Protein 7CTO (pdb70)

Organism: Staphylococcus aureus (NCBI:txid1280)

InterPro domains:
  IPR002579 Peptide methionine sulphoxide reductase MrsB domain [MF_01400] (2-125)
  IPR002579 Peptide methionine sulphoxide reductase MrsB domain [PF01641] (9-124)
  IPR002579 Peptide methionine sulphoxide reductase MrsB domain [PS51790] (2-125)
  IPR002579 Peptide methionine sulphoxide 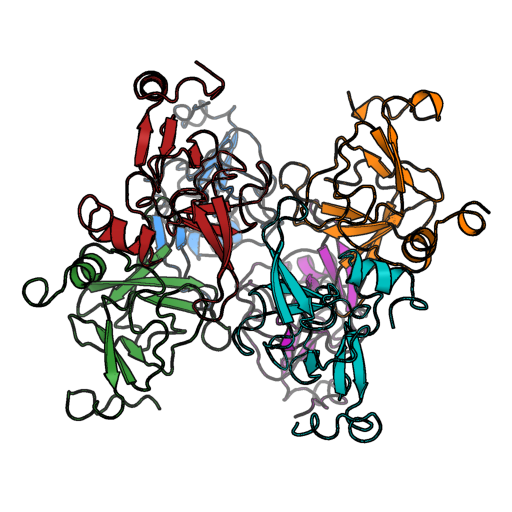reductase MrsB domain [TIGR00357] (6-133)
  IPR011057 Mss4-like superfamily [SSF51316] (6-139)
  IPR028427 Peptide methionine sulfoxide reductase MsrB [PTHR10173] (5-134)

Nearest PDB structures (foldseek):
  7cto-assembly1_A  TM=9.844E-01  e=1.155E-24  Staphylococcus aureus
  5fa9-assembly1_A  TM=9.884E-01  e=1.352E-18  Treponema denticola ATCC 35405
  7e43-assembly1_B  TM=9.863E-01  e=5.174E-18  Helicobacter pylori 26695
  3hcg-assembly1_D  TM=9.739E-01  e=3.814E-18  Neisseria meningitidis serogroup A
  3hch-assembly1_A  TM=9.843E-01  e=1.076E-17  Neisseria meningitidis serogroup A

Secondary structure (DSSP, 8-state):
--S--HHHHHHHHHT--PPSSSSSTTT---SEEEEETTT--EEE-STTEE--SSSS-EESS-S-STT-EEEE--TTT---EEEE-TTT--EEEEEBS-S-TTTTS-B--B-GGGEEEEEGGGHHHHT-TT----/-HHHH--TTHHHHHHTS-----TT-SSSTT---SEEEEETTT--EEEEGGGEE--SSSS-EES---STT-EEEEEE-GGG--EEEEEESSS--EEEEEES-S-TTTTS-EEEE-GGGEEEEEGGGHHHHT-STTSGGG-/--TTT--HHHHHHHHH---PPTTTSSSSS---SEEEEETTT--EEEETTSEE--SSSS-EES--S-TTTEEEEEE-GGG--EEEEEETTT--EEEEEEE---SSS-SEEEEE-STTEEEEEGGGSTTTT-SS----/-HHHHS-HHHHHHHHH---PPSS-TTTTT---SEEEE----EEEEGGGEE--SSSS-EESS-S-GGGEEEEEE--TTS-EEEEEETTT--EEEEEES-S-TTTTS-EEEE-STT-EEEETTHHHHTT---------/---S-HHHHHHHHHT--PPSS-SSTTS---SEEEE-TTT--EEEESTT----SSSS-EESS-SSTTSEEEEEE-TTT--EEEEEETTT----EEEES-S-TTT-S-EEEE-GGG-EEEEGGGHHHHS--STT----/--SSS-HHHHHHHTT---PPTTTSSTTT---SEEEEETTT--EEEETTT-B--SSSS-EESS-S-TTSEEEEEE-GGG--EEEEEESSS--EEEEEES-S-TTTTS-EEEE-GGGEEEEEGGGTTTTT-TTTT--

Structure (mmCIF, N/CA/C/O backbone):
data_7CTO
#
_entry.id   7CTO
#
_cell.length_a   114.825
_cell.length_b   122.190
_cell.length_c   73.270
_cell.angle_alpha   90.000
_cell.angle_beta   90.000
_cell.angle_gamma   90.000
#
_symmetry.space_group_name_H-M   'P 21 21 2'
#
loop_
_atom_site.group_PDB
_atom_site.id
_atom_site.type_symbol
_atom_site.label_atom_id
_atom_site.label_alt_id
_atom_site.label_comp_id
_atom_site.label_asym_id
_atom_site.label_entity_id
_atom_site.label_seq_id
_atom_site.pdbx_PDB_ins_code
_atom_site.Cartn_x
_atom_site.Cartn_y
_atom_site.Cartn_z
_atom_site.occupancy
_atom_site.B_iso_or_equiv
_atom_site.auth_seq_id
_atom_site.auth_comp_id
_atom_site.auth_asym_id
_atom_site.auth_atom_id
_atom_site.pdbx_PDB_model_num
ATOM 1 N N . LYS A 1 23 ? -51.650 -0.309 -23.256 1.00 102.55 6 LYS A N 1
ATOM 2 C CA . LYS A 1 23 ? -52.940 0.479 -23.133 1.00 108.57 6 LYS A CA 1
ATOM 3 C C . LYS A 1 23 ? -53.674 0.179 -21.803 1.00 121.08 6 LYS A C 1
ATOM 4 O O . LYS A 1 23 ? -54.924 0.096 -21.829 1.00 116.18 6 LYS A O 1
ATOM 10 N N . SER A 1 24 ? -52.913 0.059 -20.697 1.00 127.50 7 SER A N 1
ATOM 11 C CA . SER A 1 24 ? -53.295 0.098 -19.250 1.00 124.72 7 SER A CA 1
ATOM 12 C C . SER A 1 24 ? -53.306 -1.306 -18.635 1.00 138.73 7 SER A C 1
ATOM 13 O O . SER A 1 24 ? -54.131 -1.553 -17.727 1.00 129.82 7 SER A O 1
ATOM 16 N N . GLU A 1 25 ? -52.423 -2.181 -19.132 1.00 168.10 8 GLU A N 1
ATOM 17 C CA . GLU A 1 25 ? -51.794 -3.307 -18.381 1.00 175.56 8 GLU A CA 1
ATOM 18 C C . GLU A 1 25 ? -50.271 -3.156 -18.514 1.00 169.36 8 GLU A C 1
ATOM 19 O O . GLU A 1 25 ? -49.608 -4.146 -18.882 1.00 172.91 8 GLU A O 1
ATOM 25 N N . LEU A 1 26 ? -49.740 -1.963 -18.207 1.00 157.74 9 LEU A N 1
ATOM 26 C CA . LEU A 1 26 ? -48.367 -1.512 -18.595 1.00 135.00 9 LEU A CA 1
ATOM 27 C C . LEU A 1 26 ? -47.505 -1.340 -17.342 1.00 125.77 9 LEU A C 1
ATOM 28 O O . LEU A 1 26 ? -48.092 -1.184 -16.236 1.00 108.81 9 LEU A O 1
ATOM 33 N N . THR A 1 27 ? -46.174 -1.367 -17.523 1.00 120.90 10 THR A N 1
ATOM 34 C CA . THR A 1 27 ? -45.174 -1.567 -16.433 1.00 114.79 10 THR A CA 1
ATOM 35 C C . THR A 1 27 ? -45.568 -0.632 -15.285 1.00 107.04 10 THR A C 1
ATOM 36 O O . THR A 1 27 ? -46.293 0.334 -15.542 1.00 111.44 10 THR A O 1
ATOM 40 N N . ASP A 1 28 ? -45.172 -0.930 -14.052 1.00 113.91 11 ASP A N 1
ATOM 41 C CA . ASP A 1 28 ? -45.485 -0.039 -12.904 1.00 129.12 11 ASP A CA 1
ATOM 42 C C . ASP A 1 28 ? -45.041 1.395 -13.271 1.00 136.87 11 ASP A C 1
ATOM 43 O O . ASP A 1 28 ? -45.835 2.329 -13.020 1.00 140.69 11 ASP A O 1
ATOM 48 N N . ILE A 1 29 ? -43.874 1.561 -13.918 1.00 133.23 12 ILE A N 1
ATOM 49 C CA . ILE A 1 29 ? -43.286 2.883 -14.325 1.00 127.02 12 ILE A CA 1
ATOM 50 C C . ILE A 1 29 ? -43.981 3.434 -15.578 1.00 118.58 12 ILE A C 1
ATOM 51 O O . ILE A 1 29 ? -43.971 4.656 -15.746 1.00 133.08 12 ILE A O 1
ATOM 56 N N . GLU A 1 30 ? -44.468 2.596 -16.490 1.00 109.17 13 GLU A N 1
ATOM 57 C CA . GLU A 1 30 ? -45.231 3.110 -17.654 1.00 107.14 13 GLU A CA 1
ATOM 58 C C . GLU A 1 30 ? -46.451 3.829 -17.086 1.00 100.02 13 GLU A C 1
ATOM 59 O O . GLU A 1 30 ? -46.771 4.911 -17.597 1.00 88.55 13 GLU A O 1
ATOM 65 N N . TYR A 1 31 ? -47.015 3.269 -16.011 1.00 107.50 14 TYR A N 1
ATOM 66 C CA . TYR A 1 31 ? -48.282 3.691 -15.357 1.00 131.56 14 TYR A CA 1
ATOM 67 C C . TYR A 1 31 ? -47.964 4.873 -14.418 1.00 131.01 14 TYR A C 1
ATOM 68 O O . TYR A 1 31 ? -48.507 5.981 -14.688 1.00 131.84 14 TYR A O 1
ATOM 77 N N . ILE A 1 32 ? -47.075 4.688 -13.425 1.00 116.42 15 ILE A N 1
ATOM 78 C CA . ILE A 1 32 ? -46.559 5.769 -12.511 1.00 120.52 15 ILE A CA 1
ATOM 79 C C . ILE A 1 32 ? -46.416 7.113 -13.270 1.00 114.18 15 ILE A C 1
ATOM 80 O O . ILE A 1 32 ? -46.932 8.127 -12.770 1.00 101.48 15 ILE A O 1
ATOM 85 N N . VAL A 1 33 ? -45.725 7.132 -14.422 1.00 113.96 16 VAL A N 1
ATOM 86 C CA . VAL A 1 33 ? -45.399 8.355 -15.223 1.00 92.45 16 VAL A CA 1
ATOM 87 C C . VAL A 1 33 ? -46.693 8.877 -15.833 1.00 93.93 16 VAL A C 1
ATOM 88 O O . VAL A 1 33 ? -47.181 9.917 -15.370 1.00 105.39 16 VAL A O 1
ATOM 92 N N . THR A 1 34 ? -47.208 8.182 -16.840 1.00 90.66 17 THR A N 1
ATOM 93 C CA . THR A 1 34 ? -48.432 8.594 -17.556 1.00 99.87 17 THR A CA 1
ATOM 94 C C . THR A 1 34 ? -49.464 8.993 -16.494 1.00 112.10 17 THR A C 1
ATOM 95 O O . THR A 1 34 ? -49.856 10.195 -16.478 1.00 110.46 17 THR A O 1
ATOM 99 N N . GLN A 1 35 ? -49.823 8.057 -15.597 1.00 106.31 18 GLN A N 1
ATOM 100 C CA . GLN A 1 35 ? -51.052 8.148 -14.754 1.00 109.48 18 GLN A CA 1
ATOM 101 C C . GLN A 1 35 ? -50.793 8.958 -13.482 1.00 103.38 18 GLN A C 1
ATOM 102 O O . GLN A 1 35 ? -51.573 9.882 -13.254 1.00 110.67 18 GLN A O 1
ATOM 108 N N . GLU A 1 36 ? -49.754 8.629 -12.707 1.00 100.27 19 GLU A N 1
ATOM 109 C CA . GLU A 1 36 ? -49.449 9.252 -11.384 1.00 105.64 19 GLU A CA 1
ATOM 110 C C . GLU A 1 36 ? -48.477 10.450 -11.501 1.00 112.28 19 GLU A C 1
ATOM 111 O O . GLU A 1 36 ? -47.923 10.845 -10.451 1.00 104.12 19 GLU A O 1
ATOM 117 N N . ASN A 1 37 ? -48.261 11.019 -12.698 1.00 120.08 20 ASN A N 1
ATOM 118 C CA . ASN A 1 37 ? -47.381 12.205 -12.930 1.00 122.17 20 ASN A CA 1
ATOM 119 C C . ASN A 1 37 ? -45.941 11.924 -12.453 1.00 119.59 20 ASN A C 1
ATOM 120 O O . ASN A 1 37 ? -45.333 12.809 -11.817 1.00 120.44 20 ASN A O 1
ATOM 125 N N . GLY A 1 38 ? -45.403 10.736 -12.741 1.00 121.28 21 GLY A N 1
ATOM 126 C CA . GLY A 1 38 ? -44.043 10.321 -12.333 1.00 115.58 21 GLY A CA 1
ATOM 127 C C . GLY A 1 38 ? -42.971 10.732 -13.333 1.00 103.78 21 GLY A C 1
ATOM 128 O O . GLY A 1 38 ? -43.309 11.168 -14.453 1.00 94.54 21 GLY A O 1
ATOM 129 N N . THR A 1 39 ? -41.704 10.584 -12.949 1.00 102.45 22 THR A N 1
ATOM 130 C CA . THR A 1 39 ? -40.532 10.843 -13.832 1.00 112.13 22 THR A CA 1
ATOM 131 C C . THR A 1 39 ? -39.533 9.668 -13.720 1.00 115.00 22 THR A C 1
ATOM 132 O O . THR A 1 39 ? -39.121 9.295 -12.582 1.00 99.05 22 THR A O 1
ATOM 136 N N . GLU A 1 40 ? -39.211 9.066 -14.875 1.00 107.66 23 GLU A N 1
ATOM 137 C CA . GLU A 1 40 ? -38.343 7.864 -15.001 1.00 92.89 23 GLU A CA 1
ATOM 138 C C . GLU A 1 40 ? -36.916 8.292 -14.732 1.00 87.56 23 GLU A C 1
ATOM 139 O O . GLU A 1 40 ? -36.573 9.455 -14.903 1.00 92.65 23 GLU A O 1
ATOM 145 N N . PRO A 1 41 ? -36.039 7.383 -14.281 1.00 91.41 24 PRO A N 1
ATOM 146 C CA . PRO A 1 41 ? -34.649 7.765 -14.070 1.00 103.11 24 PRO A CA 1
ATOM 147 C C . PRO A 1 41 ? -34.085 8.293 -15.385 1.00 104.48 24 PRO A C 1
ATOM 148 O O . PRO A 1 41 ? -34.616 7.988 -16.449 1.00 111.73 24 PRO A O 1
ATOM 152 N N . PRO A 1 42 ? -33.048 9.161 -15.357 1.00 112.11 25 PRO A N 1
ATOM 153 C CA . PRO A 1 42 ? -32.400 9.621 -16.582 1.00 111.92 25 PRO A CA 1
ATOM 154 C C . PRO A 1 42 ? -31.437 8.548 -17.091 1.00 106.51 25 PRO A C 1
ATOM 155 O O . PRO A 1 42 ? -30.821 7.901 -16.261 1.00 118.44 25 PRO A O 1
ATOM 159 N N . PHE A 1 43 ? -31.349 8.381 -18.411 1.00 98.23 26 PHE A N 1
ATOM 160 C CA . PHE A 1 43 ? -30.364 7.507 -19.106 1.00 102.55 26 PHE A CA 1
ATOM 161 C C . PHE A 1 43 ? -30.788 6.042 -19.014 1.00 101.91 26 PHE A C 1
ATOM 162 O O . PHE A 1 43 ? -30.748 5.343 -20.049 1.00 114.30 26 PHE A O 1
ATOM 170 N N . MET A 1 44 ? -31.129 5.593 -17.807 1.00 93.72 27 MET A N 1
ATOM 171 C CA . MET A 1 44 ? -31.910 4.355 -17.582 1.00 100.56 27 MET A CA 1
ATOM 172 C C . MET A 1 44 ? -33.343 4.587 -18.090 1.00 95.47 27 MET A C 1
ATOM 173 O O . MET A 1 44 ? -34.274 4.509 -17.263 1.00 105.57 27 MET A O 1
ATOM 178 N N . ASN A 1 45 ? -33.515 4.869 -19.392 1.00 88.76 28 ASN A N 1
ATOM 179 C CA . ASN A 1 45 ? -34.838 4.923 -20.082 1.00 91.75 28 ASN A CA 1
ATOM 180 C C . ASN A 1 45 ? -34.665 4.567 -21.568 1.00 90.36 28 ASN A C 1
ATOM 181 O O . ASN A 1 45 ? -33.541 4.644 -22.069 1.00 107.29 28 ASN A O 1
ATOM 186 N N . GLU A 1 46 ? -35.746 4.175 -22.241 1.00 98.79 29 GLU A N 1
ATOM 187 C CA . GLU A 1 46 ? -35.704 3.513 -23.574 1.00 113.64 29 GLU A CA 1
ATOM 188 C C . GLU A 1 46 ? -35.249 4.522 -24.628 1.00 107.24 29 GLU A C 1
ATOM 189 O O . GLU A 1 46 ? -34.083 4.456 -25.034 1.00 108.35 29 GLU A O 1
ATOM 195 N N . TYR A 1 47 ? -36.118 5.464 -24.989 1.00 107.05 30 TYR A N 1
ATOM 196 C CA . TYR A 1 47 ? -35.979 6.322 -26.193 1.00 110.69 30 TYR A CA 1
ATOM 197 C C . TYR A 1 47 ? -34.998 7.487 -25.921 1.00 105.88 30 TYR A C 1
ATOM 198 O O . TYR A 1 47 ? -34.952 8.440 -26.747 1.00 89.19 30 TYR A O 1
ATOM 207 N N . TRP A 1 48 ? -34.182 7.402 -24.856 1.00 95.98 31 TRP A N 1
ATOM 208 C CA . TRP A 1 48 ? -33.090 8.374 -24.595 1.00 100.95 31 TRP A CA 1
ATOM 209 C C . TRP A 1 48 ? -32.214 8.481 -25.851 1.00 105.29 31 TRP A C 1
ATOM 210 O O . TRP A 1 48 ? -32.283 9.535 -26.527 1.00 98.18 31 TRP A O 1
ATOM 221 N N . ASN A 1 49 ? -31.426 7.434 -26.135 1.00 117.12 32 ASN A N 1
ATOM 222 C CA . ASN A 1 49 ? -30.296 7.438 -27.108 1.00 121.30 32 ASN A CA 1
ATOM 223 C C . ASN A 1 49 ? -30.788 6.966 -28.489 1.00 124.91 32 ASN A C 1
ATOM 224 O O . ASN A 1 49 ? -30.059 7.189 -29.493 1.00 119.57 32 ASN A O 1
ATOM 229 N N . HIS A 1 50 ? -31.976 6.342 -28.518 1.00 120.10 33 HIS A N 1
ATOM 230 C CA . HIS A 1 50 ? -32.751 5.886 -29.709 1.00 108.74 33 HIS A CA 1
ATOM 231 C C . HIS A 1 50 ? -32.942 7.035 -30.704 1.00 102.30 33 HIS A C 1
ATOM 232 O O . HIS A 1 50 ? -33.381 8.103 -30.272 1.00 111.59 33 HIS A O 1
ATOM 239 N N . PHE A 1 51 ? -32.617 6.820 -31.982 1.00 102.48 34 PHE A N 1
ATOM 240 C CA . PHE A 1 51 ? -32.681 7.851 -33.058 1.00 115.95 34 PHE A CA 1
ATOM 241 C C . PHE A 1 51 ? -33.192 7.227 -34.373 1.00 108.78 34 PHE A C 1
ATOM 242 O O . PHE A 1 51 ? -32.980 7.820 -35.476 1.00 107.84 34 PHE A O 1
ATOM 250 N N . ALA A 1 52 ? -33.860 6.072 -34.277 1.00 90.79 35 ALA A N 1
ATOM 251 C CA . ALA A 1 52 ? -34.430 5.331 -35.428 1.00 102.55 35 ALA A CA 1
ATOM 252 C C . ALA A 1 52 ? -35.480 6.209 -36.115 1.00 106.85 35 ALA A C 1
ATOM 253 O O . ALA A 1 52 ? -36.061 7.070 -35.409 1.00 117.34 35 ALA A O 1
ATOM 255 N N . LYS A 1 53 ? -35.722 5.993 -37.416 1.00 106.99 36 LYS A N 1
ATOM 256 C CA . LYS A 1 53 ? -36.703 6.786 -38.211 1.00 121.08 36 LYS A CA 1
ATOM 257 C C . LYS A 1 53 ? -38.059 6.069 -38.230 1.00 123.35 36 LYS A C 1
ATOM 258 O O . LYS A 1 53 ? -38.150 4.939 -38.734 1.00 125.97 36 LYS A O 1
ATOM 264 N N . GLY A 1 54 ? -39.060 6.763 -37.687 1.00 125.63 37 GLY A N 1
ATOM 265 C CA . GLY A 1 54 ? -40.430 6.318 -37.367 1.00 114.91 37 GLY A CA 1
ATOM 266 C C . GLY A 1 54 ? -41.040 7.338 -36.421 1.00 114.23 37 GLY A C 1
ATOM 267 O O . GLY A 1 54 ? -40.377 8.369 -36.201 1.00 113.10 37 GLY A O 1
ATOM 268 N N . ILE A 1 55 ? -42.218 7.085 -35.845 1.00 119.99 38 ILE A N 1
ATOM 269 C CA . ILE A 1 55 ? -42.879 8.065 -34.924 1.00 124.70 38 ILE A CA 1
ATOM 270 C C . ILE A 1 55 ? -42.920 7.519 -33.494 1.00 120.18 38 ILE A C 1
ATOM 271 O O . ILE A 1 55 ? -42.767 6.295 -33.299 1.00 115.68 38 ILE A O 1
ATOM 276 N N . TYR A 1 56 ? -43.112 8.431 -32.539 1.00 114.93 39 TYR A N 1
ATOM 277 C CA . TYR A 1 56 ? -43.352 8.129 -31.108 1.00 113.16 39 TYR A CA 1
ATOM 278 C C . TYR A 1 56 ? -44.796 8.535 -30.756 1.00 107.71 39 TYR A C 1
ATOM 279 O O . TYR A 1 56 ? -45.260 9.670 -31.087 1.00 73.02 39 TYR A O 1
ATOM 288 N N . VAL A 1 57 ? -45.491 7.607 -30.087 1.00 107.42 40 VAL A N 1
ATOM 289 C CA . VAL A 1 57 ? -46.960 7.637 -29.833 1.00 106.89 40 VAL A CA 1
ATOM 290 C C . VAL A 1 57 ? -47.198 7.483 -28.330 1.00 110.13 40 VAL A C 1
ATOM 291 O O . VAL A 1 57 ? -46.376 6.821 -27.657 1.00 103.74 40 VAL A O 1
ATOM 295 N N . ASP A 1 58 ? -48.292 8.076 -27.844 1.00 113.33 41 ASP A N 1
ATOM 296 C CA . ASP A 1 58 ? -48.796 7.926 -26.456 1.00 112.14 41 ASP A CA 1
ATOM 297 C C . ASP A 1 58 ? -48.939 6.424 -26.153 1.00 104.54 41 ASP A C 1
ATOM 298 O O . ASP A 1 58 ? -49.782 5.787 -26.794 1.00 92.12 41 ASP A O 1
ATOM 303 N N . LYS A 1 59 ? -48.136 5.880 -25.226 1.00 113.99 42 LYS A N 1
ATOM 304 C CA . LYS A 1 59 ? -48.134 4.443 -24.794 1.00 123.50 42 LYS A CA 1
ATOM 305 C C . LYS A 1 59 ? -49.573 3.955 -24.520 1.00 133.54 42 LYS A C 1
ATOM 306 O O . LYS A 1 59 ? -49.840 2.733 -24.705 1.00 135.22 42 LYS A O 1
ATOM 312 N N . ILE A 1 60 ? -50.460 4.872 -24.104 1.00 147.53 43 ILE A N 1
ATOM 313 C CA . ILE A 1 60 ? -51.907 4.624 -23.811 1.00 149.79 43 ILE A CA 1
ATOM 314 C C . ILE A 1 60 ? -52.731 4.846 -25.091 1.00 139.76 43 ILE A C 1
ATOM 315 O O . ILE A 1 60 ? -53.154 3.836 -25.688 1.00 157.73 43 ILE A O 1
ATOM 320 N N . SER A 1 61 ? -52.945 6.106 -25.498 1.00 117.70 44 SER A N 1
ATOM 321 C CA . SER A 1 61 ? -53.856 6.502 -26.607 1.00 118.22 44 SER A CA 1
ATOM 322 C C . SER A 1 61 ? -53.414 5.830 -27.912 1.00 121.13 44 SER A C 1
ATOM 323 O O . SER A 1 61 ? -54.285 5.393 -28.689 1.00 122.22 44 SER A O 1
ATOM 326 N N . GLY A 1 62 ? -52.103 5.738 -28.129 1.00 118.01 45 GLY A N 1
ATOM 327 C CA . GLY A 1 62 ? -51.519 5.391 -29.432 1.00 111.69 45 GLY A CA 1
ATOM 328 C C . GLY A 1 62 ? -51.490 6.607 -30.339 1.00 110.89 45 GLY A C 1
ATOM 329 O O . GLY A 1 62 ? -50.887 6.502 -31.422 1.00 120.64 45 GLY A O 1
ATOM 330 N N . LYS A 1 63 ? -52.104 7.725 -29.931 1.00 106.88 46 LYS A N 1
ATOM 331 C CA . LYS A 1 63 ? -52.194 8.929 -30.794 1.00 126.98 46 LYS A CA 1
ATOM 332 C C . LYS A 1 63 ? -50.786 9.519 -30.919 1.00 134.06 46 LYS A C 1
ATOM 333 O O . LYS A 1 63 ? -50.119 9.742 -29.900 1.00 119.84 46 LYS A O 1
ATOM 339 N N . PRO A 1 64 ? -50.288 9.714 -32.173 1.00 127.55 47 PRO A N 1
ATOM 340 C CA . PRO A 1 64 ? -48.953 10.267 -32.439 1.00 113.61 47 PRO A CA 1
ATOM 341 C C . PRO A 1 64 ? -48.703 11.641 -31.805 1.00 122.20 47 PRO A C 1
ATOM 342 O O . PRO A 1 64 ? -49.498 12.543 -32.052 1.00 120.85 47 PRO A O 1
ATOM 346 N N . LEU A 1 65 ? -47.612 11.756 -31.030 1.00 128.31 48 LEU A N 1
ATOM 347 C CA . LEU A 1 65 ? -47.218 12.966 -30.247 1.00 117.47 48 LEU A CA 1
ATOM 348 C C . LEU A 1 65 ? -45.940 13.599 -30.834 1.00 111.93 48 LEU A C 1
ATOM 349 O O . LEU A 1 65 ? -45.816 14.842 -30.791 1.00 97.38 48 LEU A O 1
ATOM 354 N N . PHE A 1 66 ? -45.017 12.789 -31.368 1.00 110.21 49 PHE A N 1
ATOM 355 C CA . PHE A 1 66 ? -43.769 13.261 -32.024 1.00 102.50 49 PHE A CA 1
ATOM 356 C C . PHE A 1 66 ? -43.327 12.301 -33.130 1.00 98.37 49 PHE A C 1
ATOM 357 O O . PHE A 1 66 ? -43.737 11.141 -33.179 1.00 95.38 49 PHE A O 1
ATOM 365 N N . THR A 1 67 ? -42.444 12.808 -33.977 1.00 105.62 50 THR A N 1
ATOM 366 C CA . THR A 1 67 ? -41.779 12.085 -35.082 1.00 110.70 50 THR A CA 1
ATOM 367 C C . THR A 1 67 ? -40.357 11.756 -34.618 1.00 116.39 50 THR A C 1
ATOM 368 O O . THR A 1 67 ? -40.100 11.960 -33.419 1.00 110.88 50 THR A O 1
ATOM 372 N N . SER A 1 68 ? -39.485 11.302 -35.532 1.00 125.68 51 SER A N 1
ATOM 373 C CA . SER A 1 68 ? -38.055 10.946 -35.297 1.00 131.47 51 SER A CA 1
ATOM 374 C C . SER A 1 68 ? -37.100 12.039 -35.799 1.00 134.25 51 SER A C 1
ATOM 375 O O . SER A 1 68 ? -35.972 12.113 -35.256 1.00 120.41 51 SER A O 1
ATOM 378 N N . GLU A 1 69 ? -37.493 12.794 -36.835 1.00 143.78 52 GLU A N 1
ATOM 379 C CA . GLU A 1 69 ? -36.631 13.826 -37.474 1.00 152.89 52 GLU A CA 1
ATOM 380 C C . GLU A 1 69 ? -36.569 15.057 -36.567 1.00 133.19 52 GLU A C 1
ATOM 381 O O . GLU A 1 69 ? -35.657 15.887 -36.775 1.00 126.06 52 GLU A O 1
ATOM 387 N N . GLU A 1 70 ? -37.489 15.166 -35.604 1.00 121.97 53 GLU A N 1
ATOM 388 C CA . GLU A 1 70 ? -37.602 16.356 -34.719 1.00 136.40 53 GLU A CA 1
ATOM 389 C C . GLU A 1 70 ? -37.077 16.031 -33.310 1.00 112.64 53 GLU A C 1
ATOM 390 O O . GLU A 1 70 ? -37.534 16.656 -32.350 1.00 119.15 53 GLU A O 1
ATOM 396 N N . LYS A 1 71 ? -36.088 15.145 -33.208 1.00 96.81 54 LYS A N 1
ATOM 397 C CA . LYS A 1 71 ? -35.442 14.720 -31.938 1.00 95.28 54 LYS A CA 1
ATOM 398 C C . LYS A 1 71 ? -33.962 15.145 -31.932 1.00 97.16 54 LYS A C 1
ATOM 399 O O . LYS A 1 71 ? -33.413 15.373 -33.015 1.00 94.34 54 LYS A O 1
ATOM 405 N N . PHE A 1 72 ? -33.315 15.222 -30.763 1.00 101.82 55 PHE A N 1
ATOM 406 C CA . PHE A 1 72 ? -31.866 15.539 -30.656 1.00 110.63 55 PHE A CA 1
ATOM 407 C C . PHE A 1 72 ? -31.260 15.099 -29.315 1.00 116.62 55 PHE A C 1
ATOM 408 O O . PHE A 1 72 ? -31.987 14.673 -28.362 1.00 101.15 55 PHE A O 1
ATOM 416 N N . HIS A 1 73 ? -29.923 15.178 -29.295 1.00 117.19 56 HIS A N 1
ATOM 417 C CA . HIS A 1 73 ? -29.022 14.892 -28.153 1.00 123.16 56 HIS A CA 1
ATOM 418 C C . HIS A 1 73 ? -28.985 16.131 -27.276 1.00 113.29 56 HIS A C 1
ATOM 419 O O . HIS A 1 73 ? -28.581 17.182 -27.790 1.00 81.02 56 HIS A O 1
ATOM 426 N N . SER A 1 74 ? -29.443 15.990 -26.032 1.00 138.61 57 SER A N 1
ATOM 427 C CA . SER A 1 74 ? -29.475 17.052 -24.996 1.00 140.92 57 SER A CA 1
ATOM 428 C C . SER A 1 74 ? -28.690 16.582 -23.770 1.00 119.91 57 SER A C 1
ATOM 429 O O . SER A 1 74 ? -28.737 17.295 -22.751 1.00 99.55 57 SER A O 1
ATOM 432 N N . GLU A 1 75 ? -27.992 15.442 -23.875 1.00 118.49 58 GLU A N 1
ATOM 433 C CA . GLU A 1 75 ? -27.256 14.804 -22.745 1.00 140.02 58 GLU A CA 1
ATOM 434 C C . GLU A 1 75 ? -27.962 15.174 -21.432 1.00 125.15 58 GLU A C 1
ATOM 435 O O . GLU A 1 75 ? -27.261 15.532 -20.451 1.00 104.45 58 GLU A O 1
ATOM 441 N N . CYS A 1 76 ? -29.299 15.118 -21.433 1.00 120.82 59 CYS A N 1
ATOM 442 C CA . CYS A 1 76 ? -30.174 15.572 -20.323 1.00 107.74 59 CYS A CA 1
ATOM 443 C C . CYS A 1 76 ? -30.711 14.383 -19.542 1.00 97.32 59 CYS A C 1
ATOM 444 O O . CYS A 1 76 ? -31.065 14.593 -18.376 1.00 100.95 59 CYS A O 1
ATOM 447 N N . GLY A 1 77 ? -30.834 13.222 -20.202 1.00 108.37 60 GLY A N 1
ATOM 448 C CA . GLY A 1 77 ? -31.191 11.919 -19.595 1.00 103.15 60 GLY A CA 1
ATOM 449 C C . GLY A 1 77 ? -32.491 11.326 -20.126 1.00 85.08 60 GLY A C 1
ATOM 450 O O . GLY A 1 77 ? -32.799 10.178 -19.724 1.00 66.77 60 GLY A O 1
ATOM 451 N N . TRP A 1 78 ? -33.214 12.079 -20.971 1.00 80.10 61 TRP A N 1
ATOM 452 C CA . TRP A 1 78 ? -34.570 11.755 -21.493 1.00 78.90 61 TRP A CA 1
ATOM 453 C C . TRP A 1 78 ? -34.686 12.231 -22.933 1.00 76.63 61 TRP A C 1
ATOM 454 O O . TRP A 1 78 ? -34.143 13.280 -23.299 1.00 76.65 61 TRP A O 1
ATOM 465 N N . PRO A 1 79 ? -35.465 11.496 -23.756 1.00 74.09 62 PRO A N 1
ATOM 466 C CA . PRO A 1 79 ? -35.726 11.896 -25.135 1.00 75.94 62 PRO A CA 1
ATOM 467 C C . PRO A 1 79 ? -36.015 13.396 -25.160 1.00 67.09 62 PRO A C 1
ATOM 468 O O . PRO A 1 79 ? -36.885 13.794 -24.453 1.00 69.73 62 PRO A O 1
ATOM 472 N N . SER A 1 80 ? -35.276 14.188 -25.918 1.00 71.41 63 SER A N 1
ATOM 473 C CA . SER A 1 80 ? -35.595 15.632 -26.062 1.00 95.71 63 SER A CA 1
ATOM 474 C C . SER A 1 80 ? -35.991 15.892 -27.521 1.00 98.31 63 SER A C 1
ATOM 475 O O . SER A 1 80 ? -35.380 15.236 -28.388 1.00 130.50 63 SER A O 1
ATOM 478 N N . PHE A 1 81 ? -36.998 16.747 -27.776 1.00 86.71 64 PHE A N 1
ATOM 479 C CA . PHE A 1 81 ? -37.480 17.129 -29.135 1.00 90.87 64 PHE A CA 1
ATOM 480 C C . PHE A 1 81 ? -37.596 18.657 -29.226 1.00 98.90 64 PHE A C 1
ATOM 481 O O . PHE A 1 81 ? -37.828 19.286 -28.187 1.00 105.25 64 PHE A O 1
ATOM 489 N N . SER A 1 82 ? -37.452 19.213 -30.437 1.00 114.14 65 SER A N 1
ATOM 490 C CA . SER A 1 82 ? -37.334 20.668 -30.742 1.00 120.08 65 SER A CA 1
ATOM 491 C C . SER A 1 82 ? -38.717 21.328 -30.914 1.00 124.90 65 SER A C 1
ATOM 492 O O . SER A 1 82 ? -38.829 22.520 -30.542 1.00 127.88 65 SER A O 1
ATOM 495 N N . LYS A 1 83 ? -39.704 20.616 -31.491 1.00 112.08 66 LYS A N 1
ATOM 496 C CA . LYS A 1 83 ? -41.165 20.901 -31.342 1.00 101.47 66 LYS A CA 1
ATOM 497 C C . LYS A 1 83 ? -41.935 19.577 -31.195 1.00 99.17 66 LYS A C 1
ATOM 498 O O . LYS A 1 83 ? -41.292 18.493 -31.125 1.00 84.33 66 LYS A O 1
ATOM 504 N N . ALA A 1 84 ? -43.265 19.675 -31.102 1.00 102.23 67 ALA A N 1
ATOM 505 C CA . ALA A 1 84 ? -44.212 18.536 -31.030 1.00 100.93 67 ALA A CA 1
ATOM 506 C C . ALA A 1 84 ? -44.681 18.199 -32.448 1.00 105.02 67 ALA A C 1
ATOM 507 O O . ALA A 1 84 ? -44.683 19.120 -33.296 1.00 95.17 67 ALA A O 1
ATOM 509 N N . LEU A 1 85 ? -45.078 16.950 -32.714 1.00 104.58 68 LEU A N 1
ATOM 510 C CA . LEU A 1 85 ? -45.627 16.586 -34.052 1.00 112.88 68 LEU A CA 1
ATOM 511 C C . LEU A 1 85 ? -46.751 17.582 -34.411 1.00 117.09 68 LEU A C 1
ATOM 512 O O . LEU A 1 85 ? -46.581 18.317 -35.399 1.00 111.64 68 LEU A O 1
ATOM 517 N N . ASP A 1 86 ? -47.792 17.682 -33.575 1.00 130.90 69 ASP A N 1
ATOM 518 C CA . ASP A 1 86 ? -49.043 18.456 -33.820 1.00 137.58 69 ASP A CA 1
ATOM 519 C C . ASP A 1 86 ? -49.271 19.437 -32.646 1.00 141.95 69 ASP A C 1
ATOM 520 O O . ASP A 1 86 ? -49.948 19.045 -31.669 1.00 127.11 69 ASP A O 1
ATOM 525 N N . ASP A 1 87 ? -48.740 20.672 -32.718 1.00 142.51 70 ASP A N 1
ATOM 526 C CA . ASP A 1 87 ? -48.880 21.689 -31.632 1.00 139.38 70 ASP A CA 1
ATOM 527 C C . ASP A 1 87 ? -50.280 21.569 -31.015 1.00 146.29 70 ASP A C 1
ATOM 528 O O . ASP A 1 87 ? -50.383 21.494 -29.777 1.00 139.45 70 ASP A O 1
ATOM 533 N N . ASP A 1 88 ? -51.311 21.502 -31.863 1.00 159.68 71 ASP A N 1
ATOM 534 C CA . ASP A 1 88 ? -52.729 21.284 -31.467 1.00 151.56 71 ASP A CA 1
ATOM 535 C C . ASP A 1 88 ? -52.916 19.816 -31.057 1.00 149.41 71 ASP A C 1
ATOM 536 O O . ASP A 1 88 ? -53.868 19.196 -31.556 1.00 182.83 71 ASP A O 1
ATOM 541 N N . GLU A 1 89 ? -52.053 19.267 -30.194 1.00 129.30 72 GLU A N 1
ATOM 542 C CA . GLU A 1 89 ? -52.135 17.831 -29.808 1.00 127.70 72 GLU A CA 1
ATOM 543 C C . GLU A 1 89 ? -51.328 17.534 -28.538 1.00 114.82 72 GLU A C 1
ATOM 544 O O . GLU A 1 89 ? -51.215 16.341 -28.240 1.00 116.27 72 GLU A O 1
ATOM 550 N N . ILE A 1 90 ? -50.788 18.533 -27.821 1.00 113.37 73 ILE A N 1
ATOM 551 C CA . ILE A 1 90 ? -50.320 18.385 -26.399 1.00 118.19 73 ILE A CA 1
ATOM 552 C C . ILE A 1 90 ? -50.826 19.588 -25.599 1.00 120.19 73 ILE A C 1
ATOM 553 O O . ILE A 1 90 ? -50.691 20.747 -26.067 1.00 112.78 73 ILE A O 1
ATOM 558 N N . ILE A 1 91 ? -51.414 19.316 -24.436 1.00 132.22 74 ILE A N 1
ATOM 559 C CA . ILE A 1 91 ? -51.851 20.374 -23.479 1.00 133.66 74 ILE A CA 1
ATOM 560 C C . ILE A 1 91 ? -50.664 20.670 -22.569 1.00 120.50 74 ILE A C 1
ATOM 561 O O . ILE A 1 91 ? -50.089 19.710 -22.012 1.00 101.20 74 ILE A O 1
ATOM 566 N N . GLU A 1 92 ? -50.285 21.946 -22.504 1.00 115.64 75 GLU A N 1
ATOM 567 C CA . GLU A 1 92 ? -49.171 22.428 -21.658 1.00 108.77 75 GLU A CA 1
ATOM 568 C C . GLU A 1 92 ? -49.770 23.147 -20.452 1.00 97.05 75 GLU A C 1
ATOM 569 O O . GLU A 1 92 ? -50.587 24.065 -20.626 1.00 85.45 75 GLU A O 1
ATOM 575 N N . LEU A 1 93 ? -49.410 22.684 -19.266 1.00 92.24 76 LEU A N 1
ATOM 576 C CA . LEU A 1 93 ? -49.915 23.233 -17.991 1.00 95.77 76 LEU A CA 1
ATOM 577 C C . LEU A 1 93 ? -48.742 23.927 -17.304 1.00 83.83 76 LEU A C 1
ATOM 578 O O . LEU A 1 93 ? -47.606 23.550 -17.610 1.00 79.83 76 LEU A O 1
ATOM 583 N N . VAL A 1 94 ? -49.026 24.909 -16.445 1.00 74.09 77 VAL A N 1
ATOM 584 C CA . VAL A 1 94 ? -48.075 25.440 -15.429 1.00 74.22 77 VAL A CA 1
ATOM 585 C C . VAL A 1 94 ? -47.885 24.356 -14.366 1.00 75.71 77 VAL A C 1
ATOM 586 O O . VAL A 1 94 ? -48.873 23.689 -14.035 1.00 87.06 77 VAL A O 1
ATOM 590 N N . ASP A 1 95 ? -46.670 24.201 -13.841 1.00 77.85 78 ASP A N 1
ATOM 591 C CA . ASP A 1 95 ? -46.316 23.136 -12.866 1.00 83.22 78 ASP A CA 1
ATOM 592 C C . ASP A 1 95 ? -45.562 23.777 -11.697 1.00 89.48 78 ASP A C 1
ATOM 593 O O . ASP A 1 95 ? -44.328 23.987 -11.820 1.00 82.00 78 ASP A O 1
ATOM 598 N N . LYS A 1 96 ? -46.308 24.034 -10.611 1.00 100.05 79 LYS A N 1
ATOM 599 C CA . LYS A 1 96 ? -45.871 24.611 -9.311 1.00 93.19 79 LYS A CA 1
ATOM 600 C C . LYS A 1 96 ? -45.109 23.564 -8.487 1.00 98.41 79 LYS A C 1
ATOM 601 O O . LYS A 1 96 ? -44.532 23.971 -7.464 1.00 103.63 79 LYS A O 1
ATOM 607 N N . SER A 1 97 ? -45.115 22.284 -8.903 1.00 108.43 80 SER A N 1
ATOM 608 C CA . SER A 1 97 ? -44.370 21.141 -8.291 1.00 111.08 80 SER A CA 1
ATOM 609 C C . SER A 1 97 ? -42.993 21.563 -7.764 1.00 104.70 80 SER A C 1
ATOM 610 O O . SER A 1 97 ? -42.247 22.222 -8.516 1.00 112.64 80 SER A O 1
ATOM 613 N N . PHE A 1 98 ? -42.660 21.122 -6.546 1.00 100.78 81 PHE A N 1
ATOM 614 C CA . PHE A 1 98 ? -41.275 20.980 -6.011 1.00 110.62 81 PHE A CA 1
ATOM 615 C C . PHE A 1 98 ? -40.614 22.364 -5.894 1.00 112.22 81 PHE A C 1
ATOM 616 O O . PHE A 1 98 ? -39.481 22.559 -6.407 1.00 96.56 81 PHE A O 1
ATOM 624 N N . GLY A 1 99 ? -41.316 23.284 -5.219 1.00 118.76 82 GLY A N 1
ATOM 625 C CA . GLY A 1 99 ? -40.980 24.715 -5.072 1.00 114.64 82 GLY A CA 1
ATOM 626 C C . GLY A 1 99 ? -40.448 25.328 -6.356 1.00 107.00 82 GLY A C 1
ATOM 627 O O . GLY A 1 99 ? -39.382 25.982 -6.291 1.00 128.18 82 GLY A O 1
ATOM 628 N N . MET A 1 100 ? -41.131 25.113 -7.483 1.00 94.25 83 MET A N 1
ATOM 629 C CA . MET A 1 100 ? -40.716 25.647 -8.811 1.00 104.86 83 MET A CA 1
ATOM 630 C C . MET A 1 100 ? -41.962 26.104 -9.597 1.00 114.55 83 MET A C 1
ATOM 631 O O . MET A 1 100 ? -43.071 25.655 -9.267 1.00 125.19 83 MET A O 1
ATOM 636 N N . VAL A 1 101 ? -41.800 27.038 -10.543 1.00 113.18 84 VAL A N 1
ATOM 637 C CA . VAL A 1 101 ? -42.718 27.228 -11.708 1.00 105.89 84 VAL A CA 1
ATOM 638 C C . VAL A 1 101 ? -42.305 26.211 -12.785 1.00 101.41 84 VAL A C 1
ATOM 639 O O . VAL A 1 101 ? -41.375 25.432 -12.502 1.00 120.86 84 VAL A O 1
ATOM 643 N N . ARG A 1 102 ? -42.956 26.184 -13.954 1.00 83.99 85 ARG A N 1
ATOM 644 C CA . ARG A 1 102 ? -42.605 25.249 -15.066 1.00 87.74 85 ARG A CA 1
ATOM 645 C C . ARG A 1 102 ? -43.777 25.040 -16.046 1.00 79.39 85 ARG A C 1
ATOM 646 O O . ARG A 1 102 ? -44.911 25.387 -15.701 1.00 76.54 85 ARG A O 1
ATOM 654 N N . THR A 1 103 ? -43.507 24.459 -17.223 1.00 72.51 86 THR A N 1
ATOM 655 C CA . THR A 1 103 ? -44.537 24.069 -18.223 1.00 80.47 86 THR A CA 1
ATOM 656 C C . THR A 1 103 ? -44.592 22.538 -18.407 1.00 80.22 86 THR A C 1
ATOM 657 O O . THR A 1 103 ? -43.830 22.021 -19.212 1.00 82.81 86 THR A O 1
ATOM 661 N N . GLU A 1 104 ? -45.487 21.839 -17.703 1.00 81.02 87 GLU A N 1
ATOM 662 C CA . GLU A 1 104 ? -45.823 20.407 -17.928 1.00 79.17 87 GLU A CA 1
ATOM 663 C C . GLU A 1 104 ? -46.341 20.238 -19.363 1.00 93.49 87 GLU A C 1
ATOM 664 O O . GLU A 1 104 ? -46.901 21.239 -19.908 1.00 104.34 87 GLU A O 1
ATOM 670 N N . VAL A 1 105 ? -46.131 19.039 -19.940 1.00 89.52 88 VAL A N 1
ATOM 671 C CA . VAL A 1 105 ? -46.571 18.605 -21.306 1.00 84.21 88 VAL A CA 1
ATOM 672 C C . VAL A 1 105 ? -47.336 17.286 -21.174 1.00 89.15 88 VAL A C 1
ATOM 673 O O . VAL A 1 105 ? -46.696 16.278 -20.821 1.00 91.02 88 VAL A O 1
ATOM 677 N N . ARG A 1 106 ? -48.641 17.274 -21.456 1.00 92.61 89 ARG A N 1
ATOM 678 C CA . ARG A 1 106 ? -49.483 16.062 -21.256 1.00 90.06 89 ARG A CA 1
ATOM 679 C C . ARG A 1 106 ? -50.243 15.770 -22.536 1.00 93.06 89 ARG A C 1
ATOM 680 O O . ARG A 1 106 ? -50.356 16.679 -23.414 1.00 83.21 89 ARG A O 1
ATOM 688 N N . SER A 1 107 ? -50.763 14.549 -22.589 1.00 95.63 90 SER A N 1
ATOM 689 C CA . SER A 1 107 ? -51.553 14.038 -23.720 1.00 102.32 90 SER A CA 1
ATOM 690 C C . SER A 1 107 ? -52.991 14.565 -23.593 1.00 110.04 90 SER A C 1
ATOM 691 O O . SER A 1 107 ? -53.740 14.047 -22.771 1.00 95.19 90 SER A O 1
ATOM 694 N N . GLU A 1 108 ? -53.329 15.637 -24.314 1.00 127.04 91 GLU A N 1
ATOM 695 C CA . GLU A 1 108 ? -54.733 15.988 -24.680 1.00 132.71 91 GLU A CA 1
ATOM 696 C C . GLU A 1 108 ? -55.572 14.707 -24.734 1.00 113.17 91 GLU A C 1
ATOM 697 O O . GLU A 1 108 ? -56.464 14.559 -23.916 1.00 118.53 91 GLU A O 1
ATOM 703 N N . GLU A 1 109 ? -55.234 13.799 -25.642 1.00 110.55 92 GLU A N 1
ATOM 704 C CA . GLU A 1 109 ? -56.016 12.583 -25.969 1.00 114.64 92 GLU A CA 1
ATOM 705 C C . GLU A 1 109 ? -56.148 11.670 -24.738 1.00 102.26 92 GLU A C 1
ATOM 706 O O . GLU A 1 109 ? -57.284 11.412 -24.316 1.00 89.01 92 GLU A O 1
ATOM 712 N N . SER A 1 110 ? -55.033 11.176 -24.193 1.00 111.02 93 SER A N 1
ATOM 713 C CA . SER A 1 110 ? -54.988 10.171 -23.088 1.00 106.16 93 SER A CA 1
ATOM 714 C C . SER A 1 110 ? -54.987 10.846 -21.712 1.00 108.57 93 SER A C 1
ATOM 715 O O . SER A 1 110 ? -55.037 10.112 -20.692 1.00 93.82 93 SER A O 1
ATOM 718 N N . ASN A 1 111 ? -54.871 12.181 -21.712 1.00 125.51 94 ASN A N 1
ATOM 719 C CA . ASN A 1 111 ? -54.618 13.075 -20.548 1.00 117.53 94 ASN A CA 1
ATOM 720 C C . ASN A 1 111 ? -53.561 12.500 -19.606 1.00 104.86 94 ASN A C 1
ATOM 721 O O . ASN A 1 111 ? -53.732 12.723 -18.410 1.00 81.01 94 ASN A O 1
ATOM 726 N N . SER A 1 112 ? -52.509 11.846 -20.122 1.00 111.63 95 SER A N 1
ATOM 727 C CA . SER A 1 112 ? -51.401 11.259 -19.319 1.00 105.55 95 SER A CA 1
ATOM 728 C C . SER A 1 112 ? -50.142 12.126 -19.473 1.00 102.44 95 SER A C 1
ATOM 729 O O . SER A 1 112 ? -50.062 12.908 -20.464 1.00 93.90 95 SER A O 1
ATOM 732 N N . HIS A 1 113 ? -49.233 12.014 -18.494 1.00 107.10 96 HIS A N 1
ATOM 733 C CA . HIS A 1 113 ? -48.023 12.862 -18.268 1.00 115.18 96 HIS A CA 1
ATOM 734 C C . HIS A 1 113 ? -46.935 12.479 -19.271 1.00 112.29 96 HIS A C 1
ATOM 735 O O . HIS A 1 113 ? -46.598 11.261 -19.335 1.00 105.51 96 HIS A O 1
ATOM 742 N N . LEU A 1 114 ? -46.415 13.465 -20.016 1.00 105.91 97 LEU A N 1
ATOM 743 C CA . LEU A 1 114 ? -45.203 13.305 -20.878 1.00 100.18 97 LEU A CA 1
ATOM 744 C C . LEU A 1 114 ? -43.958 13.843 -20.136 1.00 97.67 97 LEU A C 1
ATOM 745 O O . LEU A 1 114 ? -42.874 13.211 -20.240 1.00 79.74 97 LEU A O 1
ATOM 750 N N . GLY A 1 115 ? -44.125 14.924 -19.359 1.00 92.92 98 GLY A N 1
ATOM 751 C CA . GLY A 1 115 ? -43.044 15.744 -18.778 1.00 80.24 98 GLY A CA 1
ATOM 752 C C . GLY A 1 115 ? -43.151 17.175 -19.275 1.00 74.13 98 GLY A C 1
ATOM 753 O O . GLY A 1 115 ? -44.245 17.552 -19.757 1.00 66.16 98 GLY A O 1
ATOM 754 N N . HIS A 1 116 ? -42.052 17.934 -19.215 1.00 71.14 99 HIS A N 1
ATOM 755 C CA . HIS A 1 116 ? -42.050 19.411 -19.368 1.00 70.72 99 HIS A CA 1
ATOM 756 C C . HIS A 1 116 ? -41.304 19.891 -20.628 1.00 75.62 99 HIS A C 1
ATOM 757 O O . HIS A 1 116 ? -40.560 19.080 -21.235 1.00 74.48 99 HIS A O 1
ATOM 764 N N . VAL A 1 117 ? -41.496 21.185 -20.960 1.00 78.04 100 VAL A N 1
ATOM 765 C CA . VAL A 1 117 ? -40.858 21.976 -22.065 1.00 76.65 100 VAL A CA 1
ATOM 766 C C . VAL A 1 117 ? -40.068 23.182 -21.506 1.00 77.03 100 VAL A C 1
ATOM 767 O O . VAL A 1 117 ? -40.499 23.791 -20.493 1.00 76.13 100 VAL A O 1
ATOM 771 N N . PHE A 1 118 ? -38.970 23.541 -22.184 1.00 76.79 101 PHE A N 1
ATOM 772 C CA . PHE A 1 118 ? -37.955 24.533 -21.749 1.00 76.91 101 PHE A CA 1
ATOM 773 C C . PHE A 1 118 ? -37.430 25.345 -22.940 1.00 93.50 101 PHE A C 1
ATOM 774 O O . PHE A 1 118 ? -37.518 24.841 -24.081 1.00 107.70 101 PHE A O 1
ATOM 782 N N . ASN A 1 119 ? -36.836 26.521 -22.689 1.00 91.75 102 ASN A N 1
ATOM 783 C CA . ASN A 1 119 ? -36.489 27.486 -23.768 1.00 98.84 102 ASN A CA 1
ATOM 784 C C . ASN A 1 119 ? -35.022 27.358 -24.169 1.00 110.04 102 ASN A C 1
ATOM 785 O O . ASN A 1 119 ? -34.552 28.139 -25.025 1.00 124.13 102 ASN A O 1
ATOM 790 N N . ASP A 1 120 ? -34.348 26.364 -23.616 1.00 106.15 103 ASP A N 1
ATOM 791 C CA . ASP A 1 120 ? -32.892 26.159 -23.775 1.00 107.11 103 ASP A CA 1
ATOM 792 C C . ASP A 1 120 ? -32.581 25.256 -24.983 1.00 120.96 103 ASP A C 1
ATOM 793 O O . ASP A 1 120 ? -31.433 24.776 -25.051 1.00 123.64 103 ASP A O 1
ATOM 798 N N . GLY A 1 121 ? -33.524 25.009 -25.905 1.00 127.10 104 GLY A N 1
ATOM 799 C CA . GLY A 1 121 ? -33.321 24.063 -27.028 1.00 131.67 104 GLY A CA 1
ATOM 800 C C . GLY A 1 121 ? -32.246 24.529 -28.014 1.00 135.96 104 GLY A C 1
ATOM 801 O O . GLY A 1 121 ? -31.665 25.597 -27.845 1.00 155.30 104 GLY A O 1
ATOM 802 N N . PRO A 1 122 ? -31.917 23.755 -29.075 1.00 140.10 105 PRO A N 1
ATOM 803 C CA . PRO A 1 122 ? -31.190 24.308 -30.214 1.00 143.19 105 PRO A CA 1
ATOM 804 C C . PRO A 1 122 ? -31.902 25.571 -30.728 1.00 138.32 105 PRO A C 1
ATOM 805 O O . PRO A 1 122 ? -33.124 25.535 -30.896 1.00 114.29 105 PRO A O 1
ATOM 809 N N . LYS A 1 123 ? -31.122 26.639 -30.944 1.00 137.19 106 LYS A N 1
ATOM 810 C CA . LYS A 1 123 ? -31.614 28.025 -31.178 1.00 135.48 106 LYS A CA 1
ATOM 811 C C . LYS A 1 123 ? -32.113 28.204 -32.611 1.00 129.80 106 LYS A C 1
ATOM 812 O O . LYS A 1 123 ? -32.726 29.241 -32.873 1.00 138.25 106 LYS A O 1
ATOM 818 N N . GLU A 1 124 ? -31.867 27.233 -33.489 1.00 127.63 107 GLU A N 1
ATOM 819 C CA . GLU A 1 124 ? -32.180 27.327 -34.936 1.00 143.44 107 GLU A CA 1
ATOM 820 C C . GLU A 1 124 ? -33.084 26.149 -35.341 1.00 144.94 107 GLU A C 1
ATOM 821 O O . GLU A 1 124 ? -33.061 25.767 -36.529 1.00 128.54 107 GLU A O 1
ATOM 827 N N . SER A 1 125 ? -33.852 25.600 -34.389 1.00 160.08 108 SER A N 1
ATOM 828 C CA . SER A 1 125 ? -35.007 24.683 -34.616 1.00 150.85 108 SER A CA 1
ATOM 829 C C . SER A 1 125 ? -36.279 25.347 -34.058 1.00 162.51 108 SER A C 1
ATOM 830 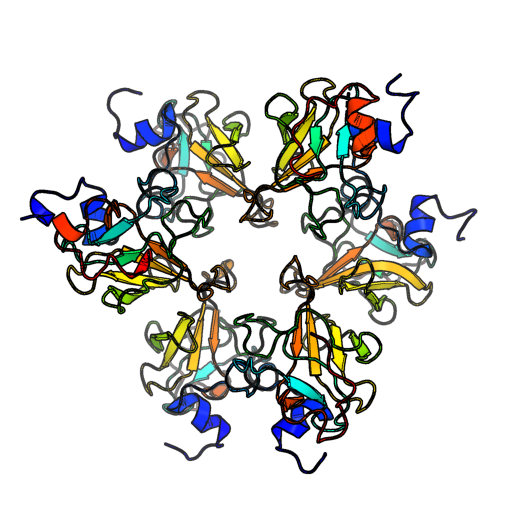O O . SER A 1 125 ? -37.019 25.992 -34.846 1.00 138.36 108 SER A O 1
ATOM 833 N N . GLY A 1 126 ? -36.506 25.225 -32.745 1.00 166.91 109 GLY A N 1
ATOM 834 C CA . GLY A 1 126 ? -37.582 25.927 -32.024 1.00 150.60 109 GLY A CA 1
ATOM 835 C C . GLY A 1 126 ? -37.053 26.782 -30.889 1.00 139.82 109 GLY A C 1
ATOM 836 O O . GLY A 1 126 ? -37.777 27.711 -30.497 1.00 147.31 109 GLY A O 1
ATOM 837 N N . GLY A 1 127 ? -35.855 26.482 -30.365 1.00 127.48 110 GLY A N 1
ATOM 838 C CA . GLY A 1 127 ? -35.366 27.027 -29.079 1.00 132.72 110 GLY A CA 1
ATOM 839 C C . GLY A 1 127 ? -36.231 26.568 -27.911 1.00 122.37 110 GLY A C 1
ATOM 840 O O . GLY A 1 127 ? -36.101 27.130 -26.809 1.00 103.30 110 GLY A O 1
ATOM 841 N N . LEU A 1 128 ? -37.101 25.587 -28.167 1.00 120.90 111 LEU A N 1
ATOM 842 C CA . LEU A 1 128 ? -37.956 24.883 -27.180 1.00 113.15 111 LEU A CA 1
ATOM 843 C C . LEU A 1 128 ? -37.361 23.489 -26.993 1.00 113.28 111 LEU A C 1
ATOM 844 O O . LEU A 1 128 ? -36.915 22.896 -28.009 1.00 120.31 111 LEU A O 1
ATOM 849 N N . ARG A 1 129 ? -37.368 22.986 -25.759 1.00 97.97 112 ARG A N 1
ATOM 850 C CA . ARG A 1 129 ? -36.855 21.637 -25.424 1.00 92.34 112 ARG A CA 1
ATOM 851 C C . ARG A 1 129 ? -37.975 20.797 -24.811 1.00 80.70 112 ARG A C 1
ATOM 852 O O . ARG A 1 129 ? -38.218 20.986 -23.628 1.00 78.96 112 ARG A O 1
ATOM 860 N N . TYR A 1 130 ? -38.584 19.879 -25.570 1.00 80.39 113 TYR A N 1
ATOM 861 C CA . TYR A 1 130 ? -39.715 19.022 -25.109 1.00 93.37 113 TYR A CA 1
ATOM 862 C C . TYR A 1 130 ? -39.161 17.764 -24.412 1.00 91.16 113 TYR A C 1
ATOM 863 O O . TYR A 1 130 ? -39.350 16.641 -24.935 1.00 81.41 113 TYR A O 1
ATOM 872 N N . CYS A 1 131 ? -38.547 17.931 -23.231 1.00 82.68 114 CYS A N 1
ATOM 873 C CA . CYS A 1 131 ? -37.944 16.825 -22.440 1.00 87.13 114 CYS A CA 1
ATOM 874 C C . CYS A 1 131 ? -39.022 15.811 -21.992 1.00 93.00 114 CYS A C 1
ATOM 875 O O . CYS A 1 131 ? -39.519 15.946 -20.852 1.00 90.70 114 CYS A O 1
ATOM 878 N N . ILE A 1 132 ? -39.312 14.793 -22.830 1.00 93.88 115 ILE A N 1
ATOM 879 C CA . ILE A 1 132 ? -40.429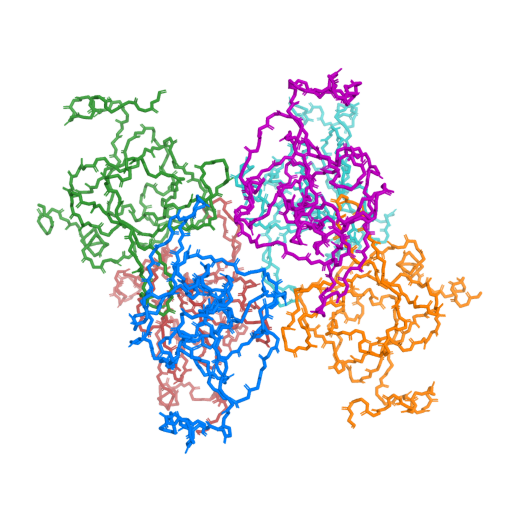 13.801 -22.683 1.00 89.39 115 ILE A CA 1
ATOM 880 C C . ILE A 1 132 ? -39.958 12.487 -22.041 1.00 91.03 115 ILE A C 1
ATOM 881 O O . ILE A 1 132 ? -38.906 11.977 -22.468 1.00 92.48 115 ILE A O 1
ATOM 886 N N . ASN A 1 133 ? -40.760 11.928 -21.115 1.00 93.50 116 ASN A N 1
ATOM 887 C CA . ASN A 1 133 ? -40.519 10.616 -20.440 1.00 84.39 116 ASN A CA 1
ATOM 888 C C . ASN A 1 133 ? -40.803 9.508 -21.453 1.00 82.76 116 ASN A C 1
ATOM 889 O O . ASN A 1 133 ? -41.790 9.689 -22.212 1.00 91.41 116 ASN A O 1
ATOM 894 N N . SER A 1 134 ? -39.981 8.442 -21.478 1.00 82.30 117 SER A N 1
ATOM 895 C CA . SER A 1 134 ? -40.056 7.326 -22.469 1.00 88.80 117 SER A CA 1
ATOM 896 C C . SER A 1 134 ? -41.134 6.300 -22.076 1.00 89.63 117 SER A C 1
ATOM 897 O O . SER A 1 134 ? -41.734 5.689 -23.002 1.00 80.23 117 SER A O 1
ATOM 900 N N . ALA A 1 135 ? -41.418 6.167 -20.774 1.00 86.70 118 ALA A N 1
ATOM 901 C CA . ALA A 1 135 ? -42.513 5.334 -20.219 1.00 94.09 118 ALA A CA 1
ATOM 902 C C . ALA A 1 135 ? -43.909 5.886 -20.606 1.00 100.71 118 ALA A C 1
ATOM 903 O O . ALA A 1 135 ? -44.931 5.251 -20.238 1.00 130.59 118 ALA A O 1
ATOM 905 N N . ALA A 1 136 ? -43.985 7.005 -21.338 1.00 92.13 119 ALA A N 1
ATOM 906 C CA . ALA A 1 136 ? -45.236 7.565 -21.906 1.00 88.85 119 ALA A CA 1
ATOM 907 C C . ALA A 1 136 ? -45.138 7.584 -23.435 1.00 85.56 119 ALA A C 1
ATOM 908 O O . ALA A 1 136 ? -46.016 8.184 -24.069 1.00 83.80 119 ALA A O 1
ATOM 910 N N . ILE A 1 137 ? -44.124 6.934 -24.013 1.00 92.52 120 ILE A N 1
ATOM 911 C CA . ILE A 1 137 ? -44.015 6.780 -25.497 1.00 102.10 120 ILE A CA 1
ATOM 912 C C . ILE A 1 137 ? -43.670 5.331 -25.880 1.00 96.11 120 ILE A C 1
ATOM 913 O O . ILE A 1 137 ? -42.823 4.698 -25.219 1.00 87.43 120 ILE A O 1
ATOM 918 N N . GLN A 1 138 ? -44.319 4.842 -26.936 1.00 96.05 121 GLN A N 1
ATOM 919 C CA . GLN A 1 138 ? -43.892 3.654 -27.720 1.00 120.29 121 GLN A CA 1
ATOM 920 C C . GLN A 1 138 ? -43.423 4.136 -29.098 1.00 129.93 121 GLN A C 1
ATOM 921 O O . GLN A 1 138 ? -44.233 4.743 -29.818 1.00 134.03 121 GLN A O 1
ATOM 927 N N . PHE A 1 139 ? -42.163 3.891 -29.460 1.00 129.15 122 PHE A N 1
ATOM 928 C CA . PHE A 1 139 ? -41.677 4.179 -30.828 1.00 127.06 122 PHE A CA 1
ATOM 929 C C . PHE A 1 139 ? -42.480 3.306 -31.779 1.00 126.98 122 PHE A C 1
ATOM 930 O O . PHE A 1 139 ? -42.913 2.224 -31.352 1.00 124.02 122 PHE A O 1
ATOM 938 N N . ILE A 1 140 ? -42.692 3.793 -32.998 1.00 131.43 123 ILE A N 1
ATOM 939 C CA . ILE A 1 140 ? -43.148 2.972 -34.154 1.00 126.82 123 ILE A CA 1
ATOM 940 C C . ILE A 1 140 ? -42.189 3.243 -35.306 1.00 129.02 123 ILE A C 1
ATOM 941 O O . ILE A 1 140 ? -41.976 4.399 -35.668 1.00 124.34 123 ILE A O 1
ATOM 946 N N . PRO A 1 141 ? -41.530 2.197 -35.857 1.00 135.71 124 PRO A N 1
ATOM 947 C CA . PRO A 1 141 ? -40.601 2.368 -36.980 1.00 149.98 124 PRO A CA 1
ATOM 948 C C . PRO A 1 141 ? -41.271 2.855 -38.279 1.00 150.83 124 PRO A C 1
ATOM 949 O O . PRO A 1 141 ? -42.398 2.466 -38.528 1.00 150.80 124 PRO A O 1
ATOM 953 N N . TYR A 1 142 ? -40.552 3.670 -39.067 1.00 142.96 125 TYR A N 1
ATOM 954 C CA . TYR A 1 142 ? -40.992 4.265 -40.362 1.00 146.64 125 TYR A CA 1
ATOM 955 C C . TYR A 1 142 ? -41.534 3.179 -41.309 1.00 138.37 125 TYR A C 1
ATOM 956 O O . TYR A 1 142 ? -42.497 3.430 -42.081 1.00 118.22 125 TYR A O 1
ATOM 965 N N . GLU A 1 143 ? -40.912 2.000 -41.262 1.00 143.08 126 GLU A N 1
ATOM 966 C CA . GLU A 1 143 ? -41.148 0.881 -42.206 1.00 160.63 126 GLU A CA 1
ATOM 967 C C . GLU A 1 143 ? -42.443 0.123 -41.881 1.00 168.24 126 GLU A C 1
ATOM 968 O O . GLU A 1 143 ? -42.894 -0.629 -42.762 1.00 198.53 126 GLU A O 1
ATOM 974 N N . LYS A 1 144 ? -43.013 0.281 -40.681 1.00 168.12 127 LYS A N 1
ATOM 975 C CA . LYS A 1 144 ? -44.284 -0.387 -40.271 1.00 163.87 127 LYS A CA 1
ATOM 976 C C . LYS A 1 144 ? -45.386 0.652 -40.008 1.00 155.78 127 LYS A C 1
ATOM 977 O O . LYS A 1 144 ? -46.183 0.461 -39.051 1.00 128.98 127 LYS A O 1
ATOM 983 N N . LEU A 1 145 ? -45.456 1.700 -40.831 1.00 147.60 128 LEU A N 1
ATOM 984 C CA . LEU A 1 145 ? -46.373 2.839 -40.592 1.00 135.55 128 LEU A CA 1
ATOM 985 C C . LEU A 1 145 ? -47.594 2.701 -41.486 1.00 138.16 128 LEU A C 1
ATOM 986 O O . LEU A 1 145 ? -48.698 2.558 -40.929 1.00 136.19 128 LEU A O 1
ATOM 991 N N . GLU A 1 146 ? -47.389 2.665 -42.804 1.00 144.02 129 GLU A N 1
ATOM 992 C CA . GLU A 1 146 ? -48.476 2.385 -43.782 1.00 140.31 129 GLU A CA 1
ATOM 993 C C . GLU A 1 146 ? -48.963 0.936 -43.600 1.00 121.49 129 GLU A C 1
ATOM 994 O O . GLU A 1 146 ? -49.599 0.430 -44.543 1.00 91.61 129 GLU A O 1
ATOM 1000 N N . GLU A 1 147 ? -48.682 0.318 -42.434 1.00 123.71 130 GLU A N 1
ATOM 1001 C CA . GLU A 1 147 ? -49.080 -1.063 -42.023 1.00 134.72 130 GLU A CA 1
ATOM 1002 C C . GLU A 1 147 ? -49.914 -1.044 -40.726 1.00 135.85 130 GLU A C 1
ATOM 1003 O O . GLU A 1 147 ? -50.851 -1.845 -40.644 1.00 146.39 130 GLU A O 1
ATOM 1009 N N . LEU A 1 148 ? -49.591 -0.206 -39.730 1.00 145.36 131 LEU A N 1
ATOM 1010 C CA . LEU A 1 148 ? -50.322 -0.157 -38.424 1.00 141.88 131 LEU A CA 1
ATOM 1011 C C . LEU A 1 148 ? -51.287 1.037 -38.361 1.00 146.01 131 LEU A C 1
ATOM 1012 O O . LEU A 1 148 ? -51.697 1.405 -37.226 1.00 135.66 131 LEU A O 1
ATOM 1017 N N . GLY A 1 149 ? -51.628 1.617 -39.517 1.00 131.73 132 GLY A N 1
ATOM 1018 C CA . GLY A 1 149 ? -52.727 2.587 -39.667 1.00 130.78 132 GLY A CA 1
ATOM 1019 C C . GLY A 1 149 ? -52.360 3.977 -39.173 1.00 141.13 132 GLY A C 1
ATOM 1020 O O . GLY A 1 149 ? -53.258 4.684 -38.647 1.00 172.48 132 GLY A O 1
ATOM 1021 N N . TYR A 1 150 ? -51.097 4.374 -39.325 1.00 129.38 133 TYR A N 1
ATOM 1022 C CA . TYR A 1 150 ? -50.667 5.797 -39.263 1.00 127.55 133 TYR A CA 1
ATOM 1023 C C . TYR A 1 150 ? -50.255 6.256 -40.675 1.00 120.21 133 TYR A C 1
ATOM 1024 O O . TYR A 1 150 ? -50.186 7.466 -40.910 1.00 118.21 133 TYR A O 1
ATOM 1033 N N . GLY A 1 151 ? -50.030 5.314 -41.600 1.00 130.24 134 GLY A N 1
ATOM 1034 C CA . GLY A 1 151 ? -49.516 5.549 -42.965 1.00 139.58 134 GLY A CA 1
ATOM 1035 C C . GLY A 1 151 ? -49.483 7.018 -43.346 1.00 147.15 134 GLY A C 1
ATOM 1036 O O . GLY A 1 151 ? -48.407 7.471 -43.790 1.00 131.67 134 GLY A O 1
ATOM 1037 N N . ASP A 1 152 ? -50.626 7.713 -43.210 1.00 165.61 135 ASP A N 1
ATOM 1038 C CA . ASP A 1 152 ? -50.797 9.169 -43.488 1.00 176.37 135 ASP A CA 1
ATOM 1039 C C . ASP A 1 152 ? -49.485 9.872 -43.149 1.00 160.53 135 ASP A C 1
ATOM 1040 O O . ASP A 1 152 ? -48.871 10.473 -44.060 1.00 164.96 135 ASP A O 1
ATOM 1045 N N . LEU A 1 153 ? -49.081 9.753 -41.881 1.00 136.59 136 LEU A N 1
ATOM 1046 C CA . LEU A 1 153 ? -47.778 10.225 -41.358 1.00 132.42 136 LEU A CA 1
ATOM 1047 C C . LEU A 1 153 ? -46.665 9.647 -42.248 1.00 138.81 136 LEU A C 1
ATOM 1048 O O . LEU A 1 153 ? -46.055 8.639 -41.870 1.00 148.27 136 LEU A O 1
ATOM 1053 N N . ILE A 1 154 ? -46.477 10.223 -43.440 1.00 146.89 137 ILE A N 1
ATOM 1054 C CA . ILE A 1 154 ? -45.187 10.205 -44.190 1.00 127.77 137 ILE A CA 1
ATOM 1055 C C . ILE A 1 154 ? -44.937 11.649 -44.653 1.00 121.31 137 ILE A C 1
ATOM 1056 O O . ILE A 1 154 ? -45.746 12.181 -45.497 1.00 82.36 137 ILE A O 1
ATOM 1061 N N . SER A 1 155 ? -43.916 12.259 -44.031 1.00 118.75 138 SER A N 1
ATOM 1062 C CA . SER A 1 155 ? -43.449 13.663 -44.182 1.00 118.13 138 SER A CA 1
ATOM 1063 C C . SER A 1 155 ? -42.311 13.698 -45.207 1.00 124.58 138 SER A C 1
ATOM 1064 O O . SER A 1 155 ? -42.529 13.309 -46.369 1.00 125.82 138 SER A O 1
ATOM 1067 N N . HIS A 1 156 ? -41.126 14.130 -44.781 1.00 134.25 139 HIS A N 1
ATOM 1068 C CA . HIS A 1 156 ? -39.835 13.773 -45.421 1.00 137.21 139 HIS A CA 1
ATOM 1069 C C . HIS A 1 156 ? -40.017 13.744 -46.945 1.00 112.68 139 HIS A C 1
ATOM 1070 O O . HIS A 1 156 ? -39.112 14.136 -47.680 1.00 106.27 139 HIS A O 1
ATOM 1077 N N . LYS B 1 20 ? 18.076 14.626 -22.054 1.00 176.09 3 LYS B N 1
ATOM 1078 C CA . LYS B 1 20 ? 16.944 13.787 -22.559 1.00 183.00 3 LYS B CA 1
ATOM 1079 C C . LYS B 1 20 ? 15.786 14.693 -23.004 1.00 186.59 3 LYS B C 1
ATOM 1080 O O . LYS B 1 20 ? 15.438 15.596 -22.223 1.00 189.73 3 LYS B O 1
ATOM 1086 N N . LYS B 1 21 ? 15.217 14.430 -24.197 1.00 177.31 4 LYS B N 1
ATOM 1087 C CA . LYS B 1 21 ? 14.145 15.209 -24.899 1.00 150.67 4 LYS B CA 1
ATOM 1088 C C . LYS B 1 21 ? 13.425 16.156 -23.933 1.00 141.54 4 LYS B C 1
ATOM 1089 O O . LYS B 1 21 ? 13.231 17.324 -24.293 1.00 133.30 4 LYS B O 1
ATOM 1095 N N . ASP B 1 22 ? 13.022 15.639 -22.771 1.00 137.66 5 ASP B N 1
ATOM 1096 C CA . ASP B 1 22 ? 12.275 16.374 -21.718 1.00 134.98 5 ASP B CA 1
ATOM 1097 C C . ASP B 1 22 ? 13.233 17.278 -20.938 1.00 122.26 5 ASP B C 1
ATOM 1098 O O . ASP B 1 22 ? 12.952 18.472 -20.812 1.00 121.20 5 ASP B O 1
ATOM 1103 N N . LYS B 1 23 ? 14.316 16.706 -20.418 1.00 133.55 6 LYS B N 1
ATOM 1104 C CA . LYS B 1 23 ? 15.420 17.460 -19.775 1.00 151.00 6 LYS B CA 1
ATOM 1105 C C . LYS B 1 23 ? 15.904 18.511 -20.783 1.00 149.62 6 LYS B C 1
ATOM 1106 O O . LYS B 1 23 ? 15.629 19.703 -20.561 1.00 142.69 6 LYS B O 1
ATOM 1112 N N . SER B 1 24 ? 16.531 18.075 -21.883 1.00 161.33 7 SER B N 1
ATOM 1113 C CA . SER B 1 24 ? 17.125 18.947 -22.936 1.00 173.54 7 SER B CA 1
ATOM 1114 C C . SER B 1 24 ? 16.119 20.031 -23.351 1.00 175.03 7 SER B C 1
ATOM 1115 O O . SER B 1 24 ? 16.373 21.213 -23.030 1.00 204.96 7 SER B O 1
ATOM 1118 N N . GLU B 1 25 ? 15.018 19.641 -24.009 1.00 149.29 8 GLU B N 1
ATOM 1119 C CA . GLU B 1 25 ? 14.009 20.565 -24.604 1.00 141.67 8 GLU B CA 1
ATOM 1120 C C . GLU B 1 25 ? 13.052 21.043 -23.500 1.00 122.51 8 GLU B C 1
ATOM 1121 O O . GLU B 1 25 ? 13.475 21.130 -22.334 1.00 106.09 8 GLU B O 1
ATOM 1127 N N . LEU B 1 26 ? 11.808 21.351 -23.881 1.00 128.54 9 LEU B N 1
ATOM 1128 C CA . LEU B 1 26 ? 10.670 21.778 -23.022 1.00 131.01 9 LEU B CA 1
ATOM 1129 C C . LEU B 1 26 ? 10.846 23.245 -22.616 1.00 119.93 9 LEU B C 1
ATOM 1130 O O . LEU B 1 26 ? 11.176 23.516 -21.443 1.00 117.52 9 LEU B O 1
ATOM 1135 N N . THR B 1 27 ? 10.567 24.144 -23.567 1.00 105.79 10 THR B N 1
ATOM 1136 C CA . THR B 1 27 ? 10.657 25.616 -23.425 1.00 100.49 10 THR B CA 1
ATOM 1137 C C . THR B 1 27 ? 10.958 25.925 -21.963 1.00 105.38 10 THR B C 1
ATOM 1138 O O . THR B 1 27 ? 12.062 26.395 -21.667 1.00 138.82 10 THR B O 1
ATOM 1142 N N . ASP B 1 28 ? 10.028 25.588 -21.078 1.00 106.20 11 ASP B N 1
ATOM 1143 C CA . ASP B 1 28 ? 9.972 26.138 -19.703 1.00 110.74 11 ASP B CA 1
ATOM 1144 C C . ASP B 1 28 ? 8.571 25.789 -19.202 1.00 104.59 11 ASP B C 1
ATOM 1145 O O . ASP B 1 28 ? 8.387 24.654 -18.720 1.00 79.45 11 ASP B O 1
ATOM 1150 N N . ILE B 1 29 ? 7.621 26.709 -19.413 1.00 108.28 12 ILE B N 1
ATOM 1151 C CA . ILE B 1 29 ? 6.156 26.442 -19.494 1.00 104.65 12 ILE B CA 1
ATOM 1152 C C . ILE B 1 29 ? 5.968 24.983 -19.918 1.00 100.05 12 ILE B C 1
ATOM 1153 O O . ILE B 1 29 ? 5.262 24.268 -19.175 1.00 100.48 12 ILE B O 1
ATOM 1158 N N . GLU B 1 30 ? 6.624 24.555 -21.014 1.00 94.09 13 GLU B N 1
ATOM 1159 C CA . GLU B 1 30 ? 6.528 23.174 -21.559 1.00 91.83 13 GLU B CA 1
ATOM 1160 C C . GLU B 1 30 ? 6.797 22.202 -20.411 1.00 100.76 13 GLU B C 1
ATOM 1161 O O . GLU B 1 30 ? 5.958 21.288 -20.187 1.00 89.82 13 GLU B O 1
ATOM 1167 N N . TYR B 1 31 ? 7.884 22.431 -19.669 1.00 109.71 14 TYR B N 1
ATOM 1168 C CA . TYR B 1 31 ? 8.227 21.620 -18.473 1.00 119.29 14 TYR B CA 1
ATOM 1169 C C . TYR B 1 31 ? 7.057 21.695 -17.472 1.00 111.24 14 TYR B C 1
ATOM 1170 O O . TYR B 1 31 ? 6.408 20.664 -17.230 1.00 104.71 14 TYR B O 1
ATOM 1179 N N . ILE B 1 32 ? 6.756 22.892 -16.966 1.00 102.75 15 ILE B N 1
ATOM 1180 C CA . ILE B 1 32 ? 5.688 23.179 -15.956 1.00 96.61 15 ILE B CA 1
ATOM 1181 C C . ILE B 1 32 ? 4.346 22.510 -16.324 1.00 97.44 15 ILE B C 1
ATOM 1182 O O . ILE B 1 32 ? 3.624 22.003 -15.386 1.00 82.96 15 ILE B O 1
ATOM 1187 N N . VAL B 1 33 ? 3.989 22.550 -17.613 1.00 78.67 16 VAL B N 1
ATOM 1188 C CA . VAL B 1 33 ? 2.636 22.179 -18.109 1.00 76.41 16 VAL B CA 1
ATOM 1189 C C . VAL B 1 33 ? 2.515 20.658 -18.111 1.00 79.97 16 VAL B C 1
ATOM 1190 O O . VAL B 1 33 ? 1.576 20.124 -17.499 1.00 76.11 16 VAL B O 1
ATOM 1194 N N . THR B 1 34 ? 3.437 20.003 -18.810 1.00 86.90 17 THR B N 1
ATOM 1195 C CA . THR B 1 34 ? 3.551 18.525 -18.911 1.00 84.38 17 THR B CA 1
ATOM 1196 C C . THR B 1 34 ? 3.876 17.946 -17.532 1.00 85.33 17 THR B C 1
ATOM 1197 O O . THR B 1 34 ? 3.092 17.146 -17.027 1.00 92.96 17 THR B O 1
ATOM 1201 N N . GLN B 1 35 ? 4.977 18.397 -16.933 1.00 92.05 18 GLN B N 1
ATOM 1202 C CA . GLN B 1 35 ? 5.634 17.747 -15.770 1.00 90.78 18 GLN B CA 1
ATOM 1203 C C . GLN B 1 35 ? 4.883 18.061 -14.478 1.00 89.36 18 GLN B C 1
ATOM 1204 O O . GLN B 1 35 ? 4.379 17.078 -13.885 1.00 85.88 18 GLN B O 1
ATOM 1210 N N . GLU B 1 36 ? 4.801 19.353 -14.102 1.00 95.80 19 GLU B N 1
ATOM 1211 C CA . GLU B 1 36 ? 4.339 19.859 -12.769 1.00 103.77 19 GLU B CA 1
ATOM 1212 C C . GLU B 1 36 ? 2.815 20.068 -12.732 1.00 98.38 19 GLU B C 1
ATOM 1213 O O . GLU B 1 36 ? 2.295 20.449 -11.652 1.00 89.21 19 GLU B O 1
ATOM 1219 N N . ASN B 1 37 ? 2.127 19.768 -13.838 1.00 100.54 20 ASN B N 1
ATOM 1220 C CA . ASN B 1 37 ? 0.652 19.886 -13.999 1.00 100.17 20 ASN B CA 1
ATOM 1221 C C . ASN B 1 37 ? 0.339 21.382 -14.005 1.00 98.95 20 ASN B C 1
ATOM 1222 O O . ASN B 1 37 ? -0.598 21.819 -13.293 1.00 87.12 20 ASN B O 1
ATOM 1227 N N . GLY B 1 38 ? 1.135 22.123 -14.779 1.00 96.70 21 GLY B N 1
ATOM 1228 C CA . GLY B 1 38 ? 0.896 23.540 -15.099 1.00 102.39 21 GLY B CA 1
ATOM 1229 C C . GLY B 1 38 ? -0.169 23.716 -16.175 1.00 101.75 21 GLY B C 1
ATOM 1230 O O . GLY B 1 38 ? -0.348 22.818 -17.034 1.00 94.25 21 GLY B O 1
ATOM 1231 N N . THR B 1 39 ? -0.886 24.835 -16.099 1.00 102.76 22 THR B N 1
ATOM 1232 C CA . THR B 1 39 ? -1.644 25.441 -17.220 1.00 93.66 22 THR B CA 1
ATOM 1233 C C . THR B 1 39 ? -0.780 26.526 -17.845 1.00 90.16 22 THR B C 1
ATOM 1234 O O . THR B 1 39 ? 0.177 26.960 -17.191 1.00 88.27 22 THR B O 1
ATOM 1238 N N . GLU B 1 40 ? -1.120 26.947 -19.055 1.00 96.44 23 GLU B N 1
ATOM 1239 C CA . GLU B 1 40 ? -0.372 27.989 -19.803 1.00 91.98 23 GLU B CA 1
ATOM 1240 C C . GLU B 1 40 ? -1.293 29.188 -19.902 1.00 90.53 23 GLU B C 1
ATOM 1241 O O . GLU B 1 40 ? -2.497 29.060 -19.698 1.00 97.22 23 GLU B O 1
ATOM 1247 N N . PRO B 1 41 ? -0.760 30.383 -20.212 1.00 99.78 24 PRO B N 1
ATOM 1248 C CA . PRO B 1 41 ? -1.596 31.577 -20.270 1.00 100.01 24 PRO B CA 1
ATOM 1249 C C . PRO B 1 41 ? -2.486 31.429 -21.499 1.00 88.62 24 PRO B C 1
ATOM 1250 O O . PRO B 1 41 ? -2.018 30.969 -22.538 1.00 102.07 24 PRO B O 1
ATOM 1254 N N . PRO B 1 42 ? -3.797 31.725 -21.398 1.00 77.77 25 PRO B N 1
ATOM 1255 C CA . PRO B 1 42 ? -4.707 31.668 -22.544 1.00 83.17 25 PRO B CA 1
ATOM 1256 C C . PRO B 1 42 ? -4.460 32.740 -23.616 1.00 83.67 25 PRO B C 1
ATOM 1257 O O . PRO B 1 42 ? -3.864 33.757 -23.314 1.00 74.83 25 PRO B O 1
ATOM 1261 N N . PHE B 1 43 ? -4.963 32.474 -24.823 1.00 86.06 26 PHE B N 1
ATOM 1262 C CA . PHE B 1 43 ? -4.864 33.385 -25.991 1.00 86.21 26 PHE B CA 1
ATOM 1263 C C . PHE B 1 43 ? -3.401 33.722 -26.273 1.00 82.29 26 PHE B C 1
ATOM 1264 O O . PHE B 1 43 ? -3.112 34.390 -27.263 1.00 85.22 26 PHE B O 1
ATOM 1272 N N . MET B 1 44 ? -2.517 33.160 -25.457 1.00 90.12 27 MET B N 1
ATOM 1273 C CA . MET B 1 44 ? -1.062 33.365 -25.634 1.00 109.53 27 MET B CA 1
ATOM 1274 C C . MET B 1 44 ? -0.415 32.049 -26.066 1.00 126.83 27 MET B C 1
ATOM 1275 O O . MET B 1 44 ? 0.812 32.030 -26.214 1.00 139.58 27 MET B O 1
ATOM 1280 N N . ASN B 1 45 ? -1.215 30.996 -26.267 1.00 115.87 28 ASN B N 1
ATOM 1281 C CA . ASN B 1 45 ? -0.668 29.695 -26.736 1.00 104.83 28 ASN B CA 1
ATOM 1282 C C . ASN B 1 45 ? -0.488 29.752 -28.249 1.00 100.76 28 ASN B C 1
ATOM 1283 O O . ASN B 1 45 ? -1.030 30.654 -28.890 1.00 92.34 28 ASN B O 1
ATOM 1288 N N . GLU B 1 46 ? 0.202 28.763 -28.796 1.00 105.48 29 GLU B N 1
ATOM 1289 C CA . GLU B 1 46 ? 0.473 28.756 -30.248 1.00 99.22 29 GLU B CA 1
ATOM 1290 C C . GLU B 1 46 ? -0.638 27.994 -30.962 1.00 93.32 29 GLU B C 1
ATOM 1291 O O . GLU B 1 46 ? -0.643 28.018 -32.187 1.00 114.06 29 GLU B O 1
ATOM 1297 N N . TYR B 1 47 ? -1.587 27.418 -30.225 1.00 85.34 30 TYR B N 1
ATOM 1298 C CA . TYR B 1 47 ? -2.585 26.559 -30.911 1.00 98.06 30 TYR B CA 1
ATOM 1299 C C . TYR B 1 47 ? -4.040 26.981 -30.687 1.00 104.28 30 TYR B C 1
ATOM 1300 O O . TYR B 1 47 ? -4.898 26.335 -31.294 1.00 104.75 30 TYR B O 1
ATOM 1309 N N . TRP B 1 48 ? -4.292 27.967 -29.826 1.00 107.35 31 TRP B N 1
ATOM 1310 C CA . TRP B 1 48 ? -5.651 28.510 -29.549 1.00 112.51 31 TRP B CA 1
ATOM 1311 C C . TRP B 1 48 ? -6.433 28.655 -30.867 1.00 105.10 31 TRP B C 1
ATOM 1312 O O . TRP B 1 48 ? -7.560 28.102 -30.971 1.00 101.99 31 TRP B O 1
ATOM 1323 N N . ASN B 1 49 ? -5.879 29.393 -31.830 1.00 100.38 32 ASN B N 1
ATOM 1324 C CA . ASN B 1 49 ? -6.598 29.784 -33.069 1.00 108.45 32 ASN B CA 1
ATOM 1325 C C . ASN B 1 49 ? -5.916 29.109 -34.262 1.00 108.75 32 ASN B C 1
ATOM 1326 O O . ASN B 1 49 ? -5.763 29.754 -35.328 1.00 121.22 32 ASN B O 1
ATOM 1331 N N . HIS B 1 50 ? -5.534 27.848 -34.079 1.00 94.52 33 HIS B N 1
ATOM 1332 C CA . HIS B 1 50 ? -4.797 27.042 -35.082 1.00 92.37 33 HIS B CA 1
ATOM 1333 C C . HIS B 1 50 ? -5.739 25.976 -35.657 1.00 86.44 33 HIS B C 1
ATOM 1334 O O . HIS B 1 50 ? -6.072 25.008 -34.964 1.00 89.35 33 HIS B O 1
ATOM 1341 N N . PHE B 1 51 ? -6.171 26.160 -36.893 1.00 84.03 34 PHE B N 1
ATOM 1342 C CA . PHE B 1 51 ? -7.138 25.255 -37.549 1.00 90.73 34 PHE B CA 1
ATOM 1343 C C . PHE B 1 51 ? -6.533 24.736 -38.835 1.00 99.74 34 PHE B C 1
ATOM 1344 O O . PHE B 1 51 ? -7.300 24.358 -39.751 1.00 102.71 34 PHE B O 1
ATOM 1352 N N . ALA B 1 52 ? -5.198 24.709 -38.835 1.00 99.86 35 ALA B N 1
ATOM 1353 C CA . ALA B 1 52 ? -4.338 24.115 -39.876 1.00 90.51 35 ALA B CA 1
ATOM 1354 C C . ALA B 1 52 ? -4.658 22.631 -39.988 1.00 92.81 35 ALA B C 1
ATOM 1355 O O . ALA B 1 52 ? -4.937 21.997 -38.954 1.00 95.87 35 ALA B O 1
ATOM 1357 N N . LYS B 1 53 ? -4.578 22.126 -41.214 1.00 102.20 36 LYS B N 1
ATOM 1358 C CA . LYS B 1 53 ? -4.873 20.724 -41.593 1.00 105.20 36 LYS B CA 1
ATOM 1359 C C . LYS B 1 53 ? -3.629 19.892 -41.276 1.00 92.46 36 LYS B C 1
ATOM 1360 O O . LYS B 1 53 ? -2.544 20.176 -41.827 1.00 90.78 36 LYS B O 1
ATOM 1366 N N . GLY B 1 54 ? -3.777 18.957 -40.343 1.00 84.01 37 GLY B N 1
ATOM 1367 C CA . GLY B 1 54 ? -2.669 18.154 -39.802 1.00 83.44 37 GLY B CA 1
ATOM 1368 C C . GLY B 1 54 ? -3.023 17.505 -38.470 1.00 80.68 37 GLY B C 1
ATOM 1369 O O . GLY B 1 54 ? -4.199 17.602 -38.026 1.00 75.88 37 GLY B O 1
ATOM 1370 N N . ILE B 1 55 ? -2.037 16.835 -37.872 1.00 69.34 38 ILE B N 1
ATOM 1371 C CA . ILE B 1 55 ? -2.181 16.116 -36.584 1.00 71.82 38 ILE B CA 1
ATOM 1372 C C . ILE B 1 55 ? -1.376 16.890 -35.538 1.00 74.94 38 ILE B C 1
ATOM 1373 O O . ILE B 1 55 ? -0.455 17.626 -35.922 1.00 75.79 38 ILE B O 1
ATOM 1378 N N . TYR B 1 56 ? -1.766 16.703 -34.275 1.00 75.18 39 TYR B N 1
ATOM 1379 C CA . TYR B 1 56 ? -1.176 17.252 -33.035 1.00 63.43 39 TYR B CA 1
ATOM 1380 C C . TYR B 1 56 ? -0.683 16.059 -32.215 1.00 62.85 39 TYR B C 1
ATOM 1381 O O . TYR B 1 56 ? -1.531 15.278 -31.759 1.00 69.58 39 TYR B O 1
ATOM 1390 N N . VAL B 1 57 ? 0.631 15.912 -32.053 1.00 66.54 40 VAL B N 1
ATOM 1391 C CA . VAL B 1 57 ? 1.270 14.735 -31.382 1.00 68.36 40 VAL B CA 1
ATOM 1392 C C . VAL B 1 57 ? 1.739 15.155 -29.985 1.00 63.69 40 VAL B C 1
ATOM 1393 O O . VAL B 1 57 ? 1.682 16.372 -29.702 1.00 60.12 40 VAL B O 1
ATOM 1397 N N . ASP B 1 58 ? 2.136 14.194 -29.136 1.00 62.70 41 ASP B N 1
ATOM 1398 C CA . ASP B 1 58 ? 2.580 14.487 -27.745 1.00 69.46 41 ASP B CA 1
ATOM 1399 C C . ASP B 1 58 ? 3.950 15.141 -27.853 1.00 75.52 41 ASP B C 1
ATOM 1400 O O . ASP B 1 58 ? 4.718 14.663 -28.673 1.00 81.44 41 ASP B O 1
ATOM 1405 N N . LYS B 1 59 ? 4.200 16.202 -27.076 1.00 87.38 42 LYS B N 1
ATOM 1406 C CA . LYS B 1 59 ? 5.440 17.021 -27.127 1.00 88.28 42 LYS B CA 1
ATOM 1407 C C . LYS B 1 59 ? 6.640 16.134 -26.775 1.00 89.25 42 LYS B C 1
ATOM 1408 O O . LYS B 1 59 ? 7.718 16.356 -27.370 1.00 100.02 42 LYS B O 1
ATOM 1414 N N . ILE B 1 60 ? 6.436 15.138 -25.903 1.00 80.88 43 ILE B N 1
ATOM 1415 C CA . ILE B 1 60 ? 7.508 14.411 -25.159 1.00 80.81 43 ILE B CA 1
ATOM 1416 C C . ILE B 1 60 ? 7.741 13.036 -25.772 1.00 80.75 43 ILE B C 1
ATOM 1417 O O . ILE B 1 60 ? 8.901 12.601 -25.775 1.00 92.69 43 ILE B O 1
ATOM 1422 N N . SER B 1 61 ? 6.674 12.392 -26.249 1.00 85.42 44 SER B N 1
ATOM 1423 C CA . SER B 1 61 ? 6.674 11.024 -26.831 1.00 86.03 44 SER B CA 1
ATOM 1424 C C . SER B 1 61 ? 6.201 11.021 -28.289 1.00 79.30 44 SER B C 1
ATOM 1425 O O . SER B 1 61 ? 5.858 9.945 -28.781 1.00 89.85 44 SER B O 1
ATOM 1428 N N . GLY B 1 62 ? 6.091 12.180 -28.926 1.00 82.36 45 GLY B N 1
ATOM 1429 C CA . GLY B 1 62 ? 5.638 12.323 -30.324 1.00 88.41 45 GLY B CA 1
ATOM 1430 C C . GLY B 1 62 ? 4.443 11.450 -30.683 1.00 95.94 45 GLY B C 1
ATOM 1431 O O . GLY B 1 62 ? 4.249 11.221 -31.902 1.00 107.47 45 GLY B O 1
ATOM 1432 N N . LYS B 1 63 ? 3.651 10.975 -29.711 1.00 92.38 46 LYS B N 1
ATOM 1433 C CA . LYS B 1 63 ? 2.535 10.038 -30.011 1.00 88.22 46 LYS B CA 1
ATOM 1434 C C . LYS B 1 63 ? 1.336 10.858 -30.488 1.00 77.16 46 LYS B C 1
ATOM 1435 O O . LYS B 1 63 ? 1.083 11.933 -29.949 1.00 71.70 46 LYS B O 1
ATOM 1441 N N . PRO B 1 64 ? 0.613 10.448 -31.561 1.00 75.19 47 PRO B N 1
ATOM 1442 C CA . PRO B 1 64 ? -0.604 11.146 -31.998 1.00 83.47 47 PRO B CA 1
ATOM 1443 C C . PRO B 1 64 ? -1.630 11.373 -30.884 1.00 75.88 47 PRO B C 1
ATOM 1444 O O . PRO B 1 64 ? -1.861 10.441 -30.157 1.00 78.81 47 PRO B O 1
ATOM 1448 N N . LEU B 1 65 ? -2.192 12.584 -30.787 1.00 71.28 48 LEU B N 1
ATOM 1449 C CA . LEU B 1 65 ? -3.194 12.949 -29.751 1.00 71.62 48 LEU B CA 1
ATOM 1450 C C . LEU B 1 65 ? -4.452 13.573 -30.379 1.00 76.73 48 LEU B C 1
ATOM 1451 O O . LEU B 1 65 ? -5.557 13.247 -29.898 1.00 80.13 48 LEU B O 1
ATOM 1456 N N . PHE B 1 66 ? -4.344 14.428 -31.400 1.00 73.08 49 PHE B N 1
ATOM 1457 C CA . PHE B 1 66 ? -5.549 15.085 -31.973 1.00 72.48 49 PHE B CA 1
ATOM 1458 C C . PHE B 1 66 ? -5.389 15.290 -33.475 1.00 70.28 49 PHE B C 1
ATOM 1459 O O . PHE B 1 66 ? -4.292 15.288 -33.980 1.00 71.86 49 PHE B O 1
ATOM 1467 N N . THR B 1 67 ? -6.533 15.360 -34.137 1.00 78.41 50 THR B N 1
ATOM 1468 C CA . THR B 1 67 ? -6.729 15.608 -35.580 1.00 86.23 50 THR B CA 1
ATOM 1469 C C . THR B 1 67 ? -7.321 17.019 -35.630 1.00 88.69 50 THR B C 1
ATOM 1470 O O . THR B 1 67 ? -8.267 17.275 -34.865 1.00 88.78 50 THR B O 1
ATOM 1474 N N . SER B 1 68 ? -6.752 17.930 -36.417 1.00 91.09 51 SER B N 1
ATOM 1475 C CA . SER B 1 68 ? -7.395 19.238 -36.684 1.00 91.34 51 SER B CA 1
ATOM 1476 C C . SER B 1 68 ? -8.849 18.924 -37.009 1.00 93.51 51 SER B C 1
ATOM 1477 O O . SER B 1 68 ? -9.729 19.611 -36.473 1.00 96.40 51 SER B O 1
ATOM 1480 N N . GLU B 1 69 ? -9.071 17.852 -37.779 1.00 99.05 52 GLU B N 1
ATOM 1481 C CA . GLU B 1 69 ? -10.416 17.458 -38.270 1.00 111.36 52 GLU B CA 1
ATOM 1482 C C . GLU B 1 69 ? -11.381 17.497 -37.080 1.00 98.93 52 GLU B C 1
ATOM 1483 O O . GLU B 1 69 ? -12.556 17.826 -37.315 1.00 107.08 52 GLU B O 1
ATOM 1489 N N . GLU B 1 70 ? -10.890 17.276 -35.853 1.00 94.66 53 GLU B N 1
ATOM 1490 C CA . GLU B 1 70 ? -11.735 17.134 -34.628 1.00 95.74 53 GLU B CA 1
ATOM 1491 C C . GLU B 1 70 ? -11.550 18.299 -33.632 1.00 80.14 53 GLU B C 1
ATOM 1492 O O . GLU B 1 70 ? -12.065 18.184 -32.513 1.00 68.84 53 GLU B O 1
ATOM 1498 N N . LYS B 1 71 ? -10.897 19.393 -34.036 1.00 73.25 54 LYS B N 1
ATOM 1499 C CA . LYS B 1 71 ? -10.586 20.583 -33.196 1.00 79.15 54 LYS B CA 1
ATOM 1500 C C . LYS B 1 71 ? -11.698 21.594 -33.431 1.00 81.11 54 LYS B C 1
ATOM 1501 O O . LYS B 1 71 ? -12.378 21.400 -34.413 1.00 83.48 54 LYS B O 1
ATOM 1507 N N . PHE B 1 72 ? -11.858 22.623 -32.592 1.00 94.29 55 PHE B N 1
ATOM 1508 C CA . PHE B 1 72 ? -12.843 23.720 -32.815 1.00 89.85 55 PHE B CA 1
ATOM 1509 C C . PHE B 1 72 ? -12.513 24.954 -31.962 1.00 97.16 55 PHE B C 1
ATOM 1510 O O . PHE B 1 72 ? -11.609 24.885 -31.077 1.00 97.91 55 PHE B O 1
ATOM 1518 N N . HIS B 1 73 ? -13.181 26.068 -32.302 1.00 98.62 56 HIS B N 1
ATOM 1519 C CA . HIS B 1 73 ? -13.156 27.362 -31.573 1.00 101.11 56 HIS B CA 1
ATOM 1520 C C . HIS B 1 73 ? -14.043 27.209 -30.361 1.00 104.06 56 HIS B C 1
ATOM 1521 O O . HIS B 1 73 ? -15.226 26.895 -30.586 1.00 95.78 56 HIS B O 1
ATOM 1528 N N . SER B 1 74 ? -13.473 27.371 -29.169 1.00 113.40 57 SER B N 1
ATOM 1529 C CA . SER B 1 74 ? -14.157 27.175 -27.869 1.00 130.62 57 SER B CA 1
ATOM 1530 C C . SER B 1 74 ? -14.334 28.533 -27.200 1.00 136.37 57 SER B C 1
ATOM 1531 O O . SER B 1 74 ? -15.172 28.626 -26.274 1.00 140.79 57 SER B O 1
ATOM 1534 N N . GLU B 1 75 ? -13.560 29.526 -27.655 1.00 131.76 58 GLU B N 1
ATOM 1535 C CA . GLU B 1 75 ? -13.463 30.882 -27.041 1.00 156.42 58 GLU B CA 1
ATOM 1536 C C . GLU B 1 75 ? -12.878 30.779 -25.609 1.00 142.01 58 GLU B C 1
ATOM 1537 O O . GLU B 1 75 ? -12.729 31.835 -24.939 1.00 123.56 58 GLU B O 1
ATOM 1543 N N . CYS B 1 76 ? -12.466 29.571 -25.190 1.00 125.13 59 CYS B N 1
ATOM 1544 C CA . CYS B 1 76 ? -11.772 29.269 -23.908 1.00 106.93 59 CYS B CA 1
ATOM 1545 C C . CYS B 1 76 ? -10.309 29.710 -23.978 1.00 108.30 59 CYS B C 1
ATOM 1546 O O . CYS B 1 76 ? -9.641 29.760 -22.932 1.00 112.89 59 CYS B O 1
ATOM 1549 N N . GLY B 1 77 ? -9.820 30.004 -25.178 1.00 115.21 60 GLY B N 1
ATOM 1550 C CA . GLY B 1 77 ? -8.443 30.480 -25.375 1.00 110.19 60 GLY B CA 1
ATOM 1551 C C . GLY B 1 77 ? -7.429 29.386 -25.118 1.00 97.93 60 GLY B C 1
ATOM 1552 O O . GLY B 1 77 ? -6.264 29.755 -24.887 1.00 82.77 60 GLY B O 1
ATOM 1553 N N . TRP B 1 78 ? -7.867 28.114 -25.132 1.00 92.29 61 TRP B N 1
ATOM 1554 C CA . TRP B 1 78 ? -7.003 26.910 -25.262 1.00 80.71 61 TRP B CA 1
ATOM 1555 C C . TRP B 1 78 ? -7.481 26.055 -26.425 1.00 84.32 61 TRP B C 1
ATOM 1556 O O . TRP B 1 78 ? -8.663 26.041 -26.772 1.00 89.58 61 TRP B O 1
ATOM 1567 N N . PRO B 1 79 ? -6.546 25.330 -27.071 1.00 82.53 62 PRO B N 1
ATOM 1568 C CA . PRO B 1 79 ? -6.905 24.332 -28.069 1.00 77.10 62 PRO B CA 1
ATOM 1569 C C . PRO B 1 79 ? -8.023 23.448 -27.510 1.00 76.64 62 PRO B C 1
ATOM 1570 O O . PRO B 1 79 ? -7.873 22.867 -26.415 1.00 66.61 62 PRO B O 1
ATOM 1574 N N . SER B 1 80 ? -9.133 23.391 -28.239 1.00 78.60 63 SER B N 1
ATOM 1575 C CA . SER B 1 80 ? -10.283 22.539 -27.853 1.00 87.82 63 SER B CA 1
ATOM 1576 C C . SER B 1 80 ? -10.670 21.599 -29.007 1.00 82.40 63 SER B C 1
ATOM 1577 O O . SER B 1 80 ? -10.662 22.042 -30.177 1.00 73.31 63 SER B O 1
ATOM 1580 N N . PHE B 1 81 ? -10.925 20.329 -28.656 1.00 79.44 64 PHE B N 1
ATOM 1581 C CA . PHE B 1 81 ? -11.144 19.187 -29.578 1.00 76.44 64 PHE B CA 1
ATOM 1582 C C . PHE B 1 81 ? -12.441 18.488 -29.188 1.00 81.24 64 PHE B C 1
ATOM 1583 O O . PHE B 1 81 ? -12.732 18.462 -27.969 1.00 70.00 64 PHE B O 1
ATOM 1591 N N . SER B 1 82 ? -13.166 18.015 -30.219 1.00 90.38 65 SER B N 1
ATOM 1592 C CA . SER B 1 82 ? -14.410 17.199 -30.198 1.00 91.64 65 SER B CA 1
ATOM 1593 C C . SER B 1 82 ? -14.186 15.982 -29.318 1.00 98.39 65 SER B C 1
ATOM 1594 O O . SER B 1 82 ? -15.080 15.642 -28.527 1.00 128.05 65 SER B O 1
ATOM 1597 N N . LYS B 1 83 ? -13.085 15.297 -29.548 1.00 93.05 66 LYS B N 1
ATOM 1598 C CA . LYS B 1 83 ? -12.802 14.072 -28.786 1.00 94.55 66 LYS B CA 1
ATOM 1599 C C . LYS B 1 83 ? -11.374 13.718 -29.121 1.00 100.72 66 LYS B C 1
ATOM 1600 O O . LYS B 1 83 ? -11.021 13.836 -30.303 1.00 105.00 66 LYS B O 1
ATOM 1606 N N . ALA B 1 84 ? -10.635 13.103 -28.204 1.00 103.11 67 ALA B N 1
ATOM 1607 C CA . ALA B 1 84 ? -9.253 12.688 -28.531 1.00 95.25 67 ALA B CA 1
ATOM 1608 C C . ALA B 1 84 ? -9.284 11.686 -29.682 1.00 95.98 67 ALA B C 1
ATOM 1609 O O . ALA B 1 84 ? -8.201 11.263 -30.091 1.00 106.09 67 ALA B O 1
ATOM 1611 N N . LEU B 1 85 ? -10.481 11.383 -30.194 1.00 109.58 68 LEU B N 1
ATOM 1612 C CA . LEU B 1 85 ? -10.757 10.403 -31.290 1.00 130.96 68 LEU B CA 1
ATOM 1613 C C . LEU B 1 85 ? -9.752 9.249 -31.304 1.00 121.34 68 LEU B C 1
ATOM 1614 O O . LEU B 1 85 ? -10.116 8.163 -30.825 1.00 92.83 68 LEU B O 1
ATOM 1619 N N . ASP B 1 86 ? -8.521 9.546 -31.728 1.00 126.47 69 ASP B N 1
ATOM 1620 C CA . ASP B 1 86 ? -7.421 8.555 -31.863 1.00 137.85 69 ASP B CA 1
ATOM 1621 C C . ASP B 1 86 ? -7.346 7.630 -30.650 1.00 126.85 69 ASP B C 1
ATOM 1622 O O . ASP B 1 86 ? -6.903 8.065 -29.576 1.00 119.44 69 ASP B O 1
ATOM 1627 N N . ASP B 1 87 ? -7.754 6.382 -30.872 1.00 127.53 70 ASP B N 1
ATOM 1628 C CA . ASP B 1 87 ? -7.785 5.337 -29.821 1.00 132.11 70 ASP B CA 1
ATOM 1629 C C . ASP B 1 87 ? -8.466 5.923 -28.585 1.00 104.77 70 ASP B C 1
ATOM 1630 O O . ASP B 1 87 ? -9.689 6.146 -28.616 1.00 96.39 70 ASP B O 1
ATOM 1635 N N . ASP B 1 88 ? -7.628 6.179 -27.587 1.00 88.91 71 ASP B N 1
ATOM 1636 C CA . ASP B 1 88 ? -7.867 6.707 -26.227 1.00 96.93 71 ASP B CA 1
ATOM 1637 C C . ASP B 1 88 ? -6.594 6.288 -25.519 1.00 99.88 71 ASP B C 1
ATOM 1638 O O . ASP B 1 88 ? -6.666 5.608 -24.492 1.00 100.19 71 ASP B O 1
ATOM 1643 N N . GLU B 1 89 ? -5.459 6.685 -26.104 1.00 122.95 72 GLU B N 1
ATOM 1644 C CA . GLU B 1 89 ? -4.105 6.365 -25.578 1.00 130.09 72 GLU B CA 1
ATOM 1645 C C . GLU B 1 89 ? -3.564 7.554 -24.772 1.00 117.87 72 GLU B C 1
ATOM 1646 O O . GLU B 1 89 ? -2.342 7.744 -24.710 1.00 98.40 72 GLU B O 1
ATOM 1652 N N . ILE B 1 90 ? -4.497 8.313 -24.205 1.00 115.52 73 ILE B N 1
ATOM 1653 C CA . ILE B 1 90 ? -4.333 9.450 -23.271 1.00 112.93 73 ILE B CA 1
ATOM 1654 C C . ILE B 1 90 ? -5.170 8.989 -22.082 1.00 104.38 73 ILE B C 1
ATOM 1655 O O . ILE B 1 90 ? -6.308 8.572 -22.301 1.00 98.56 73 ILE B O 1
ATOM 1660 N N . ILE B 1 91 ? -4.599 8.975 -20.890 1.00 86.89 74 ILE B N 1
ATOM 1661 C CA . ILE B 1 91 ? -5.364 8.452 -19.726 1.00 93.35 74 ILE B CA 1
ATOM 1662 C C . ILE B 1 91 ? -6.179 9.605 -19.145 1.00 101.83 74 ILE B C 1
ATOM 1663 O O . ILE B 1 91 ? -5.814 10.760 -19.376 1.00 100.94 74 ILE B O 1
ATOM 1668 N N . GLU B 1 92 ? -7.227 9.264 -18.399 1.00 105.22 75 GLU B N 1
ATOM 1669 C CA . GLU B 1 92 ? -8.205 10.215 -17.809 1.00 94.73 75 GLU B CA 1
ATOM 1670 C C . GLU B 1 92 ? -8.333 9.994 -16.297 1.00 86.56 75 GLU B C 1
ATOM 1671 O O . GLU B 1 92 ? -8.873 8.962 -15.860 1.00 91.16 75 GLU B O 1
ATOM 1677 N N . LEU B 1 93 ? -7.884 10.964 -15.517 1.00 80.28 76 LEU B N 1
ATOM 1678 C CA . LEU B 1 93 ? -7.870 10.855 -14.042 1.00 86.31 76 LEU B CA 1
ATOM 1679 C C . LEU B 1 93 ? -8.866 11.825 -13.432 1.00 86.60 76 LEU B C 1
ATOM 1680 O O . LEU B 1 93 ? -9.228 12.815 -14.110 1.00 79.02 76 LEU B O 1
ATOM 1685 N N . VAL B 1 94 ? -9.205 11.575 -12.169 1.00 79.53 77 VAL B N 1
ATOM 1686 C CA . VAL B 1 94 ? -9.903 12.568 -11.317 1.00 82.22 77 VAL B CA 1
ATOM 1687 C C . VAL B 1 94 ? -8.920 13.694 -11.026 1.00 87.72 77 VAL B C 1
ATOM 1688 O O . VAL B 1 94 ? -7.720 13.478 -11.199 1.00 116.86 77 VAL B O 1
ATOM 1692 N N . ASP B 1 95 ? -9.423 14.860 -10.647 1.00 90.95 78 ASP B N 1
ATOM 1693 C CA . ASP B 1 95 ? -8.593 15.996 -10.188 1.00 103.85 78 ASP B CA 1
ATOM 1694 C C . ASP B 1 95 ? -9.482 16.810 -9.257 1.00 108.91 78 ASP B C 1
ATOM 1695 O O . ASP B 1 95 ? -10.553 17.284 -9.706 1.00 104.49 78 ASP B O 1
ATOM 1700 N N . LYS B 1 96 ? -9.059 16.905 -8.001 1.00 114.71 79 LYS B N 1
ATOM 1701 C CA . LYS B 1 96 ? -9.753 17.679 -6.946 1.00 126.84 79 LYS B CA 1
ATOM 1702 C C . LYS B 1 96 ? -8.858 18.876 -6.595 1.00 115.10 79 LYS B C 1
ATOM 1703 O O . LYS B 1 96 ? -9.004 19.393 -5.474 1.00 116.87 79 LYS B O 1
ATOM 1709 N N . SER B 1 97 ? -7.972 19.298 -7.517 1.00 106.59 80 SER B N 1
ATOM 1710 C CA . SER B 1 97 ? -7.179 20.557 -7.411 1.00 103.30 80 SER B CA 1
ATOM 1711 C C . SER B 1 97 ? -8.143 21.733 -7.195 1.00 102.75 80 SER B C 1
ATOM 1712 O O . SER B 1 97 ? -9.142 21.834 -7.947 1.00 109.43 80 SER B O 1
ATOM 1715 N N . PHE B 1 98 ? -7.881 22.546 -6.170 1.00 97.96 81 PHE B N 1
ATOM 1716 C CA . PHE B 1 98 ? -8.485 23.886 -5.934 1.00 111.40 81 PHE B CA 1
ATOM 1717 C C . PHE B 1 98 ? -10.009 23.780 -5.722 1.00 115.92 81 PHE B C 1
ATOM 1718 O O . PHE B 1 98 ? -10.769 24.554 -6.339 1.00 116.22 81 PHE B O 1
ATOM 1726 N N . GLY B 1 99 ? -10.440 22.872 -4.837 1.00 131.55 82 GLY B N 1
ATOM 1727 C CA . GLY B 1 99 ? -11.829 22.742 -4.338 1.00 133.89 82 GLY B CA 1
ATOM 1728 C C . GLY B 1 99 ? -12.830 22.333 -5.411 1.00 126.41 82 GLY B C 1
ATOM 1729 O O . GLY B 1 99 ? -14.048 22.615 -5.228 1.00 120.26 82 GLY B O 1
ATOM 1730 N N . MET B 1 100 ? -12.358 21.679 -6.477 1.00 106.55 83 MET B N 1
ATOM 1731 C CA . MET B 1 100 ? -13.153 21.413 -7.699 1.00 100.94 83 MET B CA 1
ATOM 1732 C C . MET B 1 100 ? -13.160 19.918 -7.993 1.00 96.08 83 MET B C 1
ATOM 1733 O O . MET B 1 100 ? -12.537 19.166 -7.254 1.00 97.22 83 MET B O 1
ATOM 1738 N N . VAL B 1 101 ? -13.877 19.528 -9.038 1.00 94.30 84 VAL B N 1
ATOM 1739 C CA . VAL B 1 101 ? -13.974 18.127 -9.516 1.00 104.31 84 VAL B CA 1
ATOM 1740 C C . VAL B 1 101 ? -13.835 18.187 -11.028 1.00 105.92 84 VAL B C 1
ATOM 1741 O O . VAL B 1 101 ? -14.848 18.469 -11.681 1.00 109.83 84 VAL B O 1
ATOM 1745 N N . ARG B 1 102 ? -12.616 17.968 -11.528 1.00 109.35 85 ARG B N 1
ATOM 1746 C CA . ARG B 1 102 ? -12.274 17.998 -12.975 1.00 99.17 85 ARG B CA 1
ATOM 1747 C C . ARG B 1 102 ? -11.678 16.647 -13.369 1.00 85.46 85 ARG B C 1
ATOM 1748 O O . ARG B 1 102 ? -11.243 15.916 -12.457 1.00 70.19 85 ARG B O 1
ATOM 1756 N N . THR B 1 103 ? -11.660 16.361 -14.675 1.00 83.48 86 THR B N 1
ATOM 1757 C CA . THR B 1 103 ? -11.148 15.104 -15.285 1.00 86.98 86 THR B CA 1
ATOM 1758 C C . THR B 1 103 ? -9.799 15.351 -15.979 1.00 89.95 86 THR B C 1
ATOM 1759 O O . THR B 1 103 ? -9.812 15.606 -17.206 1.00 79.24 86 THR B O 1
ATOM 1763 N N . GLU B 1 104 ? -8.690 15.278 -15.223 1.00 93.35 87 GLU B N 1
ATOM 1764 C CA . GLU B 1 104 ? -7.319 15.564 -15.725 1.00 91.04 87 GLU B CA 1
ATOM 1765 C C . GLU B 1 104 ? -6.999 14.584 -16.852 1.00 95.71 87 GLU B C 1
ATOM 1766 O O . GLU B 1 104 ? -7.165 13.354 -16.675 1.00 92.00 87 GLU B O 1
ATOM 1772 N N . VAL B 1 105 ? -6.531 15.149 -17.961 1.00 105.54 88 VAL B N 1
ATOM 1773 C CA . VAL B 1 105 ? -6.073 14.430 -19.180 1.00 100.89 88 VAL B CA 1
ATOM 1774 C C . VAL B 1 105 ? -4.538 14.431 -19.184 1.00 106.38 88 VAL B C 1
ATOM 1775 O O . VAL B 1 105 ? -3.929 15.510 -18.965 1.00 100.97 88 VAL B O 1
ATOM 1779 N N . ARG B 1 106 ? -3.947 13.253 -19.399 1.00 102.67 89 ARG B N 1
ATOM 1780 C CA . ARG B 1 106 ? -2.480 13.035 -19.502 1.00 96.65 89 ARG B CA 1
ATOM 1781 C C . ARG B 1 106 ? -2.233 12.098 -20.676 1.00 87.59 89 ARG B C 1
ATOM 1782 O O . ARG B 1 106 ? -3.146 11.306 -20.954 1.00 98.75 89 ARG B O 1
ATOM 1790 N N . SER B 1 107 ? -1.073 12.184 -21.332 1.00 85.79 90 SER B N 1
ATOM 1791 C CA . SER B 1 107 ? -0.705 11.258 -22.433 1.00 97.68 90 SER B CA 1
ATOM 1792 C C . SER B 1 107 ? -0.578 9.876 -21.805 1.00 100.60 90 SER B C 1
ATOM 1793 O O . SER B 1 107 ? -0.135 9.848 -20.640 1.00 95.12 90 SER B O 1
ATOM 1796 N N . GLU B 1 108 ? -1.001 8.793 -22.472 1.00 98.31 91 GLU B N 1
ATOM 1797 C CA . GLU B 1 108 ? -0.717 7.456 -21.896 1.00 112.97 91 GLU B CA 1
ATOM 1798 C C . GLU B 1 108 ? 0.792 7.313 -21.966 1.00 116.69 91 GLU B C 1
ATOM 1799 O O . GLU B 1 108 ? 1.427 7.282 -20.883 1.00 110.34 91 GLU B O 1
ATOM 1805 N N . GLU B 1 109 ? 1.305 7.292 -23.204 1.00 118.14 92 GLU B N 1
ATOM 1806 C CA . GLU B 1 109 ? 2.720 6.970 -23.521 1.00 111.51 92 GLU B CA 1
ATOM 1807 C C . GLU B 1 109 ? 3.632 7.799 -22.610 1.00 91.97 92 GLU B C 1
ATOM 1808 O O . GLU B 1 109 ? 4.076 7.276 -21.573 1.00 72.67 92 GLU B O 1
ATOM 1814 N N . SER B 1 110 ? 3.845 9.063 -22.978 1.00 92.41 93 SER B N 1
ATOM 1815 C CA . SER B 1 110 ? 4.693 10.053 -22.269 1.00 91.99 93 SER B CA 1
ATOM 1816 C C . SER B 1 110 ? 4.328 10.126 -20.786 1.00 81.69 93 SER B C 1
ATOM 1817 O O . SER B 1 110 ? 5.224 10.244 -19.968 1.00 73.36 93 SER B O 1
ATOM 1820 N N . ASN B 1 111 ? 3.042 10.100 -20.464 1.00 92.34 94 ASN B N 1
ATOM 1821 C CA . ASN B 1 111 ? 2.537 10.551 -19.143 1.00 110.02 94 ASN B CA 1
ATOM 1822 C C . ASN B 1 111 ? 3.166 11.917 -18.864 1.00 110.31 94 ASN B C 1
ATOM 1823 O O . ASN B 1 111 ? 3.891 12.057 -17.870 1.00 107.13 94 ASN B O 1
ATOM 1828 N N . SER B 1 112 ? 2.949 12.860 -19.776 1.00 115.09 95 SER B N 1
ATOM 1829 C CA . SER B 1 112 ? 2.937 14.308 -19.473 1.00 105.07 95 SER B CA 1
ATOM 1830 C C . SER B 1 112 ? 1.473 14.711 -19.278 1.00 105.43 95 SER B C 1
ATOM 1831 O O . SER B 1 112 ? 0.584 13.979 -19.757 1.00 106.99 95 SER B O 1
ATOM 1834 N N . HIS B 1 113 ? 1.243 15.786 -18.529 1.00 115.85 96 HIS B N 1
ATOM 1835 C CA . HIS B 1 113 ? -0.086 16.412 -18.302 1.00 109.43 96 HIS B CA 1
ATOM 1836 C C . HIS B 1 113 ? -0.476 17.180 -19.561 1.00 97.49 96 HIS B C 1
ATOM 1837 O O . HIS B 1 113 ? 0.232 18.133 -19.897 1.00 93.05 96 HIS B O 1
ATOM 1844 N N . LEU B 1 114 ? -1.577 16.787 -20.194 1.00 95.34 97 LEU B N 1
ATOM 1845 C CA . LEU B 1 114 ? -2.171 17.481 -21.365 1.00 98.26 97 LEU B CA 1
ATOM 1846 C C . LEU B 1 114 ? -3.041 18.665 -20.912 1.00 94.42 97 LEU B C 1
ATOM 1847 O O . LEU B 1 114 ? -2.812 19.814 -21.415 1.00 74.17 97 LEU B O 1
ATOM 1852 N N . GLY B 1 115 ? -4.024 18.390 -20.039 1.00 84.81 98 GLY B N 1
ATOM 1853 C CA . GLY B 1 115 ? -5.033 19.377 -19.607 1.00 85.91 98 GLY B CA 1
ATOM 1854 C C . GLY B 1 115 ? -6.257 18.731 -18.987 1.00 78.10 98 GLY B C 1
ATOM 1855 O O . GLY B 1 115 ? -6.083 17.985 -18.013 1.00 80.75 98 GLY B O 1
ATOM 1856 N N . HIS B 1 116 ? -7.451 19.019 -19.515 1.00 71.68 99 HIS B N 1
ATOM 1857 C CA . HIS B 1 116 ? -8.742 18.515 -18.974 1.00 73.63 99 HIS B CA 1
ATOM 1858 C C . HIS B 1 116 ? -9.767 18.252 -20.082 1.00 70.44 99 HIS B C 1
ATOM 1859 O O . HIS B 1 116 ? -9.466 18.481 -21.290 1.00 62.62 99 HIS B O 1
ATOM 1866 N N . VAL B 1 117 ? -10.956 17.816 -19.668 1.00 65.21 100 VAL B N 1
ATOM 1867 C CA . VAL B 1 117 ? -12.062 17.488 -20.605 1.00 74.88 100 VAL B CA 1
ATOM 1868 C C . VAL B 1 117 ? -13.405 17.687 -19.884 1.00 78.38 100 VAL B C 1
ATOM 1869 O O . VAL B 1 117 ? -13.449 17.413 -18.654 1.00 84.96 100 VAL B O 1
ATOM 1873 N N . PHE B 1 118 ? -14.434 18.150 -20.622 1.00 72.07 101 PHE B N 1
ATOM 1874 C CA . PHE B 1 118 ? -15.772 18.564 -20.119 1.00 72.09 101 PHE B CA 1
ATOM 1875 C C . PHE B 1 118 ? -16.881 18.030 -21.025 1.00 72.38 101 PHE B C 1
ATOM 1876 O O . PHE B 1 118 ? -16.524 17.453 -22.050 1.00 75.82 101 PHE B O 1
ATOM 1884 N N . ASN B 1 119 ? -18.162 18.248 -20.678 1.00 82.91 102 ASN B N 1
ATOM 1885 C CA . ASN B 1 119 ? -19.337 17.820 -21.504 1.00 97.53 102 ASN B CA 1
ATOM 1886 C C . ASN B 1 119 ? -20.131 19.038 -22.001 1.00 105.88 102 ASN B C 1
ATOM 1887 O O . ASN B 1 119 ? -21.300 18.850 -22.436 1.00 116.50 102 ASN B O 1
ATOM 1892 N N . ASP B 1 120 ? -19.507 20.220 -21.965 1.00 93.92 103 ASP B N 1
ATOM 1893 C CA . ASP B 1 120 ? -20.016 21.482 -22.558 1.00 88.52 103 ASP B CA 1
ATOM 1894 C C . ASP B 1 120 ? -19.416 21.627 -23.969 1.00 94.64 103 ASP B C 1
ATOM 1895 O O . ASP B 1 120 ? -18.651 22.594 -24.220 1.00 93.80 103 ASP B O 1
ATOM 1900 N N . GLY B 1 121 ? -19.721 20.695 -24.872 1.00 92.52 104 GLY B N 1
ATOM 1901 C CA . GLY B 1 121 ? -19.119 20.695 -26.216 1.00 101.59 104 GLY B CA 1
ATOM 1902 C C . GLY B 1 121 ? -20.141 21.042 -27.286 1.00 107.43 104 GLY B C 1
ATOM 1903 O O . GLY B 1 121 ? -21.305 21.290 -26.985 1.00 122.03 104 GLY B O 1
ATOM 1904 N N . PRO B 1 122 ? -19.734 21.052 -28.571 1.00 110.34 105 PRO B N 1
ATOM 1905 C CA . PRO B 1 122 ? -20.689 21.066 -29.666 1.00 116.34 105 PRO B CA 1
ATOM 1906 C C . PRO B 1 122 ? -21.346 19.694 -29.561 1.00 106.99 105 PRO B C 1
ATOM 1907 O O . PRO B 1 122 ? -20.608 18.733 -29.540 1.00 96.49 105 PRO B O 1
ATOM 1911 N N . LYS B 1 123 ? -22.676 19.658 -29.466 1.00 113.60 106 LYS B N 1
ATOM 1912 C CA . LYS B 1 123 ? -23.451 18.424 -29.168 1.00 126.48 106 LYS B CA 1
ATOM 1913 C C . LYS B 1 123 ? -23.491 17.492 -30.395 1.00 117.27 106 LYS B C 1
ATOM 1914 O O . LYS B 1 123 ? -24.119 16.421 -30.274 1.00 121.99 106 LYS B O 1
ATOM 1920 N N . GLU B 1 124 ? -22.814 17.845 -31.501 1.00 106.36 107 GLU B N 1
ATOM 1921 C CA . GLU B 1 124 ? -22.827 17.103 -32.794 1.00 100.79 107 GLU B CA 1
ATOM 1922 C C . GLU B 1 124 ? -21.553 16.272 -32.984 1.00 103.13 107 GLU B C 1
ATOM 1923 O O . GLU B 1 124 ? -21.615 15.292 -33.738 1.00 108.29 107 GLU B O 1
ATOM 1929 N N . SER B 1 125 ? -20.424 16.699 -32.411 1.00 118.09 108 SER B N 1
ATOM 1930 C CA . SER B 1 125 ? -19.104 16.023 -32.527 1.00 114.18 108 SER B CA 1
ATOM 1931 C C . SER B 1 125 ? -18.993 14.958 -31.433 1.00 117.63 108 SER B C 1
ATOM 1932 O O . SER B 1 125 ? -18.017 14.197 -31.462 1.00 127.36 108 SER B O 1
ATOM 1935 N N . GLY B 1 126 ? -19.958 14.928 -30.505 1.00 127.43 109 GLY B N 1
ATOM 1936 C CA . GLY B 1 126 ? -19.928 14.117 -29.268 1.00 127.39 109 GLY B CA 1
ATOM 1937 C C . GLY B 1 126 ? -20.335 14.912 -28.032 1.00 108.59 109 GLY B C 1
ATOM 1938 O O . GLY B 1 126 ? -20.464 14.300 -26.960 1.00 97.75 109 GLY B O 1
ATOM 1939 N N . GLY B 1 127 ? -20.514 16.229 -28.157 1.00 98.17 110 GLY B N 1
ATOM 1940 C CA . GLY B 1 127 ? -20.864 17.107 -27.029 1.00 109.28 110 GLY B CA 1
ATOM 1941 C C . GLY B 1 127 ? -19.753 17.163 -25.998 1.00 115.21 110 GLY B C 1
ATOM 1942 O O . GLY B 1 127 ? -19.959 17.850 -24.971 1.00 131.87 110 GLY B O 1
ATOM 1943 N N . LEU B 1 128 ? -18.628 16.481 -26.264 1.00 94.68 111 LEU B N 1
ATOM 1944 C CA . LEU B 1 128 ? -17.433 16.457 -25.387 1.00 83.92 111 LEU B CA 1
ATOM 1945 C C . LEU B 1 128 ? -16.549 17.645 -25.741 1.00 88.18 111 LEU B C 1
ATOM 1946 O O . LEU B 1 128 ? -16.639 18.103 -26.906 1.00 95.59 111 LEU B O 1
ATOM 1951 N N . ARG B 1 129 ? -15.707 18.081 -24.794 1.00 85.85 112 ARG B N 1
ATOM 1952 C CA . ARG B 1 129 ? -14.715 19.173 -25.006 1.00 89.14 112 ARG B CA 1
ATOM 1953 C C . ARG B 1 129 ? -13.400 18.871 -24.273 1.00 77.87 112 ARG B C 1
ATOM 1954 O O . ARG B 1 129 ? -13.410 18.954 -23.028 1.00 70.38 112 ARG B O 1
ATOM 1962 N N . TYR B 1 130 ? -12.322 18.592 -25.029 1.00 70.52 113 TYR B N 1
ATOM 1963 C CA . TYR B 1 130 ? -10.954 18.300 -24.523 1.00 70.17 113 TYR B CA 1
ATOM 1964 C C . TYR B 1 130 ? -10.164 19.596 -24.576 1.00 70.36 113 TYR B C 1
ATOM 1965 O O . TYR B 1 130 ? -9.826 19.991 -25.682 1.00 73.06 113 TYR B O 1
ATOM 1974 N N . CYS B 1 131 ? -9.938 20.250 -23.439 1.00 75.78 114 CYS B N 1
ATOM 1975 C CA . CYS B 1 131 ? -9.247 21.565 -23.367 1.00 81.78 114 CYS B CA 1
ATOM 1976 C C . CYS B 1 131 ? -7.805 21.261 -23.000 1.00 74.71 114 CYS B C 1
ATOM 1977 O O . CYS B 1 131 ? -7.584 20.865 -21.849 1.00 75.61 114 CYS B O 1
ATOM 1980 N N . ILE B 1 132 ? -6.887 21.363 -23.960 1.00 77.15 115 ILE B N 1
ATOM 1981 C CA . ILE B 1 132 ? -5.494 20.841 -23.790 1.00 80.56 115 ILE B CA 1
ATOM 1982 C C . ILE B 1 132 ? -4.467 21.948 -24.090 1.00 78.33 115 ILE B C 1
ATOM 1983 O O . ILE B 1 132 ? -4.605 22.652 -25.147 1.00 62.02 115 ILE B O 1
ATOM 1988 N N . ASN B 1 133 ? -3.473 22.094 -23.196 1.00 74.94 116 ASN B N 1
ATOM 1989 C CA . ASN B 1 133 ? -2.342 23.045 -23.375 1.00 84.35 116 ASN B CA 1
ATOM 1990 C C . ASN B 1 133 ? -1.610 22.755 -24.698 1.00 86.11 116 ASN B C 1
ATOM 1991 O O . ASN B 1 133 ? -1.121 21.597 -24.895 1.00 79.39 116 ASN B O 1
ATOM 1996 N N . SER B 1 134 ? -1.479 23.778 -25.544 1.00 78.91 117 SER B N 1
ATOM 1997 C CA . SER B 1 134 ? -0.682 23.740 -26.796 1.00 82.60 117 SER B CA 1
ATOM 1998 C C . SER B 1 134 ? 0.778 23.372 -26.482 1.00 75.95 117 SER B C 1
ATOM 1999 O O . SER B 1 134 ? 1.450 22.757 -27.332 1.00 88.49 117 SER B O 1
ATOM 2002 N N . ALA B 1 135 ? 1.253 23.774 -25.313 1.00 73.21 118 ALA B N 1
ATOM 2003 C CA . ALA B 1 135 ? 2.652 23.491 -24.942 1.00 80.48 118 ALA B CA 1
ATOM 2004 C C . ALA B 1 135 ? 2.849 21.986 -24.825 1.00 74.12 118 ALA B C 1
ATOM 2005 O O . ALA B 1 135 ? 3.972 21.529 -25.022 1.00 66.23 118 ALA B O 1
ATOM 2007 N N . ALA B 1 136 ? 1.772 21.252 -24.565 1.00 71.91 119 ALA B N 1
ATOM 2008 C CA . ALA B 1 136 ? 1.892 19.797 -24.342 1.00 75.70 119 ALA B CA 1
ATOM 2009 C C . ALA B 1 136 ? 1.759 19.001 -25.637 1.00 82.95 119 ALA B C 1
ATOM 2010 O O . ALA B 1 136 ? 1.605 17.792 -25.534 1.00 90.18 119 ALA B O 1
ATOM 2012 N N . ILE B 1 137 ? 1.793 19.641 -26.803 1.00 85.12 120 ILE B N 1
ATOM 2013 C CA . ILE B 1 137 ? 1.670 18.878 -28.079 1.00 90.58 120 ILE B CA 1
ATOM 2014 C C . ILE B 1 137 ? 2.613 19.491 -29.106 1.00 87.43 120 ILE B C 1
ATOM 2015 O O . ILE B 1 137 ? 3.532 20.205 -28.700 1.00 100.54 120 ILE B O 1
ATOM 2020 N N . GLN B 1 138 ? 2.378 19.197 -30.383 1.00 76.11 121 GLN B N 1
ATOM 2021 C CA . GLN B 1 138 ? 3.172 19.782 -31.489 1.00 71.39 121 GLN B CA 1
ATOM 2022 C C . GLN B 1 138 ? 2.443 19.501 -32.796 1.00 73.68 121 GLN B C 1
ATOM 2023 O O . GLN B 1 138 ? 2.414 18.350 -33.193 1.00 82.95 121 GLN B O 1
ATOM 2029 N N . PHE B 1 139 ? 1.886 20.530 -33.426 1.00 75.15 122 PHE B N 1
ATOM 2030 C CA . PHE B 1 139 ? 1.145 20.359 -34.699 1.00 79.68 122 PHE B CA 1
ATOM 2031 C C . PHE B 1 139 ? 2.097 19.860 -35.777 1.00 82.53 122 PHE B C 1
ATOM 2032 O O . PHE B 1 139 ? 3.252 20.287 -35.807 1.00 84.17 122 PHE B O 1
ATOM 2040 N N . ILE B 1 140 ? 1.592 18.984 -36.638 1.00 78.70 123 ILE B N 1
ATOM 2041 C CA . ILE B 1 140 ? 2.344 18.412 -37.789 1.00 76.46 123 ILE B CA 1
ATOM 2042 C C . ILE B 1 140 ? 1.480 18.545 -39.024 1.00 76.61 123 ILE B C 1
ATOM 2043 O O . ILE B 1 140 ? 0.507 17.814 -39.147 1.00 76.18 123 ILE B O 1
ATOM 2048 N N . PRO B 1 141 ? 1.851 19.392 -40.002 1.00 81.99 124 PRO B N 1
ATOM 2049 C CA . PRO B 1 141 ? 0.954 19.684 -41.115 1.00 91.94 124 PRO B CA 1
ATOM 2050 C C . PRO B 1 141 ? 0.600 18.375 -41.830 1.00 104.57 124 PRO B C 1
ATOM 2051 O O . PRO B 1 141 ? 1.477 17.502 -41.895 1.00 106.07 124 PRO B O 1
ATOM 2055 N N . TYR B 1 142 ? -0.645 18.272 -42.322 1.00 99.45 125 TYR B N 1
ATOM 2056 C CA . TYR B 1 142 ? -1.105 17.232 -43.279 1.00 88.14 125 TYR B CA 1
ATOM 2057 C C . TYR B 1 142 ? 0.006 16.988 -44.316 1.00 96.57 125 TYR B C 1
ATOM 2058 O O . TYR B 1 142 ? 0.204 15.830 -44.733 1.00 110.08 125 TYR B O 1
ATOM 2067 N N . GLU B 1 143 ? 0.751 18.042 -44.676 1.00 94.32 126 GLU B N 1
ATOM 2068 C CA . GLU B 1 143 ? 1.709 18.069 -45.816 1.00 97.32 126 GLU B CA 1
ATOM 2069 C C . GLU B 1 143 ? 3.122 17.603 -45.396 1.00 98.19 126 GLU B C 1
ATOM 2070 O O . GLU B 1 143 ? 4.088 17.879 -46.146 1.00 96.79 126 GLU B O 1
ATOM 2076 N N . LYS B 1 144 ? 3.266 16.895 -44.271 1.00 96.36 127 LYS B N 1
ATOM 2077 C CA . LYS B 1 144 ? 4.589 16.418 -43.786 1.00 96.82 127 LYS B CA 1
ATOM 2078 C C . LYS B 1 144 ? 4.421 15.115 -42.985 1.00 98.62 127 LYS B C 1
ATOM 2079 O O . LYS B 1 144 ? 5.260 14.836 -42.113 1.00 100.93 127 LYS B O 1
ATOM 2085 N N . LEU B 1 145 ? 3.424 14.294 -43.325 1.00 93.78 128 LEU B N 1
ATOM 2086 C CA . LEU B 1 145 ? 2.970 13.156 -42.480 1.00 91.37 128 LEU B CA 1
ATOM 2087 C C . LEU B 1 145 ? 3.686 11.859 -42.888 1.00 96.84 128 LEU B C 1
ATOM 2088 O O . LEU B 1 145 ? 4.363 11.244 -42.007 1.00 78.76 128 LEU B O 1
ATOM 2093 N N . GLU B 1 146 ? 3.516 11.439 -44.153 1.00 119.90 129 GLU B N 1
ATOM 2094 C CA . GLU B 1 146 ? 4.072 10.164 -44.691 1.00 130.96 129 GLU B CA 1
ATOM 2095 C C . GLU B 1 146 ? 5.582 10.231 -44.456 1.00 117.63 129 GLU B C 1
ATOM 2096 O O . GLU B 1 146 ? 6.145 9.203 -44.033 1.00 118.13 129 GLU B O 1
ATOM 2102 N N . GLU B 1 147 ? 6.155 11.433 -44.636 1.00 111.05 130 GLU B N 1
ATOM 2103 C CA . GLU B 1 147 ? 7.557 11.824 -44.291 1.00 104.79 130 GLU B CA 1
ATOM 2104 C C . GLU B 1 147 ? 7.894 11.469 -42.843 1.00 115.13 130 GLU B C 1
ATOM 2105 O O . GLU B 1 147 ? 8.815 10.659 -42.613 1.00 117.60 130 GLU B O 1
ATOM 2111 N N . LEU B 1 148 ? 7.182 12.092 -41.903 1.00 124.25 131 LEU B N 1
ATOM 2112 C CA . LEU B 1 148 ? 7.493 12.030 -40.451 1.00 114.33 131 LEU B CA 1
ATOM 2113 C C . LEU B 1 148 ? 7.024 10.693 -39.860 1.00 103.25 131 LEU B C 1
ATOM 2114 O O . LEU B 1 148 ? 7.211 10.484 -38.641 1.00 77.21 131 LEU B O 1
ATOM 2119 N N . GLY B 1 149 ? 6.501 9.804 -40.710 1.00 99.95 132 GLY B N 1
ATOM 2120 C CA . GLY B 1 149 ? 6.119 8.441 -40.324 1.00 99.41 132 GLY B CA 1
ATOM 2121 C C . GLY B 1 149 ? 4.732 8.465 -39.748 1.00 89.95 132 GLY B C 1
ATOM 2122 O O . GLY B 1 149 ? 4.510 7.849 -38.682 1.00 84.85 132 GLY B O 1
ATOM 2123 N N . TYR B 1 150 ? 3.849 9.177 -40.442 1.00 81.82 133 TYR B N 1
ATOM 2124 C CA . TYR B 1 150 ? 2.408 9.275 -40.112 1.00 86.13 133 TYR B CA 1
ATOM 2125 C C . TYR B 1 150 ? 1.592 9.046 -41.391 1.00 97.42 133 TYR B C 1
ATOM 2126 O O . TYR B 1 150 ? 0.631 9.808 -41.621 1.00 113.32 133 TYR B O 1
ATOM 2135 N N . GLY B 1 151 ? 1.951 8.049 -42.210 1.00 93.64 134 GLY B N 1
ATOM 2136 C CA . GLY B 1 151 ? 1.096 7.601 -43.329 1.00 93.84 134 GLY B CA 1
ATOM 2137 C C . GLY B 1 151 ? -0.257 7.124 -42.810 1.00 103.22 134 GLY B C 1
ATOM 2138 O O . GLY B 1 151 ? -1.311 7.698 -43.195 1.00 85.24 134 GLY B O 1
ATOM 2139 N N . ASP B 1 152 ? -0.224 6.122 -41.934 1.00 111.74 135 ASP B N 1
ATOM 2140 C CA . ASP B 1 152 ? -1.439 5.491 -41.356 1.00 119.98 135 ASP B CA 1
ATOM 2141 C C . ASP B 1 152 ? -2.445 6.542 -40.892 1.00 109.40 135 ASP B C 1
ATOM 2142 O O . ASP B 1 152 ? -3.637 6.228 -40.848 1.00 110.92 135 ASP B O 1
ATOM 2147 N N . LEU B 1 153 ? -1.980 7.756 -40.608 1.00 103.09 136 LEU B N 1
ATOM 2148 C CA . LEU B 1 153 ? -2.904 8.786 -40.076 1.00 99.81 136 LEU B CA 1
ATOM 2149 C C . LEU B 1 153 ? -3.355 9.731 -41.184 1.00 87.09 136 LEU B C 1
ATOM 2150 O O . LEU B 1 153 ? -4.020 10.707 -40.863 1.00 98.00 136 LEU B O 1
ATOM 2155 N N . ILE B 1 154 ? -3.018 9.454 -42.437 1.00 80.60 137 ILE B N 1
ATOM 2156 C CA . ILE B 1 154 ? -3.458 10.387 -43.512 1.00 92.51 137 ILE B CA 1
ATOM 2157 C C . ILE B 1 154 ? -4.969 10.250 -43.702 1.00 112.42 137 ILE B C 1
ATOM 2158 O O . ILE B 1 154 ? -5.643 11.273 -43.846 1.00 138.95 137 ILE B O 1
ATOM 2163 N N . SER B 1 155 ? -5.455 9.010 -43.687 1.00 114.00 138 SER B N 1
ATOM 2164 C CA . SER B 1 155 ? -6.875 8.650 -43.935 1.00 98.42 138 SER B CA 1
ATOM 2165 C C . SER B 1 155 ? -7.887 9.622 -43.322 1.00 102.53 138 SER B C 1
ATOM 2166 O O . SER B 1 155 ? -8.769 10.048 -44.081 1.00 77.20 138 SER B O 1
ATOM 2169 N N . HIS B 1 156 ? -7.766 9.938 -42.027 1.00 108.81 139 HIS B N 1
ATOM 2170 C CA . HIS B 1 156 ? -8.745 10.794 -41.295 1.00 118.81 139 HIS B CA 1
ATOM 2171 C C . HIS B 1 156 ? -9.175 12.014 -42.110 1.00 109.07 139 HIS B C 1
ATOM 2172 O O . HIS B 1 156 ? -10.357 12.070 -42.461 1.00 73.30 139 HIS B O 1
ATOM 2179 N N . PHE B 1 157 ? -8.245 12.933 -42.360 1.00 146.74 140 PHE B N 1
ATOM 2180 C CA . PHE B 1 157 ? -8.412 14.147 -43.201 1.00 169.27 140 PHE B CA 1
ATOM 2181 C C . PHE B 1 157 ? -9.338 13.862 -44.376 1.00 153.88 140 PHE B C 1
ATOM 2182 O O . PHE B 1 157 ? -10.309 14.629 -44.511 1.00 166.03 140 PHE B O 1
ATOM 2190 N N . ASP B 1 158 ? -9.112 12.726 -45.045 1.00 133.48 141 ASP B N 1
ATOM 2191 C CA . ASP B 1 158 ? -9.962 12.249 -46.168 1.00 142.38 141 ASP B CA 1
ATOM 2192 C C . ASP B 1 158 ? -9.490 10.856 -46.593 1.00 153.82 141 ASP B C 1
ATOM 2193 O O . ASP B 1 158 ? -10.354 9.968 -46.671 1.00 170.33 141 ASP B O 1
ATOM 2198 N N . LYS C 1 21 ? -60.583 54.608 -14.390 1.00 148.30 4 LYS C N 1
ATOM 2199 C CA . LYS C 1 21 ? -60.004 53.230 -14.445 1.00 136.90 4 LYS C CA 1
ATOM 2200 C C . LYS C 1 21 ? -59.963 52.771 -15.906 1.00 140.27 4 LYS C C 1
ATOM 2201 O O . LYS C 1 21 ? -60.916 53.096 -16.631 1.00 149.39 4 LYS C O 1
ATOM 2207 N N . ASP C 1 22 ? -58.911 52.038 -16.302 1.00 138.91 5 ASP C N 1
ATOM 2208 C CA . ASP C 1 22 ? -58.517 51.763 -17.719 1.00 134.73 5 ASP C CA 1
ATOM 2209 C C . ASP C 1 22 ? -58.156 53.098 -18.379 1.00 139.39 5 ASP C C 1
ATOM 2210 O O . ASP C 1 22 ? -57.574 53.940 -17.679 1.00 153.67 5 ASP C O 1
ATOM 2215 N N . LYS C 1 23 ? -58.500 53.317 -19.652 1.00 141.37 6 LYS C N 1
ATOM 2216 C CA . LYS C 1 23 ? -58.433 54.678 -20.258 1.00 154.19 6 LYS C CA 1
ATOM 2217 C C . LYS C 1 23 ? -59.087 55.684 -19.292 1.00 142.61 6 LYS C C 1
ATOM 2218 O O . LYS C 1 23 ? -59.828 55.244 -18.372 1.00 109.40 6 LYS C O 1
ATOM 2224 N N . SER C 1 24 ? -58.796 56.979 -19.467 1.00 141.41 7 SER C N 1
ATOM 2225 C CA . SER C 1 24 ? -59.233 58.089 -18.575 1.00 157.54 7 SER C CA 1
ATOM 2226 C C . SER C 1 24 ? -58.863 57.758 -17.113 1.00 157.78 7 SER C C 1
ATOM 2227 O O . SER C 1 24 ? -59.429 58.374 -16.181 1.00 157.80 7 SER C O 1
ATOM 2230 N N . GLU C 1 25 ? -57.973 56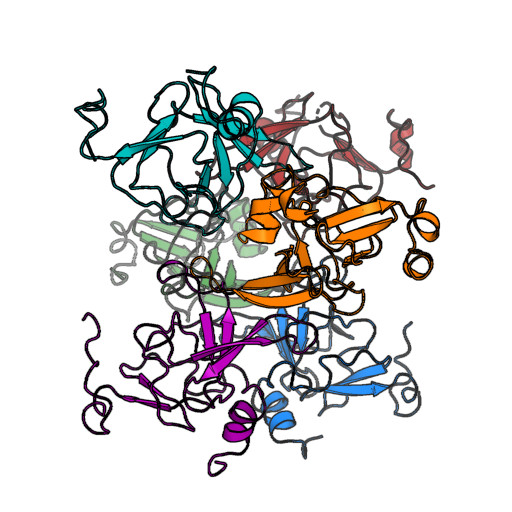.777 -16.926 1.00 143.31 8 GLU C N 1
ATOM 2231 C CA . GLU C 1 25 ? -57.067 56.652 -15.753 1.00 139.17 8 GLU C CA 1
ATOM 2232 C C . GLU C 1 25 ? -55.679 56.250 -16.293 1.00 128.34 8 GLU C C 1
ATOM 2233 O O . GLU C 1 25 ? -54.706 56.909 -15.906 1.00 142.03 8 GLU C O 1
ATOM 2239 N N . LEU C 1 26 ? -55.589 55.283 -17.214 1.00 112.09 9 LEU C N 1
ATOM 2240 C CA . LEU C 1 26 ? -54.314 54.610 -17.591 1.00 110.77 9 LEU C CA 1
ATOM 2241 C C . LEU C 1 26 ? -53.552 55.417 -18.645 1.00 112.99 9 LEU C C 1
ATOM 2242 O O . LEU C 1 26 ? -54.173 55.795 -19.657 1.00 125.69 9 LEU C O 1
ATOM 2247 N N . THR C 1 27 ? -52.246 55.636 -18.415 1.00 118.94 10 THR C N 1
ATOM 2248 C CA . THR C 1 27 ? -51.302 56.266 -19.383 1.00 131.49 10 THR C CA 1
ATOM 2249 C C . THR C 1 27 ? -51.142 55.322 -20.578 1.00 123.54 10 THR C C 1
ATOM 2250 O O . THR C 1 27 ? -51.738 54.231 -20.552 1.00 113.75 10 THR C O 1
ATOM 2254 N N . ASP C 1 28 ? -50.373 55.718 -21.589 1.00 119.71 11 ASP C N 1
ATOM 2255 C CA . ASP C 1 28 ? -50.187 54.875 -22.795 1.00 120.69 11 ASP C CA 1
ATOM 2256 C C . ASP C 1 28 ? -49.582 53.551 -22.318 1.00 108.40 11 ASP C C 1
ATOM 2257 O O . ASP C 1 28 ? -50.361 52.578 -22.176 1.00 89.22 11 ASP C O 1
ATOM 2262 N N . ILE C 1 29 ? -48.284 53.539 -21.991 1.00 100.70 12 ILE C N 1
ATOM 2263 C CA . ILE C 1 29 ? -47.562 52.323 -21.501 1.00 96.50 12 ILE C CA 1
ATOM 2264 C C . ILE C 1 29 ? -48.455 51.589 -20.489 1.00 92.08 12 ILE C C 1
ATOM 2265 O O . ILE C 1 29 ? -48.642 50.363 -20.642 1.00 77.55 12 ILE C O 1
ATOM 2270 N N . GLU C 1 30 ? -49.004 52.315 -19.511 1.00 97.91 13 GLU C N 1
ATOM 2271 C CA . GLU C 1 30 ? -49.727 51.724 -18.355 1.00 106.07 13 GLU C CA 1
ATOM 2272 C C . GLU C 1 30 ? -50.807 50.783 -18.900 1.00 104.82 13 GLU C C 1
ATOM 2273 O O . GLU C 1 30 ? -50.873 49.625 -18.427 1.00 82.27 13 GLU C O 1
ATOM 2279 N N . TYR C 1 31 ? -51.584 51.263 -19.880 1.00 118.83 14 TYR C N 1
ATOM 2280 C CA . TYR C 1 31 ? -52.669 50.509 -20.566 1.00 121.66 14 TYR C CA 1
ATOM 2281 C C . TY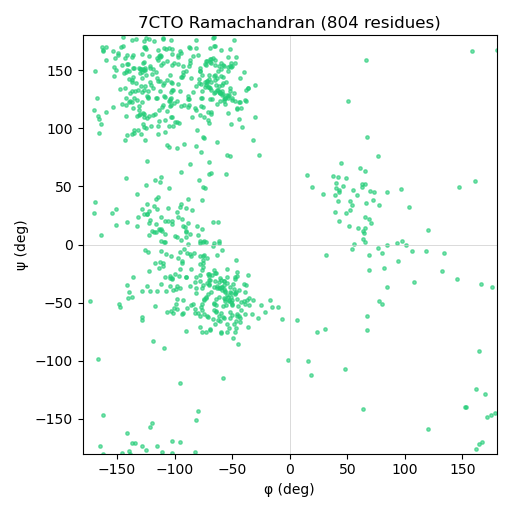R C 1 31 ? -52.045 49.331 -21.328 1.00 112.69 14 TYR C C 1
ATOM 2282 O O . TYR C 1 31 ? -52.387 48.160 -21.053 1.00 103.11 14 TYR C O 1
ATOM 2291 N N . ILE C 1 32 ? -51.124 49.644 -22.239 1.00 96.14 15 ILE C N 1
ATOM 2292 C CA . ILE C 1 32 ? -50.426 48.659 -23.112 1.00 84.03 15 ILE C CA 1
ATOM 2293 C C . ILE C 1 32 ? -49.866 47.509 -22.270 1.00 73.21 15 ILE C C 1
ATOM 2294 O O . ILE C 1 32 ? -50.081 46.373 -22.646 1.00 69.60 15 ILE C O 1
ATOM 2299 N N . VAL C 1 33 ? -49.175 47.776 -21.173 1.00 71.18 16 VAL C N 1
ATOM 2300 C CA . VAL C 1 33 ? -48.696 46.684 -20.276 1.00 88.10 16 VAL C CA 1
ATOM 2301 C C . VAL C 1 33 ? -49.900 45.888 -19.751 1.00 86.20 16 VAL C C 1
ATOM 2302 O O . VAL C 1 33 ? -50.078 44.783 -20.229 1.00 87.80 16 VAL C O 1
ATOM 2306 N N . THR C 1 34 ? -50.668 46.422 -18.793 1.00 94.66 17 THR C N 1
ATOM 2307 C CA . THR C 1 34 ? -51.748 45.697 -18.060 1.00 104.71 17 THR C CA 1
ATOM 2308 C C . THR C 1 34 ? -52.763 45.078 -19.023 1.00 114.51 17 THR C C 1
ATOM 2309 O O . THR C 1 34 ? -53.325 44.038 -18.632 1.00 118.65 17 THR C O 1
ATOM 2313 N N . GLN C 1 35 ? -53.036 45.718 -20.177 1.00 119.60 18 GLN C N 1
ATOM 2314 C CA . GLN C 1 35 ? -54.212 45.400 -21.050 1.00 113.81 18 GLN C CA 1
ATOM 2315 C C . GLN C 1 35 ? -53.811 44.701 -22.353 1.00 108.51 18 GLN C C 1
ATOM 2316 O O . GLN C 1 35 ? -54.674 43.996 -22.891 1.00 118.56 18 GLN C O 1
ATOM 2322 N N . GLU C 1 36 ? -52.601 44.915 -22.876 1.00 103.73 19 GLU C N 1
ATOM 2323 C CA . GLU C 1 36 ? -52.150 44.305 -24.160 1.00 91.41 19 GLU C CA 1
ATOM 2324 C C . GLU C 1 36 ? -50.969 43.354 -23.895 1.00 81.27 19 GLU C C 1
ATOM 2325 O O . GLU C 1 36 ? -50.365 42.872 -24.857 1.00 96.91 19 GLU C O 1
ATOM 2331 N N . ASN C 1 37 ? -50.701 43.051 -22.626 1.00 74.49 20 ASN C N 1
ATOM 2332 C CA . ASN C 1 37 ? -49.473 42.380 -22.133 1.00 72.70 20 ASN C CA 1
ATOM 2333 C C . ASN C 1 37 ? -48.253 42.969 -22.841 1.00 76.65 20 ASN C C 1
ATOM 2334 O O . ASN C 1 37 ? -47.400 42.207 -23.294 1.00 69.07 20 ASN C O 1
ATOM 2339 N N . GLY C 1 38 ? -48.172 44.295 -22.924 1.00 96.23 21 GLY C N 1
ATOM 2340 C CA . GLY C 1 38 ? -46.944 44.991 -23.344 1.00 109.41 21 GLY C CA 1
ATOM 2341 C C . GLY C 1 38 ? -45.857 44.866 -22.282 1.00 115.11 21 GLY C C 1
ATOM 2342 O O . GLY C 1 38 ? -46.162 44.407 -21.140 1.00 94.88 21 GLY C O 1
ATOM 2343 N N . THR C 1 39 ? -44.630 45.254 -22.636 1.00 108.79 22 THR C N 1
ATOM 2344 C CA . THR C 1 39 ? -43.478 45.305 -21.708 1.00 104.89 22 THR C CA 1
ATOM 2345 C C . THR C 1 39 ? -42.787 46.664 -21.853 1.00 113.45 22 THR C C 1
ATOM 2346 O O . THR C 1 39 ? -42.272 46.947 -22.960 1.00 106.84 22 THR C O 1
ATOM 2350 N N . GLU C 1 40 ? -42.818 47.461 -20.773 1.00 121.85 23 GLU C N 1
ATOM 2351 C CA . GLU C 1 40 ? -42.108 48.766 -20.613 1.00 109.12 23 GLU C CA 1
ATOM 2352 C C . GLU C 1 40 ? -40.620 48.548 -20.867 1.00 100.04 23 GLU C C 1
ATOM 2353 O O . GLU C 1 40 ? -40.057 47.540 -20.441 1.00 94.28 23 GLU C O 1
ATOM 2359 N N . PRO C 1 41 ? -39.933 49.481 -21.560 1.00 92.27 24 PRO C N 1
ATOM 2360 C CA . PRO C 1 41 ? -38.495 49.337 -21.782 1.00 91.71 24 PRO C CA 1
ATOM 2361 C C . PRO C 1 41 ? -37.807 49.053 -20.452 1.00 91.22 24 PRO C C 1
ATOM 2362 O O . PRO C 1 41 ? -38.321 49.394 -19.390 1.00 102.45 24 PRO C O 1
ATOM 2366 N N . PRO C 1 42 ? -36.646 48.381 -20.437 1.00 90.43 25 PRO C N 1
ATOM 2367 C CA . PRO C 1 42 ? -35.932 48.169 -19.184 1.00 100.04 25 PRO C CA 1
ATOM 2368 C C . PRO C 1 42 ? -35.002 49.362 -18.915 1.00 103.48 25 PRO C C 1
ATOM 2369 O O . PRO C 1 42 ? -34.631 50.025 -19.870 1.00 92.86 25 PRO C O 1
ATOM 2373 N N . PHE C 1 43 ? -34.704 49.624 -17.634 1.00 105.02 26 PHE C N 1
ATOM 2374 C CA . PHE C 1 43 ? -33.800 50.698 -17.138 1.00 104.15 26 PHE C CA 1
ATOM 2375 C C . PHE C 1 43 ? -34.341 52.099 -17.453 1.00 106.88 26 PHE C C 1
ATOM 2376 O O . PHE C 1 43 ? -33.597 53.084 -17.290 1.00 106.58 26 PHE C O 1
ATOM 2384 N N . MET C 1 44 ? -35.583 52.182 -17.924 1.00 116.42 27 MET C N 1
ATOM 2385 C CA . MET C 1 44 ? -36.318 53.454 -18.131 1.00 128.91 27 MET C CA 1
ATOM 2386 C C . MET C 1 44 ? -37.309 53.595 -16.974 1.00 117.79 27 MET C C 1
ATOM 2387 O O . MET C 1 44 ? -37.187 54.581 -16.221 1.00 124.71 27 MET C O 1
ATOM 2392 N N . ASN C 1 45 ? -38.176 52.586 -16.817 1.00 104.60 28 ASN C N 1
ATOM 2393 C CA . ASN C 1 45 ? -39.291 52.481 -15.832 1.00 110.39 28 ASN C CA 1
ATOM 2394 C C . ASN C 1 45 ? -38.841 52.776 -14.389 1.00 109.26 28 ASN C C 1
ATOM 2395 O O . ASN C 1 45 ? -37.638 52.598 -14.101 1.00 101.22 28 ASN C O 1
ATOM 2400 N N . GLU C 1 46 ? -39.796 53.189 -13.529 1.00 114.76 29 GLU C N 1
ATOM 2401 C CA . GLU C 1 46 ? -39.644 53.443 -12.061 1.00 118.33 29 GLU C CA 1
ATOM 2402 C C . GLU C 1 46 ? -39.736 52.109 -11.312 1.00 109.63 29 GLU C C 1
ATOM 2403 O O . GLU C 1 46 ? -39.969 51.076 -11.962 1.00 117.11 29 GLU C O 1
ATOM 2409 N N . TYR C 1 47 ? -39.546 52.112 -9.996 1.00 101.50 30 TYR C N 1
ATOM 2410 C CA . TYR C 1 47 ? -39.788 50.932 -9.119 1.00 109.62 30 TYR C CA 1
ATOM 2411 C C . TYR C 1 47 ? -38.763 49.811 -9.391 1.00 101.23 30 TYR C C 1
ATOM 2412 O O . TYR C 1 47 ? -38.694 48.869 -8.587 1.00 77.41 30 TYR C O 1
ATOM 2421 N N . TRP C 1 48 ? -37.938 49.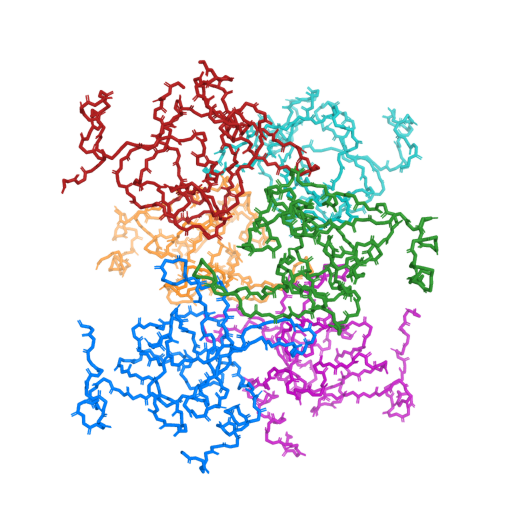920 -10.441 1.00 114.50 31 TRP C N 1
ATOM 2422 C CA . TRP C 1 48 ? -36.961 48.864 -10.838 1.00 118.51 31 TRP C CA 1
ATOM 2423 C C . TRP C 1 48 ? -35.703 48.963 -9.976 1.00 109.54 31 TRP C C 1
ATOM 2424 O O . TRP C 1 48 ? -35.148 47.904 -9.628 1.00 98.28 31 TRP C O 1
ATOM 2435 N N . ASN C 1 49 ? -35.278 50.185 -9.649 1.00 121.92 32 ASN C N 1
ATOM 2436 C CA . ASN C 1 49 ? -34.144 50.449 -8.721 1.00 127.13 32 ASN C CA 1
ATOM 2437 C C . ASN C 1 49 ? -34.677 50.704 -7.297 1.00 122.51 32 ASN C C 1
ATOM 2438 O O . ASN C 1 49 ? -33.994 50.239 -6.338 1.00 97.22 32 ASN C O 1
ATOM 2443 N N . HIS C 1 50 ? -35.832 51.399 -7.199 1.00 105.22 33 HIS C N 1
ATOM 2444 C CA . HIS C 1 50 ? -36.601 51.811 -5.985 1.00 103.38 33 HIS C CA 1
ATOM 2445 C C . HIS C 1 50 ? -36.745 50.655 -4.972 1.00 117.57 33 HIS C C 1
ATOM 2446 O O . HIS C 1 50 ? -37.393 49.634 -5.299 1.00 115.33 33 HIS C O 1
ATOM 2453 N N . PHE C 1 51 ? -36.170 50.828 -3.773 1.00 113.52 34 PHE C N 1
ATOM 2454 C CA . PHE C 1 51 ? -36.262 49.899 -2.617 1.00 101.12 34 PHE C CA 1
ATOM 2455 C C . PHE C 1 51 ? -36.839 50.617 -1.400 1.00 101.27 34 PHE C C 1
ATOM 2456 O O . PHE C 1 51 ? -36.680 50.105 -0.265 1.00 92.75 34 PHE C O 1
ATOM 2464 N N . ALA C 1 52 ? -37.495 51.758 -1.640 1.00 108.03 35 ALA C N 1
ATOM 2465 C CA . ALA C 1 52 ? -38.272 52.500 -0.623 1.00 108.11 35 ALA C CA 1
ATOM 2466 C C . ALA C 1 52 ? -39.169 51.483 0.087 1.00 104.50 35 ALA C C 1
ATOM 2467 O O . ALA C 1 52 ? -39.800 50.655 -0.589 1.00 102.96 35 ALA C O 1
ATOM 2469 N N . LYS C 1 53 ? -39.151 51.490 1.412 1.00 113.23 36 LYS C N 1
ATOM 2470 C CA . LYS C 1 53 ? -39.907 50.510 2.221 1.00 121.59 36 LYS C CA 1
ATOM 2471 C C . LYS C 1 53 ? -41.398 50.848 2.093 1.00 122.99 36 LYS C C 1
ATOM 2472 O O . LYS C 1 53 ? -41.832 51.895 2.628 1.00 114.30 36 LYS C O 1
ATOM 2478 N N . GLY C 1 54 ? -42.137 50.016 1.351 1.00 128.87 37 GLY C N 1
ATOM 2479 C CA . GLY C 1 54 ? -43.608 50.081 1.278 1.00 124.69 37 GLY C CA 1
ATOM 2480 C C . GLY C 1 54 ? -44.230 48.803 0.740 1.00 115.19 37 GLY C C 1
ATOM 2481 O O . GLY C 1 54 ? -43.723 47.686 1.064 1.00 94.62 37 GLY C O 1
ATOM 2482 N N . ILE C 1 55 ? -45.338 48.970 0.009 1.00 103.27 38 ILE C N 1
ATOM 2483 C CA . ILE C 1 55 ? -46.051 47.888 -0.727 1.00 100.02 38 ILE C CA 1
ATOM 2484 C C . ILE C 1 55 ? -46.236 48.369 -2.164 1.00 103.03 38 ILE C C 1
ATOM 2485 O O . ILE C 1 55 ? -46.364 49.589 -2.371 1.00 105.28 38 ILE C O 1
ATOM 2490 N N . TYR C 1 56 ? -46.227 47.417 -3.095 1.00 108.79 39 TYR C N 1
ATOM 2491 C CA . TYR C 1 56 ? -46.578 47.569 -4.527 1.00 101.31 39 TYR C CA 1
ATOM 2492 C C . TYR C 1 56 ? -47.955 46.915 -4.767 1.00 111.04 39 TYR C C 1
ATOM 2493 O O . TYR C 1 56 ? -48.079 45.674 -4.616 1.00 105.03 39 TYR C O 1
ATOM 2502 N N . VAL C 1 57 ? -48.971 47.710 -5.120 1.00 112.09 40 VAL C N 1
ATOM 2503 C CA . VAL C 1 57 ? -50.348 47.211 -5.428 1.00 115.66 40 VAL C CA 1
ATOM 2504 C C . VAL C 1 57 ? -50.541 47.190 -6.952 1.00 125.69 40 VAL C C 1
ATOM 2505 O O . VAL C 1 57 ? -49.595 47.569 -7.677 1.00 128.44 40 VAL C O 1
ATOM 2509 N N . ASP C 1 58 ? -51.722 46.775 -7.424 1.00 125.41 41 ASP C N 1
ATOM 2510 C CA . ASP C 1 58 ? -52.075 46.772 -8.871 1.00 121.32 41 ASP C CA 1
ATOM 2511 C C . ASP C 1 58 ? -52.649 48.142 -9.245 1.00 110.41 41 ASP C C 1
ATOM 2512 O O . ASP C 1 58 ? -53.637 48.587 -8.619 1.00 94.85 41 ASP C O 1
ATOM 2517 N N . LYS C 1 59 ? -52.067 48.780 -10.256 1.00 114.71 42 LYS C N 1
ATOM 2518 C CA . LYS C 1 59 ? -52.454 50.155 -10.670 1.00 123.00 42 LYS C CA 1
ATOM 2519 C C . LYS C 1 59 ? -53.985 50.236 -10.736 1.00 110.95 42 LYS C C 1
ATOM 2520 O O . LYS C 1 59 ? -54.539 51.330 -10.550 1.00 107.58 42 LYS C O 1
ATOM 2526 N N . ILE C 1 60 ? -54.651 49.114 -10.991 1.00 106.53 43 ILE C N 1
ATOM 2527 C CA . ILE C 1 60 ? -56.104 49.104 -11.299 1.00 104.97 43 ILE C CA 1
ATOM 2528 C C . ILE C 1 60 ? -56.853 48.699 -10.046 1.00 101.98 43 ILE C C 1
ATOM 2529 O O . ILE C 1 60 ? -57.785 49.434 -9.683 1.00 122.61 43 ILE C O 1
ATOM 2534 N N . SER C 1 61 ? -56.502 47.551 -9.458 1.00 94.89 44 SER C N 1
ATOM 2535 C CA . SER C 1 61 ? -57.232 47.013 -8.279 1.00 97.03 44 SER C CA 1
ATOM 2536 C C . SER C 1 61 ? -56.837 47.812 -7.030 1.00 91.06 44 SER C C 1
ATOM 2537 O O . SER C 1 61 ? -57.594 47.775 -6.061 1.00 85.52 44 SER C O 1
ATOM 2540 N N . GLY C 1 62 ? -55.710 48.526 -7.055 1.00 88.12 45 GLY C N 1
ATOM 2541 C CA . GLY C 1 62 ? -55.014 48.912 -5.816 1.00 95.58 45 GLY C CA 1
ATOM 2542 C C . GLY C 1 62 ? -55.045 47.779 -4.799 1.00 97.34 45 GLY C C 1
ATOM 2543 O O . GLY C 1 62 ? -55.031 48.048 -3.577 1.00 111.98 45 GLY C O 1
ATOM 2544 N N . LYS C 1 63 ? -55.111 46.537 -5.274 1.00 104.55 46 LYS C N 1
ATOM 2545 C CA . LYS C 1 63 ? -55.103 45.357 -4.387 1.00 112.10 46 LYS C CA 1
ATOM 2546 C C . LYS C 1 63 ? -53.644 44.958 -4.252 1.00 115.43 46 LYS C C 1
ATOM 2547 O O . LYS C 1 63 ? -52.998 44.693 -5.272 1.00 100.47 46 LYS C O 1
ATOM 2553 N N . PRO C 1 64 ? -53.118 44.964 -2.999 1.00 113.54 47 PRO C N 1
ATOM 2554 C CA . PRO C 1 64 ? -51.720 44.638 -2.714 1.00 106.08 47 PRO C CA 1
ATOM 2555 C C . PRO C 1 64 ? -51.251 43.413 -3.512 1.00 108.10 47 PRO C C 1
ATOM 2556 O O . PRO C 1 64 ? -52.070 42.535 -3.676 1.00 111.31 47 PRO C O 1
ATOM 2560 N N . LEU C 1 65 ? -49.990 43.394 -3.980 1.00 110.23 48 LEU C N 1
ATOM 2561 C CA . LEU C 1 65 ? -49.336 42.228 -4.655 1.00 101.15 48 LEU C CA 1
ATOM 2562 C C . LEU C 1 65 ? -47.981 41.919 -3.991 1.00 101.27 48 LEU C C 1
ATOM 2563 O O . LEU C 1 65 ? -47.871 40.843 -3.359 1.00 102.96 48 LEU C O 1
ATOM 2568 N N . PHE C 1 66 ? -47.008 42.838 -4.086 1.00 92.10 49 PHE C N 1
ATOM 2569 C CA . PHE C 1 66 ? -45.613 42.669 -3.599 1.00 88.69 49 PHE C CA 1
ATOM 2570 C C . PHE C 1 66 ? -45.261 43.697 -2.535 1.00 87.14 49 PHE C C 1
ATOM 2571 O O . PHE C 1 66 ? -45.797 44.799 -2.624 1.00 83.20 49 PHE C O 1
ATOM 2579 N N . THR C 1 67 ? -44.347 43.354 -1.622 1.00 98.30 50 THR C N 1
ATOM 2580 C CA . THR C 1 67 ? -43.695 44.306 -0.676 1.00 110.36 50 THR C CA 1
ATOM 2581 C C . THR C 1 67 ? -42.294 44.613 -1.211 1.00 112.05 50 THR C C 1
ATOM 2582 O O . THR C 1 67 ? -41.863 43.878 -2.127 1.00 107.39 50 THR C O 1
ATOM 2586 N N . SER C 1 68 ? -41.617 45.629 -0.652 1.00 110.64 51 SER C N 1
ATOM 2587 C CA . SER C 1 68 ? -40.186 45.949 -0.916 1.00 109.50 51 SER C CA 1
ATOM 2588 C C . SER C 1 68 ? -39.286 45.071 -0.037 1.00 100.10 51 SER C C 1
ATOM 2589 O O . SER C 1 68 ? -38.051 45.113 -0.236 1.00 93.73 51 SER C O 1
ATOM 2592 N N . GLU C 1 69 ? -39.888 44.317 0.894 1.00 102.38 52 GLU C N 1
ATOM 2593 C CA . GLU C 1 69 ? -39.205 43.317 1.765 1.00 116.18 52 GLU C CA 1
ATOM 2594 C C . GLU C 1 69 ? -39.216 41.947 1.080 1.00 107.80 52 GLU C C 1
ATOM 2595 O O . GLU C 1 69 ? -38.853 40.972 1.768 1.00 98.59 52 GLU C O 1
ATOM 2601 N N . GLU C 1 70 ? -39.682 41.876 -0.179 1.00 107.29 53 GLU C N 1
ATOM 2602 C CA . GLU C 1 70 ? -39.586 40.680 -1.070 1.00 105.44 53 GLU C CA 1
ATOM 2603 C C . GLU C 1 70 ? -38.736 41.004 -2.313 1.00 98.03 53 GLU C C 1
ATOM 2604 O O . GLU C 1 70 ? -38.316 40.039 -2.984 1.00 100.11 53 GLU C O 1
ATOM 2610 N N . LYS C 1 71 ? -38.491 42.293 -2.600 1.00 87.05 54 LYS C N 1
ATOM 2611 C CA . LYS C 1 71 ? -37.763 42.807 -3.797 1.00 91.51 54 LYS C CA 1
ATOM 2612 C C . LYS C 1 71 ? -36.279 42.386 -3.777 1.00 103.52 54 LYS C C 1
ATOM 2613 O O . LYS C 1 71 ? -35.848 41.814 -2.755 1.00 120.39 54 LYS C O 1
ATOM 2619 N N . PHE C 1 72 ? -35.538 42.619 -4.881 1.00 120.58 55 PHE C N 1
ATOM 2620 C CA . PHE C 1 72 ? -34.044 42.543 -4.983 1.00 113.91 55 PHE C CA 1
ATOM 2621 C C . PHE C 1 72 ? -33.538 43.230 -6.262 1.00 104.68 55 PHE C C 1
ATOM 2622 O O . PHE C 1 72 ? -34.339 43.908 -6.962 1.00 102.90 55 PHE C O 1
ATOM 2630 N N . HIS C 1 73 ? -32.228 43.101 -6.516 1.00 93.92 56 HIS C N 1
ATOM 2631 C CA . HIS C 1 73 ? -31.561 43.412 -7.810 1.00 97.03 56 HIS C CA 1
ATOM 2632 C C . HIS C 1 73 ? -31.075 42.118 -8.480 1.00 101.78 56 HIS C C 1
ATOM 2633 O O . HIS C 1 73 ? -30.216 41.411 -7.906 1.00 91.44 56 HIS C O 1
ATOM 2640 N N . SER C 1 74 ? -31.605 41.826 -9.669 1.00 127.68 57 SER C N 1
ATOM 2641 C CA . SER C 1 74 ? -31.220 40.662 -10.513 1.00 139.99 57 SER C CA 1
ATOM 2642 C C . SER C 1 74 ? -30.339 41.114 -11.685 1.00 138.90 57 SER C C 1
ATOM 2643 O O . SER C 1 74 ? -29.537 40.277 -12.149 1.00 138.17 57 SER C O 1
ATOM 2646 N N . GLU C 1 75 ? -30.509 42.365 -12.145 1.00 127.81 58 GLU C N 1
ATOM 2647 C CA . GLU C 1 75 ? -29.695 43.051 -13.189 1.00 125.32 58 GLU C CA 1
ATOM 2648 C C . GLU C 1 75 ? -30.450 43.033 -14.529 1.00 127.94 58 GLU C C 1
ATOM 2649 O O . GLU C 1 75 ? -29.906 43.622 -15.494 1.00 128.49 58 GLU C O 1
ATOM 2655 N N . CYS C 1 76 ? -31.654 42.428 -14.584 1.00 128.66 59 CYS C N 1
ATOM 2656 C CA . CYS C 1 76 ? -32.472 42.196 -15.820 1.00 114.25 59 CYS C CA 1
ATOM 2657 C C . CYS C 1 76 ? -33.005 43.535 -16.379 1.00 102.96 59 CYS C C 1
ATOM 2658 O O . CYS C 1 76 ? -32.970 43.741 -17.640 1.00 81.09 59 CYS C O 1
ATOM 2661 N N . GLY C 1 77 ? -33.439 44.427 -15.476 1.00 89.99 60 GLY C N 1
ATOM 2662 C CA . GLY C 1 77 ? -33.762 45.837 -15.769 1.00 88.95 60 GLY C CA 1
ATOM 2663 C C . GLY C 1 77 ? -35.204 46.162 -15.457 1.00 89.81 60 GLY C C 1
ATOM 2664 O O . GLY C 1 77 ? -35.678 47.220 -15.918 1.00 96.82 60 GLY C O 1
ATOM 2665 N N . TRP C 1 78 ? -35.887 45.261 -14.746 1.00 89.18 61 TRP C N 1
ATOM 2666 C CA . TRP C 1 78 ? -37.298 45.403 -14.295 1.00 88.70 61 TRP C CA 1
ATOM 2667 C C . TRP C 1 78 ? -37.361 45.146 -12.796 1.00 77.58 61 TRP C C 1
ATOM 2668 O O . TRP C 1 78 ? -36.532 44.427 -12.242 1.00 82.78 61 TRP C O 1
ATOM 2679 N N . PRO C 1 79 ? -38.382 45.673 -12.099 1.00 67.63 62 PRO C N 1
ATOM 2680 C CA . PRO C 1 79 ? -38.707 45.160 -10.781 1.00 67.88 62 PRO C CA 1
ATOM 2681 C C . PRO C 1 79 ? -38.511 43.637 -10.822 1.00 69.23 62 PRO C C 1
ATOM 2682 O O . PRO C 1 79 ? -38.905 42.987 -11.762 1.00 62.89 62 PRO C O 1
ATOM 2686 N N . SER C 1 80 ? -37.833 43.103 -9.816 1.00 83.76 63 SER C N 1
ATOM 2687 C CA . SER C 1 80 ? -37.698 41.645 -9.594 1.00 91.26 63 SER C CA 1
ATOM 2688 C C . SER C 1 80 ? -37.938 41.387 -8.106 1.00 79.13 63 SER C C 1
ATOM 2689 O O . SER C 1 80 ? -37.302 42.092 -7.316 1.00 74.60 63 SER C O 1
ATOM 2692 N N . PHE C 1 81 ? -38.871 40.480 -7.777 1.00 81.55 64 PHE C N 1
ATOM 2693 C CA . PHE C 1 81 ? -39.269 40.060 -6.400 1.00 81.49 64 PHE C CA 1
ATOM 2694 C C . PHE C 1 81 ? -39.062 38.552 -6.242 1.00 73.86 64 PHE C C 1
ATOM 2695 O O . PHE C 1 81 ? -39.049 37.828 -7.252 1.00 80.32 64 PHE C O 1
ATOM 2703 N N . SER C 1 82 ? -38.841 38.131 -5.005 1.00 71.61 65 SER C N 1
ATOM 2704 C CA . SER C 1 82 ? -38.557 36.713 -4.697 1.00 88.30 65 SER C CA 1
ATOM 2705 C C . SER C 1 82 ? -39.862 35.930 -4.628 1.00 90.18 65 SER C C 1
ATOM 2706 O O . SER C 1 82 ? -39.899 34.804 -5.127 1.00 90.59 65 SER C O 1
ATOM 2709 N N . LYS C 1 83 ? -40.886 36.516 -4.020 1.00 91.66 66 LYS C N 1
ATOM 2710 C CA . LYS C 1 83 ? -42.179 35.808 -3.892 1.00 107.75 66 LYS C CA 1
ATOM 2711 C C . LYS C 1 83 ? -43.264 36.816 -3.533 1.00 108.47 66 LYS C C 1
ATOM 2712 O O . LYS C 1 83 ? -43.328 37.216 -2.374 1.00 114.24 66 LYS C O 1
ATOM 2718 N N . ALA C 1 84 ? -44.096 37.199 -4.497 1.00 112.56 67 ALA C N 1
ATOM 2719 C CA . ALA C 1 84 ? -45.186 38.144 -4.184 1.00 119.66 67 ALA C CA 1
ATOM 2720 C C . ALA C 1 84 ? -46.056 37.498 -3.106 1.00 125.88 67 ALA C C 1
ATOM 2721 O O . ALA C 1 84 ? -46.421 36.330 -3.275 1.00 136.04 67 ALA C O 1
ATOM 2723 N N . LEU C 1 85 ? -46.385 38.230 -2.041 1.00 118.77 68 LEU C N 1
ATOM 2724 C CA . LEU C 1 85 ? -47.203 37.619 -0.964 1.00 122.30 68 LEU C CA 1
ATOM 2725 C C . LEU C 1 85 ? -48.652 37.472 -1.424 1.00 118.62 68 LEU C C 1
ATOM 2726 O O . LEU C 1 85 ? -49.069 38.259 -2.290 1.00 89.82 68 LEU C O 1
ATOM 2731 N N . ASP C 1 86 ? -49.358 36.511 -0.817 1.00 124.40 69 ASP C N 1
ATOM 2732 C CA . ASP C 1 86 ? -50.767 36.133 -1.106 1.00 101.42 69 ASP C CA 1
ATOM 2733 C C . ASP C 1 86 ? -50.850 35.517 -2.502 1.00 109.78 69 ASP C C 1
ATOM 2734 O O . ASP C 1 86 ? -51.023 36.264 -3.472 1.00 95.39 69 ASP C O 1
ATOM 2739 N N . ASP C 1 87 ? -50.734 34.191 -2.579 1.00 107.56 70 ASP C N 1
ATOM 2740 C CA . ASP C 1 87 ? -50.833 33.486 -3.881 1.00 108.14 70 ASP C CA 1
ATOM 2741 C C . ASP C 1 87 ? -52.284 33.571 -4.357 1.00 114.55 70 ASP C C 1
ATOM 2742 O O . ASP C 1 87 ? -52.494 33.656 -5.574 1.00 123.35 70 ASP C O 1
ATOM 2747 N N . ASP C 1 88 ? -53.239 33.526 -3.424 1.00 112.43 71 ASP C N 1
ATOM 2748 C CA . ASP C 1 88 ? -54.674 33.676 -3.774 1.00 111.06 71 ASP C CA 1
ATOM 2749 C C . ASP C 1 88 ? -54.890 35.134 -4.181 1.00 113.59 71 ASP C C 1
ATOM 2750 O O . ASP C 1 88 ? -55.676 35.819 -3.520 1.00 144.77 71 ASP C O 1
ATOM 2755 N N . GLU C 1 89 ? -54.191 35.552 -5.233 1.00 94.77 72 GLU C N 1
ATOM 2756 C CA . GLU C 1 89 ? -54.170 36.917 -5.808 1.00 93.97 72 GLU C CA 1
ATOM 2757 C C . GLU C 1 89 ? -53.358 36.887 -7.108 1.00 103.42 72 GLU C C 1
ATOM 2758 O O . GLU C 1 89 ? -53.833 37.396 -8.150 1.00 113.50 72 GLU C O 1
ATOM 2764 N N . ILE C 1 90 ? -52.172 36.299 -7.087 1.00 103.90 73 ILE C N 1
ATOM 2765 C CA . ILE C 1 90 ? -51.391 36.161 -8.344 1.00 102.48 73 ILE C CA 1
ATOM 2766 C C . ILE C 1 90 ? -51.798 34.857 -9.062 1.00 106.67 73 ILE C C 1
ATOM 2767 O O . ILE C 1 90 ? -51.654 33.741 -8.475 1.00 103.54 73 ILE C O 1
ATOM 2772 N N . ILE C 1 91 ? -52.311 34.987 -10.292 1.00 99.77 74 ILE C N 1
ATOM 2773 C CA . ILE C 1 91 ? -52.693 33.837 -11.170 1.00 98.71 74 ILE C CA 1
ATOM 2774 C C . ILE C 1 91 ? -51.697 33.700 -12.327 1.00 103.69 74 ILE C C 1
ATOM 2775 O O . ILE C 1 91 ? -51.509 34.691 -13.078 1.00 93.17 74 ILE C O 1
ATOM 2780 N N . GLU C 1 92 ? -51.161 32.478 -12.472 1.00 109.33 75 GLU C N 1
ATOM 2781 C CA . GLU C 1 92 ? -50.029 32.057 -13.344 1.00 92.50 75 GLU C CA 1
ATOM 2782 C C . GLU C 1 92 ? -50.641 31.393 -14.596 1.00 91.38 75 GLU C C 1
ATOM 2783 O O . GLU C 1 92 ? -51.802 30.966 -14.541 1.00 94.31 75 GLU C O 1
ATOM 2789 N N . LEU C 1 93 ? -49.932 31.364 -15.719 1.00 90.32 76 LEU C N 1
ATOM 2790 C CA . LEU C 1 93 ? -50.546 31.135 -17.056 1.00 95.53 76 LEU C CA 1
ATOM 2791 C C . LEU C 1 93 ? -49.446 30.923 -18.092 1.00 94.66 76 LEU C C 1
ATOM 2792 O O . LEU C 1 93 ? -48.741 31.895 -18.374 1.00 95.32 76 LEU C O 1
ATOM 2797 N N . VAL C 1 94 ? -49.368 29.734 -18.692 1.00 106.85 77 VAL C N 1
ATOM 2798 C CA . VAL C 1 94 ? -48.456 29.419 -19.839 1.00 96.71 77 VAL C CA 1
ATOM 2799 C C . VAL C 1 94 ? -48.586 30.570 -20.843 1.00 86.36 77 VAL C C 1
ATOM 2800 O O . VAL C 1 94 ? -49.698 30.823 -21.298 1.00 85.30 77 VAL C O 1
ATOM 2804 N N . ASP C 1 95 ? -47.496 31.292 -21.084 1.00 89.38 78 ASP C N 1
ATOM 2805 C CA . ASP C 1 95 ? -47.352 32.245 -22.209 1.00 96.86 78 ASP C CA 1
ATOM 2806 C C . ASP C 1 95 ? -46.492 31.523 -23.237 1.00 103.92 78 ASP C C 1
ATOM 2807 O O . ASP C 1 95 ? -45.375 31.112 -2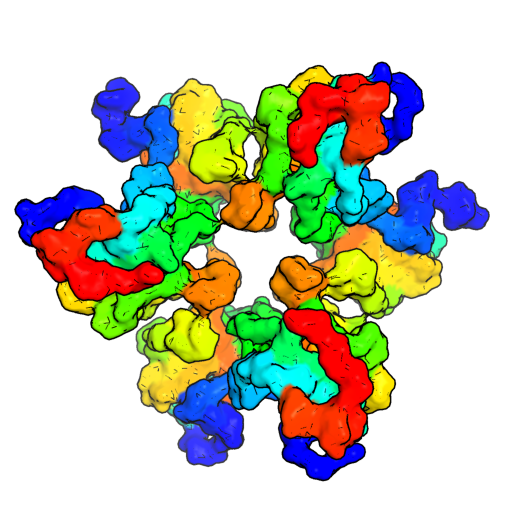2.863 1.00 111.36 78 ASP C O 1
ATOM 2812 N N . LYS C 1 96 ? -47.040 31.329 -24.441 1.00 115.97 79 LYS C N 1
ATOM 2813 C CA . LYS C 1 96 ? -46.315 30.870 -25.655 1.00 124.61 79 LYS C CA 1
ATOM 2814 C C . LYS C 1 96 ? -46.179 32.044 -26.639 1.00 111.92 79 LYS C C 1
ATOM 2815 O O . LYS C 1 96 ? -45.963 31.797 -27.834 1.00 123.73 79 LYS C O 1
ATOM 2821 N N . SER C 1 97 ? -46.297 33.287 -26.174 1.00 100.57 80 SER C N 1
ATOM 2822 C CA . SER C 1 97 ? -45.976 34.481 -26.994 1.00 97.05 80 SER C CA 1
ATOM 2823 C C . SER C 1 97 ? -44.574 34.278 -27.578 1.00 97.37 80 SER C C 1
ATOM 2824 O O . SER C 1 97 ? -43.781 33.513 -26.959 1.00 86.58 80 SER C O 1
ATOM 2827 N N . PHE C 1 98 ? -44.306 34.902 -28.730 1.00 95.10 81 PHE C N 1
ATOM 2828 C CA . PHE C 1 98 ? -42.988 34.950 -29.419 1.00 96.15 81 PHE C CA 1
ATOM 2829 C C . PHE C 1 98 ? -42.276 33.594 -29.334 1.00 102.61 81 PHE C C 1
ATOM 2830 O O . PHE C 1 98 ? -41.119 33.561 -28.891 1.00 93.71 81 PHE C O 1
ATOM 2838 N N . GLY C 1 99 ? -42.962 32.515 -29.739 1.00 123.88 82 GLY C N 1
ATOM 2839 C CA . GLY C 1 99 ? -42.406 31.157 -29.940 1.00 132.19 82 GLY C CA 1
ATOM 2840 C C . GLY C 1 99 ? -41.569 30.653 -28.768 1.00 138.28 82 GLY C C 1
ATOM 2841 O O . GLY C 1 99 ? -40.680 29.797 -29.003 1.00 131.43 82 GLY C O 1
ATOM 2842 N N . MET C 1 100 ? -41.852 31.136 -27.551 1.00 140.76 83 MET C N 1
ATOM 2843 C CA . MET C 1 100 ? -41.166 30.733 -26.294 1.00 123.55 83 MET C CA 1
ATOM 2844 C C . MET C 1 100 ? -42.162 30.025 -25.365 1.00 110.88 83 MET C C 1
ATOM 2845 O O . MET C 1 100 ? -43.289 29.717 -25.780 1.00 111.33 83 MET C O 1
ATOM 2850 N N . VAL C 1 101 ? -41.726 29.723 -24.157 1.00 96.68 84 VAL C N 1
ATOM 2851 C CA . VAL C 1 101 ? -42.581 29.143 -23.095 1.00 101.19 84 VAL C CA 1
ATOM 2852 C C . VAL C 1 101 ? -42.214 29.883 -21.813 1.00 97.97 84 VAL C C 1
ATOM 2853 O O . VAL C 1 101 ? -41.200 29.519 -21.182 1.00 101.29 84 VAL C O 1
ATOM 2857 N N . ARG C 1 102 ? -42.964 30.928 -21.486 1.00 85.84 85 ARG C N 1
ATOM 2858 C CA . ARG C 1 102 ? -42.816 31.629 -20.193 1.00 85.58 85 ARG C CA 1
ATOM 2859 C C . ARG C 1 102 ? -44.067 31.324 -19.375 1.00 73.41 85 ARG C C 1
ATOM 2860 O O . ARG C 1 102 ? -44.915 30.607 -19.897 1.00 61.27 85 ARG C O 1
ATOM 2868 N N . THR C 1 103 ? -44.132 31.815 -18.139 1.00 71.73 86 THR C N 1
ATOM 2869 C CA . THR C 1 103 ? -45.253 31.603 -17.193 1.00 67.24 86 THR C CA 1
ATOM 2870 C C . THR C 1 103 ? -45.770 32.976 -16.745 1.00 79.38 86 THR C C 1
ATOM 2871 O O . THR C 1 103 ? -45.500 33.359 -15.591 1.00 93.06 86 THR C O 1
ATOM 2875 N N . GLU C 1 104 ? -46.453 33.693 -17.647 1.00 88.79 87 GLU C N 1
ATOM 2876 C CA . GLU C 1 104 ? -47.097 35.021 -17.427 1.00 90.12 87 GLU C CA 1
ATOM 2877 C C . GLU C 1 104 ? -47.755 35.074 -16.037 1.00 99.40 87 GLU C C 1
ATOM 2878 O O . GLU C 1 104 ? -48.266 34.027 -15.550 1.00 82.61 87 GLU C O 1
ATOM 2884 N N . VAL C 1 105 ? -47.780 36.281 -15.459 1.00 104.08 88 VAL C N 1
ATOM 2885 C CA . VAL C 1 105 ? -48.314 36.585 -14.104 1.00 95.96 88 VAL C CA 1
ATOM 2886 C C . VAL C 1 105 ? -49.254 37.805 -14.177 1.00 103.55 88 VAL C C 1
ATOM 2887 O O . VAL C 1 105 ? -48.890 38.811 -14.851 1.00 93.35 88 VAL C O 1
ATOM 2891 N N . ARG C 1 106 ? -50.444 37.707 -13.553 1.00 102.25 89 ARG C N 1
ATOM 2892 C CA . ARG C 1 106 ? -51.477 38.783 -13.582 1.00 104.99 89 ARG C CA 1
ATOM 2893 C C . ARG C 1 106 ? -52.339 38.774 -12.312 1.00 108.81 89 ARG C C 1
ATOM 2894 O O . ARG C 1 106 ? -52.516 37.690 -11.705 1.00 116.70 89 ARG C O 1
ATOM 2902 N N . SER C 1 107 ? -52.825 39.965 -11.936 1.00 99.28 90 SER C N 1
ATOM 2903 C CA . SER C 1 107 ? -53.695 40.244 -10.765 1.00 99.92 90 SER C CA 1
ATOM 2904 C C . SER C 1 107 ? -54.968 39.400 -10.907 1.00 103.88 90 SER C C 1
ATOM 2905 O O . SER C 1 107 ? -55.522 39.432 -12.010 1.00 114.73 90 SER C O 1
ATOM 2908 N N . GLU C 1 108 ? -55.398 38.634 -9.892 1.00 97.44 91 GLU C N 1
ATOM 2909 C CA . GLU C 1 108 ? -56.700 37.911 -9.957 1.00 96.39 91 GLU C CA 1
ATOM 2910 C C . GLU C 1 108 ? -57.825 38.936 -9.854 1.00 115.45 91 GLU C C 1
ATOM 2911 O O . GLU C 1 108 ? -58.588 39.032 -10.826 1.00 155.05 91 GLU C O 1
ATOM 2917 N N . GLU C 1 109 ? -57.913 39.670 -8.734 1.00 130.67 92 GLU C N 1
ATOM 2918 C CA . GLU C 1 109 ? -59.021 40.628 -8.437 1.00 131.10 92 GLU C CA 1
ATOM 2919 C C . GLU C 1 109 ? -58.821 41.906 -9.270 1.00 114.55 92 GLU C C 1
ATOM 2920 O O . GLU C 1 109 ? -58.925 43.004 -8.711 1.00 128.49 92 GLU C O 1
ATOM 2926 N N . SER C 1 110 ? -58.589 41.742 -10.574 1.00 91.66 93 SER C N 1
ATOM 2927 C CA . SER C 1 110 ? -58.248 42.799 -11.563 1.00 101.43 93 SER C CA 1
ATOM 2928 C C . SER C 1 110 ? -57.966 42.168 -12.932 1.00 109.12 93 SER C C 1
ATOM 2929 O O . SER C 1 110 ? -58.288 42.807 -13.941 1.00 119.44 93 SER C O 1
ATOM 2932 N N . ASN C 1 111 ? -57.345 40.985 -12.966 1.00 113.56 94 ASN C N 1
ATOM 2933 C CA . ASN C 1 111 ? -56.854 40.328 -14.205 1.00 110.34 94 ASN C CA 1
ATOM 2934 C C . ASN C 1 111 ? -56.139 41.381 -15.062 1.00 113.13 94 ASN C C 1
ATOM 2935 O O . ASN C 1 111 ? -56.688 41.777 -16.117 1.00 113.47 94 ASN C O 1
ATOM 2940 N N . SER C 1 112 ? -54.968 41.831 -14.607 1.00 108.25 95 SER C N 1
ATOM 2941 C CA . SER C 1 112 ? -54.070 42.749 -15.357 1.00 114.21 95 SER C CA 1
ATOM 2942 C C . SER C 1 112 ? -52.713 42.055 -15.528 1.00 107.90 95 SER C C 1
ATOM 2943 O O . SER C 1 112 ? -52.316 41.350 -14.591 1.00 107.54 95 SER C O 1
ATOM 2946 N N . HIS C 1 113 ? -52.071 42.189 -16.698 1.00 110.51 96 HIS C N 1
ATOM 2947 C CA . HIS C 1 113 ? -50.752 41.569 -17.030 1.00 101.48 96 HIS C CA 1
ATOM 2948 C C . HIS C 1 113 ? -49.693 42.304 -16.223 1.00 98.67 96 HIS C C 1
ATOM 2949 O O . HIS C 1 113 ? -49.509 43.519 -16.481 1.00 102.65 96 HIS C O 1
ATOM 2956 N N . LEU C 1 114 ? -49.052 41.604 -15.287 1.00 89.47 97 LEU C N 1
ATOM 2957 C CA . LEU C 1 114 ? -47.966 42.171 -14.448 1.00 90.76 97 LEU C CA 1
ATOM 2958 C C . LEU C 1 114 ? -46.619 41.876 -15.139 1.00 93.00 97 LEU C C 1
ATOM 2959 O O . LEU C 1 114 ? -45.922 42.840 -15.545 1.00 74.48 97 LEU C O 1
ATOM 2964 N N . GLY C 1 115 ? -46.320 40.590 -15.366 1.00 115.64 98 GLY C N 1
ATOM 2965 C CA . GLY C 1 115 ? -45.143 40.081 -16.109 1.00 108.05 98 GLY C CA 1
ATOM 2966 C C . GLY C 1 115 ? -45.089 38.566 -16.031 1.00 96.00 98 GLY C C 1
ATOM 2967 O O . GLY C 1 115 ? -46.166 37.957 -15.946 1.00 87.16 98 GLY C O 1
ATOM 2968 N N . HIS C 1 116 ? -43.897 37.967 -16.000 1.00 100.55 99 HIS C N 1
ATOM 2969 C CA . HIS C 1 116 ? -43.724 36.489 -15.856 1.00 106.43 99 HIS C CA 1
ATOM 2970 C C . HIS C 1 116 ? -42.968 36.161 -14.553 1.00 94.12 99 HIS C C 1
ATOM 2971 O O . HIS C 1 116 ? -42.531 37.104 -13.842 1.00 81.98 99 HIS C O 1
ATOM 2978 N N . VAL C 1 117 ? -42.847 34.862 -14.259 1.00 80.50 100 VAL C N 1
ATOM 2979 C CA . VAL C 1 117 ? -42.164 34.297 -13.059 1.00 82.39 100 VAL C CA 1
ATOM 2980 C C . VAL C 1 117 ? -41.159 33.250 -13.537 1.00 82.71 100 VAL C C 1
ATOM 2981 O O . VAL C 1 117 ? -41.550 32.386 -14.356 1.00 88.51 100 VAL C O 1
ATOM 2985 N N . PHE C 1 118 ? -39.923 33.333 -13.040 1.00 80.26 101 PHE C N 1
ATOM 2986 C CA . PHE C 1 118 ? -38.740 32.611 -13.582 1.00 85.89 101 PHE C CA 1
ATOM 2987 C C . PHE C 1 118 ? -38.051 31.795 -12.476 1.00 90.34 101 PHE C C 1
ATOM 2988 O O . PHE C 1 118 ? -38.134 32.169 -11.291 1.00 102.68 101 PHE C O 1
ATOM 2996 N N . ASN C 1 119 ? -37.392 30.697 -12.851 1.00 88.61 102 ASN C N 1
ATOM 2997 C CA . ASN C 1 119 ? -36.678 29.798 -11.906 1.00 97.61 102 ASN C CA 1
ATOM 2998 C C . ASN C 1 119 ? -35.204 30.185 -11.951 1.00 96.24 102 ASN C C 1
ATOM 2999 O O . ASN C 1 119 ? -34.456 29.574 -12.747 1.00 107.15 102 ASN C O 1
ATOM 3004 N N . ASP C 1 120 ? -34.832 31.213 -11.194 1.00 89.83 103 ASP C N 1
ATOM 3005 C CA . ASP C 1 120 ? -33.425 31.674 -11.064 1.00 87.72 103 ASP C CA 1
ATOM 3006 C C . ASP C 1 120 ? -33.356 32.674 -9.916 1.00 93.27 103 ASP C C 1
ATOM 3007 O O . ASP C 1 120 ? -32.607 33.627 -10.051 1.00 118.08 103 ASP C O 1
ATOM 3012 N N . GLY C 1 121 ? -34.116 32.464 -8.841 1.00 96.19 104 GLY C N 1
ATOM 3013 C CA . GLY C 1 121 ? -34.157 33.374 -7.677 1.00 109.48 104 GLY C CA 1
ATOM 3014 C C . GLY C 1 121 ? -33.020 33.091 -6.697 1.00 109.60 104 GLY C C 1
ATOM 3015 O O . GLY C 1 121 ? -32.429 32.017 -6.755 1.00 123.33 104 GLY C O 1
ATOM 3016 N N . PRO C 1 122 ? -32.681 34.024 -5.772 1.00 115.49 105 PRO C N 1
ATOM 3017 C CA . PRO C 1 122 ? -31.426 33.947 -5.019 1.00 131.70 105 PRO C CA 1
ATOM 3018 C C . PRO C 1 122 ? -31.238 32.707 -4.124 1.00 133.76 105 PRO C C 1
ATOM 3019 O O . PRO C 1 122 ? -30.207 32.644 -3.459 1.00 160.10 105 PRO C O 1
ATOM 3023 N N . LYS C 1 123 ? -32.184 31.758 -4.137 1.00 112.49 106 LYS C N 1
ATOM 3024 C CA . LYS C 1 123 ? -32.195 30.584 -3.227 1.00 107.23 106 LYS C CA 1
ATOM 3025 C C . LYS C 1 123 ? -32.403 31.120 -1.814 1.00 116.35 106 LYS C C 1
ATOM 3026 O O . LYS C 1 123 ? -32.163 32.316 -1.597 1.00 118.90 106 LYS C O 1
ATOM 3032 N N . GLU C 1 124 ? -32.866 30.287 -0.889 1.00 136.52 107 GLU C N 1
ATOM 3033 C CA . GLU C 1 124 ? -33.480 30.767 0.378 1.00 150.92 107 GLU C CA 1
ATOM 3034 C C . GLU C 1 124 ? -34.791 31.471 -0.004 1.00 155.43 107 GLU C C 1
ATOM 3035 O O . GLU C 1 124 ? -35.862 30.835 0.171 1.00 166.56 107 GLU C O 1
ATOM 3041 N N . SER C 1 125 ? -34.699 32.682 -0.583 1.00 132.47 108 SER C N 1
ATOM 3042 C CA . SER C 1 125 ? -35.833 33.600 -0.891 1.00 120.32 108 SER C CA 1
ATOM 3043 C C . SER C 1 125 ? -36.965 32.860 -1.625 1.00 123.29 108 SER C C 1
ATOM 3044 O O . SER C 1 125 ? -38.145 33.214 -1.371 1.00 114.17 108 SER C O 1
ATOM 3047 N N . GLY C 1 126 ? -36.624 31.875 -2.476 1.00 117.36 109 GLY C N 1
ATOM 3048 C CA . GLY C 1 126 ? -37.580 31.051 -3.246 1.00 105.80 109 GLY C CA 1
ATOM 3049 C C . GLY C 1 126 ? -36.922 30.260 -4.372 1.00 105.53 109 GLY C C 1
ATOM 3050 O O . GLY C 1 126 ? -37.382 29.136 -4.665 1.00 109.83 109 GLY C O 1
ATOM 3051 N N . GLY C 1 127 ? -35.886 30.806 -5.014 1.00 106.84 110 GLY C N 1
ATOM 3052 C CA . GLY C 1 127 ? -35.378 30.285 -6.301 1.00 102.16 110 GLY C CA 1
ATOM 3053 C C . GLY C 1 127 ? -36.186 30.864 -7.451 1.00 103.94 110 GLY C C 1
ATOM 3054 O O . GLY C 1 127 ? -35.822 30.592 -8.635 1.00 85.77 110 GLY C O 1
ATOM 3055 N N . LEU C 1 128 ? -37.174 31.708 -7.085 1.00 113.59 111 LEU C N 1
ATOM 3056 C CA . LEU C 1 128 ? -38.212 32.362 -7.933 1.00 99.58 111 LEU C CA 1
ATOM 3057 C C . LEU C 1 128 ? -37.837 33.820 -8.177 1.00 90.99 111 LEU C C 1
ATOM 3058 O O . LEU C 1 128 ? -37.438 34.501 -7.212 1.00 96.06 111 LEU C O 1
ATOM 3063 N N . ARG C 1 129 ? -38.046 34.284 -9.401 1.00 90.33 112 ARG C N 1
ATOM 3064 C CA . ARG C 1 129 ? -37.944 35.713 -9.778 1.00 97.81 112 ARG C CA 1
ATOM 3065 C C . ARG C 1 129 ? -39.265 36.136 -10.430 1.00 95.13 112 ARG C C 1
ATOM 3066 O O . ARG C 1 129 ? -39.444 35.832 -11.635 1.00 103.18 112 ARG C O 1
ATOM 3074 N N . TYR C 1 130 ? -40.151 36.802 -9.681 1.00 81.47 113 TYR C N 1
ATOM 3075 C CA . TYR C 1 130 ? -41.315 37.514 -10.268 1.00 86.68 113 TYR C CA 1
ATOM 3076 C C . TYR C 1 130 ? -40.800 38.790 -10.935 1.00 83.01 113 TYR C C 1
ATOM 3077 O O . TYR C 1 130 ? -40.385 39.685 -10.205 1.00 79.22 113 TYR C O 1
ATOM 3086 N N . CYS C 1 131 ? -40.819 38.846 -12.275 1.00 89.76 114 CYS C N 1
ATOM 3087 C CA . CYS C 1 131 ? -40.222 39.938 -13.094 1.00 87.52 114 CYS C CA 1
ATOM 3088 C C . CYS C 1 131 ? -41.290 40.889 -13.686 1.00 83.36 114 CYS C C 1
ATOM 3089 O O . CYS C 1 131 ? -41.599 40.774 -14.907 1.00 67.47 114 CYS C O 1
ATOM 3092 N N . ILE C 1 132 ? -41.720 41.874 -12.877 1.00 76.41 115 ILE C N 1
ATOM 3093 C CA . ILE C 1 132 ? -42.974 42.674 -13.027 1.00 76.18 115 ILE C CA 1
ATOM 3094 C C . ILE C 1 132 ? -42.683 43.990 -13.766 1.00 82.99 115 ILE C C 1
ATOM 3095 O O . ILE C 1 132 ? -41.736 44.695 -13.409 1.00 75.86 115 ILE C O 1
ATOM 3100 N N . ASN C 1 133 ? -43.500 44.320 -14.765 1.00 95.34 116 ASN C N 1
ATOM 3101 C CA . ASN C 1 133 ? -43.634 45.708 -15.268 1.00 96.83 116 ASN C CA 1
ATOM 3102 C C . ASN C 1 133 ? -44.098 46.574 -14.094 1.00 103.70 116 ASN C C 1
ATOM 3103 O O . ASN C 1 133 ? -45.074 46.180 -13.423 1.00 97.57 116 ASN C O 1
ATOM 3108 N N . SER C 1 134 ? -43.400 47.681 -13.835 1.00 108.66 117 SER C N 1
ATOM 3109 C CA . SER C 1 134 ? -43.807 48.742 -12.878 1.00 104.90 117 SER C CA 1
ATOM 3110 C C . SER C 1 134 ? -45.014 49.520 -13.441 1.00 94.85 117 SER C C 1
ATOM 3111 O O . SER C 1 134 ? -45.836 50.054 -12.637 1.00 79.07 117 SER C O 1
ATOM 3114 N N . ALA C 1 135 ? -45.137 49.568 -14.773 1.00 86.47 118 ALA C N 1
ATOM 3115 C CA . ALA C 1 135 ? -46.284 50.178 -15.481 1.00 84.72 118 ALA C CA 1
ATOM 3116 C C . ALA C 1 135 ? -47.573 49.674 -14.835 1.00 81.49 118 ALA C C 1
ATOM 3117 O O . ALA C 1 135 ? -48.439 50.506 -14.573 1.00 102.89 118 ALA C O 1
ATOM 3119 N N . ALA C 1 136 ? -47.645 48.377 -14.521 1.00 79.39 119 ALA C N 1
ATOM 3120 C CA . ALA C 1 136 ? -48.829 47.688 -13.951 1.00 86.50 119 ALA C CA 1
ATOM 3121 C C . ALA C 1 136 ? -48.781 47.648 -12.419 1.00 90.27 119 ALA C C 1
ATOM 3122 O O . ALA C 1 136 ? -49.487 46.808 -11.832 1.00 89.88 119 ALA C O 1
ATOM 3124 N N . ILE C 1 137 ? -48.018 48.557 -11.806 1.00 108.70 120 ILE C N 1
ATOM 3125 C CA . ILE C 1 137 ? -47.702 48.603 -10.343 1.00 112.07 120 ILE C CA 1
ATOM 3126 C C . ILE C 1 137 ? -47.753 50.066 -9.879 1.00 122.82 120 ILE C C 1
ATOM 3127 O O . ILE C 1 137 ? -47.297 50.955 -10.655 1.00 132.47 120 ILE C O 1
ATOM 3132 N N . GLN C 1 138 ? -48.266 50.302 -8.665 1.00 113.95 121 GLN C N 1
ATOM 3133 C CA . GLN C 1 138 ? -48.019 51.544 -7.883 1.00 102.18 121 GLN C CA 1
ATOM 3134 C C . GLN C 1 138 ? -47.427 51.140 -6.529 1.00 111.01 121 GLN C C 1
ATOM 3135 O O . GLN C 1 138 ? -47.973 50.202 -5.869 1.00 105.27 121 GLN C O 1
ATOM 3141 N N . PHE C 1 139 ? -46.340 51.822 -6.159 1.00 101.36 122 PHE C N 1
ATOM 3142 C CA . PHE C 1 139 ? -45.701 51.747 -4.827 1.00 95.51 122 PHE C CA 1
ATOM 3143 C C . PHE C 1 139 ? -46.512 52.585 -3.828 1.00 102.69 122 PHE C C 1
ATOM 3144 O O . PHE C 1 139 ? -47.147 53.583 -4.235 1.00 100.66 122 PHE C O 1
ATOM 3152 N N . ILE C 1 140 ? -46.514 52.168 -2.559 1.00 111.33 123 ILE C N 1
ATOM 3153 C CA . ILE C 1 140 ? -47.143 52.902 -1.420 1.00 116.58 123 ILE C CA 1
ATOM 3154 C C . ILE C 1 140 ? -46.119 52.978 -0.300 1.00 107.46 123 ILE C C 1
ATOM 3155 O O . ILE C 1 140 ? -45.708 51.937 0.205 1.00 92.87 123 ILE C O 1
ATOM 3160 N N . PRO C 1 141 ? -45.700 54.193 0.126 1.00 112.57 124 PRO C N 1
ATOM 3161 C CA . PRO C 1 141 ? -44.729 54.332 1.211 1.00 123.26 124 PRO C CA 1
ATOM 3162 C C . PRO C 1 141 ? -45.265 53.716 2.511 1.00 133.85 124 PRO C C 1
ATOM 3163 O O . PRO C 1 141 ? -46.328 54.127 2.940 1.00 148.85 124 PRO C O 1
ATOM 3167 N N . TYR C 1 142 ? -44.527 52.762 3.091 1.00 124.14 125 TYR C N 1
ATOM 3168 C CA . TYR C 1 142 ? -44.815 52.118 4.401 1.00 117.45 125 TYR C CA 1
ATOM 3169 C C . TYR C 1 142 ? -45.509 53.104 5.345 1.00 122.83 125 TYR C C 1
ATOM 3170 O O . TYR C 1 142 ? -46.518 52.766 5.961 1.00 104.48 125 TYR C O 1
ATOM 3179 N N . GLU C 1 143 ? -44.968 54.315 5.449 1.00 144.79 126 GLU C N 1
ATOM 3180 C CA . GLU C 1 143 ? -45.427 55.315 6.441 1.00 155.86 126 GLU C CA 1
ATOM 3181 C C . GLU C 1 143 ? -46.811 55.877 6.058 1.00 151.67 126 GLU C C 1
ATOM 3182 O O . GLU C 1 143 ? -47.416 56.518 6.932 1.00 167.96 126 GLU C O 1
ATOM 3188 N N . LYS C 1 144 ? -47.323 55.633 4.841 1.00 145.35 127 LYS C N 1
ATOM 3189 C CA . LYS C 1 144 ? -48.640 56.167 4.374 1.00 141.09 127 LYS C CA 1
ATOM 3190 C C . LYS C 1 144 ? -49.636 55.014 4.134 1.00 131.58 127 LYS C C 1
ATOM 3191 O O . LYS C 1 144 ? -50.530 55.187 3.283 1.00 107.10 127 LYS C O 1
ATOM 3197 N N . LEU C 1 145 ? -49.526 53.904 4.881 1.00 134.73 128 LEU C N 1
ATOM 3198 C CA . LEU C 1 145 ? -50.339 52.665 4.680 1.00 138.43 128 LEU C CA 1
ATOM 3199 C C . LEU C 1 145 ? -51.732 52.837 5.292 1.00 144.45 128 LEU C C 1
ATOM 3200 O O . LEU C 1 145 ? -52.750 52.707 4.554 1.00 130.33 128 LEU C O 1
ATOM 3205 N N . GLU C 1 146 ? -51.735 53.106 6.602 1.00 139.92 129 GLU C N 1
ATOM 3206 C CA . GLU C 1 146 ? -52.889 53.006 7.535 1.00 138.32 129 GLU C CA 1
ATOM 3207 C C . GLU C 1 146 ? -54.027 53.913 7.076 1.00 136.59 129 GLU C C 1
ATOM 3208 O O . GLU C 1 146 ? -55.202 53.533 7.261 1.00 121.94 129 GLU C O 1
ATOM 3214 N N . GLU C 1 147 ? -53.667 55.077 6.531 1.00 142.99 130 GLU C N 1
ATOM 3215 C CA . GLU C 1 147 ? -54.617 56.165 6.193 1.00 155.53 130 GLU C CA 1
ATOM 3216 C C . GLU C 1 147 ? -55.342 55.804 4.885 1.00 162.50 130 GLU C C 1
ATOM 3217 O O . GLU C 1 147 ? -56.513 56.227 4.719 1.00 185.26 130 GLU C O 1
ATOM 3223 N N . LEU C 1 148 ? -54.715 54.987 4.032 1.00 139.22 131 LEU C N 1
ATOM 3224 C CA . LEU C 1 148 ? -55.218 54.676 2.667 1.00 129.26 131 LEU C CA 1
ATOM 3225 C C . LEU C 1 148 ? -56.140 53.453 2.690 1.00 127.02 131 LEU C C 1
ATOM 3226 O O . LEU C 1 148 ? -57.058 53.382 1.832 1.00 119.15 131 LEU C O 1
ATOM 3231 N N . GLY C 1 149 ? -55.915 52.553 3.650 1.00 120.41 132 GLY C N 1
ATOM 3232 C CA . GLY C 1 149 ? -56.627 51.268 3.776 1.00 118.10 132 GLY C CA 1
ATOM 3233 C C . GLY C 1 149 ? -55.709 50.183 4.306 1.00 115.54 132 GLY C C 1
ATOM 3234 O O . GLY C 1 149 ? -56.195 49.287 5.025 1.00 125.61 132 GLY C O 1
ATOM 3235 N N . TYR C 1 150 ? -54.413 50.286 4.010 1.00 104.71 133 TYR C N 1
ATOM 3236 C CA . TYR C 1 150 ? -53.441 49.178 4.171 1.00 98.80 133 TYR C CA 1
ATOM 3237 C C . TYR C 1 150 ? -52.918 49.153 5.611 1.00 103.12 133 TYR C C 1
ATOM 3238 O O . TYR C 1 150 ? -51.777 48.711 5.818 1.00 109.08 133 TYR C O 1
ATOM 3247 N N . GLY C 1 151 ? -53.726 49.592 6.582 1.00 107.18 134 GLY C N 1
ATOM 3248 C CA . GLY C 1 151 ? -53.393 49.465 8.014 1.00 122.35 134 GLY C CA 1
ATOM 3249 C C . GLY C 1 151 ? -52.853 48.076 8.309 1.00 126.58 134 GLY C C 1
ATOM 3250 O O . GLY C 1 151 ? -51.612 47.900 8.356 1.00 112.95 134 GLY C O 1
ATOM 3251 N N . ASP C 1 152 ? -53.775 47.144 8.554 1.00 151.75 135 ASP C N 1
ATOM 3252 C CA . ASP C 1 152 ? -53.520 45.720 8.902 1.00 166.09 135 ASP C CA 1
ATOM 3253 C C . ASP C 1 152 ? -52.311 45.185 8.135 1.00 151.00 135 ASP C C 1
ATOM 3254 O O . ASP C 1 152 ? -51.637 44.270 8.642 1.00 143.86 135 ASP C O 1
ATOM 3259 N N . LEU C 1 153 ? -52.034 45.780 6.976 1.00 137.82 136 LEU C N 1
ATOM 3260 C CA . LEU C 1 153 ? -50.907 45.308 6.138 1.00 132.98 136 LEU C CA 1
ATOM 3261 C C . LEU C 1 153 ? -49.581 45.769 6.735 1.00 136.45 136 LEU C C 1
ATOM 3262 O O . LEU C 1 153 ? -49.161 46.882 6.422 1.00 155.53 136 LEU C O 1
ATOM 3267 N N . ILE C 1 154 ? -48.976 44.921 7.566 1.00 147.75 137 ILE C N 1
ATOM 3268 C CA . ILE C 1 154 ? -47.648 45.197 8.186 1.00 134.56 137 ILE C CA 1
ATOM 3269 C C . ILE C 1 154 ? -46.894 43.867 8.257 1.00 129.41 137 ILE C C 1
ATOM 3270 O O . ILE C 1 154 ? -47.020 43.165 9.272 1.00 113.69 137 ILE C O 1
ATOM 3275 N N . SER C 1 155 ? -46.138 43.549 7.202 1.00 121.18 138 SER C N 1
ATOM 3276 C CA . SER C 1 155 ? -45.365 42.284 7.103 1.00 124.59 138 SER C CA 1
ATOM 3277 C C . SER C 1 155 ? -43.918 42.507 7.550 1.00 135.43 138 SER C C 1
ATOM 3278 O O . SER C 1 155 ? -43.036 41.827 7.004 1.00 154.91 138 SER C O 1
ATOM 3281 N N . HIS C 1 156 ? -43.696 43.416 8.503 1.00 124.85 139 HIS C N 1
ATOM 3282 C CA . HIS C 1 156 ? -42.332 43.715 9.006 1.00 111.50 139 HIS C CA 1
ATOM 3283 C C . HIS C 1 156 ? -42.275 43.480 10.516 1.00 102.19 139 HIS C C 1
ATOM 3284 O O . HIS C 1 156 ? -41.329 42.799 10.942 1.00 86.30 139 HIS C O 1
ATOM 3291 N N . LYS D 1 21 ? -35.008 67.830 -39.004 1.00 166.21 4 LYS D N 1
ATOM 3292 C CA . LYS D 1 21 ? -33.695 67.608 -38.335 1.00 162.43 4 LYS D CA 1
ATOM 3293 C C . LYS D 1 21 ? -33.835 66.451 -37.334 1.00 163.52 4 LYS D C 1
ATOM 3294 O O . LYS D 1 21 ? -34.901 65.805 -37.288 1.00 133.07 4 LYS D O 1
ATOM 3300 N N . ASP D 1 22 ? -32.770 66.188 -36.583 1.00 179.83 5 ASP D N 1
ATOM 3301 C CA . ASP D 1 22 ? -32.681 65.138 -35.532 1.00 186.02 5 ASP D CA 1
ATOM 3302 C C . ASP D 1 22 ? -33.968 65.136 -34.686 1.00 197.88 5 ASP D C 1
ATOM 3303 O O . ASP D 1 22 ? -34.719 64.138 -34.736 1.00 190.53 5 ASP D O 1
ATOM 3308 N N . LYS D 1 23 ? -34.242 66.239 -33.985 1.00 207.37 6 LYS D N 1
ATOM 3309 C CA . LYS D 1 23 ? -35.343 66.353 -32.987 1.00 213.11 6 LYS D CA 1
ATOM 3310 C C . LYS D 1 23 ? -36.629 66.838 -33.678 1.00 223.74 6 LYS D C 1
ATOM 3311 O O . LYS D 1 23 ? -37.447 67.487 -32.995 1.00 231.75 6 LYS D O 1
ATOM 3317 N N . SER D 1 24 ? -36.831 66.491 -34.958 1.00 230.77 7 SER D N 1
ATOM 3318 C CA . SER D 1 24 ? -38.009 66.899 -35.776 1.00 240.57 7 SER D CA 1
ATOM 3319 C C . SER D 1 24 ? -38.366 65.817 -36.809 1.00 238.16 7 SER D C 1
ATOM 3320 O O . SER D 1 24 ? -39.558 65.434 -36.874 1.00 232.62 7 SER D O 1
ATOM 3323 N N . GLU D 1 25 ? -37.384 65.360 -37.597 1.00 219.90 8 GLU D N 1
ATOM 3324 C CA . GLU D 1 25 ? -37.539 64.271 -38.605 1.00 189.79 8 GLU D CA 1
ATOM 3325 C C . GLU D 1 25 ? -37.949 62.979 -37.889 1.00 183.44 8 GLU D C 1
ATOM 3326 O O . GLU D 1 25 ? -38.769 62.235 -38.450 1.00 194.63 8 GLU D O 1
ATOM 3332 N N . LEU D 1 26 ? -37.397 62.736 -36.697 1.00 165.24 9 LEU D N 1
ATOM 3333 C CA . LEU D 1 26 ? -37.523 61.460 -35.945 1.00 144.46 9 LEU D CA 1
ATOM 3334 C C . LEU D 1 26 ? -38.798 61.466 -35.115 1.00 133.33 9 LEU D C 1
ATOM 3335 O O . LEU D 1 26 ? -39.078 62.531 -34.534 1.00 130.77 9 LEU D O 1
ATOM 3340 N N . THR D 1 27 ? -39.470 60.309 -35.000 1.00 129.12 10 THR D N 1
ATOM 3341 C CA . THR D 1 27 ? -40.506 60.040 -33.960 1.00 126.59 10 THR D CA 1
ATOM 3342 C C . THR D 1 27 ? -39.922 60.467 -32.615 1.00 122.98 10 THR D C 1
ATOM 3343 O O . THR D 1 27 ? -38.738 60.852 -32.589 1.00 109.18 10 THR D O 1
ATOM 3347 N N . ASP D 1 28 ? -40.697 60.393 -31.537 1.00 142.63 11 ASP D N 1
ATOM 3348 C CA . ASP D 1 28 ? -40.137 60.611 -30.177 1.00 167.47 11 ASP D CA 1
ATOM 3349 C C . ASP D 1 28 ? -39.280 59.386 -29.813 1.00 164.65 11 ASP D C 1
ATOM 3350 O O . ASP D 1 28 ? -38.136 59.606 -29.352 1.00 152.23 11 ASP D O 1
ATOM 3355 N N . ILE D 1 29 ? -39.767 58.160 -30.069 1.00 152.31 12 ILE D N 1
ATOM 3356 C CA . ILE D 1 29 ? -39.000 56.894 -29.826 1.00 137.37 12 ILE D CA 1
ATOM 3357 C C . ILE D 1 29 ? -37.618 56.984 -30.482 1.00 122.58 12 ILE D C 1
ATOM 3358 O O . ILE D 1 29 ? -36.644 56.580 -29.836 1.00 117.68 12 ILE D O 1
ATOM 3363 N N . GLU D 1 30 ? -37.538 57.462 -31.723 1.00 123.12 13 GLU D N 1
ATOM 3364 C CA . GLU D 1 30 ? -36.264 57.496 -32.489 1.00 131.11 13 GLU D CA 1
ATOM 3365 C C . GLU D 1 30 ? -35.300 58.478 -31.798 1.00 140.78 13 GLU D C 1
ATOM 3366 O O . GLU D 1 30 ? -34.200 58.034 -31.388 1.00 117.18 13 GLU D O 1
ATOM 3372 N N . TYR D 1 31 ? -35.712 59.738 -31.607 1.00 163.38 14 TYR D N 1
ATOM 3373 C CA . TYR D 1 31 ? -34.896 60.797 -30.948 1.00 162.25 14 TYR D CA 1
ATOM 3374 C C . TYR D 1 31 ? -34.355 60.253 -29.616 1.00 143.27 14 TYR D C 1
ATOM 3375 O O . TYR D 1 31 ? -33.130 60.317 -29.411 1.00 123.60 14 TYR D O 1
ATOM 3384 N N . ILE D 1 32 ? -35.227 59.707 -28.760 1.00 131.10 15 ILE D N 1
ATOM 3385 C CA . ILE D 1 32 ? -34.847 59.204 -27.403 1.00 132.29 15 ILE D CA 1
ATOM 3386 C C . ILE D 1 32 ? -33.585 58.339 -27.553 1.00 139.39 15 ILE D C 1
ATOM 3387 O O . ILE D 1 32 ? -32.493 58.846 -27.237 1.00 145.95 15 ILE D O 1
ATOM 3392 N N . VAL D 1 33 ? -33.727 57.112 -28.072 1.00 144.76 16 VAL D N 1
ATOM 3393 C CA . VAL D 1 33 ? -32.652 56.073 -28.187 1.00 137.17 16 VAL D CA 1
ATOM 3394 C C . VAL D 1 33 ? -31.400 56.670 -28.844 1.00 139.24 16 VAL D C 1
ATOM 3395 O O . VAL D 1 33 ? -30.324 56.660 -28.195 1.00 127.99 16 VAL D O 1
ATOM 3399 N N . THR D 1 34 ? -31.546 57.157 -30.083 1.00 132.19 17 THR D N 1
ATOM 3400 C CA . THR D 1 34 ? -30.441 57.616 -30.971 1.00 131.99 17 THR D CA 1
ATOM 3401 C C . THR D 1 34 ? -29.611 58.713 -30.294 1.00 137.38 17 THR D C 1
ATOM 3402 O O . THR D 1 34 ? -28.405 58.780 -30.611 1.00 134.72 17 THR D O 1
ATOM 3406 N N . GLN D 1 35 ? -30.238 59.541 -29.439 1.00 129.02 18 GLN D N 1
ATOM 3407 C CA . GLN D 1 35 ? -29.642 60.766 -28.838 1.00 107.02 18 GLN D CA 1
ATOM 3408 C C . GLN D 1 35 ? -29.549 60.626 -27.325 1.00 102.35 18 GLN D C 1
ATOM 3409 O O . GLN D 1 35 ? -28.446 60.854 -26.790 1.00 95.16 18 GLN D O 1
ATOM 3415 N N . GLU D 1 36 ? -30.672 60.296 -26.681 1.00 114.01 19 GLU D N 1
ATOM 3416 C CA . GLU D 1 36 ? -30.820 60.257 -25.198 1.00 131.55 19 GLU D CA 1
ATOM 3417 C C . GLU D 1 36 ? -30.380 58.882 -24.665 1.00 126.61 19 GLU D C 1
ATOM 3418 O O . GLU D 1 36 ? -30.587 58.638 -23.450 1.00 101.32 19 GLU D O 1
ATOM 3424 N N . ASN D 1 37 ? -29.783 58.039 -25.530 1.00 122.94 20 ASN D N 1
ATOM 3425 C CA . ASN D 1 37 ? -29.193 56.715 -25.187 1.00 108.38 20 ASN D CA 1
ATOM 3426 C C . ASN D 1 37 ? -30.236 55.883 -24.436 1.00 109.92 20 ASN D C 1
ATOM 3427 O O . ASN D 1 37 ? -29.852 55.198 -23.489 1.00 105.02 20 ASN D O 1
ATOM 3432 N N . GLY D 1 38 ? -31.512 55.975 -24.823 1.00 124.53 21 GLY D N 1
ATOM 3433 C CA . GLY D 1 38 ? -32.636 55.273 -24.168 1.00 133.19 21 GLY D CA 1
ATOM 3434 C C . GLY D 1 38 ? -32.705 53.827 -24.611 1.00 129.78 21 GLY D C 1
ATOM 3435 O O . GLY D 1 38 ? -31.637 53.241 -24.839 1.00 158.26 21 GLY D O 1
ATOM 3436 N N . THR D 1 39 ? -33.903 53.263 -24.768 1.00 120.00 22 THR D N 1
ATOM 3437 C CA . THR D 1 39 ? -34.053 51.894 -25.325 1.00 117.98 22 THR D CA 1
ATOM 3438 C C . THR D 1 39 ? -35.510 51.571 -25.700 1.00 127.75 22 THR D C 1
ATOM 3439 O O . THR D 1 39 ? -36.404 51.685 -24.832 1.00 121.79 22 THR D O 1
ATOM 3443 N N . GLU D 1 40 ? -35.716 51.149 -26.955 1.00 128.06 23 GLU D N 1
ATOM 3444 C CA . GLU D 1 40 ? -37.004 50.613 -27.467 1.00 116.36 23 GLU D CA 1
ATOM 3445 C C . GLU D 1 40 ? -37.415 49.485 -26.534 1.00 108.57 23 GLU D C 1
ATOM 3446 O O . GLU D 1 40 ? -36.562 48.809 -25.969 1.00 102.71 23 GLU D O 1
ATOM 3452 N N . PRO D 1 41 ? -38.727 49.247 -26.339 1.00 115.92 24 PRO D N 1
ATOM 3453 C CA . PRO D 1 41 ? -39.181 48.071 -25.599 1.00 111.56 24 PRO D CA 1
ATOM 3454 C C . PRO D 1 41 ? -38.956 46.824 -26.445 1.00 102.11 24 PRO D C 1
ATOM 3455 O O . PRO D 1 41 ? -38.906 46.903 -27.670 1.00 109.43 24 PRO D O 1
ATOM 3459 N N . PRO D 1 42 ? -38.867 45.629 -25.833 1.00 103.75 25 PRO D N 1
ATOM 3460 C CA . PRO D 1 42 ? -38.531 44.412 -26.567 1.00 112.86 25 PRO D CA 1
ATOM 3461 C C . PRO D 1 42 ? -39.720 43.879 -27.382 1.00 114.14 25 PRO D C 1
ATOM 3462 O O . PRO D 1 42 ? -40.835 44.007 -26.936 1.00 114.97 25 PRO D O 1
ATOM 3466 N N . PHE D 1 43 ? -39.454 43.287 -28.546 1.00 113.43 26 PHE D N 1
ATOM 3467 C CA . PHE D 1 43 ? -40.486 42.725 -29.454 1.00 103.59 26 PHE D CA 1
ATOM 3468 C C . PHE D 1 43 ? -41.356 43.882 -29.980 1.00 113.99 26 PHE D C 1
ATOM 3469 O O . PHE D 1 43 ? -42.586 43.944 -29.657 1.00 96.27 26 PHE D O 1
ATOM 3477 N N . MET D 1 44 ? -40.710 44.793 -30.734 1.00 124.64 27 MET D N 1
ATOM 3478 C CA . MET D 1 44 ? -41.336 45.885 -31.538 1.00 115.59 27 MET D CA 1
ATOM 3479 C C . MET D 1 44 ? -40.316 46.421 -32.556 1.00 112.61 27 MET D C 1
ATOM 3480 O O . MET D 1 44 ? -39.105 46.121 -32.418 1.00 109.98 27 MET D O 1
ATOM 3485 N N . ASN D 1 45 ? -40.837 47.255 -33.469 1.00 143.20 28 ASN D N 1
ATOM 3486 C CA . ASN D 1 45 ? -40.342 47.704 -34.808 1.00 158.02 28 ASN D CA 1
ATOM 3487 C C . ASN D 1 45 ? -39.944 46.495 -35.662 1.00 149.11 28 ASN D C 1
ATOM 3488 O O . ASN D 1 45 ? -39.066 45.734 -35.209 1.00 127.37 28 ASN D O 1
ATOM 3493 N N . GLU D 1 46 ? -40.552 46.370 -36.860 1.00 171.70 29 GLU D N 1
ATOM 3494 C CA . GLU D 1 46 ? -40.385 45.229 -37.812 1.00 170.23 29 GLU D CA 1
ATOM 3495 C C . GLU D 1 46 ? -38.886 45.092 -38.107 1.00 160.06 29 GLU D C 1
ATOM 3496 O O . GLU D 1 46 ? -38.480 45.228 -39.282 1.00 175.40 29 GLU D O 1
ATOM 3502 N N . TYR D 1 47 ? -38.116 44.833 -37.042 1.00 133.55 30 TYR D N 1
ATOM 3503 C CA . TYR D 1 47 ? -36.643 44.645 -37.038 1.00 116.52 30 TYR D CA 1
ATOM 3504 C C . TYR D 1 47 ? -36.283 43.502 -36.078 1.00 120.98 30 TYR D C 1
ATOM 3505 O O . TYR D 1 47 ? -35.429 42.669 -36.476 1.00 106.10 30 TYR D O 1
ATOM 3514 N N . TRP D 1 48 ? -36.941 43.427 -34.908 1.00 127.04 31 TRP D N 1
ATOM 3515 C CA . TRP D 1 48 ? -36.875 42.282 -33.953 1.00 112.68 31 TRP D CA 1
ATOM 3516 C C . TRP D 1 48 ? -36.989 40.934 -34.690 1.00 112.83 31 TRP D C 1
ATOM 3517 O O . TRP D 1 48 ? -36.110 40.080 -34.457 1.00 108.14 31 TRP D O 1
ATOM 3528 N N . ASN D 1 49 ? -38.023 40.733 -35.526 1.00 123.64 32 ASN D N 1
ATOM 3529 C CA . ASN D 1 49 ? -38.356 39.410 -36.135 1.00 130.87 32 ASN D CA 1
ATOM 3530 C C . ASN D 1 49 ? -38.105 39.400 -37.659 1.00 138.68 32 ASN D C 1
ATOM 3531 O O . ASN D 1 49 ? -38.512 38.415 -38.316 1.00 149.00 32 ASN D O 1
ATOM 3536 N N . HIS D 1 50 ? -37.392 40.403 -38.188 1.00 129.41 33 HIS D N 1
ATOM 3537 C CA . HIS D 1 50 ? -37.118 40.631 -39.636 1.00 126.28 33 HIS D CA 1
ATOM 3538 C C . HIS D 1 50 ? -36.112 39.586 -40.143 1.00 140.98 33 HIS D C 1
ATOM 3539 O O . HIS D 1 50 ? -35.182 39.225 -39.392 1.00 143.90 33 HIS D O 1
ATOM 3546 N N . PHE D 1 51 ? -36.325 39.085 -41.360 1.00 158.85 34 PHE D N 1
ATOM 3547 C CA . PHE D 1 51 ? -35.417 38.156 -42.086 1.00 162.37 34 PHE D CA 1
ATOM 3548 C C . PHE D 1 51 ? -35.076 38.742 -43.457 1.00 162.13 34 PHE D C 1
ATOM 3549 O O . PHE D 1 51 ? -34.248 38.143 -44.160 1.00 152.02 34 PHE D O 1
ATOM 3557 N N . ALA D 1 52 ? -35.693 39.879 -43.802 1.00 170.37 35 ALA D N 1
ATOM 3558 C CA . ALA D 1 52 ? -35.713 40.489 -45.152 1.00 177.48 35 ALA D CA 1
ATOM 3559 C C . ALA D 1 52 ? -34.299 40.902 -45.570 1.00 154.71 35 ALA D C 1
ATOM 3560 O O . ALA D 1 52 ? -33.576 41.483 -44.737 1.00 155.66 35 ALA D O 1
ATOM 3562 N N . LYS D 1 53 ? -33.942 40.633 -46.827 1.00 130.44 36 LYS D N 1
ATOM 3563 C CA . LYS D 1 53 ? -32.562 40.809 -47.338 1.00 132.79 36 LYS D CA 1
ATOM 3564 C C . LYS D 1 53 ? -32.397 42.229 -47.861 1.00 133.80 36 LYS D C 1
ATOM 3565 O O . LYS D 1 53 ? -33.221 42.673 -48.677 1.00 146.18 36 LYS D O 1
ATOM 3571 N N . GLY D 1 54 ? -31.354 42.889 -47.366 1.00 141.10 37 GLY D N 1
ATOM 3572 C CA . GLY D 1 54 ? -30.957 44.264 -47.711 1.00 149.81 37 GLY D CA 1
ATOM 3573 C C . GLY D 1 54 ? -29.859 44.725 -46.776 1.00 136.75 37 GLY D C 1
ATOM 3574 O O . GLY D 1 54 ? -29.059 43.868 -46.348 1.00 128.52 37 GLY D O 1
ATOM 3575 N N . ILE D 1 55 ? -29.815 46.023 -46.471 1.00 128.88 38 ILE D N 1
ATOM 3576 C CA . ILE D 1 55 ? -28.961 46.570 -45.381 1.00 126.89 38 ILE D CA 1
ATOM 3577 C C . ILE D 1 55 ? -29.792 47.559 -44.565 1.00 141.06 38 ILE D C 1
ATOM 3578 O O . ILE D 1 55 ? -30.766 48.139 -45.125 1.00 134.14 38 ILE D O 1
ATOM 3583 N N . TYR D 1 56 ? -29.421 47.677 -43.284 1.00 144.98 39 TYR D N 1
ATOM 3584 C CA . TYR D 1 56 ? -30.026 48.542 -42.236 1.00 140.08 39 TYR D CA 1
ATOM 3585 C C . TYR D 1 56 ? -29.138 49.781 -42.068 1.00 133.76 39 TYR D C 1
ATOM 3586 O O . TYR D 1 56 ? -27.901 49.612 -41.984 1.00 122.38 39 TYR D O 1
ATOM 3595 N N . VAL D 1 57 ? -29.726 50.982 -42.030 1.00 135.74 40 VAL D N 1
ATOM 3596 C CA . VAL D 1 57 ? -28.950 52.258 -42.101 1.00 153.33 40 VAL D CA 1
ATOM 3597 C C . VAL D 1 57 ? -29.276 53.154 -40.892 1.00 160.63 40 VAL D C 1
ATOM 3598 O O . VAL D 1 57 ? -30.439 53.127 -40.400 1.00 135.25 40 VAL D O 1
ATOM 3602 N N . ASP D 1 58 ? -28.255 53.901 -40.436 1.00 160.88 41 ASP D N 1
ATOM 3603 C CA . ASP D 1 58 ? -28.294 54.892 -39.327 1.00 151.19 41 ASP D CA 1
ATOM 3604 C C . ASP D 1 58 ? -29.357 55.933 -39.681 1.00 170.27 41 ASP D C 1
ATOM 3605 O O . ASP D 1 58 ? -29.103 56.728 -40.607 1.00 185.70 41 ASP D O 1
ATOM 3610 N N . SER D 1 61 ? -27.492 59.713 -40.267 1.00 158.15 44 SER D N 1
ATOM 3611 C CA . SER D 1 61 ? -26.511 59.870 -41.377 1.00 167.34 44 SER D CA 1
ATOM 3612 C C . SER D 1 61 ? -26.875 58.954 -42.559 1.00 159.04 44 SER D C 1
ATOM 3613 O O . SER D 1 61 ? -26.235 59.099 -43.633 1.00 133.59 44 SER D O 1
ATOM 3616 N N . GLY D 1 62 ? -27.852 58.051 -42.376 1.00 146.36 45 GLY D N 1
ATOM 3617 C CA . GLY D 1 62 ? -28.286 57.063 -43.387 1.00 149.03 45 GLY D CA 1
ATOM 3618 C C . GLY D 1 62 ? -27.154 56.139 -43.811 1.00 163.64 45 GLY D C 1
ATOM 3619 O O . GLY D 1 62 ? -27.307 55.444 -44.837 1.00 164.55 45 GLY D O 1
ATOM 3620 N N . LYS D 1 63 ? -26.056 56.119 -43.050 1.00 179.88 46 LYS D N 1
ATOM 3621 C CA . LYS D 1 63 ? -24.819 55.352 -43.355 1.00 187.00 46 LYS D CA 1
ATOM 3622 C C . LYS D 1 63 ? -25.095 53.870 -43.100 1.00 202.60 46 LYS D C 1
ATOM 3623 O O . LYS D 1 63 ? -25.721 53.538 -42.097 1.00 234.22 46 LYS D O 1
ATOM 3629 N N . PRO D 1 64 ? -24.681 52.936 -43.994 1.00 185.44 47 PRO D N 1
ATOM 3630 C CA . PRO D 1 64 ? -24.832 51.497 -43.735 1.00 173.82 47 PRO D CA 1
ATOM 3631 C C . PRO D 1 64 ? -24.132 51.038 -42.439 1.00 187.77 47 PRO D C 1
ATOM 3632 O O . PRO D 1 64 ? -23.039 51.519 -42.196 1.00 226.30 47 PRO D O 1
ATOM 3636 N N . LEU D 1 65 ? -24.757 50.147 -41.646 1.00 162.86 48 LEU D N 1
ATOM 3637 C CA . LEU D 1 65 ? -24.256 49.701 -40.308 1.00 145.10 48 LEU D CA 1
ATOM 3638 C C . LEU D 1 65 ? -24.203 48.164 -40.220 1.00 134.56 48 LEU D C 1
ATOM 3639 O O . LEU D 1 65 ? -23.105 47.645 -39.994 1.00 131.12 48 LEU D O 1
ATOM 3644 N N . PHE D 1 66 ? -25.342 47.468 -40.328 1.00 130.88 49 PHE D N 1
ATOM 3645 C CA . PHE D 1 66 ? -25.439 45.985 -40.453 1.00 124.34 49 PHE D CA 1
ATOM 3646 C C . PHE D 1 66 ? -26.249 45.613 -41.698 1.00 130.50 49 PHE D C 1
ATOM 3647 O O . PHE D 1 66 ? -26.917 46.487 -42.315 1.00 117.99 49 PHE D O 1
ATOM 3655 N N . THR D 1 67 ? -26.222 44.325 -42.036 1.00 120.56 50 THR D N 1
ATOM 3656 C CA . THR D 1 67 ? -26.940 43.768 -43.205 1.00 109.28 50 THR D CA 1
ATOM 3657 C C . THR D 1 67 ? -27.768 42.549 -42.798 1.00 115.58 50 THR D C 1
ATOM 3658 O O . THR D 1 67 ? -27.368 41.848 -41.863 1.00 138.64 50 THR D O 1
ATOM 3662 N N . SER D 1 68 ? -28.865 42.307 -43.518 1.00 118.02 51 SER D N 1
ATOM 3663 C CA . SER D 1 68 ? -29.750 41.120 -43.400 1.00 108.49 51 SER D CA 1
ATOM 3664 C C . SER D 1 68 ? -28.911 39.847 -43.284 1.00 101.10 51 SER D C 1
ATOM 3665 O O . SER D 1 68 ? -29.297 38.971 -42.513 1.00 79.31 51 SER D O 1
ATOM 3668 N N . GLU D 1 69 ? -27.812 39.771 -44.046 1.00 109.96 52 GLU D N 1
ATOM 3669 C CA . GLU D 1 69 ? -26.963 38.561 -44.228 1.00 121.55 52 GLU D CA 1
ATOM 3670 C C . GLU D 1 69 ? -26.288 38.200 -42.892 1.00 125.90 52 GLU D C 1
ATOM 3671 O O . GLU D 1 69 ? -25.947 37.009 -42.733 1.00 151.82 52 GLU D O 1
ATOM 3677 N N . GLU D 1 70 ? -26.140 39.148 -41.950 1.00 122.95 53 GLU D N 1
ATOM 3678 C CA . GLU D 1 70 ? -25.414 38.946 -40.655 1.00 114.25 53 GLU D CA 1
ATOM 3679 C C . GLU D 1 70 ? -26.363 38.956 -39.449 1.00 99.99 53 GLU D C 1
ATOM 3680 O O . GLU D 1 70 ? -25.830 39.040 -38.326 1.00 82.94 53 GLU D O 1
ATOM 3686 N N . LYS D 1 71 ? -27.684 38.888 -39.674 1.00 98.59 54 LYS D N 1
ATOM 3687 C CA . LYS D 1 71 ? -28.751 38.983 -38.634 1.00 103.66 54 LYS D CA 1
ATOM 3688 C C . LYS D 1 71 ? -29.179 37.565 -38.250 1.00 103.13 54 LYS D C 1
ATOM 3689 O O . LYS D 1 71 ? -28.872 36.656 -39.019 1.00 106.99 54 LYS D O 1
ATOM 3695 N N . PHE D 1 72 ? -29.825 37.373 -37.099 1.00 111.67 55 PHE D N 1
ATOM 3696 C CA . PHE D 1 72 ? -30.360 36.050 -36.673 1.00 134.00 55 PHE D CA 1
ATOM 3697 C C . PHE D 1 72 ? -31.408 36.235 -35.569 1.00 150.43 55 PHE D C 1
ATOM 3698 O O . PHE D 1 72 ? -31.685 37.404 -35.206 1.00 177.48 55 PHE D O 1
ATOM 3706 N N . HIS D 1 73 ? -31.984 35.126 -35.077 1.00 132.28 56 HIS D N 1
ATOM 3707 C CA . HIS D 1 73 ? -33.106 35.119 -34.101 1.00 125.58 56 HIS D CA 1
ATOM 3708 C C . HIS D 1 73 ? -32.539 34.735 -32.731 1.00 130.59 56 HIS D C 1
ATOM 3709 O O . HIS D 1 73 ? -32.221 33.551 -32.530 1.00 142.09 56 HIS D O 1
ATOM 3716 N N . SER D 1 74 ? -32.353 35.742 -31.866 1.00 145.13 57 SER D N 1
ATOM 3717 C CA . SER D 1 74 ? -31.631 35.687 -30.563 1.00 140.43 57 SER D CA 1
ATOM 3718 C C . SER D 1 74 ? -32.602 35.325 -29.439 1.00 130.44 57 SER D C 1
ATOM 3719 O O . SER D 1 74 ? -32.160 34.777 -28.414 1.00 134.84 57 SER D O 1
ATOM 3722 N N . GLU D 1 75 ? -33.875 35.672 -29.625 1.00 125.19 58 GLU D N 1
ATOM 3723 C CA . GLU D 1 75 ? -34.955 35.443 -28.637 1.00 130.40 58 GLU D CA 1
ATOM 3724 C C . GLU D 1 75 ? -34.685 36.373 -27.445 1.00 113.20 58 GLU D C 1
ATOM 3725 O O . GLU D 1 75 ? -35.240 36.105 -26.372 1.00 104.24 58 GLU D O 1
ATOM 3731 N N . CYS D 1 76 ? -33.914 37.456 -27.665 1.00 114.48 59 CYS D N 1
ATOM 3732 C CA . CYS D 1 76 ? -33.417 38.423 -26.632 1.00 111.10 59 CYS D CA 1
ATOM 3733 C C . CYS D 1 76 ? -34.215 39.723 -26.655 1.00 104.40 59 CYS D C 1
ATOM 3734 O O . CYS D 1 76 ? -34.000 40.528 -25.714 1.00 98.83 59 CYS D O 1
ATOM 3737 N N . GLY D 1 77 ? -35.060 39.891 -27.688 1.00 99.98 60 GLY D N 1
ATOM 3738 C CA . GLY D 1 77 ? -36.126 40.907 -27.804 1.00 91.62 60 GLY D CA 1
ATOM 3739 C C . GLY D 1 77 ? -35.775 42.027 -28.775 1.00 99.21 60 GLY D C 1
ATOM 3740 O O . GLY D 1 77 ? -36.653 42.895 -29.021 1.00 111.57 60 GLY D O 1
ATOM 3741 N N . TRP D 1 78 ? -34.547 42.034 -29.313 1.00 100.53 61 TRP D N 1
ATOM 3742 C CA . TRP D 1 78 ? -34.001 43.162 -30.123 1.00 91.30 61 TRP D CA 1
ATOM 3743 C C . TRP D 1 78 ? -33.197 42.644 -31.303 1.00 84.51 61 TRP D C 1
ATOM 3744 O O . TRP D 1 78 ? -32.644 41.547 -31.255 1.00 85.00 61 TRP D O 1
ATOM 3755 N N . PRO D 1 79 ? -33.096 43.473 -32.366 1.00 91.25 62 PRO D N 1
ATOM 3756 C CA . PRO D 1 79 ? -32.256 43.184 -33.527 1.00 87.83 62 PRO D CA 1
ATOM 3757 C C . PRO D 1 79 ? -30.892 42.654 -33.096 1.00 79.96 62 PRO D C 1
ATOM 3758 O O . PRO D 1 79 ? -30.221 43.310 -32.350 1.00 76.62 62 PRO D O 1
ATOM 3762 N N . SER D 1 80 ? -30.539 41.467 -33.571 1.00 85.27 63 SER D N 1
ATOM 3763 C CA . SER D 1 80 ? -29.284 40.781 -33.192 1.00 88.29 63 SER D CA 1
ATOM 3764 C C . SER D 1 80 ? -28.475 40.464 -34.456 1.00 74.57 63 SER D C 1
ATOM 3765 O O . SER D 1 80 ? -29.015 39.899 -35.411 1.00 67.95 63 SER D O 1
ATOM 3768 N N . PHE D 1 81 ? -27.218 40.876 -34.461 1.00 69.55 64 PHE D N 1
ATOM 3769 C CA . PHE D 1 81 ? -26.287 40.678 -35.584 1.00 77.49 64 PHE D CA 1
ATOM 3770 C C . PHE D 1 81 ? -24.998 40.053 -35.041 1.00 81.87 64 PHE D C 1
ATOM 3771 O O . PHE D 1 81 ? -24.477 40.475 -33.968 1.00 77.29 64 PHE D O 1
ATOM 3779 N N . SER D 1 82 ? -24.499 39.059 -35.775 1.00 89.53 65 SER D N 1
ATOM 3780 C CA . SER D 1 82 ? -23.195 38.384 -35.549 1.00 94.18 65 SER D CA 1
ATOM 3781 C C . SER D 1 82 ? -22.081 39.439 -35.552 1.00 84.19 65 SER D C 1
ATOM 3782 O O . SER D 1 82 ? -21.195 39.397 -34.706 1.00 72.08 65 SER D O 1
ATOM 3785 N N . LYS D 1 83 ? -22.175 40.397 -36.463 1.00 93.10 66 LYS D N 1
ATOM 3786 C CA . LYS D 1 83 ? -21.095 41.372 -36.719 1.00 97.28 66 LYS D CA 1
ATOM 3787 C C . LYS D 1 83 ? -21.666 42.619 -37.421 1.00 109.16 66 LYS D C 1
ATOM 3788 O O . LYS D 1 83 ? -22.789 42.564 -38.027 1.00 94.77 66 LYS D O 1
ATOM 3794 N N . ALA D 1 84 ? -20.918 43.719 -37.301 1.00 108.46 67 ALA D N 1
ATOM 3795 C CA . ALA D 1 84 ? -21.105 44.980 -38.043 1.00 111.89 67 ALA D CA 1
ATOM 3796 C C . ALA D 1 84 ? -20.979 44.714 -39.548 1.00 125.28 67 ALA D C 1
ATOM 3797 O O . ALA D 1 84 ? -20.340 43.716 -39.919 1.00 125.82 67 ALA D O 1
ATOM 3799 N N . LEU D 1 85 ? -21.581 45.580 -40.372 1.00 139.62 68 LEU D N 1
ATOM 3800 C CA . LEU D 1 85 ? -21.409 45.618 -41.852 1.00 127.44 68 LEU D CA 1
ATOM 3801 C C . LEU D 1 85 ? -19.982 46.045 -42.226 1.00 122.45 68 LEU D C 1
ATOM 3802 O O . LEU D 1 85 ? -19.558 45.697 -43.334 1.00 114.60 68 LEU D O 1
ATOM 3807 N N . ASP D 1 86 ? -19.281 46.796 -41.368 1.00 135.78 69 ASP D N 1
ATOM 3808 C CA . ASP D 1 86 ? -17.887 47.245 -41.633 1.00 147.26 69 ASP D CA 1
ATOM 3809 C C . ASP D 1 86 ? -17.217 47.696 -40.333 1.00 148.79 69 ASP D C 1
ATOM 3810 O O . ASP D 1 86 ? -17.906 47.923 -39.324 1.00 132.35 69 ASP D O 1
ATOM 3815 N N . ASP D 1 87 ? -15.899 47.848 -40.415 1.00 170.09 70 ASP D N 1
ATOM 3816 C CA . ASP D 1 87 ? -15.003 48.404 -39.371 1.00 173.63 70 ASP D CA 1
ATOM 3817 C C . ASP D 1 87 ? -15.341 49.888 -39.160 1.00 162.23 70 ASP D C 1
ATOM 3818 O O . ASP D 1 87 ? -15.593 50.266 -38.011 1.00 144.85 70 ASP D O 1
ATOM 3823 N N . ASP D 1 88 ? -15.419 50.663 -40.249 1.00 176.93 71 ASP D N 1
ATOM 3824 C CA . ASP D 1 88 ? -15.410 52.154 -40.269 1.00 191.54 71 ASP D CA 1
ATOM 3825 C C . ASP D 1 88 ? -16.757 52.756 -39.829 1.00 191.53 71 ASP D C 1
ATOM 3826 O O . ASP D 1 88 ? -16.944 53.970 -40.039 1.00 209.06 71 ASP D O 1
ATOM 3831 N N . GLU D 1 89 ? -17.662 51.976 -39.238 1.00 174.87 72 GLU D N 1
ATOM 3832 C CA . GLU D 1 89 ? -19.082 52.383 -39.075 1.00 175.33 72 GLU D CA 1
ATOM 3833 C C . GLU D 1 89 ? -19.328 52.860 -37.642 1.00 150.01 72 GLU D C 1
ATOM 3834 O O . GLU D 1 89 ? -20.085 53.846 -37.470 1.00 147.58 72 GLU D O 1
ATOM 3840 N N . ILE D 1 90 ? -18.709 52.178 -36.673 1.00 128.17 73 ILE D N 1
ATOM 3841 C CA . ILE D 1 90 ? -19.230 52.019 -35.279 1.00 133.34 73 ILE D CA 1
ATOM 3842 C C . ILE D 1 90 ? -18.087 52.198 -34.276 1.00 118.87 73 ILE D C 1
ATOM 3843 O O . ILE D 1 90 ? -16.995 51.668 -34.512 1.00 124.66 73 ILE D O 1
ATOM 3848 N N . ILE D 1 91 ? -18.360 52.877 -33.166 1.00 117.26 74 ILE D N 1
ATOM 3849 C CA . ILE D 1 91 ? -17.396 53.090 -32.047 1.00 120.38 74 ILE D CA 1
ATOM 3850 C C . ILE D 1 91 ? -17.991 52.387 -30.825 1.00 104.87 74 ILE D C 1
ATOM 3851 O O . ILE D 1 91 ? -19.242 52.295 -30.750 1.00 90.80 74 ILE D O 1
ATOM 3856 N N . GLU D 1 92 ? -17.131 51.870 -29.941 1.00 95.18 75 GLU D N 1
ATOM 3857 C CA . GLU D 1 92 ? -17.528 50.985 -28.814 1.00 95.10 75 GLU D CA 1
ATOM 3858 C C . GLU D 1 92 ? -17.026 51.596 -27.504 1.00 98.51 75 GLU D C 1
ATOM 3859 O O . GLU D 1 92 ? -15.804 51.600 -27.301 1.00 107.18 75 GLU D O 1
ATOM 3865 N N . LEU D 1 93 ? -17.941 52.109 -26.673 1.00 101.21 76 LEU D N 1
ATOM 3866 C CA . LEU D 1 93 ? -17.633 52.777 -25.383 1.00 102.93 76 LEU D CA 1
ATOM 3867 C C . LEU D 1 93 ? -17.967 51.828 -24.239 1.00 101.92 76 LEU D C 1
ATOM 3868 O O . LEU D 1 93 ? -18.952 51.078 -24.396 1.00 100.87 76 LEU D O 1
ATOM 3873 N N . VAL D 1 94 ? -17.174 51.907 -23.158 1.00 94.86 77 VAL D N 1
ATOM 3874 C CA . VAL D 1 94 ? -17.396 51.272 -21.821 1.00 90.67 77 VAL D CA 1
ATOM 3875 C C . VAL D 1 94 ? -18.562 51.977 -21.124 1.00 92.46 77 VAL D C 1
ATOM 3876 O O . VAL D 1 94 ? -18.346 53.092 -20.639 1.00 109.32 77 VAL D O 1
ATOM 3880 N N . ASP D 1 95 ? -19.745 51.359 -21.063 1.00 93.29 78 ASP D N 1
ATOM 3881 C CA . ASP D 1 95 ? -20.932 51.962 -20.404 1.00 92.08 78 ASP D CA 1
ATOM 3882 C C . ASP D 1 95 ? -21.046 51.382 -18.995 1.00 92.90 78 ASP D C 1
ATOM 3883 O O . ASP D 1 95 ? -21.138 50.139 -18.881 1.00 90.10 78 ASP D O 1
ATOM 3888 N N . LYS D 1 96 ? -21.066 52.247 -17.973 1.00 93.73 79 LYS D N 1
ATOM 3889 C CA . LYS D 1 96 ? -21.189 51.827 -16.549 1.00 100.78 79 LYS D CA 1
ATOM 3890 C C . LYS D 1 96 ? -22.574 52.196 -15.997 1.00 101.25 79 LYS D C 1
ATOM 3891 O O . LYS D 1 96 ? -22.819 51.901 -14.800 1.00 100.23 79 LYS D O 1
ATOM 3897 N N . SER D 1 97 ? -23.456 52.767 -16.831 1.00 90.52 80 SER D N 1
ATOM 3898 C CA . SER D 1 97 ? -24.909 52.899 -16.549 1.00 87.52 80 SER D CA 1
ATOM 3899 C C . SER D 1 97 ? -25.358 51.735 -15.669 1.00 91.01 80 SER D C 1
ATOM 3900 O O . SER D 1 97 ? -24.970 50.570 -15.967 1.00 96.19 80 SER D O 1
ATOM 3903 N N . PHE D 1 98 ? -26.182 52.035 -14.666 1.00 92.94 81 PHE D N 1
ATOM 3904 C CA . PHE D 1 98 ? -26.888 51.031 -13.833 1.00 101.33 81 PHE D CA 1
ATOM 3905 C C . PHE D 1 98 ? -25.848 50.080 -13.238 1.00 98.29 81 PHE D C 1
ATOM 3906 O O . PHE D 1 98 ? -26.037 48.846 -13.341 1.00 87.44 81 PHE D O 1
ATOM 3914 N N . GLY D 1 99 ? -24.772 50.652 -12.685 1.00 93.60 82 GLY D N 1
ATOM 3915 C CA . GLY D 1 99 ? -23.806 49.964 -11.811 1.00 97.25 82 GLY D CA 1
ATOM 3916 C C . GLY D 1 99 ? -22.978 48.940 -12.559 1.00 104.98 82 GLY D C 1
ATOM 3917 O O . GLY D 1 99 ? -21.887 48.623 -12.074 1.00 124.62 82 GLY D O 1
ATOM 3918 N N . MET D 1 100 ? -23.469 48.464 -13.707 1.00 108.60 83 MET D N 1
ATOM 3919 C CA . MET D 1 100 ? -22.935 47.305 -14.471 1.00 102.61 83 MET D CA 1
ATOM 3920 C C . MET D 1 100 ? -21.836 47.789 -15.413 1.00 95.27 83 MET D C 1
ATOM 3921 O O . MET D 1 100 ? -21.745 49.014 -15.606 1.00 104.86 83 MET D O 1
ATOM 3926 N N . VAL D 1 101 ? -21.096 46.847 -16.011 1.00 87.98 84 VAL D N 1
ATOM 3927 C CA . VAL D 1 101 ? -20.139 47.071 -17.143 1.00 92.27 84 VAL D CA 1
ATOM 3928 C C . VAL D 1 101 ? -20.797 46.572 -18.424 1.00 82.31 84 VAL D C 1
ATOM 3929 O O . VAL D 1 101 ? -21.126 45.394 -18.460 1.00 89.69 84 VAL D O 1
ATOM 3933 N N . ARG D 1 102 ? -20.910 47.394 -19.459 1.00 76.20 85 ARG D N 1
ATOM 3934 C CA . ARG D 1 102 ? -21.319 46.899 -20.796 1.00 73.32 85 ARG D CA 1
ATOM 3935 C C . ARG D 1 102 ? -20.432 47.571 -21.845 1.00 70.10 85 ARG D C 1
ATOM 3936 O O . ARG D 1 102 ? -19.441 48.203 -21.454 1.00 68.32 85 ARG D O 1
ATOM 3944 N N . THR D 1 103 ? -20.761 47.404 -23.123 1.00 70.50 86 THR D N 1
ATOM 3945 C CA . THR D 1 103 ? -20.061 48.058 -24.253 1.00 72.58 86 THR D CA 1
ATOM 3946 C C . THR D 1 103 ? -21.112 48.723 -25.146 1.00 74.90 86 THR D C 1
ATOM 3947 O O . THR D 1 103 ? -21.704 48.024 -25.980 1.00 72.79 86 THR D O 1
ATOM 3951 N N . GLU D 1 104 ? -21.357 50.018 -24.918 1.00 89.96 87 GLU D N 1
ATOM 3952 C CA . GLU D 1 104 ? -22.296 50.846 -25.717 1.00 100.37 87 GLU D CA 1
ATOM 3953 C C . GLU D 1 104 ? -21.769 50.861 -27.149 1.00 104.96 87 GLU D C 1
ATOM 3954 O O . GLU D 1 104 ? -20.567 51.085 -27.327 1.00 111.20 87 GLU D O 1
ATOM 3960 N N . VAL D 1 105 ? -22.647 50.589 -28.109 1.00 110.64 88 VAL D N 1
ATOM 3961 C CA . VAL D 1 105 ? -22.380 50.694 -29.569 1.00 112.72 88 VAL D CA 1
ATOM 3962 C C . VAL D 1 105 ? -23.067 51.971 -30.083 1.00 119.44 88 VAL D C 1
ATOM 3963 O O . VAL D 1 105 ? -24.293 52.128 -29.868 1.00 112.42 88 VAL D O 1
ATOM 3967 N N . ARG D 1 106 ? -22.292 52.866 -30.703 1.00 118.82 89 ARG D N 1
ATOM 3968 C CA . ARG D 1 106 ? -22.766 54.145 -31.298 1.00 125.15 89 ARG D CA 1
ATOM 3969 C C . ARG D 1 106 ? -22.284 54.184 -32.763 1.00 140.42 89 ARG D C 1
ATOM 3970 O O . ARG D 1 106 ? -21.489 53.292 -33.124 1.00 147.18 89 ARG D O 1
ATOM 3978 N N . SER D 1 107 ? -22.754 55.133 -33.592 1.00 142.50 90 SER D N 1
ATOM 3979 C CA . SER D 1 107 ? -22.280 55.345 -34.993 1.00 136.65 90 SER D CA 1
ATOM 3980 C C . SER D 1 107 ? -20.948 56.108 -34.981 1.00 160.64 90 SER D C 1
ATOM 3981 O O . SER D 1 107 ? -20.818 57.059 -34.184 1.00 186.21 90 SER D O 1
ATOM 3984 N N . GLU D 1 108 ? -19.990 55.730 -35.830 1.00 176.04 91 GLU D N 1
ATOM 3985 C CA . GLU D 1 108 ? -18.765 56.548 -36.044 1.00 176.10 91 GLU D CA 1
ATOM 3986 C C . GLU D 1 108 ? -19.228 57.922 -36.522 1.00 166.43 91 GLU D C 1
ATOM 3987 O O . GLU D 1 108 ? -18.835 58.932 -35.898 1.00 140.99 91 GLU D O 1
ATOM 3993 N N . GLU D 1 109 ? -20.061 57.907 -37.572 1.00 159.84 92 GLU D N 1
ATOM 3994 C CA . GLU D 1 109 ? -20.452 59.083 -38.393 1.00 146.37 92 GLU D CA 1
ATOM 3995 C C . GLU D 1 109 ? -21.392 59.983 -37.584 1.00 129.03 92 GLU D C 1
ATOM 3996 O O . GLU D 1 109 ? -21.033 61.151 -37.341 1.00 126.18 92 GLU D O 1
ATOM 4002 N N . SER D 1 110 ? -22.550 59.452 -37.192 1.00 108.35 93 SER D N 1
ATOM 4003 C CA . SER D 1 110 ? -23.695 60.224 -36.652 1.00 103.37 93 SER D CA 1
ATOM 4004 C C . SER D 1 110 ? -23.776 60.114 -35.127 1.00 109.94 93 SER D C 1
ATOM 4005 O O . SER D 1 110 ? -24.886 60.383 -34.604 1.00 108.28 93 SER D O 1
ATOM 4008 N N . ASN D 1 111 ? -22.673 59.743 -34.452 1.00 119.43 94 ASN D N 1
ATOM 4009 C CA . ASN D 1 111 ? -22.572 59.531 -32.974 1.00 121.92 94 ASN D CA 1
ATOM 4010 C C . ASN D 1 111 ? -23.966 59.433 -32.343 1.00 127.98 94 ASN D C 1
ATOM 4011 O O . ASN D 1 111 ? -24.261 60.231 -31.426 1.00 112.53 94 ASN D O 1
ATOM 4016 N N . SER D 1 112 ? -24.756 58.454 -32.774 1.00 143.18 95 SER D N 1
ATOM 4017 C CA . SER D 1 112 ? -26.104 58.233 -32.196 1.00 135.64 95 SER D CA 1
ATOM 4018 C C . SER D 1 112 ? -26.063 56.936 -31.388 1.00 139.19 95 SER D C 1
ATOM 4019 O O . SER D 1 112 ? -25.438 55.988 -31.867 1.00 151.13 95 SER D O 1
ATOM 4022 N N . HIS D 1 113 ? -26.670 56.914 -30.201 1.00 135.37 96 HIS D N 1
ATOM 4023 C CA . HIS D 1 113 ? -26.681 55.681 -29.370 1.00 128.06 96 HIS D CA 1
ATOM 4024 C C . HIS D 1 113 ? -27.233 54.541 -30.222 1.00 118.09 96 HIS D C 1
ATOM 4025 O O . HIS D 1 113 ? -28.317 54.714 -30.772 1.00 112.13 96 HIS D O 1
ATOM 4032 N N . LEU D 1 114 ? -26.506 53.431 -30.337 1.00 119.48 97 LEU D N 1
ATOM 4033 C CA . LEU D 1 114 ? -26.993 52.311 -31.181 1.00 112.28 97 LEU D CA 1
ATOM 4034 C C . LEU D 1 114 ? -27.451 51.146 -30.304 1.00 109.95 97 LEU D C 1
ATOM 4035 O O . LEU D 1 114 ? -28.468 50.530 -30.632 1.00 94.10 97 LEU D O 1
ATOM 4040 N N . GLY D 1 115 ? -26.719 50.864 -29.232 1.00 98.42 98 GLY D N 1
ATOM 4041 C CA . GLY D 1 115 ? -27.108 49.757 -28.347 1.00 99.74 98 GLY D CA 1
ATOM 4042 C C . GLY D 1 115 ? -25.902 49.188 -27.644 1.00 92.01 98 GLY D C 1
ATOM 4043 O O . GLY D 1 115 ? -25.032 49.971 -27.247 1.00 88.43 98 GLY D O 1
ATOM 4044 N N . HIS D 1 116 ? -25.857 47.866 -27.512 1.00 86.58 99 HIS D N 1
ATOM 4045 C CA . HIS D 1 116 ? -24.744 47.169 -26.830 1.00 83.83 99 HIS D CA 1
ATOM 4046 C C . HIS D 1 116 ? -24.297 45.938 -27.595 1.00 83.23 99 HIS D C 1
ATOM 4047 O O . HIS D 1 116 ? -25.042 45.438 -28.449 1.00 97.85 99 HIS D O 1
ATOM 4054 N N . VAL D 1 117 ? -23.114 45.462 -27.255 1.00 76.29 100 VAL D N 1
ATOM 4055 C CA . VAL D 1 117 ? -22.556 44.231 -27.860 1.00 81.73 100 VAL D CA 1
ATOM 4056 C C . VAL D 1 117 ? -22.123 43.347 -26.696 1.00 87.34 100 VAL D C 1
ATOM 4057 O O . VAL D 1 117 ? -21.850 43.923 -25.599 1.00 88.25 100 VAL D O 1
ATOM 4061 N N . PHE D 1 118 ? -22.166 42.025 -26.918 1.00 81.03 101 PHE D N 1
ATOM 4062 C CA . PHE D 1 118 ? -21.812 40.949 -25.955 1.00 75.84 101 PHE D CA 1
ATOM 4063 C C . PHE D 1 118 ? -21.164 39.801 -26.720 1.00 79.91 101 PHE D C 1
ATOM 4064 O O . PHE D 1 118 ? -21.273 39.785 -27.952 1.00 90.99 101 PHE D O 1
ATOM 4072 N N . ASN D 1 119 ? -20.603 38.829 -26.001 1.00 86.33 102 ASN D N 1
ATOM 4073 C CA . ASN D 1 119 ? -19.962 37.620 -26.586 1.00 88.72 102 ASN D CA 1
ATOM 4074 C C . ASN D 1 119 ? -20.827 36.407 -26.209 1.00 98.23 102 ASN D C 1
ATOM 4075 O O . ASN D 1 119 ? -20.298 35.433 -25.625 1.00 101.36 102 ASN D O 1
ATOM 4080 N N . ASP D 1 120 ? -22.124 36.481 -26.519 1.00 91.93 103 ASP D N 1
ATOM 4081 C CA . ASP D 1 120 ? -23.119 35.420 -26.222 1.00 89.37 103 ASP D CA 1
ATOM 4082 C C . ASP D 1 120 ? -23.877 35.107 -27.518 1.00 93.15 103 ASP D C 1
ATOM 4083 O O . ASP D 1 120 ? -25.058 34.726 -27.473 1.00 100.06 103 ASP D O 1
ATOM 4088 N N . GLY D 1 121 ? -23.214 35.258 -28.654 1.00 92.87 104 GLY D N 1
ATOM 4089 C CA . GLY D 1 121 ? -23.880 35.150 -29.959 1.00 94.77 104 GLY D CA 1
ATOM 4090 C C . GLY D 1 121 ? -23.467 33.880 -30.684 1.00 95.45 104 GLY D C 1
ATOM 4091 O O . GLY D 1 121 ? -22.499 33.223 -30.301 1.00 80.93 104 GLY D O 1
ATOM 4092 N N . PRO D 1 122 ? -24.161 33.541 -31.791 1.00 103.12 105 PRO D N 1
ATOM 4093 C CA . PRO D 1 122 ? -23.840 32.354 -32.563 1.00 103.02 105 PRO D CA 1
ATOM 4094 C C . PRO D 1 122 ? -22.315 32.270 -32.574 1.00 99.38 105 PRO D C 1
ATOM 4095 O O . PRO D 1 122 ? -21.677 33.237 -32.939 1.00 93.76 105 PRO D O 1
ATOM 4099 N N . LYS D 1 123 ? -21.809 31.128 -32.117 1.00 110.64 106 LYS D N 1
ATOM 4100 C CA . LYS D 1 123 ? -20.371 30.836 -31.907 1.00 120.96 106 LYS D CA 1
ATOM 4101 C C . LYS D 1 123 ? -19.743 30.620 -33.286 1.00 113.38 106 LYS D C 1
ATOM 4102 O O . LYS D 1 123 ? -18.708 31.248 -33.561 1.00 105.72 106 LYS D O 1
ATOM 4108 N N . GLU D 1 124 ? -20.400 29.822 -34.135 1.00 123.43 107 GLU D N 1
ATOM 4109 C CA . GLU D 1 124 ? -19.945 29.499 -35.517 1.00 134.17 107 GLU D CA 1
ATOM 4110 C C . GLU D 1 124 ? -19.843 30.784 -36.364 1.00 130.11 107 GLU D C 1
ATOM 4111 O O . GLU D 1 124 ? -19.010 30.791 -37.293 1.00 133.70 107 GLU D O 1
ATOM 4117 N N . SER D 1 125 ? -20.635 31.826 -36.081 1.00 123.69 108 SER D N 1
ATOM 4118 C CA . SER D 1 125 ? -20.492 33.167 -36.719 1.00 125.29 108 SER D CA 1
ATOM 4119 C C . SER D 1 125 ? -20.017 34.187 -35.669 1.00 114.38 108 SER D C 1
ATOM 4120 O O . SER D 1 125 ? -20.737 35.183 -35.423 1.00 121.76 108 SER D O 1
ATOM 4123 N N . GLY D 1 126 ? -18.857 33.910 -35.049 1.00 98.06 109 GLY D N 1
ATOM 4124 C CA . GLY D 1 126 ? -17.983 34.907 -34.391 1.00 102.76 109 GLY D CA 1
ATOM 4125 C C . GLY D 1 126 ? -18.214 35.087 -32.894 1.00 100.37 109 GLY D C 1
ATOM 4126 O O . GLY D 1 126 ? -17.380 35.744 -32.254 1.00 97.79 109 GLY D O 1
ATOM 4127 N N . GLY D 1 127 ? -19.321 34.586 -32.343 1.00 108.27 110 GLY D N 1
ATOM 4128 C CA . GLY D 1 127 ? -19.573 34.582 -30.889 1.00 98.63 110 GLY D CA 1
ATOM 4129 C C . GLY D 1 127 ? -20.110 35.909 -30.394 1.00 96.48 110 GLY D C 1
ATOM 4130 O O . GLY D 1 127 ? -20.712 35.919 -29.303 1.00 97.17 110 GLY D O 1
ATOM 4131 N N . LEU D 1 128 ? -19.908 36.988 -31.158 1.00 91.78 111 LEU D N 1
ATOM 4132 C CA . LEU D 1 128 ? -20.365 38.356 -30.794 1.00 92.85 111 LEU D CA 1
ATOM 4133 C C . LEU D 1 128 ? -21.872 38.462 -31.052 1.00 84.65 111 LEU D C 1
ATOM 4134 O O . LEU D 1 128 ? -22.341 37.952 -32.093 1.00 94.45 111 LEU D O 1
ATOM 4139 N N . ARG D 1 129 ? -22.605 39.090 -30.138 1.00 72.81 112 ARG D N 1
ATOM 4140 C CA . ARG D 1 129 ? -23.982 39.558 -30.419 1.00 81.07 112 ARG D CA 1
ATOM 4141 C C . ARG D 1 129 ? -24.029 41.073 -30.254 1.00 81.94 112 ARG D C 1
ATOM 4142 O O . ARG D 1 129 ? -23.902 41.582 -29.114 1.00 78.16 112 ARG D O 1
ATOM 4150 N N . TYR D 1 130 ? -24.207 41.757 -31.375 1.00 80.52 113 TYR D N 1
ATOM 4151 C CA . TYR D 1 130 ? -24.707 43.146 -31.417 1.00 79.29 113 TYR D CA 1
ATOM 4152 C C . TYR D 1 130 ? -26.210 43.070 -31.209 1.00 77.77 113 TYR D C 1
ATOM 4153 O O . TYR D 1 130 ? -26.864 42.502 -32.082 1.00 78.60 113 TYR D O 1
ATOM 4162 N N . CYS D 1 131 ? -26.715 43.551 -30.072 1.00 85.34 114 CYS D N 1
ATOM 4163 C CA . CYS D 1 131 ? -28.169 43.788 -29.838 1.00 93.94 114 CYS D CA 1
ATOM 4164 C C . CYS D 1 131 ? -28.467 45.292 -29.960 1.00 91.90 114 CYS D C 1
ATOM 4165 O O . CYS D 1 131 ? -28.069 46.060 -29.066 1.00 95.53 114 CYS D O 1
ATOM 4168 N N . ILE D 1 132 ? -29.168 45.680 -31.027 1.00 90.82 115 ILE D N 1
ATOM 4169 C CA . ILE D 1 132 ? -29.352 47.088 -31.474 1.00 89.89 115 ILE D CA 1
ATOM 4170 C C . ILE D 1 132 ? -30.819 47.492 -31.369 1.00 96.32 115 ILE D C 1
ATOM 4171 O O . ILE D 1 132 ? -31.669 46.643 -31.637 1.00 93.81 115 ILE D O 1
ATOM 4176 N N . ASN D 1 133 ? -31.118 48.733 -30.988 1.00 111.14 116 ASN D N 1
ATOM 4177 C CA . ASN D 1 133 ? -32.534 49.163 -31.046 1.00 113.94 116 ASN D CA 1
ATOM 4178 C C . ASN D 1 133 ? -32.847 49.318 -32.534 1.00 115.96 116 ASN D C 1
ATOM 4179 O O . ASN D 1 133 ? -31.988 49.818 -33.259 1.00 99.02 116 ASN D O 1
ATOM 4184 N N . SER D 1 134 ? -34.028 48.888 -32.965 1.00 116.64 117 SER D N 1
ATOM 4185 C CA . SER D 1 134 ? -34.443 48.970 -34.386 1.00 122.27 117 SER D CA 1
ATOM 4186 C C . SER D 1 134 ? -34.578 50.432 -34.801 1.00 120.63 117 SER D C 1
ATOM 4187 O O . SER D 1 134 ? -34.281 50.745 -35.969 1.00 104.64 117 SER D O 1
ATOM 4190 N N . ALA D 1 135 ? -35.057 51.264 -33.876 1.00 125.68 118 ALA D N 1
ATOM 4191 C CA . ALA D 1 135 ? -35.254 52.710 -34.111 1.00 130.28 118 ALA D CA 1
ATOM 4192 C C . ALA D 1 135 ? -34.025 53.309 -34.797 1.00 122.51 118 ALA D C 1
ATOM 4193 O O . ALA D 1 135 ? -34.152 53.780 -35.934 1.00 110.40 118 ALA D O 1
ATOM 4195 N N . ALA D 1 136 ? -32.868 53.259 -34.141 1.00 119.94 119 ALA D N 1
ATOM 4196 C CA . ALA D 1 136 ? -31.671 53.876 -34.760 1.00 120.36 119 ALA D CA 1
ATOM 4197 C C . ALA D 1 136 ? -31.340 53.170 -36.082 1.00 122.35 119 ALA D C 1
ATOM 4198 O O . ALA D 1 136 ? -30.189 53.297 -36.561 1.00 124.43 119 ALA D O 1
ATOM 4200 N N . ILE D 1 137 ? -32.308 52.459 -36.663 1.00 117.82 120 ILE D N 1
ATOM 4201 C CA . ILE D 1 137 ? -32.102 51.643 -37.892 1.00 129.36 120 ILE D CA 1
ATOM 4202 C C . ILE D 1 137 ? -33.290 51.851 -38.829 1.00 113.04 120 ILE D C 1
ATOM 4203 O O . ILE D 1 137 ? -34.420 51.731 -38.342 1.00 91.88 120 ILE D O 1
ATOM 4208 N N . GLN D 1 138 ? -33.017 52.114 -40.114 1.00 118.90 121 GLN D N 1
ATOM 4209 C CA . GLN D 1 138 ? -34.009 52.068 -41.224 1.00 135.29 121 GLN D CA 1
ATOM 4210 C C . GLN D 1 138 ? -33.511 51.091 -42.297 1.00 151.11 121 GLN D C 1
ATOM 4211 O O . GLN D 1 138 ? -32.366 51.259 -42.760 1.00 146.82 121 GLN D O 1
ATOM 4217 N N . PHE D 1 139 ? -34.346 50.115 -42.674 1.00 153.73 122 PHE D N 1
ATOM 4218 C CA . PHE D 1 139 ? -34.014 49.033 -43.637 1.00 158.57 122 PHE D CA 1
ATOM 4219 C C . PHE D 1 139 ? -34.415 49.437 -45.057 1.00 156.19 122 PHE D C 1
ATOM 4220 O O . PHE D 1 139 ? -35.316 50.282 -45.213 1.00 146.34 122 PHE D O 1
ATOM 4228 N N . ILE D 1 140 ? -33.648 49.004 -46.076 1.00 153.34 123 ILE D N 1
ATOM 4229 C CA . ILE D 1 140 ? -33.967 49.195 -47.522 1.00 153.50 123 ILE D CA 1
ATOM 4230 C C . ILE D 1 140 ? -33.822 47.834 -48.222 1.00 163.74 123 ILE D C 1
ATOM 4231 O O . ILE D 1 140 ? -32.697 47.338 -48.267 1.00 164.22 123 ILE D O 1
ATOM 4236 N N . PRO D 1 141 ? -34.908 47.194 -48.717 1.00 172.34 124 PRO D N 1
ATOM 4237 C CA . PRO D 1 141 ? -34.853 45.873 -49.401 1.00 173.31 124 PRO D CA 1
ATOM 4238 C C . PRO D 1 141 ? -33.996 45.694 -50.671 1.00 167.20 124 PRO D C 1
ATOM 4239 O O . PRO D 1 141 ? -33.936 46.597 -51.475 1.00 174.24 124 PRO D O 1
ATOM 4243 N N . TYR D 1 142 ? -33.275 44.568 -50.727 1.00 157.74 125 TYR D N 1
ATOM 4244 C CA . TYR D 1 142 ? -32.291 44.124 -51.759 1.00 146.48 125 TYR D CA 1
ATOM 4245 C C . TYR D 1 142 ? -32.083 45.058 -52.961 1.00 152.46 125 TYR D C 1
ATOM 4246 O O . TYR D 1 142 ? -31.298 46.010 -52.858 1.00 120.20 125 TYR D O 1
ATOM 4255 N N . GLU D 1 143 ? -32.731 44.739 -54.085 1.00 165.66 126 GLU D N 1
ATOM 4256 C CA . GLU D 1 143 ? -32.570 45.443 -55.392 1.00 165.98 126 GLU D CA 1
ATOM 4257 C C . GLU D 1 143 ? -32.449 46.966 -55.263 1.00 161.28 126 GLU D C 1
ATOM 4258 O O . GLU D 1 143 ? -31.512 47.518 -55.860 1.00 156.53 126 GLU D O 1
ATOM 4264 N N . LYS D 1 144 ? -33.343 47.612 -54.511 1.00 164.42 127 LYS D N 1
ATOM 4265 C CA . LYS D 1 144 ? -33.358 49.095 -54.356 1.00 163.13 127 LYS D CA 1
ATOM 4266 C C . LYS D 1 144 ? -31.962 49.678 -54.081 1.00 167.05 127 LYS D C 1
ATOM 4267 O O . LYS D 1 144 ? -31.617 50.685 -54.723 1.00 157.18 127 LYS D O 1
ATOM 4273 N N . LEU D 1 145 ? -31.217 49.078 -53.150 1.00 166.20 128 LEU D N 1
ATOM 4274 C CA . LEU D 1 145 ? -29.861 49.514 -52.714 1.00 173.61 128 LEU D CA 1
ATOM 4275 C C . LEU D 1 145 ? -28.996 50.027 -53.880 1.00 166.48 128 LEU D C 1
ATOM 4276 O O . LEU D 1 145 ? -28.189 50.940 -53.632 1.00 153.46 128 LEU D O 1
ATOM 4281 N N . GLU D 1 146 ? -29.123 49.453 -55.083 1.00 185.36 129 GLU D N 1
ATOM 4282 C CA . GLU D 1 146 ? -28.355 49.954 -56.260 1.00 197.15 129 GLU D CA 1
ATOM 4283 C C . GLU D 1 146 ? -29.105 51.152 -56.848 1.00 195.14 129 GLU D C 1
ATOM 4284 O O . GLU D 1 146 ? -28.427 52.064 -57.378 1.00 181.96 129 GLU D O 1
ATOM 4290 N N . GLU D 1 147 ? -30.442 51.131 -56.753 1.00 173.70 130 GLU D N 1
ATOM 4291 C CA . GLU D 1 147 ? -31.320 52.315 -56.950 1.00 156.16 130 GLU D CA 1
ATOM 4292 C C . GLU D 1 147 ? -30.843 53.435 -56.016 1.00 172.04 130 GLU D C 1
ATOM 4293 O O . GLU D 1 147 ? -30.134 54.335 -56.507 1.00 179.94 130 GLU D O 1
ATOM 4299 N N . LEU D 1 148 ? -31.127 53.342 -54.710 1.00 177.10 131 LEU D N 1
ATOM 4300 C CA . LEU D 1 148 ? -30.828 54.422 -53.724 1.00 155.82 131 LEU D CA 1
ATOM 4301 C C . LEU D 1 148 ? -29.320 54.455 -53.371 1.00 170.17 131 LEU D C 1
ATOM 4302 O O . LEU D 1 148 ? -28.996 54.723 -52.189 1.00 159.67 131 LEU D O 1
ATOM 4307 N N . GLY D 1 149 ? -28.432 54.219 -54.357 1.00 162.49 132 GLY D N 1
ATOM 4308 C CA . GLY D 1 149 ? -26.985 54.536 -54.327 1.00 147.83 132 GLY D CA 1
ATOM 4309 C C . GLY D 1 149 ? -26.226 53.827 -53.217 1.00 138.94 132 GLY D C 1
ATOM 4310 O O . GLY D 1 149 ? -25.721 54.509 -52.312 1.00 132.67 132 GLY D O 1
ATOM 4311 N N . TYR D 1 150 ? -26.144 52.500 -53.300 1.00 147.22 133 TYR D N 1
ATOM 4312 C CA . TYR D 1 150 ? -25.458 51.598 -52.336 1.00 143.06 133 TYR D CA 1
ATOM 4313 C C . TYR D 1 150 ? -24.891 50.399 -53.094 1.00 140.29 133 TYR D C 1
ATOM 4314 O O . TYR D 1 150 ? -23.692 50.075 -52.920 1.00 115.10 133 TYR D O 1
ATOM 4323 N N . GLY D 1 151 ? -25.787 49.746 -53.850 1.00 138.04 134 GLY D N 1
ATOM 4324 C CA . GLY D 1 151 ? -25.512 48.795 -54.941 1.00 136.10 134 GLY D CA 1
ATOM 4325 C C . GLY D 1 151 ? -24.152 48.152 -54.807 1.00 144.41 134 GLY D C 1
ATOM 4326 O O . GLY D 1 151 ? -24.108 46.958 -54.422 1.00 160.81 134 GLY D O 1
ATOM 4327 N N . ASP D 1 152 ? -23.090 48.907 -55.118 1.00 128.71 135 ASP D N 1
ATOM 4328 C CA . ASP D 1 152 ? -21.692 48.400 -55.132 1.00 138.88 135 ASP D CA 1
ATOM 4329 C C . ASP D 1 152 ? -21.413 47.780 -53.757 1.00 159.21 135 ASP D C 1
ATOM 4330 O O . ASP D 1 152 ? -20.719 48.424 -52.932 1.00 158.15 135 ASP D O 1
ATOM 4335 N N . LEU D 1 153 ? -21.954 46.563 -53.569 1.00 170.23 136 LEU D N 1
ATOM 4336 C CA . LEU D 1 153 ? -22.126 45.818 -52.288 1.00 157.02 136 LEU D CA 1
ATOM 4337 C C . LEU D 1 153 ? -22.444 44.348 -52.640 1.00 141.81 136 LEU D C 1
ATOM 4338 O O . LEU D 1 153 ? -23.545 44.060 -53.188 1.00 109.30 136 LEU D O 1
ATOM 4343 N N . ILE D 1 154 ? -21.460 43.477 -52.390 1.00 141.17 137 ILE D N 1
ATOM 4344 C CA . ILE D 1 154 ? -21.389 42.044 -52.812 1.00 139.02 137 ILE D CA 1
ATOM 4345 C C . ILE D 1 154 ? -22.716 41.348 -52.516 1.00 138.16 137 ILE D C 1
ATOM 4346 O O . ILE D 1 154 ? -23.385 40.958 -53.495 1.00 113.89 137 ILE D O 1
ATOM 4351 N N . SER D 1 155 ? -23.052 41.212 -51.224 1.00 142.73 138 SER D N 1
ATOM 4352 C CA . SER D 1 155 ? -24.272 40.554 -50.697 1.00 132.14 138 SER D CA 1
ATOM 4353 C C . SER D 1 155 ? -24.555 39.242 -51.455 1.00 144.25 138 SER D C 1
ATOM 4354 O O . SER D 1 155 ? -25.731 39.004 -51.810 1.00 135.51 138 SER D O 1
ATOM 4357 N N . HIS D 1 156 ? -23.507 38.428 -51.668 1.00 150.11 139 HIS D N 1
ATOM 4358 C CA . HIS D 1 156 ? -23.437 37.179 -52.492 1.00 152.34 139 HIS D CA 1
ATOM 4359 C C . HIS D 1 156 ? -24.589 37.044 -53.507 1.00 151.78 139 HIS D C 1
ATOM 4360 O O . HIS D 1 156 ? -24.623 37.855 -54.452 1.00 141.14 139 HIS D O 1
ATOM 4367 N N . PHE D 1 157 ? -25.489 36.067 -53.299 1.00 165.87 140 PHE D N 1
ATOM 4368 C CA . PHE D 1 157 ? -26.328 35.362 -54.314 1.00 174.52 140 PHE D CA 1
ATOM 4369 C C . PHE D 1 157 ? -27.235 36.336 -55.077 1.00 180.34 140 PHE D C 1
ATOM 4370 O O . PHE D 1 157 ? -27.382 37.511 -54.675 1.00 168.93 140 PHE D O 1
ATOM 4378 N N . ASP D 1 158 ? -27.814 35.828 -56.167 1.00 183.63 141 ASP D N 1
ATOM 4379 C CA . ASP D 1 158 ? -28.944 36.438 -56.914 1.00 186.23 141 ASP D CA 1
ATOM 4380 C C . ASP D 1 158 ? -30.231 35.747 -56.444 1.00 196.42 141 ASP D C 1
ATOM 4381 O O . ASP D 1 158 ? -30.397 34.536 -56.602 1.00 194.06 141 ASP D O 1
ATOM 4386 N N . LYS E 1 23 ? -24.736 -8.532 -0.564 1.00 151.18 6 LYS E N 1
ATOM 4387 C CA . LYS E 1 23 ? -25.846 -8.028 0.310 1.00 130.84 6 LYS E CA 1
ATOM 4388 C C . LYS E 1 23 ? -27.034 -7.581 -0.555 1.00 136.79 6 LYS E C 1
ATOM 4389 O O . LYS E 1 23 ? -26.904 -6.523 -1.190 1.00 150.70 6 LYS E O 1
ATOM 4395 N N . SER E 1 24 ? -28.142 -8.341 -0.574 1.00 142.84 7 SER E N 1
ATOM 4396 C CA . SER E 1 24 ? -29.362 -8.066 -1.389 1.00 139.91 7 SER E CA 1
ATOM 4397 C C . SER E 1 24 ? -30.625 -8.437 -0.604 1.00 136.64 7 SER E C 1
ATOM 4398 O O . SER E 1 24 ? -31.419 -9.253 -1.110 1.00 136.64 7 SER E O 1
ATOM 4401 N N . GLU E 1 25 ? -30.807 -7.839 0.575 1.00 139.36 8 GLU E N 1
ATOM 4402 C CA . GLU E 1 25 ? -31.967 -8.084 1.474 1.00 159.05 8 GLU E CA 1
ATOM 4403 C C . GLU E 1 25 ? -32.729 -6.755 1.625 1.00 181.52 8 GLU E C 1
ATOM 4404 O O . GLU E 1 25 ? -33.326 -6.519 2.694 1.00 198.30 8 GLU E O 1
ATOM 4410 N N . LEU E 1 26 ? -32.730 -5.946 0.556 1.00 181.58 9 LEU E N 1
ATOM 4411 C CA . LEU E 1 26 ? -33.440 -4.641 0.422 1.00 171.59 9 LEU E CA 1
ATOM 4412 C C . LEU E 1 26 ? -34.298 -4.683 -0.849 1.00 157.80 9 LEU E C 1
ATOM 4413 O O . LEU E 1 26 ? -34.187 -5.680 -1.582 1.00 152.99 9 LEU E O 1
ATOM 4418 N N . THR E 1 27 ? -35.098 -3.643 -1.121 1.00 154.08 10 THR E N 1
ATOM 4419 C CA . THR E 1 27 ? -35.965 -3.562 -2.333 1.00 156.07 10 THR E CA 1
ATOM 4420 C C . THR E 1 27 ? -35.045 -3.789 -3.540 1.00 146.70 10 THR E C 1
ATOM 4421 O O . THR E 1 27 ? -33.819 -3.688 -3.336 1.00 116.94 10 THR E O 1
ATOM 4425 N N . ASP E 1 28 ? -35.593 -4.137 -4.714 1.00 159.51 11 ASP E N 1
ATOM 4426 C CA . ASP E 1 28 ? -34.807 -4.321 -5.972 1.00 186.31 11 ASP E CA 1
ATOM 4427 C C . ASP E 1 28 ? -34.206 -2.956 -6.350 1.00 188.47 11 ASP E C 1
ATOM 4428 O O . ASP E 1 28 ? -32.986 -2.893 -6.647 1.00 151.20 11 ASP E O 1
ATOM 4433 N N . ILE E 1 29 ? -35.023 -1.896 -6.309 1.00 186.50 12 ILE E N 1
ATOM 4434 C CA . ILE E 1 29 ? -34.601 -0.495 -6.617 1.00 159.07 12 ILE E CA 1
ATOM 4435 C C . ILE E 1 29 ? -33.431 -0.111 -5.695 1.00 133.53 12 ILE E C 1
ATOM 4436 O O . ILE E 1 29 ? -32.478 0.475 -6.203 1.00 125.60 12 ILE E O 1
ATOM 4441 N N . GLU E 1 30 ? -33.463 -0.496 -4.416 1.00 133.36 13 GLU E N 1
ATOM 4442 C CA . GLU E 1 30 ? -32.378 -0.209 -3.435 1.00 149.62 13 GLU E CA 1
ATOM 4443 C C . GLU E 1 30 ? -31.069 -0.893 -3.862 1.00 156.64 13 GLU E C 1
ATOM 4444 O O . GLU E 1 30 ? -30.006 -0.279 -3.680 1.00 159.89 13 GLU E O 1
ATOM 4450 N N . TYR E 1 31 ? -31.144 -2.103 -4.424 1.00 172.10 14 TYR E N 1
ATOM 4451 C CA . TYR E 1 31 ? -29.983 -2.935 -4.856 1.00 170.13 14 TYR E CA 1
ATOM 4452 C C . TYR E 1 31 ? -29.399 -2.350 -6.152 1.00 150.32 14 TYR E C 1
ATOM 4453 O O . TYR E 1 31 ? -28.166 -2.125 -6.213 1.00 128.45 14 TYR E O 1
ATOM 4462 N N . ILE E 1 32 ? -30.279 -2.062 -7.118 1.00 131.16 15 ILE E N 1
ATOM 4463 C CA . ILE E 1 32 ? -29.958 -1.714 -8.537 1.00 123.01 15 ILE E CA 1
ATOM 4464 C C . ILE E 1 32 ? -28.996 -0.514 -8.603 1.00 104.56 15 ILE E C 1
ATOM 4465 O O . ILE E 1 32 ? -27.981 -0.597 -9.310 1.00 89.16 15 ILE E O 1
ATOM 4470 N N . VAL E 1 33 ? -29.338 0.580 -7.928 1.00 94.48 16 VAL E N 1
ATOM 4471 C CA . VAL E 1 33 ? -28.460 1.768 -7.730 1.00 93.50 16 VAL E CA 1
ATOM 4472 C C . VAL E 1 33 ? -27.074 1.272 -7.305 1.00 99.14 16 VAL E C 1
ATOM 4473 O O . VAL E 1 33 ? -26.138 1.280 -8.144 1.00 94.53 16 VAL E O 1
ATOM 4477 N N . THR E 1 34 ? -27.006 0.794 -6.061 1.00 102.79 17 THR E N 1
ATOM 4478 C CA . THR E 1 34 ? -25.795 0.601 -5.213 1.00 113.70 17 THR E CA 1
ATOM 4479 C C . THR E 1 34 ? -24.743 -0.281 -5.891 1.00 127.51 17 THR E C 1
ATOM 4480 O O . THR E 1 34 ? -23.550 0.090 -5.866 1.00 123.84 17 THR E O 1
ATOM 4484 N N . GLN E 1 35 ? -25.185 -1.424 -6.421 1.00 133.27 18 GLN E N 1
ATOM 4485 C CA . GLN E 1 35 ? -24.324 -2.523 -6.925 1.00 128.04 18 GLN E CA 1
ATOM 4486 C C . GLN E 1 35 ? -24.120 -2.369 -8.436 1.00 132.65 18 GLN E C 1
ATOM 4487 O O . GLN E 1 35 ? -23.146 -2.938 -8.953 1.00 156.44 18 GLN E O 1
ATOM 4493 N N . GLU E 1 36 ? -24.996 -1.634 -9.124 1.00 126.21 19 GLU E N 1
ATOM 4494 C CA . GLU E 1 36 ? -25.068 -1.660 -10.607 1.00 127.85 19 GLU E CA 1
ATOM 4495 C C . GLU E 1 36 ? -25.099 -0.240 -11.170 1.00 121.41 19 GLU E C 1
ATOM 4496 O O . GLU E 1 36 ? -25.631 -0.058 -12.290 1.00 105.83 19 GLU E O 1
ATOM 4502 N N . ASN E 1 37 ? -24.595 0.734 -10.417 1.00 118.59 20 ASN E N 1
ATOM 4503 C CA . ASN E 1 37 ? -24.490 2.133 -10.899 1.00 122.15 20 ASN E CA 1
ATOM 4504 C C . ASN E 1 37 ? -25.724 2.454 -11.754 1.00 140.15 20 ASN E C 1
ATOM 4505 O O . ASN E 1 37 ? -25.591 2.745 -12.970 1.00 120.41 20 ASN E O 1
ATOM 4510 N N . GLY E 1 38 ? -26.894 2.327 -11.126 1.00 161.30 21 GLY E N 1
ATOM 4511 C CA . GLY E 1 38 ? -28.189 2.793 -11.647 1.00 151.34 21 GLY E CA 1
ATOM 4512 C C . GLY E 1 38 ? -28.524 4.171 -11.105 1.00 149.05 21 GLY E C 1
ATOM 4513 O O . GLY E 1 38 ? -27.635 4.821 -10.482 1.00 120.67 21 GLY E O 1
ATOM 4514 N N . THR E 1 39 ? -29.764 4.604 -11.334 1.00 143.38 22 THR E N 1
ATOM 4515 C CA . THR E 1 39 ? -30.285 5.935 -10.938 1.00 137.31 22 THR E CA 1
ATOM 4516 C C . THR E 1 39 ? -31.739 5.808 -10.480 1.00 129.63 22 THR E C 1
ATOM 4517 O O . THR E 1 39 ? -32.587 5.365 -11.286 1.00 105.43 22 THR E O 1
ATOM 4521 N N . GLU E 1 40 ? -32.008 6.184 -9.231 1.00 120.72 23 GLU E N 1
ATOM 4522 C CA . GLU E 1 40 ? -33.387 6.407 -8.723 1.00 113.16 23 GLU E CA 1
ATOM 4523 C C . GLU E 1 40 ? -33.985 7.592 -9.480 1.00 107.47 23 GLU E C 1
ATOM 4524 O O . GLU E 1 40 ? -33.224 8.431 -9.954 1.00 121.92 23 GLU E O 1
ATOM 4530 N N . PRO E 1 41 ? -35.330 7.727 -9.622 1.00 91.20 24 PRO E N 1
ATOM 4531 C CA . PRO E 1 41 ? -35.911 8.891 -10.298 1.00 94.08 24 PRO E CA 1
ATOM 4532 C C . PRO E 1 41 ? -35.636 10.191 -9.542 1.00 86.36 24 PRO E C 1
ATOM 4533 O O . PRO E 1 41 ? -35.087 10.175 -8.447 1.00 97.29 24 PRO E O 1
ATOM 4537 N N . PRO E 1 42 ? -35.940 11.372 -10.105 1.00 79.03 25 PRO E N 1
ATOM 4538 C CA . PRO E 1 42 ? -35.798 12.615 -9.368 1.00 86.87 25 PRO E CA 1
ATOM 4539 C C . PRO E 1 42 ? -37.134 12.885 -8.670 1.00 95.94 25 PRO E C 1
ATOM 4540 O O . PRO E 1 42 ? -38.167 12.447 -9.179 1.00 88.82 25 PRO E O 1
ATOM 4544 N N . PHE E 1 43 ? -37.047 13.541 -7.505 1.00 101.78 26 PHE E N 1
ATOM 4545 C CA . PHE E 1 43 ? -38.160 14.081 -6.680 1.00 92.91 26 PHE E CA 1
ATOM 4546 C C . PHE E 1 43 ? -38.786 12.958 -5.878 1.00 103.45 26 PHE E C 1
ATOM 4547 O O . PHE E 1 43 ? -38.929 13.146 -4.653 1.00 114.51 26 PHE E O 1
ATOM 4555 N N . MET E 1 44 ? -39.131 11.871 -6.579 1.00 113.64 27 MET E N 1
ATOM 4556 C CA . MET E 1 44 ? -39.779 10.642 -6.052 1.00 122.07 27 MET E CA 1
ATOM 4557 C C . MET E 1 44 ? -39.197 10.289 -4.683 1.00 122.83 27 MET E C 1
ATOM 4558 O O . MET E 1 44 ? -39.991 9.908 -3.799 1.00 153.16 27 MET E O 1
ATOM 4563 N N . ASN E 1 45 ? -37.878 10.417 -4.507 1.00 115.44 28 ASN E N 1
ATOM 4564 C CA . ASN E 1 45 ? -37.186 9.959 -3.273 1.00 128.27 28 ASN E CA 1
ATOM 4565 C C . ASN E 1 45 ? -37.646 10.786 -2.059 1.00 147.95 28 ASN E C 1
ATOM 4566 O O . ASN E 1 45 ? -37.958 11.988 -2.223 1.00 168.70 28 ASN E O 1
ATOM 4571 N N . GLU E 1 46 ? -37.729 10.135 -0.890 1.00 170.65 29 GLU E N 1
ATOM 4572 C CA . GLU E 1 46 ? -38.048 10.768 0.417 1.00 180.58 29 GLU E CA 1
ATOM 4573 C C . GLU E 1 46 ? -36.958 11.806 0.722 1.00 170.59 29 GLU E C 1
ATOM 4574 O O . GLU E 1 46 ? -37.315 12.953 1.064 1.00 166.29 29 GLU E O 1
ATOM 4580 N N . TYR E 1 47 ? -35.689 11.431 0.517 1.00 141.40 30 TYR E N 1
ATOM 4581 C CA . TYR E 1 47 ? -34.489 12.141 1.027 1.00 138.00 30 TYR E CA 1
ATOM 4582 C C . TYR E 1 47 ? -34.201 13.409 0.212 1.00 133.73 30 TYR E C 1
ATOM 4583 O O . TYR E 1 47 ? -33.518 14.319 0.751 1.00 120.09 30 TYR E O 1
ATOM 4592 N N . TRP E 1 48 ? -34.703 13.464 -1.029 1.00 131.89 31 TRP E N 1
ATOM 4593 C CA . TRP E 1 48 ? -34.620 14.632 -1.954 1.00 124.96 31 TRP E CA 1
ATOM 4594 C C . TRP E 1 48 ? -34.927 15.923 -1.190 1.00 121.18 31 TRP E C 1
ATOM 4595 O O . TRP E 1 48 ? -34.053 16.826 -1.174 1.00 92.07 31 TRP E O 1
ATOM 4606 N N . ASN E 1 49 ? -36.149 16.007 -0.643 1.00 136.46 32 ASN E N 1
ATOM 4607 C CA . ASN E 1 49 ? -36.620 17.085 0.268 1.00 136.14 32 ASN E CA 1
ATOM 4608 C C . ASN E 1 49 ? -36.546 16.525 1.685 1.00 126.17 32 ASN E C 1
ATOM 4609 O O . ASN E 1 49 ? -37.159 15.471 1.884 1.00 113.00 32 ASN E O 1
ATOM 4614 N N . HIS E 1 50 ? -35.796 17.167 2.593 1.00 132.47 33 HIS E N 1
ATOM 4615 C CA . HIS E 1 50 ? -35.476 16.611 3.938 1.00 147.66 33 HIS E CA 1
ATOM 4616 C C . HIS E 1 50 ? -34.884 17.678 4.872 1.00 142.09 33 HIS E C 1
ATOM 4617 O O . HIS E 1 50 ? -35.665 18.416 5.506 1.00 127.67 33 HIS E O 1
ATOM 4624 N N . PHE E 1 51 ? -33.555 17.710 5.012 1.00 142.68 34 PHE E N 1
ATOM 4625 C CA . PHE E 1 51 ? -32.811 18.721 5.802 1.00 150.08 34 PHE E CA 1
ATOM 4626 C C . PHE E 1 51 ? -32.916 18.424 7.309 1.00 160.85 34 PHE E C 1
ATOM 4627 O O . PHE E 1 51 ? -32.269 19.163 8.073 1.00 179.96 34 PHE E O 1
ATOM 4635 N N . ALA E 1 52 ? -33.672 17.392 7.724 1.00 147.97 35 ALA E N 1
ATOM 4636 C CA . ALA E 1 52 ? -33.909 16.996 9.139 1.00 140.91 35 ALA E CA 1
ATOM 4637 C C . ALA E 1 52 ? -32.585 16.732 9.886 1.00 152.45 35 ALA E C 1
ATOM 4638 O O . ALA E 1 52 ? -31.848 15.826 9.451 1.00 154.77 35 ALA E O 1
ATOM 4640 N N . LYS E 1 53 ? -32.318 17.471 10.982 1.00 157.40 36 LYS E N 1
ATOM 4641 C CA . LYS E 1 53 ? -31.066 17.424 11.806 1.00 157.77 36 LYS E CA 1
ATOM 4642 C C . LYS E 1 53 ? -30.724 15.973 12.169 1.00 154.45 36 LYS E C 1
ATOM 4643 O O . LYS E 1 53 ? -31.567 15.301 12.791 1.00 149.85 36 LYS E O 1
ATOM 4649 N N . GLY E 1 54 ? -29.512 15.535 11.818 1.00 154.25 37 GLY E N 1
ATOM 4650 C CA . GLY E 1 54 ? -29.035 14.149 11.994 1.00 148.92 37 GLY E CA 1
ATOM 4651 C C . GLY E 1 54 ? -27.985 13.798 10.953 1.00 145.86 37 GLY E C 1
ATOM 4652 O O . GLY E 1 54 ? -27.133 14.674 10.669 1.00 137.27 37 GLY E O 1
ATOM 4653 N N . ILE E 1 55 ? -28.029 12.570 10.413 1.00 137.74 38 ILE E N 1
ATOM 4654 C CA . ILE E 1 55 ? -27.059 12.073 9.388 1.00 137.85 38 ILE E CA 1
ATOM 4655 C C . ILE E 1 55 ? -27.741 11.060 8.458 1.00 143.40 38 ILE E C 1
ATOM 4656 O O . ILE E 1 55 ? -28.832 10.559 8.810 1.00 118.87 38 ILE E O 1
ATOM 4661 N N . TYR E 1 56 ? -27.077 10.797 7.322 1.00 154.24 39 TYR E N 1
ATOM 4662 C CA . TYR E 1 56 ? -27.408 9.800 6.267 1.00 144.44 39 TYR E CA 1
ATOM 4663 C C . TYR E 1 56 ? -26.169 8.906 6.026 1.00 144.32 39 TYR E C 1
ATOM 4664 O O . TYR E 1 56 ? -25.156 9.399 5.473 1.00 132.73 39 TYR E O 1
ATOM 4673 N N . VAL E 1 57 ? -26.214 7.633 6.433 1.00 141.90 40 VAL E N 1
ATOM 4674 C CA . VAL E 1 57 ? -25.053 6.691 6.332 1.00 143.04 40 VAL E CA 1
ATOM 4675 C C . VAL E 1 57 ? -25.274 5.738 5.148 1.00 146.88 40 VAL E C 1
ATOM 4676 O O . VAL E 1 57 ? -26.354 5.811 4.520 1.00 145.63 40 VAL E O 1
ATOM 4680 N N . ASP E 1 58 ? -24.282 4.878 4.879 1.00 138.82 41 ASP E N 1
ATOM 4681 C CA . ASP E 1 58 ? -24.259 3.888 3.767 1.00 137.26 41 ASP E CA 1
ATOM 4682 C C . ASP E 1 58 ? -25.310 2.821 4.084 1.00 132.87 41 ASP E C 1
ATOM 4683 O O . ASP E 1 58 ? -25.334 2.369 5.240 1.00 125.97 41 ASP E O 1
ATOM 4688 N N . LYS E 1 59 ? -26.128 2.448 3.091 1.00 139.74 42 LYS E N 1
ATOM 4689 C CA . LYS E 1 59 ? -27.243 1.460 3.203 1.00 152.85 42 LYS E CA 1
ATOM 4690 C C . LYS E 1 59 ? -26.717 0.041 2.893 1.00 154.62 42 LYS E C 1
ATOM 4691 O O . LYS E 1 59 ? -27.548 -0.873 2.752 1.00 153.03 42 LYS E O 1
ATOM 4697 N N . ILE E 1 60 ? -25.394 -0.160 2.805 1.00 166.86 43 ILE E N 1
ATOM 4698 C CA . ILE E 1 60 ? -24.769 -1.515 2.671 1.00 174.13 43 ILE E CA 1
ATOM 4699 C C . ILE E 1 60 ? -23.749 -1.741 3.796 1.00 168.18 43 ILE E C 1
ATOM 4700 O O . ILE E 1 60 ? -23.639 -2.901 4.248 1.00 176.02 43 ILE E O 1
ATOM 4705 N N . SER E 1 61 ? -23.025 -0.692 4.207 1.00 163.83 44 SER E N 1
ATOM 4706 C CA . SER E 1 61 ? -21.974 -0.726 5.262 1.00 166.36 44 SER E CA 1
ATOM 4707 C C . SER E 1 61 ? -22.546 -0.249 6.597 1.00 179.12 44 SER E C 1
ATOM 4708 O O . SER E 1 61 ? -22.275 -0.918 7.616 1.00 218.14 44 SER E O 1
ATOM 4711 N N . GLY E 1 62 ? -23.273 0.876 6.578 1.00 179.58 45 GLY E N 1
ATOM 4712 C CA . GLY E 1 62 ? -23.685 1.637 7.776 1.00 178.91 45 GLY E CA 1
ATOM 4713 C C . GLY E 1 62 ? -22.695 2.742 8.122 1.00 168.83 45 GLY E C 1
ATOM 4714 O O . GLY E 1 62 ? -22.920 3.430 9.144 1.00 146.47 45 GLY E O 1
ATOM 4715 N N . LYS E 1 63 ? -21.640 2.899 7.308 1.00 165.74 46 LYS E N 1
ATOM 4716 C CA . LYS E 1 63 ? -20.555 3.905 7.483 1.00 158.18 46 LYS E CA 1
ATOM 4717 C C . LYS E 1 63 ? -21.119 5.301 7.246 1.00 155.00 46 LYS E C 1
ATOM 4718 O O . LYS E 1 63 ? -21.829 5.516 6.267 1.00 178.98 46 LYS E O 1
ATOM 4724 N N . PRO E 1 64 ? -20.835 6.292 8.121 1.00 149.61 47 PRO E N 1
ATOM 4725 C CA . PRO E 1 64 ? -21.291 7.662 7.892 1.00 168.86 47 PRO E CA 1
ATOM 4726 C C . PRO E 1 64 ? -20.728 8.237 6.584 1.00 178.25 47 PRO E C 1
ATOM 4727 O O . PRO E 1 64 ? -19.535 8.125 6.373 1.00 192.08 47 PRO E O 1
ATOM 4731 N N . LEU E 1 65 ? -21.597 8.825 5.751 1.00 178.95 48 LEU E N 1
ATOM 4732 C CA . LEU E 1 65 ? -21.236 9.455 4.451 1.00 154.45 48 LEU E CA 1
ATOM 4733 C C . LEU E 1 65 ? -21.498 10.970 4.495 1.00 151.50 48 LEU E C 1
ATOM 4734 O O . LEU E 1 65 ? -20.642 11.698 3.967 1.00 137.52 48 LEU E O 1
ATOM 4739 N N . PHE E 1 66 ? -22.601 11.434 5.115 1.00 159.00 49 PHE E N 1
ATOM 4740 C CA . PHE E 1 66 ? -23.032 12.865 5.140 1.00 153.53 49 PHE E CA 1
ATOM 4741 C C . PHE E 1 66 ? -23.883 13.210 6.381 1.00 157.75 49 PHE E C 1
ATOM 4742 O O . PHE E 1 66 ? -24.353 12.283 7.080 1.00 146.86 49 PHE E O 1
ATOM 4750 N N . THR E 1 67 ? -24.081 14.518 6.638 1.00 152.66 50 THR E N 1
ATOM 4751 C CA . THR E 1 67 ? -24.976 15.095 7.693 1.00 139.06 50 THR E CA 1
ATOM 4752 C C . THR E 1 67 ? -26.028 16.012 7.035 1.00 125.64 50 THR E C 1
ATOM 4753 O O . THR E 1 67 ? -26.299 15.819 5.846 1.00 113.52 50 THR E O 1
ATOM 4757 N N . SER E 1 68 ? -26.617 16.964 7.772 1.00 127.08 51 SER E N 1
ATOM 4758 C CA . SER E 1 68 ? -27.696 17.868 7.277 1.00 127.49 51 SER E CA 1
ATOM 4759 C C . SER E 1 68 ? -27.219 19.327 7.207 1.00 122.21 51 SER E C 1
ATOM 4760 O O . SER E 1 68 ? -27.862 20.119 6.480 1.00 100.14 51 SER E O 1
ATOM 4763 N N . GLU E 1 69 ? -26.150 19.676 7.930 1.00 129.57 52 GLU E N 1
ATOM 4764 C CA . GLU E 1 69 ? -25.557 21.042 7.937 1.00 152.22 52 GLU E CA 1
ATOM 4765 C C . GLU E 1 69 ? -25.003 21.356 6.538 1.00 157.60 52 GLU E C 1
ATOM 4766 O O . GLU E 1 69 ? -24.921 22.572 6.204 1.00 158.27 52 GLU E O 1
ATOM 4772 N N . GLU E 1 70 ? -24.668 20.308 5.761 1.00 155.96 53 GLU E N 1
ATOM 4773 C CA . GLU E 1 70 ? -24.153 20.375 4.357 1.00 150.45 53 GLU E CA 1
ATOM 4774 C C . GLU E 1 70 ? -25.145 19.688 3.400 1.00 130.87 53 GLU E C 1
ATOM 4775 O O . GLU E 1 70 ? -24.729 18.771 2.668 1.00 123.94 53 GLU E O 1
ATOM 4781 N N . LYS E 1 71 ? -26.409 20.130 3.402 1.00 120.09 54 LYS E N 1
ATOM 4782 C CA . LYS E 1 71 ? -27.407 19.870 2.323 1.00 114.29 54 LYS E CA 1
ATOM 4783 C C . LYS E 1 71 ? -27.968 21.203 1.805 1.00 115.13 54 LYS E C 1
ATOM 4784 O O . LYS E 1 71 ? -27.469 22.281 2.232 1.00 113.68 54 LYS E O 1
ATOM 4790 N N . PHE E 1 72 ? -28.923 21.116 0.873 1.00 109.91 55 PHE E N 1
ATOM 4791 C CA . PHE E 1 72 ? -29.669 22.255 0.282 1.00 122.69 55 PHE E CA 1
ATOM 4792 C C . PHE E 1 72 ? -30.667 21.716 -0.748 1.00 144.98 55 PHE E C 1
ATOM 4793 O O . PHE E 1 72 ? -30.580 20.522 -1.125 1.00 158.35 55 PHE E O 1
ATOM 4801 N N . HIS E 1 73 ? -31.592 22.581 -1.171 1.00 153.64 56 HIS E N 1
ATOM 4802 C CA . HIS E 1 73 ? -32.727 22.278 -2.086 1.00 166.54 56 HIS E CA 1
ATOM 4803 C C . HIS E 1 73 ? -32.248 22.574 -3.514 1.00 167.06 56 HIS E C 1
ATOM 4804 O O . HIS E 1 73 ? -32.448 23.719 -3.954 1.00 209.17 56 HIS E O 1
ATOM 4811 N N . SER E 1 74 ? -31.598 21.629 -4.210 1.00 152.47 57 SER E N 1
ATOM 4812 C CA . SER E 1 74 ? -30.907 21.931 -5.499 1.00 150.68 57 SER E CA 1
ATOM 4813 C C . SER E 1 74 ? -31.906 21.981 -6.655 1.00 129.24 57 SER E C 1
ATOM 4814 O O . SER E 1 74 ? -31.462 22.104 -7.818 1.00 121.83 57 SER E O 1
ATOM 4817 N N . GLU E 1 75 ? -33.200 21.930 -6.352 1.00 123.69 58 GLU E N 1
ATOM 4818 C CA . GLU E 1 75 ? -34.260 22.090 -7.373 1.00 139.58 58 GLU E CA 1
ATOM 4819 C C . GLU E 1 75 ? -33.768 21.349 -8.621 1.00 120.00 58 GLU E C 1
ATOM 4820 O O . GLU E 1 75 ? -33.878 21.905 -9.721 1.00 115.12 58 GLU E O 1
ATOM 4826 N N . CYS E 1 76 ? -33.198 20.156 -8.414 1.00 110.52 59 CYS E N 1
ATOM 4827 C CA . CYS E 1 76 ? -32.487 19.340 -9.435 1.00 101.82 59 CYS E CA 1
ATOM 4828 C C . CYS E 1 76 ? -32.886 17.861 -9.347 1.00 103.88 59 CYS E C 1
ATOM 4829 O O . CYS E 1 76 ? -32.704 17.192 -10.378 1.00 112.85 59 CYS E O 1
ATOM 4832 N N . GLY E 1 77 ? -33.291 17.343 -8.170 1.00 97.70 60 GLY E N 1
ATOM 4833 C CA . GLY E 1 77 ? -34.076 16.088 -8.069 1.00 94.24 60 GLY E CA 1
ATOM 4834 C C . GLY E 1 77 ? -33.590 15.054 -7.048 1.00 89.76 60 GLY E C 1
ATOM 4835 O O . GLY E 1 77 ? -34.396 14.174 -6.663 1.00 80.67 60 GLY E O 1
ATOM 4836 N N . TRP E 1 78 ? -32.322 15.074 -6.645 1.00 87.43 61 TRP E N 1
ATOM 4837 C CA . TRP E 1 78 ? -31.772 14.071 -5.693 1.00 84.62 61 TRP E CA 1
ATOM 4838 C C . TRP E 1 78 ? -31.149 14.792 -4.502 1.00 88.30 61 TRP E C 1
ATOM 4839 O O . TRP E 1 78 ? -30.981 16.013 -4.534 1.00 98.16 61 TRP E O 1
ATOM 4850 N N . PRO E 1 79 ? -30.812 14.063 -3.411 1.00 96.61 62 PRO E N 1
ATOM 4851 C CA . PRO E 1 79 ? -30.171 14.657 -2.234 1.00 98.62 62 PRO E CA 1
ATOM 4852 C C . PRO E 1 79 ? -28.915 15.425 -2.641 1.00 86.50 62 PRO E C 1
ATOM 4853 O O . PRO E 1 79 ? -28.112 14.840 -3.325 1.00 81.35 62 PRO E O 1
ATOM 4857 N N . SER E 1 80 ? -28.791 16.690 -2.241 1.00 83.81 63 SER E N 1
ATOM 4858 C CA . SER E 1 80 ? -27.803 17.617 -2.844 1.00 98.39 63 SER E CA 1
ATOM 4859 C C . SER E 1 80 ? -26.919 18.253 -1.757 1.00 88.09 63 SER E C 1
ATOM 4860 O O . SER E 1 80 ? -27.374 19.218 -1.144 1.00 104.20 63 SER E O 1
ATOM 4863 N N . PHE E 1 81 ? -25.690 17.754 -1.567 1.00 81.69 64 PHE E N 1
ATOM 4864 C CA . PHE E 1 81 ? -24.759 18.109 -0.457 1.00 95.43 64 PHE E CA 1
ATOM 4865 C C . PHE E 1 81 ? -23.518 18.850 -0.955 1.00 101.63 64 PHE E C 1
ATOM 4866 O O . PHE E 1 81 ? -23.195 18.718 -2.140 1.00 120.34 64 PHE E O 1
ATOM 4874 N N . SER E 1 82 ? -22.808 19.530 -0.039 1.00 118.14 65 SER E N 1
ATOM 4875 C CA . SER E 1 82 ? -21.722 20.516 -0.323 1.00 126.38 65 SER E CA 1
ATOM 4876 C C . SER E 1 82 ? -20.333 19.881 -0.177 1.00 123.65 65 SER E C 1
ATOM 4877 O O . SER E 1 82 ? -19.437 20.277 -0.973 1.00 104.23 65 SER E O 1
ATOM 4880 N N . LYS E 1 83 ? -20.159 19.005 0.830 1.00 115.89 66 LYS E N 1
ATOM 4881 C CA . LYS E 1 83 ? -18.970 18.123 1.004 1.00 114.35 66 LYS E CA 1
ATOM 4882 C C . LYS E 1 83 ? -19.396 16.792 1.630 1.00 114.46 66 LYS E C 1
ATOM 4883 O O . LYS E 1 83 ? -20.553 16.699 2.081 1.00 118.62 66 LYS E O 1
ATOM 4889 N N . ALA E 1 84 ? -18.483 15.816 1.651 1.00 119.94 67 ALA E N 1
ATOM 4890 C CA . ALA E 1 84 ? -18.621 14.522 2.363 1.00 130.70 67 ALA E CA 1
ATOM 4891 C C . ALA E 1 84 ? -18.591 14.763 3.875 1.00 138.17 67 ALA E C 1
ATOM 4892 O O . ALA E 1 84 ? -18.019 15.779 4.283 1.00 113.52 67 ALA E O 1
ATOM 4894 N N . LEU E 1 85 ? -19.168 13.856 4.674 1.00 163.74 68 LEU E N 1
ATOM 4895 C CA . LEU E 1 85 ? -19.151 13.949 6.163 1.00 182.35 68 LEU E CA 1
ATOM 4896 C C . LEU E 1 85 ? -17.702 13.918 6.659 1.00 173.60 68 LEU E C 1
ATOM 4897 O O . LEU E 1 85 ? -17.271 14.934 7.232 1.00 156.23 68 LEU E O 1
ATOM 4902 N N . ASP E 1 86 ? -16.993 12.799 6.485 1.00 169.41 69 ASP E N 1
ATOM 4903 C CA . ASP E 1 86 ? -15.576 12.697 6.925 1.00 181.10 69 ASP E CA 1
ATOM 4904 C C . ASP E 1 86 ? -14.687 12.664 5.679 1.00 177.71 69 ASP E C 1
ATOM 4905 O O . ASP E 1 86 ? -15.062 11.999 4.686 1.00 171.53 69 ASP E O 1
ATOM 4910 N N . ASP E 1 87 ? -13.565 13.387 5.775 1.00 171.88 70 ASP E N 1
ATOM 4911 C CA . ASP E 1 87 ? -12.565 13.709 4.720 1.00 172.27 70 ASP E CA 1
ATOM 4912 C C . ASP E 1 87 ? -12.621 12.716 3.549 1.00 150.25 70 ASP E C 1
ATOM 4913 O O . ASP E 1 87 ? -12.822 13.182 2.399 1.00 123.19 70 ASP E O 1
ATOM 4918 N N . ASP E 1 88 ? -12.426 11.419 3.829 1.00 129.28 71 ASP E N 1
ATOM 4919 C CA . ASP E 1 88 ? -12.118 10.376 2.812 1.00 141.44 71 ASP E CA 1
ATOM 4920 C C . ASP E 1 88 ? -13.096 9.201 2.927 1.00 136.56 71 ASP E C 1
ATOM 4921 O O . ASP E 1 88 ? -12.724 8.085 2.497 1.00 114.85 71 ASP E O 1
ATOM 4926 N N . GLU E 1 89 ? -14.303 9.452 3.442 1.00 149.06 72 GLU E N 1
ATOM 4927 C CA . GLU E 1 89 ? -15.401 8.451 3.590 1.00 171.99 72 GLU E CA 1
ATOM 4928 C C . GLU E 1 89 ? -15.859 7.933 2.216 1.00 168.38 72 GLU E C 1
ATOM 4929 O O . GLU E 1 89 ? -16.618 6.936 2.165 1.00 141.90 72 GLU E O 1
ATOM 4935 N N . ILE E 1 90 ? -15.377 8.563 1.143 1.00 170.59 73 ILE E N 1
ATOM 4936 C CA . ILE E 1 90 ? -15.883 8.401 -0.249 1.00 156.73 73 ILE E CA 1
ATOM 4937 C C . ILE E 1 90 ? -14.714 8.019 -1.151 1.00 138.79 73 ILE E C 1
ATOM 4938 O O . ILE E 1 90 ? -13.562 8.135 -0.705 1.00 144.62 73 ILE E O 1
ATOM 4943 N N . ILE E 1 91 ? -15.024 7.622 -2.384 1.00 128.27 74 ILE E N 1
ATOM 4944 C CA . ILE E 1 91 ? -14.044 7.515 -3.503 1.00 126.60 74 ILE E CA 1
ATOM 4945 C C . ILE E 1 91 ? -14.680 8.088 -4.776 1.00 127.91 74 ILE E C 1
ATOM 4946 O O . ILE E 1 91 ? -15.896 7.864 -5.022 1.00 118.04 74 ILE E O 1
ATOM 4951 N N . GLU E 1 92 ? -13.852 8.785 -5.553 1.00 116.19 75 GLU E N 1
ATOM 4952 C CA . GLU E 1 92 ? -14.236 9.574 -6.745 1.00 105.34 75 GLU E CA 1
ATOM 4953 C C . GLU E 1 92 ? -13.554 8.930 -7.960 1.00 111.43 75 GLU E C 1
ATOM 4954 O O . GLU E 1 92 ? -12.323 8.725 -7.912 1.00 108.97 75 GLU E O 1
ATOM 4960 N N . LEU E 1 93 ? -14.327 8.581 -8.992 1.00 115.67 76 LEU E N 1
ATOM 4961 C CA . LEU E 1 93 ? -13.836 7.876 -10.209 1.00 115.65 76 LEU E CA 1
ATOM 4962 C C . LEU E 1 93 ? -14.316 8.617 -11.451 1.00 106.06 76 LEU E C 1
ATOM 4963 O O . LEU E 1 93 ? -15.435 9.142 -11.417 1.00 114.35 76 LEU E O 1
ATOM 4968 N N . VAL E 1 94 ? -13.526 8.591 -12.524 1.00 98.25 77 VAL E N 1
ATOM 4969 C CA . VAL E 1 94 ? -13.934 9.136 -13.850 1.00 87.85 77 VAL E CA 1
ATOM 4970 C C . VAL E 1 94 ? -15.041 8.240 -14.418 1.00 81.00 77 VAL E C 1
ATOM 4971 O O . VAL E 1 94 ? -14.772 7.081 -14.696 1.00 66.41 77 VAL E O 1
ATOM 4975 N N . ASP E 1 95 ? -16.251 8.772 -14.558 1.00 89.29 78 ASP E N 1
ATOM 4976 C CA . ASP E 1 95 ? -17.388 8.053 -15.170 1.00 94.79 78 ASP E CA 1
ATOM 4977 C C . ASP E 1 95 ? -17.545 8.572 -16.599 1.00 97.62 78 ASP E C 1
ATOM 4978 O O . ASP E 1 95 ? -18.082 9.680 -16.739 1.00 102.06 78 ASP E O 1
ATOM 4983 N N . LYS E 1 96 ? -17.072 7.794 -17.587 1.00 100.34 79 LYS E N 1
ATOM 4984 C CA . LYS E 1 96 ? -17.281 7.988 -19.053 1.00 100.01 79 LYS E CA 1
ATOM 4985 C C . LYS E 1 96 ? -18.687 7.526 -19.461 1.00 105.59 79 LYS E C 1
ATOM 4986 O O . LYS E 1 96 ? -18.983 7.606 -20.673 1.00 111.80 79 LYS E O 1
ATOM 4992 N N . SER E 1 97 ? -19.512 7.059 -18.509 1.00 103.94 80 SER E N 1
ATOM 4993 C CA . SER E 1 97 ? -20.911 6.604 -18.735 1.00 98.12 80 SER E CA 1
ATOM 4994 C C . SER E 1 97 ? -21.579 7.513 -19.764 1.00 103.36 80 SER E C 1
ATOM 4995 O O . SER E 1 97 ? -21.615 8.741 -19.523 1.00 116.22 80 SER E O 1
ATOM 4998 N N . PHE E 1 98 ? -22.084 6.915 -20.847 1.00 103.25 81 PHE E N 1
ATOM 4999 C CA . PHE E 1 98 ? -22.997 7.530 -21.850 1.00 101.89 81 PHE E CA 1
ATOM 5000 C C . PHE E 1 98 ? -22.283 8.648 -22.610 1.00 97.22 81 PHE E C 1
ATOM 5001 O O . PHE E 1 98 ? -22.950 9.633 -22.921 1.00 109.59 81 PHE E O 1
ATOM 5009 N N . GLY E 1 99 ? -20.985 8.505 -22.894 1.00 107.32 82 GLY E N 1
ATOM 5010 C CA . GLY E 1 99 ? -20.224 9.460 -23.732 1.00 118.31 82 GLY E CA 1
ATOM 5011 C C . GLY E 1 99 ? -20.189 10.835 -23.091 1.00 102.16 82 GLY E C 1
ATOM 5012 O O . GLY E 1 99 ? -20.517 11.856 -23.747 1.00 81.28 82 GLY E O 1
ATOM 5013 N N . MET E 1 100 ? -19.786 10.843 -21.832 1.00 92.69 83 MET E N 1
ATOM 5014 C CA . MET E 1 100 ? -20.051 11.950 -20.902 1.00 95.96 83 MET E CA 1
ATOM 5015 C C . MET E 1 100 ? -19.135 11.719 -19.711 1.00 98.78 83 MET E C 1
ATOM 5016 O O . MET E 1 100 ? -19.496 10.876 -18.869 1.00 114.93 83 MET E O 1
ATOM 5021 N N . VAL E 1 101 ? -17.970 12.362 -19.691 1.00 97.81 84 VAL E N 1
ATOM 5022 C CA . VAL E 1 101 ? -17.070 12.338 -18.502 1.00 105.72 84 VAL E CA 1
ATOM 5023 C C . VAL E 1 101 ? -17.765 13.128 -17.393 1.00 96.70 84 VAL E C 1
ATOM 5024 O O . VAL E 1 101 ? -17.990 14.330 -17.542 1.00 101.33 84 VAL E O 1
ATOM 5028 N N . ARG E 1 102 ? -18.176 12.436 -16.348 1.00 89.62 85 ARG E N 1
ATOM 5029 C CA . ARG E 1 102 ? -18.638 13.063 -15.094 1.00 91.98 85 ARG E CA 1
ATOM 5030 C C . ARG E 1 102 ? -17.920 12.264 -14.018 1.00 87.53 85 ARG E C 1
ATOM 5031 O O . ARG E 1 102 ? -17.134 11.360 -14.411 1.00 64.82 85 ARG E O 1
ATOM 5039 N N . THR E 1 103 ? -18.107 12.670 -12.769 1.00 90.16 86 THR E N 1
ATOM 5040 C CA . THR E 1 103 ? -17.420 12.037 -11.629 1.00 87.94 86 THR E CA 1
ATOM 5041 C C . THR E 1 103 ? -18.389 11.103 -10.911 1.00 97.97 86 THR E C 1
ATOM 5042 O O . THR E 1 103 ? -19.359 11.592 -10.319 1.00 99.43 86 THR E O 1
ATOM 5046 N N . GLU E 1 104 ? -18.156 9.799 -11.037 1.00 108.33 87 GLU E N 1
ATOM 5047 C CA . GLU E 1 104 ? -18.987 8.791 -10.339 1.00 101.61 87 GLU E CA 1
ATOM 5048 C C . GLU E 1 104 ? -18.512 8.761 -8.887 1.00 112.35 87 GLU E C 1
ATOM 5049 O O . GLU E 1 104 ? -17.332 9.064 -8.654 1.00 87.20 87 GLU E O 1
ATOM 5055 N N . VAL E 1 105 ? -19.393 8.415 -7.950 1.00 134.43 88 VAL E N 1
ATOM 5056 C CA . VAL E 1 105 ? -19.000 8.468 -6.514 1.00 135.03 88 VAL E CA 1
ATOM 5057 C C . VAL E 1 105 ? -19.497 7.229 -5.769 1.00 135.20 88 VAL E C 1
ATOM 5058 O O . VAL E 1 105 ? -20.712 7.000 -5.764 1.00 157.35 88 VAL E O 1
ATOM 5062 N N . ARG E 1 106 ? -18.583 6.487 -5.143 1.00 123.60 89 ARG E N 1
ATOM 5063 C CA . ARG E 1 106 ? -18.954 5.298 -4.336 1.00 120.88 89 ARG E CA 1
ATOM 5064 C C . ARG E 1 106 ? -18.416 5.560 -2.927 1.00 135.04 89 ARG E C 1
ATOM 5065 O O . ARG E 1 106 ? -17.775 6.619 -2.749 1.00 142.78 89 ARG E O 1
ATOM 5073 N N . SER E 1 107 ? -18.677 4.658 -1.972 1.00 140.74 90 SER E N 1
ATOM 5074 C CA . SER E 1 107 ? -18.246 4.781 -0.552 1.00 128.75 90 SER E CA 1
ATOM 5075 C C . SER E 1 107 ? -16.913 4.051 -0.369 1.00 125.93 90 SER E C 1
ATOM 5076 O O . SER E 1 107 ? -16.738 2.972 -1.024 1.00 91.74 90 SER E O 1
ATOM 5079 N N . GLU E 1 108 ? -16.042 4.616 0.487 1.00 129.05 91 GLU E N 1
ATOM 5080 C CA . GLU E 1 108 ? -14.729 4.042 0.913 1.00 139.81 91 GLU E CA 1
ATOM 5081 C C . GLU E 1 108 ? -14.916 2.675 1.600 1.00 135.50 91 GLU E C 1
ATOM 5082 O O . GLU E 1 108 ? -14.001 1.835 1.494 1.00 113.54 91 GLU E O 1
ATOM 5088 N N . GLU E 1 109 ? -16.056 2.471 2.275 1.00 148.89 92 GLU E N 1
ATOM 5089 C CA . GLU E 1 109 ? -16.458 1.206 2.954 1.00 139.60 92 GLU E CA 1
ATOM 5090 C C . GLU E 1 109 ? -16.962 0.178 1.927 1.00 129.85 92 GLU E C 1
ATOM 5091 O O . GLU E 1 109 ? -16.243 -0.812 1.705 1.00 116.44 92 GLU E O 1
ATOM 5097 N N . SER E 1 110 ? -18.146 0.401 1.332 1.00 122.19 93 SER E N 1
ATOM 5098 C CA . SER E 1 110 ? -18.911 -0.596 0.532 1.00 127.10 93 SER E CA 1
ATOM 5099 C C . SER E 1 110 ? -18.626 -0.514 -0.982 1.00 147.09 93 SER E C 1
ATOM 5100 O O . SER E 1 110 ? -19.020 -1.483 -1.676 1.00 138.50 93 SER E O 1
ATOM 5103 N N . ASN E 1 111 ? -17.993 0.564 -1.486 1.00 157.64 94 ASN E N 1
ATOM 5104 C CA . ASN E 1 111 ? -17.752 0.838 -2.942 1.00 171.27 94 ASN E CA 1
ATOM 5105 C C . ASN E 1 111 ? -19.103 0.763 -3.680 1.00 185.25 94 ASN E C 1
ATOM 5106 O O . ASN E 1 111 ? -19.125 0.399 -4.878 1.00 186.96 94 ASN E O 1
ATOM 5111 N N . SER E 1 112 ? -20.175 1.178 -2.991 1.00 181.67 95 SER E N 1
ATOM 5112 C CA . SER E 1 112 ? -21.591 1.153 -3.445 1.00 156.59 95 SER E CA 1
ATOM 5113 C C . SER E 1 112 ? -21.912 2.457 -4.191 1.00 145.80 95 SER E C 1
ATOM 5114 O O . SER E 1 112 ? -21.789 3.534 -3.582 1.00 135.09 95 SER E O 1
ATOM 5117 N N . HIS E 1 113 ? -22.279 2.374 -5.471 1.00 131.25 96 HIS E N 1
ATOM 5118 C CA . HIS E 1 113 ? -22.568 3.558 -6.321 1.00 132.99 96 HIS E CA 1
ATOM 5119 C C . HIS E 1 113 ? -23.569 4.460 -5.598 1.00 119.34 96 HIS E C 1
ATOM 5120 O O . HIS E 1 113 ? -24.762 4.088 -5.592 1.00 109.36 96 HIS E O 1
ATOM 5127 N N . LEU E 1 114 ? -23.087 5.577 -5.025 1.00 113.73 97 LEU E N 1
ATOM 5128 C CA . LEU E 1 114 ? -23.889 6.639 -4.337 1.00 114.21 97 LEU E CA 1
ATOM 5129 C C . LEU E 1 114 ? -24.459 7.654 -5.350 1.00 112.09 97 LEU E C 1
ATOM 5130 O O . LEU E 1 114 ? -25.676 7.985 -5.286 1.00 95.97 97 LEU E O 1
ATOM 5135 N N . GLY E 1 115 ? -23.595 8.188 -6.215 1.00 110.64 98 GLY E N 1
ATOM 5136 C CA . GLY E 1 115 ? -23.998 9.049 -7.340 1.00 118.85 98 GLY E CA 1
ATOM 5137 C C . GLY E 1 115 ? -22.798 9.703 -7.993 1.00 113.88 98 GLY E C 1
ATOM 5138 O O . GLY E 1 115 ? -21.854 8.982 -8.336 1.00 146.53 98 GLY E O 1
ATOM 5139 N N . HIS E 1 116 ? -22.843 11.024 -8.163 1.00 96.88 99 HIS E N 1
ATOM 5140 C CA . HIS E 1 116 ? -21.787 11.849 -8.795 1.00 82.50 99 HIS E CA 1
ATOM 5141 C C . HIS E 1 116 ? -21.645 13.181 -8.050 1.00 86.49 99 HIS E C 1
ATOM 5142 O O . HIS E 1 116 ? -22.576 13.564 -7.298 1.00 84.76 99 HIS E O 1
ATOM 5149 N N . VAL E 1 117 ? -20.522 13.862 -8.288 1.00 81.56 100 VAL E N 1
ATOM 5150 C CA . VAL E 1 117 ? -20.171 15.194 -7.726 1.00 75.56 100 VAL E CA 1
ATOM 5151 C C . VAL E 1 117 ? -19.940 16.161 -8.895 1.00 87.31 100 VAL E C 1
ATOM 5152 O O . VAL E 1 117 ? -19.555 15.684 -10.001 1.00 97.78 100 VAL E O 1
ATOM 5156 N N . PHE E 1 118 ? -20.188 17.459 -8.668 1.00 91.47 101 PHE E N 1
ATOM 5157 C CA . PHE E 1 118 ? -20.144 18.546 -9.688 1.00 87.13 101 PHE E CA 1
ATOM 5158 C C . PHE E 1 118 ? -19.486 19.807 -9.099 1.00 86.45 101 PHE E C 1
ATOM 5159 O O . PHE E 1 118 ? -19.080 19.798 -7.915 1.00 79.47 101 PHE E O 1
ATOM 5167 N N . ASN E 1 119 ? -19.386 20.865 -9.913 1.00 87.97 102 ASN E N 1
ATOM 5168 C CA . ASN E 1 119 ? -18.717 22.145 -9.560 1.00 84.67 102 ASN E CA 1
ATOM 5169 C C . ASN E 1 119 ? -19.714 23.293 -9.682 1.00 90.00 102 ASN E C 1
ATOM 5170 O O . ASN E 1 119 ? -19.261 24.436 -9.817 1.00 105.03 102 ASN E O 1
ATOM 5175 N N . ASP E 1 120 ? -21.015 22.995 -9.635 1.00 103.60 103 ASP E N 1
ATOM 5176 C CA . ASP E 1 120 ? -22.115 23.985 -9.829 1.00 123.28 103 ASP E CA 1
ATOM 5177 C C . ASP E 1 120 ? -22.678 24.434 -8.473 1.00 132.16 103 ASP E C 1
ATOM 5178 O O . ASP E 1 120 ? -23.239 25.555 -8.403 1.00 118.34 103 ASP E O 1
ATOM 5183 N N . GLY E 1 121 ? -22.546 23.583 -7.449 1.00 138.32 104 GLY E N 1
ATOM 5184 C CA . GLY E 1 121 ? -23.123 23.780 -6.107 1.00 140.79 104 GLY E CA 1
ATOM 5185 C C . GLY E 1 121 ? -22.765 25.139 -5.510 1.00 147.25 104 GLY E C 1
ATOM 5186 O O . GLY E 1 121 ? -21.856 25.827 -5.993 1.00 121.25 104 GLY E O 1
ATOM 5187 N N . PRO E 1 122 ? -23.447 25.520 -4.400 1.00 149.90 105 PRO E N 1
ATOM 5188 C CA . PRO E 1 122 ? -23.397 26.885 -3.875 1.00 152.74 105 PRO E CA 1
ATOM 5189 C C . PRO E 1 122 ? -21.962 27.268 -3.483 1.00 144.70 105 PRO E C 1
ATOM 5190 O O . PRO E 1 122 ? -21.331 26.501 -2.789 1.00 138.60 105 PRO E O 1
ATOM 5194 N N . LYS E 1 123 ? -21.499 28.433 -3.945 1.00 143.39 106 LYS E N 1
ATOM 5195 C CA . LYS E 1 123 ? -20.076 28.863 -3.891 1.00 135.14 106 LYS E CA 1
ATOM 5196 C C . LYS E 1 123 ? -19.672 29.155 -2.434 1.00 131.26 106 LYS E C 1
ATOM 5197 O O . LYS E 1 123 ? -18.501 28.893 -2.075 1.00 121.86 106 LYS E O 1
ATOM 5203 N N . GLU E 1 124 ? -20.620 29.602 -1.604 1.00 128.72 107 GLU E N 1
ATOM 5204 C CA . GLU E 1 124 ? -20.353 30.135 -0.241 1.00 127.87 107 GLU E CA 1
ATOM 5205 C C . GLU E 1 124 ? -20.021 28.995 0.726 1.00 118.27 107 GLU E C 1
ATOM 5206 O O . GLU E 1 124 ? -19.585 29.299 1.851 1.00 120.18 107 GLU E O 1
ATOM 5212 N N . SER E 1 125 ? -20.195 27.740 0.314 1.00 114.86 108 SER E N 1
ATOM 5213 C CA . SER E 1 125 ? -19.582 26.578 1.012 1.00 125.53 108 SER E CA 1
ATOM 5214 C C . SER E 1 125 ? -18.184 26.320 0.418 1.00 119.27 108 SER E C 1
ATOM 5215 O O . SER E 1 125 ? -17.203 26.339 1.195 1.00 115.62 108 SER E O 1
ATOM 5218 N N . GLY E 1 126 ? -18.091 26.150 -0.908 1.00 112.38 109 GLY E N 1
ATOM 5219 C CA . GLY E 1 126 ? -16.880 25.687 -1.621 1.00 107.39 109 GLY E CA 1
ATOM 5220 C C . GLY E 1 126 ? -17.203 24.846 -2.853 1.00 102.78 109 GLY E C 1
ATOM 5221 O O . GLY E 1 126 ? -16.656 23.729 -2.973 1.00 94.57 109 GLY E O 1
ATOM 5222 N N . GLY E 1 127 ? -18.097 25.351 -3.712 1.00 94.68 110 GLY E N 1
ATOM 5223 C CA . GLY E 1 127 ? -18.209 25.001 -5.139 1.00 90.39 110 GLY E CA 1
ATOM 5224 C C . GLY E 1 127 ? -19.030 23.755 -5.419 1.00 76.13 110 GLY E C 1
ATOM 5225 O O . GLY E 1 127 ? -19.708 23.736 -6.452 1.00 69.81 110 GLY E O 1
ATOM 5226 N N . LEU E 1 128 ? -18.960 22.738 -4.566 1.00 80.08 111 LEU E N 1
ATOM 5227 C CA . LEU E 1 128 ? -19.305 21.337 -4.947 1.00 95.04 111 LEU E CA 1
ATOM 5228 C C . LEU E 1 128 ? -20.755 20.980 -4.622 1.00 84.55 111 LEU E C 1
ATOM 5229 O O . LEU E 1 128 ? -21.250 21.377 -3.563 1.00 87.96 111 LEU E O 1
ATOM 5234 N N . ARG E 1 129 ? -21.357 20.172 -5.487 1.00 79.61 112 ARG E N 1
ATOM 5235 C CA . ARG E 1 129 ? -22.686 19.541 -5.293 1.00 87.93 112 ARG E CA 1
ATOM 5236 C C . ARG E 1 129 ? -22.490 18.040 -5.527 1.00 92.84 112 ARG E C 1
ATOM 5237 O O . ARG E 1 129 ? -22.315 17.632 -6.697 1.00 87.14 112 ARG E O 1
ATOM 5245 N N . TYR E 1 130 ? -22.460 17.260 -4.445 1.00 101.05 113 TYR E N 1
ATOM 5246 C CA . TYR E 1 130 ? -22.497 15.776 -4.488 1.00 102.01 113 TYR E CA 1
ATOM 5247 C C . TYR E 1 130 ? -23.950 15.305 -4.657 1.00 96.53 113 TYR E C 1
ATOM 5248 O O . TYR E 1 130 ? -24.623 15.006 -3.672 1.00 94.66 113 TYR E O 1
ATOM 5257 N N . CYS E 1 131 ? -24.440 15.249 -5.885 1.00 96.77 114 CYS E N 1
ATOM 5258 C CA . CYS E 1 131 ? -25.831 14.842 -6.187 1.00 97.28 114 CYS E CA 1
ATOM 5259 C C . CYS E 1 131 ? -25.938 13.322 -6.010 1.00 99.72 114 CYS E C 1
ATOM 5260 O O . CYS E 1 131 ? -25.722 12.607 -6.998 1.00 107.46 114 CYS E O 1
ATOM 5263 N N . ILE E 1 132 ? -26.309 12.880 -4.800 1.00 104.54 115 ILE E N 1
ATOM 5264 C CA . ILE E 1 132 ? -26.205 11.481 -4.267 1.00 101.46 115 ILE E CA 1
ATOM 5265 C C . ILE E 1 132 ? -27.578 10.782 -4.271 1.00 102.71 115 ILE E C 1
ATOM 5266 O O . ILE E 1 132 ? -28.474 11.286 -3.558 1.00 83.73 115 ILE E O 1
ATOM 5271 N N . ASN E 1 133 ? -27.721 9.658 -5.006 1.00 104.35 116 ASN E N 1
ATOM 5272 C CA . ASN E 1 133 ? -28.946 8.805 -5.053 1.00 97.60 116 ASN E CA 1
ATOM 5273 C C . ASN E 1 133 ? -29.366 8.507 -3.615 1.00 107.06 116 ASN E C 1
ATOM 5274 O O . ASN E 1 133 ? -28.500 8.035 -2.877 1.00 119.76 116 ASN E O 1
ATOM 5279 N N . SER E 1 134 ? -30.617 8.782 -3.222 1.00 115.30 117 SER E N 1
ATOM 5280 C CA . SER E 1 134 ? -31.152 8.509 -1.854 1.00 109.63 117 SER E CA 1
ATOM 5281 C C . SER E 1 134 ? -31.203 6.998 -1.556 1.00 102.27 117 SER E C 1
ATOM 5282 O O . SER E 1 134 ? -31.010 6.633 -0.394 1.00 104.77 117 SER E O 1
ATOM 5285 N N . ALA E 1 135 ? -31.414 6.141 -2.560 1.00 102.46 118 ALA E N 1
ATOM 5286 C CA . ALA E 1 135 ? -31.536 4.665 -2.417 1.00 119.43 118 ALA E CA 1
ATOM 5287 C C . ALA E 1 135 ? -30.328 4.036 -1.695 1.00 121.36 118 ALA E C 1
ATOM 5288 O O . ALA E 1 135 ? -30.504 2.958 -1.086 1.00 144.36 118 ALA E O 1
ATOM 5290 N N . ALA E 1 136 ? -29.141 4.641 -1.780 1.00 120.49 119 ALA E N 1
ATOM 5291 C CA . ALA E 1 136 ? -27.902 4.165 -1.120 1.00 119.07 119 ALA E CA 1
ATOM 5292 C C . ALA E 1 136 ? -27.603 5.059 0.085 1.00 114.79 119 ALA E C 1
ATOM 5293 O O . ALA E 1 136 ? -26.458 5.515 0.235 1.00 116.67 119 ALA E O 1
ATOM 5295 N N . ILE E 1 137 ? -28.606 5.304 0.919 1.00 122.00 120 ILE E N 1
ATOM 5296 C CA . ILE E 1 137 ? -28.481 6.224 2.084 1.00 149.05 120 ILE E CA 1
ATOM 5297 C C . ILE E 1 137 ? -29.474 5.800 3.166 1.00 151.82 120 ILE E C 1
ATOM 5298 O O . ILE E 1 137 ? -30.536 5.215 2.827 1.00 150.47 120 ILE E O 1
ATOM 5303 N N . GLN E 1 138 ? -29.142 6.098 4.420 1.00 139.94 121 GLN E N 1
ATOM 5304 C CA . GLN E 1 138 ? -30.116 5.984 5.528 1.00 145.66 121 GLN E CA 1
ATOM 5305 C C . GLN E 1 138 ? -29.905 7.136 6.514 1.00 134.70 121 GLN E C 1
ATOM 5306 O O . GLN E 1 138 ? -28.761 7.364 6.953 1.00 99.62 121 GLN E O 1
ATOM 5312 N N . PHE E 1 139 ? -30.986 7.867 6.787 1.00 139.72 122 PHE E N 1
ATOM 5313 C CA . PHE E 1 139 ? -31.036 8.922 7.818 1.00 142.94 122 PHE E CA 1
ATOM 5314 C C . PHE E 1 139 ? -31.013 8.236 9.178 1.00 160.87 122 PHE E C 1
ATOM 5315 O O . PHE E 1 139 ? -31.620 7.164 9.332 1.00 156.37 122 PHE E O 1
ATOM 5323 N N . ILE E 1 140 ? -30.287 8.836 10.114 1.00 169.49 123 ILE E N 1
ATOM 5324 C CA . ILE E 1 140 ? -30.219 8.413 11.537 1.00 156.98 123 ILE E CA 1
ATOM 5325 C C . ILE E 1 140 ? -30.339 9.691 12.348 1.00 153.02 123 ILE E C 1
ATOM 5326 O O . ILE E 1 140 ? -29.366 10.434 12.431 1.00 143.76 123 ILE E O 1
ATOM 5331 N N . PRO E 1 141 ? -31.545 10.024 12.867 1.00 161.20 124 PRO E N 1
ATOM 5332 C CA . PRO E 1 141 ? -31.770 11.314 13.526 1.00 169.64 124 PRO E CA 1
ATOM 5333 C C . PRO E 1 141 ? -30.767 11.622 14.655 1.00 162.29 124 PRO E C 1
ATOM 5334 O O . PRO E 1 141 ? -30.231 10.683 15.233 1.00 142.79 124 PRO E O 1
ATOM 5338 N N . TYR E 1 142 ? -30.529 12.917 14.923 1.00 151.86 125 TYR E N 1
ATOM 5339 C CA . TYR E 1 142 ? -29.649 13.433 16.008 1.00 147.78 125 TYR E CA 1
ATOM 5340 C C . TYR E 1 142 ? -29.987 12.740 17.335 1.00 162.22 125 TYR E C 1
ATOM 5341 O O . TYR E 1 142 ? -29.063 12.417 18.118 1.00 154.21 125 TYR E O 1
ATOM 5350 N N . GLU E 1 143 ? -31.285 12.504 17.559 1.00 170.39 126 GLU E N 1
ATOM 5351 C CA . GLU E 1 143 ? -31.839 11.798 18.746 1.00 162.85 126 GLU E CA 1
ATOM 5352 C C . GLU E 1 143 ? -31.885 10.292 18.459 1.00 150.22 126 GLU E C 1
ATOM 5353 O O . GLU E 1 143 ? -32.901 9.670 18.816 1.00 138.34 126 GLU E O 1
ATOM 5359 N N . LYS E 1 144 ? -30.857 9.749 17.791 1.00 157.00 127 LYS E N 1
ATOM 5360 C CA . LYS E 1 144 ? -30.568 8.287 17.705 1.00 168.50 127 LYS E CA 1
ATOM 5361 C C . LYS E 1 144 ? -29.053 8.052 17.530 1.00 164.96 127 LYS E C 1
ATOM 5362 O O . LYS E 1 144 ? -28.688 6.901 17.158 1.00 126.89 127 LYS E O 1
ATOM 5368 N N . LEU E 1 145 ? -28.211 9.066 17.819 1.00 165.17 128 LEU E N 1
ATOM 5369 C CA . LEU E 1 145 ? -26.751 9.097 17.489 1.00 179.30 128 LEU E CA 1
ATOM 5370 C C . LEU E 1 145 ? -25.956 8.201 18.457 1.00 185.23 128 LEU E C 1
ATOM 5371 O O . LEU E 1 145 ? -25.534 7.105 18.030 1.00 163.25 128 LEU E O 1
ATOM 5376 N N . GLU E 1 146 ? -25.746 8.653 19.703 1.00 198.43 129 GLU E N 1
ATOM 5377 C CA . GLU E 1 146 ? -25.036 7.900 20.783 1.00 183.07 129 GLU E CA 1
ATOM 5378 C C . GLU E 1 146 ? -25.843 6.662 21.178 1.00 175.62 129 GLU E C 1
ATOM 5379 O O . GLU E 1 146 ? -25.403 5.946 22.094 1.00 188.43 129 GLU E O 1
ATOM 5385 N N . GLU E 1 147 ? -26.983 6.439 20.522 1.00 167.59 130 GLU E N 1
ATOM 5386 C CA . GLU E 1 147 ? -27.933 5.344 20.829 1.00 171.39 130 GLU E CA 1
ATOM 5387 C C . GLU E 1 147 ? -27.582 4.139 19.947 1.00 176.97 130 GLU E C 1
ATOM 5388 O O . GLU E 1 147 ? -27.465 3.024 20.499 1.00 174.05 130 GLU E O 1
ATOM 5394 N N . LEU E 1 148 ? -27.382 4.362 18.641 1.00 188.15 131 LEU E N 1
ATOM 5395 C CA . LEU E 1 148 ? -27.049 3.297 17.650 1.00 187.86 131 LEU E CA 1
ATOM 5396 C C . LEU E 1 148 ? -25.524 3.201 17.462 1.00 208.57 131 LEU E C 1
ATOM 5397 O O . LEU E 1 148 ? -25.085 2.380 16.613 1.00 215.78 131 LEU E O 1
ATOM 5402 N N . GLY E 1 149 ? -24.750 3.986 18.229 1.00 206.86 132 GLY E N 1
ATOM 5403 C CA . GLY E 1 149 ? -23.274 3.925 18.280 1.00 194.25 132 GLY E CA 1
ATOM 5404 C C . GLY E 1 149 ? -22.613 5.115 17.600 1.00 179.50 132 GLY E C 1
ATOM 5405 O O . GLY E 1 149 ? -21.525 5.524 18.057 1.00 158.72 132 GLY E O 1
ATOM 5406 N N . TYR E 1 150 ? -23.237 5.652 16.544 1.00 176.63 133 TYR E N 1
ATOM 5407 C CA . TYR E 1 150 ? -22.773 6.847 15.786 1.00 162.02 133 TYR E CA 1
ATOM 5408 C C . TYR E 1 150 ? -22.941 8.094 16.665 1.00 170.76 133 TYR E C 1
ATOM 5409 O O . TYR E 1 150 ? -23.840 8.910 16.381 1.00 167.39 133 TYR E O 1
ATOM 5418 N N . GLY E 1 151 ? -22.116 8.225 17.708 1.00 160.67 134 GLY E N 1
ATOM 5419 C CA . GLY E 1 151 ? -22.096 9.393 18.608 1.00 142.52 134 GLY E CA 1
ATOM 5420 C C . GLY E 1 151 ? -20.837 10.201 18.384 1.00 146.81 134 GLY E C 1
ATOM 5421 O O . GLY E 1 151 ? -20.854 11.077 17.509 1.00 139.09 134 GLY E O 1
ATOM 5422 N N . ASP E 1 152 ? -19.769 9.851 19.109 1.00 174.76 135 ASP E N 1
ATOM 5423 C CA . ASP E 1 152 ? -18.423 10.494 19.087 1.00 177.09 135 ASP E CA 1
ATOM 5424 C C . ASP E 1 152 ? -18.507 11.870 18.417 1.00 174.05 135 ASP E C 1
ATOM 5425 O O . ASP E 1 152 ? -18.961 12.825 19.075 1.00 177.00 135 ASP E O 1
ATOM 5430 N N . LEU E 1 153 ? -18.115 11.966 17.148 1.00 172.86 136 LEU E N 1
ATOM 5431 C CA . LEU E 1 153 ? -17.889 13.265 16.464 1.00 170.10 136 LEU E CA 1
ATOM 5432 C C . LEU E 1 153 ? -19.255 13.856 16.048 1.00 161.77 136 LEU E C 1
ATOM 5433 O O . LEU E 1 153 ? -19.427 14.164 14.846 1.00 155.83 136 LEU E O 1
ATOM 5438 N N . ILE E 1 154 ? -20.192 14.023 17.004 1.00 152.82 137 ILE E N 1
ATOM 5439 C CA . ILE E 1 154 ? -21.433 14.854 16.835 1.00 149.98 137 ILE E CA 1
ATOM 5440 C C . ILE E 1 154 ? -20.988 16.319 16.791 1.00 149.81 137 ILE E C 1
ATOM 5441 O O . ILE E 1 154 ? -21.762 17.154 16.253 1.00 119.93 137 ILE E O 1
ATOM 5446 N N . SER E 1 155 ? -19.823 16.589 17.406 1.00 163.60 138 SER E N 1
ATOM 5447 C CA . SER E 1 155 ? -19.014 17.836 17.317 1.00 167.70 138 SER E CA 1
ATOM 5448 C C . SER E 1 155 ? -19.280 18.522 15.978 1.00 186.85 138 SER E C 1
ATOM 5449 O O . SER E 1 155 ? -18.438 18.404 15.068 1.00 201.51 138 SER E O 1
ATOM 5452 N N . HIS E 1 156 ? -20.425 19.188 15.860 1.00 189.33 139 HIS E N 1
ATOM 5453 C CA . HIS E 1 156 ? -20.753 20.055 14.705 1.00 181.01 139 HIS E CA 1
ATOM 5454 C C . HIS E 1 156 ? -20.823 21.488 15.220 1.00 187.13 139 HIS E C 1
ATOM 5455 O O . HIS E 1 156 ? -21.776 21.793 15.961 1.00 198.32 139 HIS E O 1
ATOM 5462 N N . PHE E 1 157 ? -19.798 22.281 14.879 1.00 183.48 140 PHE E N 1
ATOM 5463 C CA . PHE E 1 157 ? -19.620 23.714 15.240 1.00 176.97 140 PHE E CA 1
ATOM 5464 C C . PHE E 1 157 ? -21.003 24.375 15.330 1.00 183.26 140 PHE E C 1
ATOM 5465 O O . PHE E 1 157 ? -21.490 24.859 14.294 1.00 212.36 140 PHE E O 1
ATOM 5473 N N . ASP E 1 158 ? -21.608 24.359 16.526 1.00 173.64 141 ASP E N 1
ATOM 5474 C CA . ASP E 1 158 ? -22.998 24.808 16.847 1.00 174.84 141 ASP E CA 1
ATOM 5475 C C . ASP E 1 158 ? -23.735 25.297 15.588 1.00 170.59 141 ASP E C 1
ATOM 5476 O O . ASP E 1 158 ? -23.855 26.494 15.273 1.00 152.97 141 ASP E O 1
ATOM 5481 N N . ASP F 1 22 ? 11.210 51.766 -11.972 1.00 126.88 5 ASP F N 1
ATOM 5482 C CA . ASP F 1 22 ? 10.788 50.338 -11.871 1.00 133.47 5 ASP F CA 1
ATOM 5483 C C . ASP F 1 22 ? 10.100 49.961 -13.188 1.00 136.68 5 ASP F C 1
ATOM 5484 O O . ASP F 1 22 ? 8.864 50.118 -13.271 1.00 132.49 5 ASP F O 1
ATOM 5489 N N . LYS F 1 23 ? 10.879 49.551 -14.195 1.00 148.29 6 LYS F N 1
ATOM 5490 C CA . LYS F 1 23 ? 10.362 49.109 -15.526 1.00 154.13 6 LYS F CA 1
ATOM 5491 C C . LYS F 1 23 ? 11.503 48.472 -16.343 1.00 160.85 6 LYS F C 1
ATOM 5492 O O . LYS F 1 23 ? 11.397 48.413 -17.588 1.00 128.77 6 LYS F O 1
ATOM 5498 N N . SER F 1 24 ? 12.506 47.903 -15.661 1.00 184.45 7 SER F N 1
ATOM 5499 C CA . SER F 1 24 ? 13.817 47.535 -16.258 1.00 186.05 7 SER F CA 1
ATOM 5500 C C . SER F 1 24 ? 14.376 46.195 -15.732 1.00 189.67 7 SER F C 1
ATOM 5501 O O . SER F 1 24 ? 15.029 45.508 -16.535 1.00 194.86 7 SER F O 1
ATOM 5504 N N . GLU F 1 25 ? 14.171 45.816 -14.460 1.00 191.07 8 GLU F N 1
ATOM 5505 C CA . GLU F 1 25 ? 14.856 44.635 -13.848 1.00 182.12 8 GLU F CA 1
ATOM 5506 C C . GLU F 1 25 ? 13.847 43.622 -13.288 1.00 160.93 8 GLU F C 1
ATOM 5507 O O . GLU F 1 25 ? 14.214 42.965 -12.292 1.00 142.64 8 GLU F O 1
ATOM 5513 N N . LEU F 1 26 ? 12.681 43.441 -13.934 1.00 160.38 9 LEU F N 1
ATOM 5514 C CA . LEU F 1 26 ? 11.531 42.619 -13.424 1.00 166.64 9 LEU F CA 1
ATOM 5515 C C . LEU F 1 26 ? 11.392 41.310 -14.218 1.00 176.09 9 LEU F C 1
ATOM 5516 O O . LEU F 1 26 ? 12.043 41.198 -15.285 1.00 210.02 9 LEU F O 1
ATOM 5521 N N . THR F 1 27 ? 10.573 40.362 -13.725 1.00 155.21 10 THR F N 1
ATOM 5522 C CA . THR F 1 27 ? 10.324 39.044 -14.381 1.00 164.69 10 THR F CA 1
ATOM 5523 C C . THR F 1 27 ? 9.936 39.333 -15.830 1.00 166.13 10 THR F C 1
ATOM 5524 O O . THR F 1 27 ? 9.415 40.440 -16.086 1.00 167.66 10 THR F O 1
ATOM 5528 N N . ASP F 1 28 ? 10.174 38.386 -16.737 1.00 159.25 11 ASP F N 1
ATOM 5529 C CA . ASP F 1 28 ? 9.762 38.529 -18.158 1.00 149.91 11 ASP F CA 1
ATOM 5530 C C . ASP F 1 28 ? 8.221 38.466 -18.236 1.00 143.41 11 ASP F C 1
ATOM 5531 O O . ASP F 1 28 ? 7.666 39.170 -19.116 1.00 132.72 11 ASP F O 1
ATOM 5536 N N . ILE F 1 29 ? 7.556 37.731 -17.319 1.00 135.64 12 ILE F N 1
ATOM 5537 C CA . ILE F 1 29 ? 6.062 37.586 -17.221 1.00 119.26 12 ILE F CA 1
ATOM 5538 C C . ILE F 1 29 ? 5.411 38.939 -16.892 1.00 120.43 12 ILE F C 1
ATOM 5539 O O . ILE F 1 29 ? 4.457 39.337 -17.617 1.00 104.40 12 ILE F O 1
ATOM 5544 N N . GLU F 1 30 ? 5.904 39.602 -15.837 1.00 119.28 13 GLU F N 1
ATOM 5545 C CA . GLU F 1 30 ? 5.431 40.921 -15.336 1.00 114.07 13 GLU F CA 1
ATOM 5546 C C . GLU F 1 30 ? 5.466 41.945 -16.467 1.00 110.40 13 GLU F C 1
ATOM 5547 O O . GLU F 1 30 ? 4.516 42.737 -16.570 1.00 107.64 13 GLU F O 1
ATOM 5553 N N . TYR F 1 31 ? 6.549 41.933 -17.248 1.00 112.56 14 TYR F N 1
ATOM 5554 C CA . TYR F 1 31 ? 6.760 42.817 -18.418 1.00 112.19 14 TYR F CA 1
ATOM 5555 C C . TYR F 1 31 ? 5.736 42.470 -19.496 1.00 117.57 14 TYR F C 1
ATOM 5556 O O . TYR F 1 31 ? 5.055 43.391 -19.995 1.00 148.32 14 TYR F O 1
ATOM 5565 N N . ILE F 1 32 ? 5.633 41.185 -19.838 1.00 117.54 15 ILE F N 1
ATOM 5566 C CA . ILE F 1 32 ? 4.644 40.666 -20.831 1.00 127.54 15 ILE F CA 1
ATOM 5567 C C . ILE F 1 32 ? 3.222 41.053 -20.384 1.00 137.65 15 ILE F C 1
ATOM 5568 O O . ILE F 1 32 ? 2.461 41.567 -21.250 1.00 138.94 15 ILE F O 1
ATOM 5573 N N . VAL F 1 33 ? 2.883 40.855 -19.098 1.00 121.09 16 VAL F N 1
ATOM 5574 C CA . VAL F 1 33 ? 1.534 41.177 -18.532 1.00 115.92 16 VAL F CA 1
ATOM 5575 C C . VAL F 1 33 ? 1.220 42.658 -18.763 1.00 116.30 16 VAL F C 1
ATOM 5576 O O . VAL F 1 33 ? 0.247 42.973 -19.476 1.00 119.71 16 VAL F O 1
ATOM 5580 N N . THR F 1 34 ? 2.032 43.519 -18.159 1.00 109.10 17 THR F N 1
ATOM 5581 C CA . THR F 1 34 ? 1.785 44.968 -17.981 1.00 105.05 17 THR F CA 1
ATOM 5582 C C . THR F 1 34 ? 1.951 45.707 -19.314 1.00 108.61 17 THR F C 1
ATOM 5583 O O . THR F 1 34 ? 0.926 46.106 -19.913 1.00 118.37 17 THR F O 1
ATOM 5587 N N . GLN F 1 35 ? 3.184 45.913 -19.771 1.00 105.38 18 GLN F N 1
ATOM 5588 C CA . GLN F 1 35 ? 3.444 46.877 -20.872 1.00 120.27 18 GLN F CA 1
ATOM 5589 C C . GLN F 1 35 ? 2.883 46.312 -22.179 1.00 122.69 18 GLN F C 1
ATOM 5590 O O . GLN F 1 35 ? 2.356 47.121 -22.976 1.00 112.61 18 GLN F O 1
ATOM 5596 N N . GLU F 1 36 ? 2.933 44.983 -22.346 1.00 126.40 19 GLU F N 1
ATOM 5597 C CA . GLU F 1 36 ? 2.539 44.270 -23.594 1.00 133.49 19 GLU F CA 1
ATOM 5598 C C . GLU F 1 36 ? 1.081 43.765 -23.523 1.00 127.23 19 GLU F C 1
ATOM 5599 O O . GLU F 1 36 ? 0.564 43.302 -24.568 1.00 101.35 19 GLU F O 1
ATOM 5605 N N . ASN F 1 37 ? 0.409 43.892 -22.374 1.00 118.36 20 ASN F N 1
ATOM 5606 C CA . ASN F 1 37 ? -1.018 43.502 -22.199 1.00 112.12 20 ASN F CA 1
ATOM 5607 C C . ASN F 1 37 ? -1.126 41.980 -22.188 1.00 113.81 20 ASN F C 1
ATOM 5608 O O . ASN F 1 37 ? -2.107 41.462 -22.756 1.00 125.66 20 ASN F O 1
ATOM 5613 N N . GLY F 1 38 ? -0.157 41.302 -21.571 1.00 108.14 21 GLY F N 1
ATOM 5614 C CA . GLY F 1 38 ? -0.144 39.835 -21.418 1.00 106.55 21 GLY F CA 1
ATOM 5615 C C . GLY F 1 38 ? -1.033 39.313 -20.285 1.00 103.95 21 GLY F C 1
ATOM 5616 O O . GLY F 1 38 ? -1.435 40.091 -19.384 1.00 107.04 21 GLY F O 1
ATOM 5617 N N . THR F 1 39 ? -1.317 38.010 -20.333 1.00 96.50 22 THR F N 1
ATOM 5618 C CA . THR F 1 39 ? -1.924 37.208 -19.246 1.00 91.72 22 THR F CA 1
ATOM 5619 C C . THR F 1 39 ? -0.908 36.187 -18.727 1.00 96.13 22 THR F C 1
ATOM 5620 O O . THR F 1 39 ? -0.149 35.604 -19.551 1.00 92.53 22 THR F O 1
ATOM 5624 N N . GLU F 1 40 ? -0.911 36.003 -17.404 1.00 96.41 23 GLU F N 1
ATOM 5625 C CA . GLU F 1 40 ? -0.161 34.963 -16.662 1.00 88.01 23 GLU F CA 1
ATOM 5626 C C . GLU F 1 40 ? -1.078 33.759 -16.502 1.00 92.61 23 GLU F C 1
ATOM 5627 O O . GLU F 1 40 ? -2.288 33.926 -16.346 1.00 94.83 23 GLU F O 1
ATOM 5633 N N . PRO F 1 41 ? -0.531 32.525 -16.481 1.00 88.83 24 PRO F N 1
ATOM 5634 C CA . PRO F 1 41 ? -1.362 31.329 -16.403 1.00 90.58 24 PRO F CA 1
ATOM 5635 C C . PRO F 1 41 ? -2.235 31.391 -15.163 1.00 82.42 24 PRO F C 1
ATOM 5636 O O . PRO F 1 41 ? -1.892 32.063 -14.202 1.00 71.78 24 PRO F O 1
ATOM 5640 N N . PRO F 1 42 ? -3.403 30.730 -15.159 1.00 97.09 25 PRO F N 1
ATOM 5641 C CA . PRO F 1 42 ? -4.253 30.695 -13.973 1.00 109.73 25 PRO F CA 1
ATOM 5642 C C . PRO F 1 42 ? -3.669 29.795 -12.878 1.00 113.73 25 PRO F C 1
ATOM 5643 O O . PRO F 1 42 ? -2.860 28.934 -13.188 1.00 117.12 25 PRO F O 1
ATOM 5647 N N . PHE F 1 43 ? -4.097 30.050 -11.638 1.00 115.99 26 PHE F N 1
ATOM 5648 C CA . PHE F 1 43 ? -3.793 29.280 -10.406 1.00 110.49 26 PHE F CA 1
ATOM 5649 C C . PHE F 1 43 ? -2.303 29.432 -10.086 1.00 112.22 26 PHE F C 1
ATOM 5650 O O . PHE F 1 43 ? -2.020 30.014 -9.030 1.00 121.42 26 PHE F O 1
ATOM 5658 N N . MET F 1 44 ? -1.415 28.991 -10.984 1.00 124.14 27 MET F N 1
ATOM 5659 C CA . MET F 1 44 ? 0.057 29.247 -10.975 1.00 142.88 27 MET F CA 1
ATOM 5660 C C . MET F 1 44 ? 0.430 30.400 -10.025 1.00 148.26 27 MET F C 1
ATOM 5661 O O . MET F 1 44 ? 1.326 30.183 -9.181 1.00 154.27 27 MET F O 1
ATOM 5666 N N . ASN F 1 45 ? -0.204 31.575 -10.184 1.00 151.86 28 ASN F N 1
ATOM 5667 C CA . ASN F 1 45 ? 0.127 32.865 -9.503 1.00 145.49 28 ASN F CA 1
ATOM 5668 C C . ASN F 1 45 ? -0.141 32.802 -7.995 1.00 144.74 28 ASN F C 1
ATOM 5669 O O . ASN F 1 45 ? -0.970 31.965 -7.578 1.00 155.23 28 ASN F O 1
ATOM 5674 N N . GLU F 1 46 ? 0.473 33.710 -7.224 1.00 129.37 29 GLU F N 1
ATOM 5675 C CA . GLU F 1 46 ? 0.418 33.682 -5.735 1.00 139.14 29 GLU F CA 1
ATOM 5676 C C . GLU F 1 46 ? -0.955 34.185 -5.248 1.00 140.16 29 GLU F C 1
ATOM 5677 O O . GLU F 1 46 ? -1.474 33.589 -4.280 1.00 138.38 29 GLU F O 1
ATOM 5683 N N . TYR F 1 47 ? -1.558 35.186 -5.898 1.00 129.89 30 TYR F N 1
ATOM 5684 C CA . TYR F 1 47 ? -2.654 35.987 -5.292 1.00 111.32 30 TYR F CA 1
ATOM 5685 C C . TYR F 1 47 ? -4.036 35.366 -5.473 1.00 109.86 30 TYR F C 1
ATOM 5686 O O . TYR F 1 47 ? -4.894 35.761 -4.658 1.00 101.46 30 TYR F O 1
ATOM 5695 N N . TRP F 1 48 ? -4.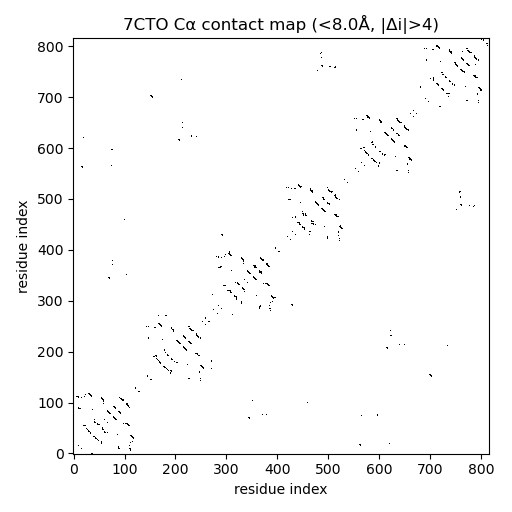249 34.473 -6.453 1.00 122.38 31 TRP F N 1
ATOM 5696 C CA . TRP F 1 48 ? -5.570 33.824 -6.710 1.00 132.46 31 TRP F CA 1
ATOM 5697 C C . TRP F 1 48 ? -6.272 33.559 -5.368 1.00 136.44 31 TRP F C 1
ATOM 5698 O O . TRP F 1 48 ? -7.259 34.279 -5.068 1.00 131.38 31 TRP F O 1
ATOM 5709 N N . ASN F 1 49 ? -5.764 32.593 -4.589 1.00 146.27 32 ASN F N 1
ATOM 5710 C CA . ASN F 1 49 ? -6.391 32.089 -3.335 1.00 146.28 32 ASN F CA 1
ATOM 5711 C C . ASN F 1 49 ? -5.783 32.794 -2.118 1.00 162.67 32 ASN F C 1
ATOM 5712 O O . ASN F 1 49 ? -6.479 32.873 -1.085 1.00 187.92 32 ASN F O 1
ATOM 5717 N N . HIS F 1 50 ? -4.532 33.257 -2.221 1.00 152.67 33 HIS F N 1
ATOM 5718 C CA . HIS F 1 50 ? -3.897 34.168 -1.231 1.00 141.08 33 HIS F CA 1
ATOM 5719 C C . HIS F 1 50 ? -4.921 35.224 -0.808 1.00 132.71 33 HIS F C 1
ATOM 5720 O O . HIS F 1 50 ? -5.216 36.131 -1.609 1.00 140.80 33 HIS F O 1
ATOM 5727 N N . PHE F 1 51 ? -5.512 35.028 0.366 1.00 128.48 34 PHE F N 1
ATOM 5728 C CA . PHE F 1 51 ? -6.315 36.038 1.094 1.00 136.26 34 PHE F CA 1
ATOM 5729 C C . PHE F 1 51 ? -5.523 36.368 2.352 1.00 145.30 34 PHE F C 1
ATOM 5730 O O . PHE F 1 51 ? -5.281 35.456 3.150 1.00 159.74 34 PHE F O 1
ATOM 5738 N N . ALA F 1 52 ? -5.071 37.613 2.469 1.00 149.71 35 ALA F N 1
ATOM 5739 C CA . ALA F 1 52 ? -4.052 38.044 3.447 1.00 146.79 35 ALA F CA 1
ATOM 5740 C C . ALA F 1 52 ? -4.168 39.554 3.626 1.00 139.61 35 ALA F C 1
ATOM 5741 O O . ALA F 1 52 ? -3.891 40.289 2.637 1.00 109.05 35 ALA F O 1
ATOM 5743 N N . LYS F 1 53 ? -4.564 39.982 4.826 1.00 140.48 36 LYS F N 1
ATOM 5744 C CA . LYS F 1 53 ? -4.791 41.408 5.182 1.00 142.11 36 LYS F CA 1
ATOM 5745 C C . LYS F 1 53 ? -3.685 42.301 4.617 1.00 124.05 36 LYS F C 1
ATOM 5746 O O . LYS F 1 53 ? -2.527 42.134 5.018 1.00 109.89 36 LYS F O 1
ATOM 5752 N N . GLY F 1 54 ? -4.069 43.220 3.730 1.00 114.43 37 GLY F N 1
ATOM 5753 C CA . GLY F 1 54 ? -3.143 44.161 3.076 1.00 105.17 37 GLY F CA 1
ATOM 5754 C C . GLY F 1 54 ? -3.825 44.849 1.909 1.00 100.28 37 GLY F C 1
ATOM 5755 O O . GLY F 1 54 ? -5.052 44.718 1.795 1.00 82.61 37 GLY F O 1
ATOM 5756 N N . ILE F 1 55 ? -3.062 45.581 1.092 1.00 108.81 38 ILE F N 1
ATOM 5757 C CA . ILE F 1 55 ? -3.628 46.290 -0.094 1.00 120.85 38 ILE F CA 1
ATOM 5758 C C . ILE F 1 55 ? -2.821 45.907 -1.337 1.00 124.96 38 ILE F C 1
ATOM 5759 O O . ILE F 1 55 ? -1.623 45.632 -1.193 1.00 125.62 38 ILE F O 1
ATOM 5764 N N . TYR F 1 56 ? -3.461 45.933 -2.509 1.00 119.50 39 TYR F N 1
ATOM 5765 C CA . TYR F 1 56 ? -2.804 45.589 -3.796 1.00 117.19 39 TYR F CA 1
ATOM 5766 C C . TYR F 1 56 ? -2.493 46.878 -4.561 1.00 114.36 39 TYR F C 1
ATOM 5767 O O . TYR F 1 56 ? -3.386 47.713 -4.761 1.00 123.31 39 TYR F O 1
ATOM 5776 N N . VAL F 1 57 ? -1.228 47.043 -4.952 1.00 95.92 40 VAL F N 1
ATOM 5777 C CA . VAL F 1 57 ? -0.760 48.308 -5.567 1.00 95.49 40 VAL F CA 1
ATOM 5778 C C . VAL F 1 57 ? -0.100 47.958 -6.893 1.00 94.27 40 VAL F C 1
ATOM 5779 O O . VAL F 1 57 ? 0.356 46.818 -7.041 1.00 99.74 40 VAL F O 1
ATOM 5783 N N . ASP F 1 58 ? -0.030 48.924 -7.801 1.00 100.66 41 ASP F N 1
ATOM 5784 C CA . ASP F 1 58 ? 0.655 48.783 -9.107 1.00 104.77 41 ASP F CA 1
ATOM 5785 C C . ASP F 1 58 ? 2.142 48.540 -8.823 1.00 114.84 41 ASP F C 1
ATOM 5786 O O . ASP F 1 58 ? 2.774 49.374 -8.153 1.00 114.45 41 ASP F O 1
ATOM 5791 N N . LYS F 1 59 ? 2.670 47.409 -9.283 1.00 131.66 42 LYS F N 1
ATOM 5792 C CA . LYS F 1 59 ? 4.107 47.050 -9.158 1.00 138.71 42 LYS F CA 1
ATOM 5793 C C . LYS F 1 59 ? 4.981 48.140 -9.805 1.00 134.88 42 LYS F C 1
ATOM 5794 O O . LYS F 1 59 ? 6.072 48.410 -9.271 1.00 129.11 42 LYS F O 1
ATOM 5800 N N . ILE F 1 60 ? 4.518 48.759 -10.897 1.00 131.97 43 ILE F N 1
ATOM 5801 C CA . ILE F 1 60 ? 5.302 49.758 -11.687 1.00 141.41 43 ILE F CA 1
ATOM 5802 C C . ILE F 1 60 ? 5.348 51.079 -10.914 1.00 146.32 43 ILE F C 1
ATOM 5803 O O . ILE F 1 60 ? 6.472 51.531 -10.613 1.00 157.53 43 ILE F O 1
ATOM 5808 N N . SER F 1 61 ? 4.172 51.665 -10.629 1.00 152.78 44 SER F N 1
ATOM 5809 C CA . SER F 1 61 ? 3.986 53.028 -10.049 1.00 150.32 44 SER F CA 1
ATOM 5810 C C . SER F 1 61 ? 3.572 52.966 -8.567 1.00 136.91 44 SER F C 1
ATOM 5811 O O . SER F 1 61 ? 3.007 53.970 -8.071 1.00 112.57 44 SER F O 1
ATOM 5814 N N . GLY F 1 62 ? 3.825 51.834 -7.894 1.00 131.06 45 GLY F N 1
ATOM 5815 C CA . GLY F 1 62 ? 3.585 51.621 -6.452 1.00 123.41 45 GLY F CA 1
ATOM 5816 C C . GLY F 1 62 ? 2.162 51.934 -5.998 1.00 122.09 45 GLY F C 1
ATOM 5817 O O . GLY F 1 62 ? 1.883 51.647 -4.832 1.00 113.24 45 GLY F O 1
ATOM 5818 N N . LYS F 1 63 ? 1.283 52.436 -6.881 1.00 125.51 46 LYS F N 1
ATOM 5819 C CA . LYS F 1 63 ? 0.050 53.216 -6.550 1.00 135.13 46 LYS F CA 1
ATOM 5820 C C . LYS F 1 63 ? -1.057 52.289 -6.039 1.00 131.05 46 LYS F C 1
ATOM 5821 O O . LYS F 1 63 ? -1.301 51.263 -6.661 1.00 163.63 46 LYS F O 1
ATOM 5827 N N . PRO F 1 64 ? -1.758 52.593 -4.912 1.00 129.22 47 PRO F N 1
ATOM 5828 C CA . PRO F 1 64 ? -2.752 51.682 -4.334 1.00 133.70 47 PRO F CA 1
ATOM 5829 C C . PRO F 1 64 ? -3.864 51.322 -5.323 1.00 140.53 47 PRO F C 1
ATOM 5830 O O . PRO F 1 64 ? -4.498 52.250 -5.791 1.00 157.15 47 PRO F O 1
ATOM 5834 N N . LEU F 1 65 ? -4.078 50.026 -5.601 1.00 136.01 48 LEU F N 1
ATOM 5835 C CA . LEU F 1 65 ? -5.058 49.556 -6.625 1.00 124.58 48 LEU F CA 1
ATOM 5836 C C . LEU F 1 65 ? -6.301 48.961 -5.943 1.00 117.90 48 LEU F C 1
ATOM 5837 O O . LEU F 1 65 ? -7.402 49.521 -6.194 1.00 109.32 48 LEU F O 1
ATOM 5842 N N . PHE F 1 66 ? -6.149 47.926 -5.094 1.00 112.56 49 PHE F N 1
ATOM 5843 C CA . PHE F 1 66 ? -7.275 47.219 -4.411 1.00 105.15 49 PHE F CA 1
ATOM 5844 C C . PHE F 1 66 ? -7.026 46.965 -2.913 1.00 102.32 49 PHE F C 1
ATOM 5845 O O . PHE F 1 66 ? -6.070 47.499 -2.298 1.00 84.21 49 PHE F O 1
ATOM 5853 N N . THR F 1 67 ? -7.929 46.173 -2.329 1.00 109.12 50 THR F N 1
ATOM 5854 C CA . THR F 1 67 ? -8.134 46.035 -0.866 1.00 127.45 50 THR F CA 1
ATOM 5855 C C . THR F 1 67 ? -8.525 44.597 -0.526 1.00 114.81 50 THR F C 1
ATOM 5856 O O . THR F 1 67 ? -9.600 44.163 -0.971 1.00 115.17 50 THR F O 1
ATOM 5860 N N . SER F 1 68 ? -7.730 43.943 0.320 1.00 105.86 51 SER F N 1
ATOM 5861 C CA . SER F 1 68 ? -7.897 42.529 0.749 1.00 110.92 51 SER F CA 1
ATOM 5862 C C . SER F 1 68 ? -9.342 42.197 1.156 1.00 107.71 51 SER F C 1
ATOM 5863 O O . SER F 1 68 ? -9.620 40.985 1.298 1.00 100.84 51 SER F O 1
ATOM 5866 N N . GLU F 1 69 ? -10.214 43.197 1.363 1.00 119.94 52 GLU F N 1
ATOM 5867 C CA . GLU F 1 69 ? -11.564 43.004 1.971 1.00 135.43 52 GLU F CA 1
ATOM 5868 C C . GLU F 1 69 ? -12.636 42.888 0.882 1.00 127.30 52 GLU F C 1
ATOM 5869 O O . GLU F 1 69 ? -13.774 42.490 1.231 1.00 103.48 52 GLU F O 1
ATOM 5875 N N . GLU F 1 70 ? -12.280 43.200 -0.373 1.00 136.71 53 GLU F N 1
ATOM 5876 C CA . GLU F 1 70 ? -13.150 43.016 -1.570 1.00 145.37 53 GLU F CA 1
ATOM 5877 C C . GLU F 1 70 ? -12.733 41.713 -2.275 1.00 145.87 53 GLU F C 1
ATOM 5878 O O . GLU F 1 70 ? -13.632 40.873 -2.540 1.00 141.95 53 GLU F O 1
ATOM 5884 N N . LYS F 1 71 ? -11.429 41.552 -2.553 1.00 131.45 54 LYS F N 1
ATOM 5885 C CA . LYS F 1 71 ? -10.801 40.293 -3.047 1.00 135.69 54 LYS F CA 1
ATOM 5886 C C . LYS F 1 71 ? -11.579 39.089 -2.504 1.00 145.71 54 LYS F C 1
ATOM 5887 O O . LYS F 1 71 ? -11.498 38.817 -1.289 1.00 146.20 54 LYS F O 1
ATOM 5893 N N . PHE F 1 72 ? -12.299 38.398 -3.383 1.00 157.84 55 PHE F N 1
ATOM 5894 C CA . PHE F 1 72 ? -13.037 37.145 -3.087 1.00 152.13 55 PHE F CA 1
ATOM 5895 C C . PHE F 1 72 ? -12.448 36.059 -4.000 1.00 154.31 55 PHE F C 1
ATOM 5896 O O . PHE F 1 72 ? -11.264 36.179 -4.426 1.00 132.62 55 PHE F O 1
ATOM 5904 N N . HIS F 1 73 ? -13.249 35.040 -4.311 1.00 158.52 56 HIS F N 1
ATOM 5905 C CA . HIS F 1 73 ? -12.854 33.858 -5.117 1.00 154.52 56 HIS F CA 1
ATOM 5906 C C . HIS F 1 73 ? -14.005 33.495 -6.068 1.00 165.32 56 HIS F C 1
ATOM 5907 O O . HIS F 1 73 ? -15.137 33.304 -5.571 1.00 156.84 56 HIS F O 1
ATOM 5914 N N . SER F 1 74 ? -13.745 33.471 -7.384 1.00 181.86 57 SER F N 1
ATOM 5915 C CA . SER F 1 74 ? -14.663 32.946 -8.438 1.00 188.32 57 SER F CA 1
ATOM 5916 C C . SER F 1 74 ? -14.125 31.614 -8.981 1.00 198.24 57 SER F C 1
ATOM 5917 O O . SER F 1 74 ? -14.850 30.974 -9.777 1.00 196.54 57 SER F O 1
ATOM 5920 N N . GLU F 1 75 ? -12.901 31.236 -8.572 1.00 185.54 58 GLU F N 1
ATOM 5921 C CA . GLU F 1 75 ? -12.182 29.977 -8.938 1.00 169.61 58 GLU F CA 1
ATOM 5922 C C . GLU F 1 75 ? -11.872 30.003 -10.444 1.00 143.63 58 GLU F C 1
ATOM 5923 O O . GLU F 1 75 ? -11.443 28.949 -10.983 1.00 108.53 58 GLU F O 1
ATOM 5929 N N . CYS F 1 76 ? -12.008 31.180 -11.074 1.00 129.82 59 CYS F N 1
ATOM 5930 C CA . CYS F 1 76 ? -11.676 31.446 -12.498 1.00 119.75 59 CYS F CA 1
ATOM 5931 C C . CYS F 1 76 ? -10.162 31.531 -12.654 1.00 124.71 59 CYS F C 1
ATOM 5932 O O . CYS F 1 76 ? -9.723 31.818 -13.773 1.00 135.73 59 CYS F O 1
ATOM 5935 N N . GLY F 1 77 ? -9.421 31.326 -11.557 1.00 143.91 60 GLY F N 1
ATOM 5936 C CA . GLY F 1 77 ? -7.975 31.020 -11.546 1.00 139.20 60 GLY F CA 1
ATOM 5937 C C . GLY F 1 77 ? -7.137 32.252 -11.294 1.00 122.93 60 GLY F C 1
ATOM 5938 O O . GLY F 1 77 ? -5.905 32.144 -11.346 1.00 112.32 60 GLY F O 1
ATOM 5939 N N . TRP F 1 78 ? -7.794 33.387 -11.061 1.00 125.04 61 TRP F N 1
ATOM 5940 C CA . TRP F 1 78 ? -7.134 34.681 -10.777 1.00 126.07 61 TRP F CA 1
ATOM 5941 C C . TRP F 1 78 ? -7.870 35.378 -9.639 1.00 128.47 61 TRP F C 1
ATOM 5942 O O . TRP F 1 78 ? -9.028 35.068 -9.332 1.00 109.86 61 TRP F O 1
ATOM 5953 N N . PRO F 1 79 ? -7.206 36.361 -8.992 1.00 121.24 62 PRO F N 1
ATOM 5954 C CA . PRO F 1 79 ? -7.783 37.034 -7.841 1.00 113.28 62 PRO F CA 1
ATOM 5955 C C . PRO F 1 79 ? -8.985 37.780 -8.403 1.00 109.10 62 PRO F C 1
ATOM 5956 O O . PRO F 1 79 ? -8.819 38.429 -9.438 1.00 97.11 62 PRO F O 1
ATOM 5960 N N . SER F 1 80 ? -10.138 37.630 -7.760 1.00 107.88 63 SER F N 1
ATOM 5961 C CA . SER F 1 80 ? -11.350 38.414 -8.093 1.00 119.38 63 SER F CA 1
ATOM 5962 C C . SER F 1 80 ? -11.545 39.509 -7.043 1.00 115.35 63 SER F C 1
ATOM 5963 O O . SER F 1 80 ? -11.272 39.247 -5.865 1.00 110.48 63 SER F O 1
ATOM 5966 N N . PHE F 1 81 ? -11.939 40.699 -7.501 1.00 119.94 64 PHE F N 1
ATOM 5967 C CA . PHE F 1 81 ? -12.186 41.918 -6.692 1.00 124.79 64 PHE F CA 1
ATOM 5968 C C . PHE F 1 81 ? -13.479 42.573 -7.187 1.00 130.51 64 PHE F C 1
ATOM 5969 O O . PHE F 1 81 ? -13.527 42.981 -8.364 1.00 119.31 64 PHE F O 1
ATOM 5977 N N . SER F 1 82 ? -14.480 42.658 -6.307 1.00 125.97 65 SER F N 1
ATOM 5978 C CA . SER F 1 82 ? -15.843 43.167 -6.596 1.00 118.44 65 SER F CA 1
ATOM 5979 C C . SER F 1 82 ? -15.807 44.690 -6.795 1.00 120.58 65 SER F C 1
ATOM 5980 O O . SER F 1 82 ? -16.615 45.189 -7.623 1.00 105.61 65 SER F O 1
ATOM 5983 N N . LYS F 1 83 ? -14.913 45.384 -6.072 1.00 110.76 66 LYS F N 1
ATOM 5984 C CA . LYS F 1 83 ? -14.855 46.868 -5.983 1.00 114.18 66 LYS F CA 1
ATOM 5985 C C . LYS F 1 83 ? -13.397 47.306 -6.024 1.00 105.55 66 LYS F C 1
ATOM 5986 O O . LYS F 1 83 ? -12.627 46.757 -5.233 1.00 111.29 66 LYS F O 1
ATOM 5992 N N . ALA F 1 84 ? -13.060 48.271 -6.889 1.00 118.19 67 ALA F N 1
ATOM 5993 C CA . ALA F 1 84 ? -11.731 48.932 -6.939 1.00 131.03 67 ALA F CA 1
ATOM 5994 C C . ALA F 1 84 ? -11.585 49.827 -5.707 1.00 158.60 67 ALA F C 1
ATOM 5995 O O . ALA F 1 84 ? -12.568 50.529 -5.377 1.00 175.59 67 ALA F O 1
ATOM 5997 N N . LEU F 1 85 ? -10.421 49.782 -5.045 1.00 175.73 68 LEU F N 1
ATOM 5998 C CA . LEU F 1 85 ? -10.084 50.663 -3.890 1.00 180.29 68 LEU F CA 1
ATOM 5999 C C . LEU F 1 85 ? -10.645 52.051 -4.202 1.00 172.94 68 LEU F C 1
ATOM 6000 O O . LEU F 1 85 ? -11.549 52.507 -3.460 1.00 143.06 68 LEU F O 1
ATOM 6005 N N . ASP F 1 86 ? -10.174 52.629 -5.315 1.00 162.98 69 ASP F N 1
ATOM 6006 C CA . ASP F 1 86 ? -10.489 54.006 -5.777 1.00 150.22 69 ASP F CA 1
ATOM 6007 C C . ASP F 1 86 ? -10.499 54.030 -7.311 1.00 132.93 69 ASP F C 1
ATOM 6008 O O . ASP F 1 86 ? -9.569 53.474 -7.908 1.00 146.13 69 ASP F O 1
ATOM 6013 N N . ASP F 1 87 ? -11.512 54.646 -7.922 1.00 121.69 70 ASP F N 1
ATOM 6014 C CA . ASP F 1 87 ? -11.794 54.526 -9.380 1.00 121.88 70 ASP F CA 1
ATOM 6015 C C . ASP F 1 87 ? -10.974 55.535 -10.181 1.00 114.82 70 ASP F C 1
ATOM 6016 O O . ASP F 1 87 ? -11.000 55.459 -11.411 1.00 100.43 70 ASP F O 1
ATOM 6021 N N . ASP F 1 88 ? -10.308 56.472 -9.514 1.00 140.29 71 ASP F N 1
ATOM 6022 C CA . ASP F 1 88 ? -9.306 57.351 -10.169 1.00 180.70 71 ASP F CA 1
ATOM 6023 C C . ASP F 1 88 ? -8.077 56.492 -10.495 1.00 190.28 71 ASP F C 1
ATOM 6024 O O . ASP F 1 88 ? -7.360 56.842 -11.445 1.00 203.07 71 ASP F O 1
ATOM 6029 N N . GLU F 1 89 ? -7.870 55.397 -9.748 1.00 197.28 72 GLU F N 1
ATOM 6030 C CA . GLU F 1 89 ? -6.634 54.563 -9.785 1.00 191.86 72 GLU F CA 1
ATOM 6031 C C . GLU F 1 89 ? -6.625 53.704 -11.058 1.00 171.82 72 GLU F C 1
ATOM 6032 O O . GLU F 1 89 ? -5.517 53.464 -11.593 1.00 164.57 72 GLU F O 1
ATOM 6038 N N . ILE F 1 90 ? -7.800 53.243 -11.510 1.00 149.51 73 ILE F N 1
ATOM 6039 C CA . ILE F 1 90 ? -7.955 52.403 -12.739 1.00 140.35 73 ILE F CA 1
ATOM 6040 C C . ILE F 1 90 ? -8.464 53.256 -13.905 1.00 133.02 73 ILE F C 1
ATOM 6041 O O . ILE F 1 90 ? -8.970 54.371 -13.673 1.00 136.20 73 ILE F O 1
ATOM 6046 N N . ILE F 1 91 ? -8.323 52.722 -15.116 1.00 127.45 74 ILE F N 1
ATOM 6047 C CA . ILE F 1 91 ? -9.022 53.186 -16.348 1.00 141.75 74 ILE F CA 1
ATOM 6048 C C . ILE F 1 91 ? -9.505 51.930 -17.070 1.00 141.96 74 ILE F C 1
ATOM 6049 O O . ILE F 1 91 ? -8.805 50.904 -16.993 1.00 144.25 74 ILE F O 1
ATOM 6054 N N . GLU F 1 92 ? -10.673 52.010 -17.707 1.00 132.12 75 GLU F N 1
ATOM 6055 C CA . GLU F 1 92 ? -11.374 50.850 -18.312 1.00 107.89 75 GLU F CA 1
ATOM 6056 C C . GLU F 1 92 ? -11.579 51.120 -19.800 1.00 101.48 75 GLU F C 1
ATOM 6057 O O . GLU F 1 92 ? -12.390 51.999 -20.147 1.00 100.65 75 GLU F O 1
ATOM 6063 N N . LEU F 1 93 ? -10.868 50.391 -20.647 1.00 93.91 76 LEU F N 1
ATOM 6064 C CA . LEU F 1 93 ? -11.057 50.494 -22.112 1.00 97.55 76 LEU F CA 1
ATOM 6065 C C . LEU F 1 93 ? -11.874 49.293 -22.581 1.00 89.66 76 LEU F C 1
ATOM 6066 O O . LEU F 1 93 ? -11.830 48.226 -21.937 1.00 75.71 76 LEU F O 1
ATOM 6071 N N . VAL F 1 94 ? -12.567 49.481 -23.695 1.00 93.23 77 VAL F N 1
ATOM 6072 C CA . VAL F 1 94 ? -13.081 48.369 -24.532 1.00 103.25 77 VAL F CA 1
ATOM 6073 C C . VAL F 1 94 ? -11.866 47.609 -25.058 1.00 99.16 77 VAL F C 1
ATOM 6074 O O . VAL F 1 94 ? -10.934 48.270 -25.520 1.00 96.15 77 VAL F O 1
ATOM 6078 N N . ASP F 1 95 ? -11.891 46.279 -24.969 1.00 102.54 78 ASP F N 1
ATOM 6079 C CA . ASP F 1 95 ? -10.910 45.364 -25.603 1.00 95.54 78 ASP F CA 1
ATOM 6080 C C . ASP F 1 95 ? -11.636 44.515 -26.649 1.00 92.81 78 ASP F C 1
ATOM 6081 O O . ASP F 1 95 ? -12.647 43.885 -26.301 1.00 96.03 78 ASP F O 1
ATOM 6086 N N . LYS F 1 96 ? -11.139 44.508 -27.882 1.00 91.92 79 LYS F N 1
ATOM 6087 C CA . LYS F 1 96 ? -11.700 43.672 -28.970 1.00 101.56 79 LYS F CA 1
ATOM 6088 C C . LYS F 1 96 ? -10.736 42.532 -29.289 1.00 93.23 79 LYS F C 1
ATOM 6089 O O . LYS F 1 96 ? -10.986 41.843 -30.285 1.00 90.72 79 LYS F O 1
ATOM 6095 N N . SER F 1 97 ? -9.696 42.345 -28.470 1.00 95.27 80 SER F N 1
ATOM 6096 C CA . SER F 1 97 ? -8.807 41.153 -28.488 1.00 95.88 80 SER F CA 1
ATOM 6097 C C . SER F 1 97 ? -9.637 39.908 -28.808 1.00 100.11 80 SER F C 1
ATOM 6098 O O . SER F 1 97 ? -10.736 39.774 -28.229 1.00 99.62 80 SER F O 1
ATOM 6101 N N . PHE F 1 98 ? -9.127 39.067 -29.714 1.00 102.20 81 PHE F N 1
ATOM 6102 C CA . PHE F 1 98 ? -9.666 37.737 -30.111 1.00 95.10 81 PHE F CA 1
ATOM 6103 C C . PHE F 1 98 ? -11.191 37.768 -30.250 1.00 98.48 81 PHE F C 1
ATOM 6104 O O . PHE F 1 98 ? -11.867 36.977 -29.568 1.00 94.47 81 PHE F O 1
ATOM 6112 N N . GLY F 1 99 ? -11.699 38.640 -31.129 1.00 110.42 82 GLY F N 1
ATOM 6113 C CA . GLY F 1 99 ? -13.122 38.720 -31.520 1.00 117.33 82 GLY F CA 1
ATOM 6114 C C . GLY F 1 99 ? -14.027 38.674 -30.308 1.00 117.95 82 GLY F C 1
ATOM 6115 O O . GLY F 1 99 ? -14.960 37.832 -30.267 1.00 111.00 82 GLY F O 1
ATOM 6116 N N . MET F 1 100 ? -13.730 39.524 -29.330 1.00 110.86 83 MET F N 1
ATOM 6117 C CA . MET F 1 100 ? -14.489 39.597 -28.064 1.00 109.84 83 MET F CA 1
ATOM 6118 C C . MET F 1 100 ? -14.574 41.059 -27.678 1.00 93.29 83 MET F C 1
ATOM 6119 O O . MET F 1 100 ? -13.628 41.782 -27.978 1.00 95.73 83 MET F O 1
ATOM 6124 N N . VAL F 1 101 ? -15.659 41.431 -27.020 1.00 79.57 84 VAL F N 1
ATOM 6125 C CA . VAL F 1 101 ? -15.820 42.776 -26.429 1.00 91.36 84 VAL F CA 1
ATOM 6126 C C . VAL F 1 101 ? -15.727 42.604 -24.918 1.00 81.89 84 VAL F C 1
ATOM 6127 O O . VAL F 1 101 ? -16.709 42.218 -24.319 1.00 78.93 84 VAL F O 1
ATOM 6131 N N . ARG F 1 102 ? -14.552 42.835 -24.340 1.00 94.76 85 ARG F N 1
ATOM 6132 C CA . ARG F 1 102 ? -14.353 42.845 -22.862 1.00 98.54 85 ARG F CA 1
ATOM 6133 C C . ARG F 1 102 ? -14.072 44.276 -22.408 1.00 93.72 85 ARG F C 1
ATOM 6134 O O . ARG F 1 102 ? -13.959 45.172 -23.274 1.00 97.82 85 ARG F O 1
ATOM 6142 N N . THR F 1 103 ? -13.935 44.470 -21.099 1.00 87.42 86 THR F N 1
ATOM 6143 C CA . THR F 1 103 ? -13.507 45.759 -20.503 1.00 87.53 86 THR F CA 1
ATOM 6144 C C . THR F 1 103 ? -12.136 45.552 -19.836 1.00 88.26 86 THR F C 1
ATOM 6145 O O . THR F 1 103 ? -12.064 44.946 -18.714 1.00 67.30 86 THR F O 1
ATOM 6149 N N . GLU F 1 104 ? -11.089 46.010 -20.538 1.00 88.97 87 GLU F N 1
ATOM 6150 C CA . GLU F 1 104 ? -9.690 46.038 -20.048 1.00 86.33 87 GLU F CA 1
ATOM 6151 C C . GLU F 1 104 ? -9.636 46.954 -18.824 1.00 86.59 87 GLU F C 1
ATOM 6152 O O . GLU F 1 104 ? -10.194 48.069 -18.868 1.00 91.67 87 GLU F O 1
ATOM 6158 N N . VAL F 1 105 ? -8.987 46.481 -17.770 1.00 81.86 88 VAL F N 1
ATOM 6159 C CA . VAL F 1 105 ? -8.602 47.304 -16.600 1.00 92.79 88 VAL F CA 1
ATOM 6160 C C . VAL F 1 105 ? -7.102 47.612 -16.726 1.00 119.97 88 VAL F C 1
ATOM 6161 O O . VAL F 1 105 ? -6.345 46.667 -17.073 1.00 126.56 88 VAL F O 1
ATOM 6165 N N . ARG F 1 106 ? -6.718 48.890 -16.534 1.00 132.54 89 ARG F N 1
ATOM 6166 C CA . ARG F 1 106 ? -5.327 49.430 -16.629 1.00 118.29 89 ARG F CA 1
ATOM 6167 C C . ARG F 1 106 ? -5.099 50.450 -15.509 1.00 124.91 89 ARG F C 1
ATOM 6168 O O . ARG F 1 106 ? -6.083 51.114 -15.119 1.00 145.01 89 ARG F O 1
ATOM 6176 N N . SER F 1 107 ? -3.860 50.581 -15.022 1.00 120.04 90 SER F N 1
ATOM 6177 C CA . SER F 1 107 ? -3.483 51.569 -13.977 1.00 132.66 90 SER F CA 1
ATOM 6178 C C . SER F 1 107 ? -3.590 52.980 -14.566 1.00 132.41 90 SER F C 1
ATOM 6179 O O . SER F 1 107 ? -3.244 53.141 -15.748 1.00 150.48 90 SER F O 1
ATOM 6182 N N . GLU F 1 108 ? -4.089 53.958 -13.804 1.00 125.26 91 GLU F N 1
ATOM 6183 C CA . GLU F 1 108 ? -4.109 55.376 -14.255 1.00 131.35 91 GLU F CA 1
ATOM 6184 C C . GLU F 1 108 ? -2.654 55.804 -14.456 1.00 128.79 91 GLU F C 1
ATOM 6185 O O . GLU F 1 108 ? -2.260 56.021 -15.622 1.00 109.69 91 GLU F O 1
ATOM 6191 N N . GLU F 1 109 ? -1.889 55.841 -13.358 1.00 143.67 92 GLU F N 1
ATOM 6192 C CA . GLU F 1 109 ? -0.505 56.385 -13.305 1.00 152.70 92 GLU F CA 1
ATOM 6193 C C . GLU F 1 109 ? 0.400 55.515 -14.189 1.00 144.56 92 GLU F C 1
ATOM 6194 O O . GLU F 1 109 ? 0.827 56.009 -15.258 1.00 139.31 92 GLU F O 1
ATOM 6200 N N . SER F 1 110 ? 0.650 54.265 -13.785 1.00 131.46 93 SER F N 1
ATOM 6201 C CA . SER F 1 110 ? 1.618 53.344 -14.444 1.00 129.14 93 SER F CA 1
ATOM 6202 C C . SER F 1 110 ? 1.208 53.023 -15.889 1.00 119.87 93 SER F C 1
ATOM 6203 O O . SER F 1 110 ? 2.101 52.795 -16.733 1.00 111.41 93 SER F O 1
ATOM 6206 N N . ASN F 1 111 ? -0.097 52.923 -16.135 1.00 118.35 94 ASN F N 1
ATOM 6207 C CA . ASN F 1 111 ? -0.694 52.469 -17.419 1.00 115.16 94 ASN F CA 1
ATOM 6208 C C . ASN F 1 111 ? -0.098 51.124 -17.832 1.00 98.30 94 ASN F C 1
ATOM 6209 O O . ASN F 1 111 ? -0.039 50.868 -19.037 1.00 85.43 94 ASN F O 1
ATOM 6214 N N . SER F 1 112 ? 0.309 50.300 -16.864 1.00 116.71 95 SER F N 1
ATOM 6215 C CA . SER F 1 112 ? 0.456 48.833 -17.052 1.00 125.46 95 SER F CA 1
ATOM 6216 C C . SER F 1 112 ? -0.951 48.215 -17.180 1.00 122.12 95 SER F C 1
ATOM 6217 O O . SER F 1 112 ? -1.923 48.745 -16.578 1.00 117.29 95 SER F O 1
ATOM 6220 N N . HIS F 1 113 ? -1.068 47.167 -17.993 1.00 108.86 96 HIS F N 1
ATOM 6221 C CA . HIS F 1 113 ? -2.289 46.336 -18.118 1.00 109.34 96 HIS F CA 1
ATOM 6222 C C . HIS F 1 113 ? -2.363 45.406 -16.906 1.00 97.07 96 HIS F C 1
ATOM 6223 O O . HIS F 1 113 ? -1.407 44.656 -16.657 1.00 95.30 96 HIS F O 1
ATOM 6230 N N . LEU F 1 114 ? -3.486 45.443 -16.204 1.00 99.30 97 LEU F N 1
ATOM 6231 C CA . LEU F 1 114 ? -3.727 44.650 -14.975 1.00 109.06 97 LEU F CA 1
ATOM 6232 C C . LEU F 1 114 ? -4.527 43.382 -15.298 1.00 106.97 97 LEU F C 1
ATOM 6233 O O . LEU F 1 114 ? -4.066 42.291 -14.908 1.00 97.35 97 LEU F O 1
ATOM 6238 N N . GLY F 1 115 ? -5.700 43.538 -15.935 1.00 111.19 98 GLY F N 1
ATOM 6239 C CA . GLY F 1 115 ? -6.714 42.474 -16.122 1.00 102.70 98 GLY F CA 1
ATOM 6240 C C . GLY F 1 115 ? -7.955 42.969 -16.848 1.00 87.85 98 GLY F C 1
ATOM 6241 O O . GLY F 1 115 ? -7.800 43.832 -17.742 1.00 89.85 98 GLY F O 1
ATOM 6242 N N . HIS F 1 116 ? -9.134 42.443 -16.485 1.00 78.90 99 HIS F N 1
ATOM 6243 C CA . HIS F 1 116 ? -10.460 42.835 -17.049 1.00 79.64 99 HIS F CA 1
ATOM 6244 C C . HIS F 1 116 ? -11.564 42.777 -15.979 1.00 80.51 99 HIS F C 1
ATOM 6245 O O . HIS F 1 116 ? -11.268 42.390 -14.826 1.00 77.39 99 HIS F O 1
ATOM 6252 N N . VAL F 1 117 ? -12.797 43.130 -16.357 1.00 77.29 100 VAL F N 1
ATOM 6253 C CA . VAL F 1 117 ? -13.936 43.312 -15.412 1.00 83.46 100 VAL F CA 1
ATOM 6254 C C . VAL F 1 117 ? -15.237 42.805 -16.058 1.00 86.56 100 VAL F C 1
ATOM 6255 O O . VAL F 1 117 ? -15.507 43.144 -17.232 1.00 83.04 100 VAL F O 1
ATOM 6259 N N . PHE F 1 118 ? -16.037 42.049 -15.303 1.00 86.18 101 PHE F N 1
ATOM 6260 C CA . PHE F 1 118 ? -17.254 41.356 -15.800 1.00 90.80 101 PHE F CA 1
ATOM 6261 C C . PHE F 1 118 ? -18.459 41.685 -14.904 1.00 90.21 101 PHE F C 1
ATOM 6262 O O . PHE F 1 118 ? -18.301 42.556 -14.021 1.00 94.76 101 PHE F O 1
ATOM 6270 N N . ASN F 1 119 ? -19.618 41.043 -15.114 1.00 77.83 102 ASN F N 1
ATOM 6271 C CA . ASN F 1 119 ? -20.840 41.324 -14.309 1.00 83.61 102 ASN F CA 1
ATOM 6272 C C . ASN F 1 119 ? -21.349 40.062 -13.632 1.00 91.78 102 ASN F C 1
ATOM 6273 O O . ASN F 1 119 ? -22.566 39.998 -13.357 1.00 89.55 102 ASN F O 1
ATOM 6278 N N . ASP F 1 120 ? -20.432 39.144 -13.337 1.00 103.80 103 ASP F N 1
ATOM 6279 C CA . ASP F 1 120 ? -20.719 37.794 -12.787 1.00 125.46 103 ASP F CA 1
ATOM 6280 C C . ASP F 1 120 ? -20.155 37.721 -11.369 1.00 128.19 103 ASP F C 1
ATOM 6281 O O . ASP F 1 120 ? -20.056 36.606 -10.812 1.00 137.66 103 ASP F O 1
ATOM 6286 N N . GLY F 1 121 ? -19.804 38.881 -10.814 1.00 120.36 104 GLY F N 1
ATOM 6287 C CA . GLY F 1 121 ? -19.579 39.037 -9.372 1.00 128.47 104 GLY F CA 1
ATOM 6288 C C . GLY F 1 121 ? -20.881 38.814 -8.614 1.00 131.22 104 GLY F C 1
ATOM 6289 O O . GLY F 1 121 ? -21.964 38.920 -9.194 1.00 108.33 104 GLY F O 1
ATOM 6290 N N . PRO F 1 122 ? -20.807 38.486 -7.305 1.00 136.33 105 PRO F N 1
ATOM 6291 C CA . PRO F 1 122 ? -22.000 38.394 -6.466 1.00 141.94 105 PRO F CA 1
ATOM 6292 C C . PRO F 1 122 ? -22.798 39.705 -6.494 1.00 143.06 105 PRO F C 1
ATOM 6293 O O . PRO F 1 122 ? -22.215 40.733 -6.207 1.00 159.45 105 PRO F O 1
ATOM 6297 N N . LYS F 1 123 ? -24.092 39.632 -6.822 1.00 141.70 106 LYS F N 1
ATOM 6298 C CA . LYS F 1 123 ? -25.029 40.793 -6.834 1.00 147.99 106 LYS F CA 1
ATOM 6299 C C . LYS F 1 123 ? -25.076 41.423 -5.436 1.00 147.42 106 LYS F C 1
ATOM 6300 O O . LYS F 1 123 ? -25.764 42.452 -5.282 1.00 141.76 106 LYS F O 1
ATOM 6306 N N . GLU F 1 124 ? -24.387 40.802 -4.467 1.00 150.59 107 GLU F N 1
ATOM 6307 C CA . GLU F 1 124 ? -24.405 41.133 -3.017 1.00 147.79 107 GLU F CA 1
ATOM 6308 C C . GLU F 1 124 ? -23.065 41.760 -2.608 1.00 148.70 107 GLU F C 1
ATOM 6309 O O . GLU F 1 124 ? -22.888 42.029 -1.402 1.00 151.23 107 GLU F O 1
ATOM 6315 N N . SER F 1 125 ? -22.149 41.940 -3.567 1.00 161.01 108 SER F N 1
ATOM 6316 C CA . SER F 1 125 ? -20.911 42.760 -3.447 1.00 166.41 108 SER F CA 1
ATOM 6317 C C . SER F 1 125 ? -21.028 43.988 -4.361 1.00 170.60 108 SER F C 1
ATOM 6318 O O . SER F 1 125 ? -20.125 44.848 -4.303 1.00 190.52 108 SER F O 1
ATOM 6321 N N . GLY F 1 126 ? -22.099 44.061 -5.163 1.00 149.58 109 GLY F N 1
ATOM 6322 C CA . GLY F 1 126 ? -22.195 44.921 -6.358 1.00 135.42 109 GLY F CA 1
ATOM 6323 C C . GLY F 1 126 ? -21.872 44.154 -7.634 1.00 125.11 109 GLY F C 1
ATOM 6324 O O . GLY F 1 126 ? -21.048 44.648 -8.408 1.00 133.98 109 GLY F O 1
ATOM 6325 N N . GLY F 1 127 ? -22.470 42.968 -7.801 1.00 120.10 110 GLY F N 1
ATOM 6326 C CA . GLY F 1 127 ? -22.491 42.123 -9.015 1.00 113.98 110 GLY F CA 1
ATOM 6327 C C . GLY F 1 127 ? -21.396 42.421 -10.031 1.00 116.36 110 GLY F C 1
ATOM 6328 O O . GLY F 1 127 ? -21.747 42.529 -11.228 1.00 128.14 110 GLY F O 1
ATOM 6329 N N . LEU F 1 128 ? -20.128 42.506 -9.600 1.00 100.83 111 LEU F N 1
ATOM 6330 C CA . LEU F 1 128 ? -18.961 42.861 -10.459 1.00 83.53 111 LEU F CA 1
ATOM 6331 C C . LEU F 1 128 ? -17.766 42.033 -10.059 1.00 88.64 111 LEU F C 1
ATOM 6332 O O . LEU F 1 128 ? -17.637 41.768 -8.845 1.00 102.99 111 LEU F O 1
ATOM 6337 N N . ARG F 1 129 ? -16.901 41.758 -11.034 1.00 95.47 112 ARG F N 1
ATOM 6338 C CA . ARG F 1 129 ? -15.642 40.990 -10.852 1.00 102.31 112 ARG F CA 1
ATOM 6339 C C . ARG F 1 129 ? -14.529 41.645 -11.659 1.00 101.70 112 ARG F C 1
ATOM 6340 O O . ARG F 1 129 ? -14.694 41.777 -12.900 1.00 87.10 112 ARG F O 1
ATOM 6348 N N . TYR F 1 130 ? -13.444 42.008 -10.970 1.00 101.88 113 TYR F N 1
ATOM 6349 C CA . TYR F 1 130 ? -12.154 42.399 -11.585 1.00 107.80 113 TYR F CA 1
ATOM 6350 C C . TYR F 1 130 ? -11.200 41.200 -11.522 1.00 116.42 113 TYR F C 1
ATOM 6351 O O . TYR F 1 130 ? -10.721 40.894 -10.428 1.00 117.98 113 TYR F O 1
ATOM 6360 N N . CYS F 1 131 ? -10.968 40.528 -12.656 1.00 126.03 114 CYS F N 1
ATOM 6361 C CA . CYS F 1 131 ? -9.918 39.483 -12.835 1.00 117.67 114 CYS F CA 1
ATOM 6362 C C . CYS F 1 131 ? -8.593 40.166 -13.175 1.00 117.06 114 CYS F C 1
ATOM 6363 O O . CYS F 1 131 ? -8.477 40.695 -14.306 1.00 103.74 114 CYS F O 1
ATOM 6366 N N . ILE F 1 132 ? -7.644 40.131 -12.230 1.00 119.07 115 ILE F N 1
ATOM 6367 C CA . ILE F 1 132 ? -6.366 40.912 -12.246 1.00 114.65 115 ILE F CA 1
ATOM 6368 C C . ILE F 1 132 ? -5.189 39.935 -12.247 1.00 112.70 115 ILE F C 1
ATOM 6369 O O . ILE F 1 132 ? -5.231 38.975 -11.446 1.00 126.43 115 ILE F O 1
ATOM 6374 N N . ASN F 1 133 ? -4.183 40.158 -13.096 1.00 101.54 116 ASN F N 1
ATOM 6375 C CA . ASN F 1 133 ? -2.903 39.403 -13.026 1.00 107.63 116 ASN F CA 1
ATOM 6376 C C . ASN F 1 133 ? -2.246 39.773 -11.686 1.00 116.69 116 ASN F C 1
ATOM 6377 O O . ASN F 1 133 ? -2.207 40.982 -11.344 1.00 121.35 116 ASN F O 1
ATOM 6382 N N . SER F 1 134 ? -1.798 38.776 -10.921 1.00 112.42 117 SER F N 1
ATOM 6383 C CA . SER F 1 134 ? -0.950 38.987 -9.723 1.00 110.63 117 SER F CA 1
ATOM 6384 C C . SER F 1 134 ? 0.345 39.707 -10.155 1.00 107.28 117 SER F C 1
ATOM 6385 O O . SER F 1 134 ? 0.780 40.621 -9.458 1.00 107.22 117 SER F O 1
ATOM 6388 N N . ALA F 1 135 ? 0.884 39.384 -11.332 1.00 127.68 118 ALA F N 1
ATOM 6389 C CA . ALA F 1 135 ? 2.163 39.910 -11.871 1.00 139.02 118 ALA F CA 1
ATOM 6390 C C . ALA F 1 135 ? 2.047 41.379 -12.325 1.00 136.75 118 ALA F C 1
ATOM 6391 O O . ALA F 1 135 ? 3.046 41.905 -12.851 1.00 152.38 118 ALA F O 1
ATOM 6393 N N . ALA F 1 136 ? 0.890 42.027 -12.167 1.00 130.32 119 ALA F N 1
ATOM 6394 C CA . ALA F 1 136 ? 0.696 43.468 -12.468 1.00 137.16 119 ALA F CA 1
ATOM 6395 C C . ALA F 1 136 ? 0.434 44.242 -11.170 1.00 139.08 119 ALA F C 1
ATOM 6396 O O . ALA F 1 136 ? 0.537 45.484 -11.170 1.00 139.67 119 ALA F O 1
ATOM 6398 N N . ILE F 1 137 ? 0.110 43.517 -10.101 1.00 140.82 120 ILE F N 1
ATOM 6399 C CA . ILE F 1 137 ? -0.101 44.051 -8.726 1.00 151.19 120 ILE F CA 1
ATOM 6400 C C . ILE F 1 137 ? 1.215 43.906 -7.946 1.00 161.36 120 ILE F C 1
ATOM 6401 O O . ILE F 1 137 ? 2.117 43.200 -8.440 1.00 182.69 120 ILE F O 1
ATOM 6406 N N . GLN F 1 138 ? 1.329 44.560 -6.786 1.00 153.44 121 GLN F N 1
ATOM 6407 C CA . GLN F 1 138 ? 2.303 44.199 -5.721 1.00 143.11 121 GLN F CA 1
ATOM 6408 C C . GLN F 1 138 ? 1.614 44.379 -4.353 1.00 136.33 121 GLN F C 1
ATOM 6409 O O . GLN F 1 138 ? 1.574 45.519 -3.855 1.00 143.85 121 GLN F O 1
ATOM 6415 N N . PHE F 1 139 ? 1.043 43.295 -3.801 1.00 122.30 122 PHE F N 1
ATOM 6416 C CA . PHE F 1 139 ? 0.337 43.243 -2.488 1.00 117.59 122 PHE F CA 1
ATOM 6417 C C . PHE F 1 139 ? 1.304 43.603 -1.376 1.00 118.57 122 PHE F C 1
ATOM 6418 O O . PHE F 1 139 ? 2.409 43.048 -1.462 1.00 97.54 122 PHE F O 1
ATOM 6426 N N . ILE F 1 140 ? 0.876 44.444 -0.415 1.00 131.69 123 ILE F N 1
ATOM 6427 C CA . ILE F 1 140 ? 1.579 44.739 0.875 1.00 127.74 123 ILE F CA 1
ATOM 6428 C C . ILE F 1 140 ? 0.649 44.349 2.020 1.00 138.49 123 ILE F C 1
ATOM 6429 O O . ILE F 1 140 ? -0.544 44.632 1.953 1.00 138.50 123 ILE F O 1
ATOM 6434 N N . PRO F 1 141 ? 1.149 43.686 3.093 1.00 154.54 124 PRO F N 1
ATOM 6435 C CA . PRO F 1 141 ? 0.299 43.306 4.223 1.00 156.73 124 PRO F CA 1
ATOM 6436 C C . PRO F 1 141 ? -0.176 44.508 5.062 1.00 152.43 124 PRO F C 1
ATOM 6437 O O . PRO F 1 141 ? 0.464 45.562 5.057 1.00 123.04 124 PRO F O 1
ATOM 6441 N N . TYR F 1 142 ? -1.286 44.313 5.780 1.00 162.45 125 TYR F N 1
ATOM 6442 C CA . TYR F 1 142 ? -1.963 45.338 6.618 1.00 165.47 125 TYR F CA 1
ATOM 6443 C C . TYR F 1 142 ? -0.965 45.956 7.595 1.00 159.46 125 TYR F C 1
ATOM 6444 O O . TYR F 1 142 ? -0.924 47.196 7.753 1.00 150.95 125 TYR F O 1
ATOM 6453 N N . GLU F 1 143 ? -0.184 45.068 8.208 1.00 158.52 126 GLU F N 1
ATOM 6454 C CA . GLU F 1 143 ? 0.669 45.307 9.398 1.00 156.84 126 GLU F CA 1
ATOM 6455 C C . GLU F 1 143 ? 2.092 45.643 8.937 1.00 152.47 126 GLU F C 1
ATOM 6456 O O . GLU F 1 143 ? 3.049 45.212 9.619 1.00 159.97 126 GLU F O 1
ATOM 6462 N N . LYS F 1 144 ? 2.215 46.354 7.808 1.00 142.71 127 LYS F N 1
ATOM 6463 C CA . LYS F 1 144 ? 3.454 47.061 7.376 1.00 144.78 127 LYS F CA 1
ATOM 6464 C C . LYS F 1 144 ? 3.065 48.229 6.467 1.00 132.56 127 LYS F C 1
ATOM 6465 O O . LYS F 1 144 ? 3.889 48.644 5.628 1.00 125.00 127 LYS F O 1
ATOM 6471 N N . LEU F 1 145 ? 1.862 48.762 6.655 1.00 133.15 128 LEU F N 1
ATOM 6472 C CA . LEU F 1 145 ? 1.324 49.827 5.779 1.00 151.54 128 LEU F CA 1
ATOM 6473 C C . LEU F 1 145 ? 2.006 51.140 6.143 1.00 163.41 128 LEU F C 1
ATOM 6474 O O . LEU F 1 145 ? 2.528 51.788 5.219 1.00 164.74 128 LEU F O 1
ATOM 6479 N N . GLU F 1 146 ? 2.013 51.478 7.439 1.00 179.54 129 GLU F N 1
ATOM 6480 C CA . GLU F 1 146 ? 2.705 52.672 8.000 1.00 175.35 129 GLU F CA 1
ATOM 6481 C C . GLU F 1 146 ? 4.194 52.617 7.624 1.00 184.23 129 GLU F C 1
ATOM 6482 O O . GLU F 1 146 ? 4.703 53.654 7.138 1.00 141.17 129 GLU F O 1
ATOM 6488 N N . GLU F 1 147 ? 4.849 51.456 7.809 1.00 196.93 130 GLU F N 1
ATOM 6489 C CA . GLU F 1 147 ? 6.305 51.244 7.536 1.00 197.78 130 GLU F CA 1
ATOM 6490 C C . GLU F 1 147 ? 6.642 51.749 6.125 1.00 202.16 130 GLU F C 1
ATOM 6491 O O . GLU F 1 147 ? 7.595 52.553 6.000 1.00 175.37 130 GLU F O 1
ATOM 6497 N N . LEU F 1 148 ? 5.879 51.313 5.113 1.00 208.69 131 LEU F N 1
ATOM 6498 C CA . LEU F 1 148 ? 6.198 51.510 3.669 1.00 188.61 131 LEU F CA 1
ATOM 6499 C C . LEU F 1 148 ? 5.455 52.736 3.094 1.00 182.14 131 LEU F C 1
ATOM 6500 O O . LEU F 1 148 ? 5.279 52.781 1.858 1.00 179.72 131 LEU F O 1
ATOM 6505 N N . GLY F 1 149 ? 5.065 53.704 3.940 1.00 164.25 132 GLY F N 1
ATOM 6506 C CA . GLY F 1 149 ? 4.540 55.026 3.535 1.00 145.62 132 GLY F CA 1
ATOM 6507 C C . GLY F 1 149 ? 3.124 54.965 2.976 1.00 138.35 132 GLY F C 1
ATOM 6508 O O . GLY F 1 149 ? 2.863 55.614 1.949 1.00 127.62 132 GLY F O 1
ATOM 6509 N N . TYR F 1 150 ? 2.233 54.222 3.634 1.00 151.44 133 TYR F N 1
ATOM 6510 C CA . TYR F 1 150 ? 0.794 54.083 3.284 1.00 163.67 133 TYR F CA 1
ATOM 6511 C C . TYR F 1 150 ? -0.082 54.265 4.528 1.00 170.72 133 TYR F C 1
ATOM 6512 O O . TYR F 1 150 ? -1.251 53.878 4.478 1.00 182.47 133 TYR F O 1
ATOM 6521 N N . GLY F 1 151 ? 0.457 54.827 5.613 1.00 185.99 134 GLY F N 1
ATOM 6522 C CA . GLY F 1 151 ? -0.280 55.055 6.873 1.00 183.75 134 GLY F CA 1
ATOM 6523 C C . GLY F 1 151 ? -1.550 55.857 6.640 1.00 181.08 134 GLY F C 1
ATOM 6524 O O . GLY F 1 151 ? -2.458 55.803 7.489 1.00 189.64 134 GLY F O 1
ATOM 6525 N N . ASP F 1 152 ? -1.601 56.591 5.527 1.00 171.77 135 ASP F N 1
ATOM 6526 C CA . ASP F 1 152 ? -2.813 57.293 5.034 1.00 162.04 135 ASP F CA 1
ATOM 6527 C C . ASP F 1 152 ? -3.784 56.243 4.490 1.00 144.32 135 ASP F C 1
ATOM 6528 O O . ASP F 1 152 ? -4.959 56.308 4.840 1.00 130.04 135 ASP F O 1
ATOM 6533 N N . LEU F 1 153 ? -3.298 55.290 3.695 1.00 160.97 136 LEU F N 1
ATOM 6534 C CA . LEU F 1 153 ? -4.055 54.058 3.332 1.00 162.04 136 LEU F CA 1
ATOM 6535 C C . LEU F 1 153 ? -4.006 53.087 4.523 1.00 160.84 136 LEU F C 1
ATOM 6536 O O . LEU F 1 153 ? -3.173 52.170 4.463 1.00 189.36 136 LEU F O 1
ATOM 6541 N N . ILE F 1 154 ? -4.824 53.275 5.569 1.00 140.17 137 ILE F N 1
ATOM 6542 C CA . ILE F 1 154 ? -4.959 52.274 6.678 1.00 127.89 137 ILE F CA 1
ATOM 6543 C C . ILE F 1 154 ? -6.424 52.157 7.129 1.00 127.60 137 ILE F C 1
ATOM 6544 O O . ILE F 1 154 ? -6.877 51.010 7.296 1.00 134.05 137 ILE F O 1
ATOM 6549 N N . SER F 1 155 ? -7.118 53.282 7.332 1.00 119.40 138 SER F N 1
ATOM 6550 C CA . SER F 1 155 ? -8.558 53.381 7.703 1.00 116.48 138 SER F CA 1
ATOM 6551 C C . SER F 1 155 ? -9.202 52.016 7.997 1.00 124.61 138 SER F C 1
ATOM 6552 O O . SER F 1 155 ? -9.634 51.839 9.168 1.00 110.78 138 SER F O 1
ATOM 6555 N N . HIS F 1 156 ? -9.315 51.121 6.993 1.00 118.17 139 HIS F N 1
ATOM 6556 C CA . HIS F 1 156 ? -9.773 49.711 7.172 1.00 124.69 139 HIS F CA 1
ATOM 6557 C C . HIS F 1 156 ? -9.125 48.777 6.140 1.00 120.45 139 HIS F C 1
ATOM 6558 O O . HIS F 1 156 ? -8.848 47.597 6.450 1.00 97.52 139 HIS F O 1
#

Radius of gyration: 29.56 Å; Cα contacts (8 Å, |Δi|>4): 1873; chains: 6; bounding box: 77×76×78 Å

B-factor: mean 120.1, std 29.77, range [30.0, 247.36]

Sequence (816 aa):
KSELTDIEYIVTQENGTEPPFMNEYWNHFAKGIYVDKISGKPLFTSEEKFHSECGWPSFSKALDDDEIIELVDKSFGMVRTEVRSEESNSHLGHVFNDGPKESGGLRYCINSAAIQFIPYEKLEELGYGDLISHKKDKSELTDIEYIVTQENGTEPPFMNEYWNHFAKGIYVDKISGKPLFTSEEKFHSECGWPSFSKALDDDEIIELVDKSFGMVRTEVRSEESNSHLGHVFNDGPKESGGLRYCINSAAIQFIPYEKLEELGYGDLISHFDKDKSELTDIEYIVTQENGTEPPFMNEYWNHFAKGIYVDKISGKPLFTSEEKFHSECGWPSFSKALDDDEIIELVDKSFGMVRTEVRSEESNSHLGHVFNDGPKESGGLRYCINSAAIQFIPYEKLEELGYGDLISHKDKSELTDIEYIVTQENGTEPPFMNEYWNHFAKGIYVDSGKPLFTSEEKFHSECGWPSFSKALDDDEIIELVDKSFGMVRTEVRSEESNSHLGHVFNDGPKESGGLRYCINSAAIQFIPYEKLEELGYGDLISHFDKSELTDIEYIVTQENGTEPPFMNEYWNHFAKGIYVDKISGKPLFTSEEKFHSECGWPSFSKALDDDEIIELVDKSFGMVRTEVRSEESNSHLGHVFNDGPKESGGLRYCINSAAIQFIPYEKLEELGYGDLISHFDDKSELTDIEYIVTQENGTEPPFMNEYWNHFAKGIYVDKISGKPLFTSEEKFHSECGWPSFSKALDDDEIIELVDKSFGMVRTEVRSEESNSHLGHVFNDGPKESGGLRYCINSAAIQFIPYEKLEELGYGDLISH

Solvent-accessible surface area: 38752 Å² total; per-residue (Å²): 167,86,179,27,85,110,59,28,94,36,0,0,84,101,83,7,27,5,19,6,34,82,25,127,14,12,90,47,79,50,133,7,8,0,6,0,44,33,40,9,81,24,1,1,16,7,119,62,18,35,72,28,35,40,0,29,0,0,0,6,89,1,44,64,81,137,8,14,67,31,81,39,14,101,46,88,49,15,7,31,6,16,0,19,0,46,105,29,87,1,6,0,2,22,4,64,62,96,10,55,87,145,69,25,4,17,30,1,14,0,4,6,10,0,2,68,19,15,53,104,150,100,4,150,126,100,74,43,12,149,51,79,82,147,180,93,29,133,93,79,6,108,96,47,12,85,37,0,0,60,116,77,4,40,9,22,7,41,88,20,140,9,20,96,43,60,36,138,0,5,0,8,1,24,32,37,29,56,36,1,1,4,11,98,30,15,36,104,27,64,49,0,50,0,0,0,4,72,0,68,24,103,65,60,6,58,32,73,46,17,110,41,97,25,26,11,44,8,21,1,34,0,90,107,29,69,0,8,0,3,23,2,67,47,82,10,46,96,165,36,38,0,18,20,5,11,0,6,6,14,0,2,78,22,13,46,89,127,104,3,131,142,103,55,26,22,113,33,50,76,79,34,166,149,58,149,132,80,17,80,120,65,22,73,68,0,3,66,107,76,15,34,7,24,8,33,96,21,110,17,32,84,48,61,49,127,0,5,0,6,0,58,29,36,26,46,37,6,2,9,7,59,19,19,33,88,15,55,43,1,38,0,2,0,8,99,6,98,73,93,124,1,8,49,32,83,45,17,80,46,101,54,24,12,34,7,20,0,35,0,105,110,40,72,1,3,0,0,14,3,61,66,74,2,74,118,181,32,28,1,27,30,6,17,0,4,6,10,0,3,72,19,14,49,71,150,108,6,149,136,105,54,34,18,136,54,101,64,113,144,72,136,76,140,44,77,117,71,49,53,63,0,11,81,104,60,6,34,5,38,13,44,135,60,132,12,28,103,28,158,30,123,4,6,1,10,27,77,31,35,28,0,0,6,11,96,34,24,39,84,2,56,49,0,35,0,1,1,7,87,20,48,63,137,82,10,22,78,31,81,37,18,86,49,82,58,25,12,44,3,14,0,47,0,96,103,40,79,2,5,0,4,18,2,56,66,88,5,23,128,131,37,38,2,16,22,4,20,0,6,1,7,4,5,105,14,23,72,92,106,93,13,133,114,117,62,58,16,142,79,156,40,157,162,156,147,68,158,42,79,105,85,41,70,57,0,1,86,85,45,3,31,7,12,4,32,110,20,126,9,5,79,60,78,45,140,11,16,0,5,3,80,43,50,19,42,42,0,0,5,12,122,12,20,40,56,25,41,38,0,35,0,0,0,17,96,2,32,78,132,85,26,16,60,43,71,41,14,84,43,88,44,11,4,41,7,18,0,41,1,78,103,29,79,1,5,0,2,19,2,52,68,94,6,54,137,170,74,32,10,15,34,16,14,0,8,6,13,0,3,60,30,15,39,107,115,95,15,140,126,115,62,73,9,133,135,58,77,80,208,188,120,128,78,157,42,77,116,54,17,95,60,0,2,67,97,80,3,37,8,18,6,37,101,20,125,19,16,86,35,83,34,121,4,14,0,5,0,54,35,39,31,39,18,0,0,17,13,113,35,13,31,105,25,55,42,0,39,0,0,0,8,106,4,44,72,87,85,16,8,52,32,79,38,21,95,43,98,40,26,12,40,5,16,0,27,0,85,126,22,63,0,5,0,4,19,4,56,45,91,7,48,97,144,59,47,5,20,30,6,15,2,6,13,12,0,1,70,26,18,52,83,149,116,4,128,130,98,67,35,29,140,66,44,106,176

Foldseek 3Di:
DPVADPVLCCCFPVVDADFFLPADCQVPQAFFFKAFPPQRHTWGGRVQWDHPVPRATKGQDTPDVVFWDWDWDCPPVDTFTWTHGPRSRTGFGGKDQCDPPPRRSIISRGGRSRIDTDHPVCCCPVPNVVPDDD/DLLVVDQPPLLNCVFPVVDADDFLPAPPQPPLFAFFKAFSRQRHTFDGSLFWDHPVPRATKGLDSPPPLQWDWDWDCPPNDTFTWTAGNVRRTTFGGKDQCADVVSPSIIDGGGNSRIHTDHLVCAVVVVNPVVNVVSD/DQPVQADPVLNCCFPVVDADDFLPAPPQVDLQFFFKAFSFQSHTWATSVQWDHPPPRATKGLHTPDVVFKDWDFDCPPNDTFTWIAGPSRNTTFGTKDQCHPPVSHSIIPGGHCSRIDTDHRVRQCVVPNNVVDPD/DLPPVADPVLSCCFPVVDADFFQDDCQQVPLFFFFKAFPRHTWGTSVQWDHPVPRATKGLDIPDDQFWDWDFDCPPNDTFTFIATNPSRTGFGTKDQCDDVVSNSIIDGGHCSSIDGDGDPCCVVVPNPVRCSDDD/DPPDDPLLCCCFPPVDADWFPPDPQLPDLAFFFKAFPVFRHTWGGSVFFDNPVPGATKGDHTPDDQQKDWDFDCPPVDTFIFIAGPGRRTGQGGKDQCPDPVSPRMIRRGHCSRIDTQHPVCQVPVPNPPPPVDPD/DQPPADPQLNCCWPVVDADDFLPDDVQPPQAAWFKAFPQVRHTWGGSVQFDHPVPRATKGFDTPDPCQWDWDFDCPPNDTWTWIAGNVRRTTFATKDQCPPVVSVSMIGGGHSSRIDTDHLVCCVVVPNPVVNPD